Protein AF-0000000080304466 (afdb_homodimer)

Structure (mmCIF, N/CA/C/O backbone):
data_AF-0000000080304466-model_v1
#
loop_
_entity.id
_entity.type
_entity.pdbx_description
1 polymer 'Malonyl-CoA decarboxylase'
#
loop_
_atom_site.group_PDB
_atom_site.id
_atom_site.type_symbol
_atom_site.label_atom_id
_atom_site.label_alt_id
_atom_site.label_comp_id
_atom_site.label_asym_id
_atom_site.label_entity_id
_atom_site.label_seq_id
_atom_site.pdbx_PDB_ins_code
_atom_site.Cartn_x
_atom_site.Cartn_y
_atom_site.Cartn_z
_atom_site.occupancy
_atom_site.B_iso_or_equiv
_atom_site.auth_seq_id
_atom_site.auth_comp_id
_atom_site.auth_asym_id
_atom_site.auth_atom_id
_atom_site.pdbx_PDB_model_num
ATOM 1 N N . MET A 1 1 ? 54.75 -11.859 3.104 1 58.19 1 MET A N 1
ATOM 2 C CA . MET A 1 1 ? 53.562 -11.969 2.273 1 58.19 1 MET A CA 1
ATOM 3 C C . MET A 1 1 ? 52.375 -12.43 3.098 1 58.19 1 MET A C 1
ATOM 5 O O . MET A 1 1 ? 51.281 -11.859 3.002 1 58.19 1 MET A O 1
ATOM 9 N N . PRO A 1 2 ? 52.594 -13.375 4 1 77.19 2 PRO A N 1
ATOM 10 C CA . PRO A 1 2 ? 51.531 -13.906 4.863 1 77.19 2 PRO A CA 1
ATOM 11 C C . PRO A 1 2 ? 51.094 -12.914 5.938 1 77.19 2 PRO A C 1
ATOM 13 O O . PRO A 1 2 ? 49.906 -12.836 6.262 1 77.19 2 PRO A O 1
ATOM 16 N N . MET A 1 3 ? 51.938 -12.125 6.426 1 78.25 3 MET A N 1
ATOM 17 C CA . MET A 1 3 ? 51.656 -11.188 7.5 1 78.25 3 MET A CA 1
ATOM 18 C C . MET A 1 3 ? 50.781 -10.039 6.988 1 78.25 3 MET A C 1
ATOM 20 O O . MET A 1 3 ? 49.844 -9.625 7.664 1 78.25 3 MET A O 1
ATOM 24 N N . LEU A 1 4 ? 51 -9.641 5.836 1 78.94 4 LEU A N 1
ATOM 25 C CA . LEU A 1 4 ? 50.219 -8.555 5.242 1 78.94 4 LEU A CA 1
ATOM 26 C C . LEU A 1 4 ? 48.781 -8.984 4.969 1 78.94 4 LEU A C 1
ATOM 28 O O . LEU A 1 4 ? 47.844 -8.203 5.141 1 78.94 4 LEU A O 1
ATOM 32 N N . ASP A 1 5 ? 48.625 -10.258 4.527 1 77.81 5 ASP A N 1
ATOM 33 C CA . ASP A 1 5 ? 47.281 -10.789 4.273 1 77.81 5 ASP A CA 1
ATOM 34 C C . ASP A 1 5 ? 46.469 -10.875 5.562 1 77.81 5 ASP A C 1
ATOM 36 O O . ASP A 1 5 ? 45.281 -10.602 5.566 1 77.81 5 ASP A O 1
ATOM 40 N N . GLU A 1 6 ? 47.219 -11.188 6.629 1 78 6 GLU A N 1
ATOM 41 C CA . GLU A 1 6 ? 46.562 -11.273 7.93 1 78 6 GLU A CA 1
ATOM 42 C C . GLU A 1 6 ? 46.125 -9.898 8.422 1 78 6 GLU A C 1
ATOM 44 O O . GLU A 1 6 ? 45.031 -9.75 8.984 1 78 6 GLU A O 1
ATOM 49 N N . LEU A 1 7 ? 47 -8.938 8.188 1 75.19 7 LEU A N 1
ATOM 50 C CA . LEU A 1 7 ? 46.656 -7.574 8.602 1 75.19 7 LEU A CA 1
ATOM 51 C C . LEU A 1 7 ? 45.5 -7.027 7.789 1 75.19 7 LEU A C 1
ATOM 53 O O . LEU A 1 7 ? 44.625 -6.328 8.328 1 75.19 7 LEU A O 1
ATOM 57 N N . ARG A 1 8 ? 45.438 -7.508 6.527 1 72.69 8 ARG A N 1
ATOM 58 C CA . ARG A 1 8 ? 44.344 -7.074 5.664 1 72.69 8 ARG A CA 1
ATOM 59 C C . ARG A 1 8 ? 43.031 -7.715 6.09 1 72.69 8 ARG A C 1
ATOM 61 O O . ARG A 1 8 ? 41.969 -7.07 6.062 1 72.69 8 ARG A O 1
ATOM 68 N N . GLN A 1 9 ? 43.125 -8.922 6.453 1 75.88 9 GLN A N 1
ATOM 69 C CA . GLN A 1 9 ? 41.938 -9.625 6.918 1 75.88 9 GLN A CA 1
ATOM 70 C C . GLN A 1 9 ? 41.438 -9.031 8.227 1 75.88 9 GLN A C 1
ATOM 72 O O . GLN A 1 9 ? 40.219 -8.883 8.406 1 75.88 9 GLN A O 1
ATOM 77 N N . VAL A 1 10 ? 42.344 -8.672 9.117 1 74.94 10 VAL A N 1
ATOM 78 C CA . VAL A 1 10 ? 41.969 -8.078 10.398 1 74.94 10 VAL A CA 1
ATOM 79 C C . VAL A 1 10 ? 41.375 -6.695 10.172 1 74.94 10 VAL A C 1
ATOM 81 O O . VAL A 1 10 ? 40.375 -6.336 10.812 1 74.94 10 VAL A O 1
ATOM 84 N N . ALA A 1 11 ? 41.969 -5.965 9.297 1 73.88 11 ALA A N 1
ATOM 85 C CA . ALA A 1 11 ? 41.469 -4.625 8.984 1 73.88 11 ALA A CA 1
ATOM 86 C C . ALA A 1 11 ? 40.094 -4.691 8.352 1 73.88 11 ALA A C 1
ATOM 88 O O . ALA A 1 11 ? 39.219 -3.883 8.68 1 73.88 11 ALA A O 1
ATOM 89 N N . ARG A 1 12 ? 39.938 -5.598 7.441 1 73.88 12 ARG A N 1
ATOM 90 C CA . ARG A 1 12 ? 38.625 -5.789 6.801 1 73.88 12 ARG A CA 1
ATOM 91 C C . ARG A 1 12 ? 37.562 -6.172 7.824 1 73.88 12 ARG A C 1
ATOM 93 O O . ARG A 1 12 ? 36.438 -5.648 7.789 1 73.88 12 ARG A O 1
ATOM 100 N N . ARG A 1 13 ? 37.938 -6.996 8.68 1 75.81 13 ARG A N 1
ATOM 101 C CA . ARG A 1 13 ? 37 -7.402 9.727 1 75.81 13 ARG A CA 1
ATOM 102 C C . ARG A 1 13 ? 36.656 -6.223 10.625 1 75.81 13 ARG A C 1
ATOM 104 O O . ARG A 1 13 ? 35.5 -6.066 11.023 1 75.81 13 ARG A O 1
ATOM 111 N N . ALA A 1 14 ? 37.656 -5.496 10.945 1 76.5 14 ALA A N 1
ATOM 112 C CA . ALA A 1 14 ? 37.406 -4.32 11.781 1 76.5 14 ALA A CA 1
ATOM 113 C C . ALA A 1 14 ? 36.469 -3.324 11.078 1 76.5 14 ALA A C 1
ATOM 115 O O . ALA A 1 14 ? 35.594 -2.727 11.703 1 76.5 14 ALA A O 1
ATOM 116 N N . SER A 1 15 ? 36.75 -3.168 9.758 1 78.56 15 SER A N 1
ATOM 117 C CA . SER A 1 15 ? 35.906 -2.268 8.969 1 78.56 15 SER A CA 1
ATOM 118 C C . SER A 1 15 ? 34.469 -2.771 8.883 1 78.56 15 SER A C 1
ATOM 120 O O . SER A 1 15 ? 33.531 -1.985 8.984 1 78.56 15 SER A O 1
ATOM 122 N N . GLN A 1 16 ? 34.344 -3.99 8.727 1 80.44 16 GLN A N 1
ATOM 123 C CA . GLN A 1 16 ? 33.031 -4.609 8.672 1 80.44 16 GLN A CA 1
ATOM 124 C C . GLN A 1 16 ? 32.281 -4.453 10 1 80.44 16 GLN A C 1
ATOM 126 O O . GLN A 1 16 ? 31.094 -4.176 10.016 1 80.44 16 GLN A O 1
ATOM 131 N N . ASP A 1 17 ? 33.031 -4.641 11.023 1 84.31 17 ASP A N 1
ATOM 132 C CA . ASP A 1 17 ? 32.438 -4.5 12.352 1 84.31 17 ASP A CA 1
ATOM 133 C C . ASP A 1 17 ? 31.984 -3.066 12.594 1 84.31 17 ASP A C 1
ATOM 135 O O . ASP A 1 17 ? 30.938 -2.844 13.203 1 84.31 17 ASP A O 1
ATOM 139 N N . ARG A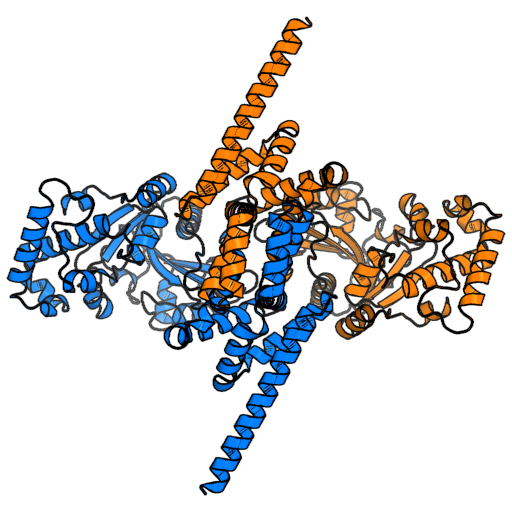 1 18 ? 32.812 -2.174 12.148 1 84.62 18 ARG A N 1
ATOM 140 C CA . ARG A 1 18 ? 32.438 -0.771 12.297 1 84.62 18 ARG A CA 1
ATOM 141 C C . ARG A 1 18 ? 31.203 -0.441 11.477 1 84.62 18 ARG A C 1
ATOM 143 O O . ARG A 1 18 ? 30.328 0.291 11.938 1 84.62 18 ARG A O 1
ATOM 150 N N . ALA A 1 19 ? 31.141 -0.943 10.273 1 85.5 19 ALA A N 1
ATOM 151 C CA . ALA A 1 19 ? 29.984 -0.724 9.406 1 85.5 19 ALA A CA 1
ATOM 152 C C . ALA A 1 19 ? 28.719 -1.304 10.023 1 85.5 19 ALA A C 1
ATOM 154 O O . ALA A 1 19 ? 27.656 -0.678 9.977 1 85.5 19 ALA A O 1
ATOM 155 N N . LEU A 1 20 ? 28.875 -2.383 10.57 1 90.62 20 LEU A N 1
ATOM 156 C CA . LEU A 1 20 ? 27.75 -3.041 11.211 1 90.62 20 LEU A CA 1
ATOM 157 C C . LEU A 1 20 ? 27.266 -2.248 12.422 1 90.62 20 LEU A C 1
ATOM 159 O O . LEU A 1 20 ? 26.062 -2.064 12.617 1 90.62 20 LEU A O 1
ATOM 163 N N . ARG A 1 21 ? 28.172 -1.808 13.258 1 90.94 21 ARG A N 1
ATOM 164 C CA . ARG A 1 21 ? 27.812 -1.027 14.445 1 90.94 21 ARG A CA 1
ATOM 165 C C . ARG A 1 21 ? 27.094 0.255 14.055 1 90.94 21 ARG A C 1
ATOM 167 O O . ARG A 1 21 ? 26.109 0.636 14.703 1 90.94 21 ARG A O 1
ATOM 174 N N . LYS A 1 22 ? 27.562 0.841 13.047 1 89.62 22 LYS A N 1
ATOM 175 C CA . LYS A 1 22 ? 26.938 2.068 12.578 1 89.62 22 LYS A CA 1
ATOM 176 C C . LYS A 1 22 ? 25.531 1.794 12.047 1 89.62 22 LYS A C 1
ATOM 178 O O . LYS A 1 22 ? 24.594 2.557 12.32 1 89.62 22 LYS A O 1
ATOM 183 N N . LEU A 1 23 ? 25.375 0.778 11.32 1 92.56 23 LEU A N 1
ATOM 184 C CA . LEU A 1 23 ? 24.078 0.38 10.781 1 92.56 23 LEU A CA 1
ATOM 185 C C . LEU A 1 23 ? 23.094 0.108 11.898 1 92.56 23 LEU A C 1
ATOM 187 O O . LEU A 1 23 ? 21.938 0.564 11.852 1 92.56 23 LEU A O 1
ATOM 191 N N . LEU A 1 24 ? 23.547 -0.574 12.906 1 94.38 24 LEU A N 1
ATOM 192 C CA . LEU A 1 24 ? 22.672 -0.908 14.031 1 94.38 24 LEU A CA 1
ATOM 193 C C . LEU A 1 24 ? 22.297 0.344 14.812 1 94.38 24 LEU A C 1
ATOM 195 O O . LEU A 1 24 ? 21.172 0.468 15.289 1 94.38 24 LEU A O 1
ATOM 199 N N . ALA A 1 25 ? 23.219 1.205 14.922 1 92.62 25 ALA A N 1
ATOM 200 C CA . ALA A 1 25 ? 22.953 2.477 15.586 1 92.62 25 ALA A CA 1
ATOM 201 C C . ALA A 1 25 ? 21.891 3.27 14.828 1 92.62 25 ALA A C 1
ATOM 203 O O . ALA A 1 25 ? 21 3.871 15.438 1 92.62 25 ALA A O 1
ATOM 204 N N . ASP A 1 26 ? 21.969 3.268 13.555 1 92 26 ASP A N 1
ATOM 205 C CA . ASP A 1 26 ? 20.969 3.941 12.719 1 92 26 ASP A CA 1
ATOM 206 C C . ASP A 1 26 ? 19.594 3.301 12.875 1 92 26 ASP A C 1
ATOM 208 O O . ASP A 1 26 ? 18.578 3.996 12.883 1 92 26 ASP A O 1
ATOM 212 N N . CYS A 1 27 ? 19.547 2.033 12.969 1 95.19 27 CYS A N 1
ATOM 213 C CA . CYS A 1 27 ? 18.281 1.328 13.172 1 95.19 27 CYS A CA 1
ATOM 214 C C . CYS A 1 27 ? 17.625 1.767 14.477 1 95.19 27 CYS A C 1
ATOM 216 O O . CYS A 1 27 ? 16.438 2.064 14.5 1 95.19 27 CYS A O 1
ATOM 218 N N . ARG A 1 28 ? 18.422 1.833 15.516 1 94.5 28 ARG A N 1
ATOM 219 C CA . ARG A 1 28 ? 17.906 2.238 16.812 1 94.5 28 ARG A CA 1
ATOM 220 C C . ARG A 1 28 ? 17.469 3.701 16.797 1 94.5 28 ARG A C 1
ATOM 222 O O . ARG A 1 28 ? 16.453 4.059 17.406 1 94.5 28 ARG A O 1
ATOM 229 N N . ARG A 1 29 ? 18.25 4.457 16.125 1 90.88 29 ARG A N 1
ATOM 230 C CA . ARG A 1 29 ? 17.906 5.867 15.977 1 90.88 29 ARG A CA 1
ATOM 231 C C . ARG A 1 29 ? 16.562 6.023 15.266 1 90.88 29 ARG A C 1
ATOM 233 O O . ARG A 1 29 ? 15.734 6.84 15.664 1 90.88 29 ARG A O 1
ATOM 240 N N . LEU A 1 30 ? 16.328 5.301 14.195 1 92.12 30 LEU A N 1
ATOM 241 C CA . LEU A 1 30 ? 15.086 5.344 13.438 1 92.12 30 LEU A CA 1
ATOM 242 C C . LEU A 1 30 ? 13.906 4.953 14.312 1 92.12 30 LEU A C 1
ATOM 244 O O . LEU A 1 30 ? 12.852 5.594 14.258 1 92.12 30 LEU A O 1
ATOM 248 N N . LEU A 1 31 ? 14.078 3.992 15.188 1 92.44 31 LEU A N 1
ATOM 249 C CA . LEU A 1 31 ? 13.008 3.49 16.031 1 92.44 31 LEU A CA 1
ATOM 250 C C . LEU A 1 31 ? 12.672 4.492 17.141 1 92.44 31 LEU A C 1
ATOM 252 O O . LEU A 1 31 ? 11.523 4.566 17.578 1 92.44 31 LEU A O 1
ATOM 256 N N . SER A 1 32 ? 13.625 5.277 17.469 1 85.38 32 SER A N 1
ATOM 257 C CA . SER A 1 32 ? 13.438 6.215 18.578 1 85.38 32 SER A CA 1
ATOM 258 C C . SER A 1 32 ? 12.922 7.559 18.078 1 85.38 32 SER A C 1
ATOM 260 O O . SER A 1 32 ? 12.438 8.375 18.859 1 85.38 32 SER A O 1
ATOM 262 N N . GLU A 1 33 ? 12.938 7.668 16.797 1 77.12 33 GLU A N 1
ATOM 263 C CA . GLU A 1 33 ? 12.57 8.953 16.203 1 77.12 33 GLU A CA 1
ATOM 264 C C . GLU A 1 33 ? 11.062 9.172 16.266 1 77.12 33 GLU A C 1
ATOM 266 O O . GLU A 1 33 ? 10.281 8.273 15.922 1 77.12 33 GLU A O 1
ATOM 271 N N . ARG A 1 34 ? 10.695 10.352 16.703 1 69.62 34 ARG A N 1
ATOM 272 C CA . ARG A 1 34 ? 9.273 10.648 16.844 1 69.62 34 ARG A CA 1
ATOM 273 C C . ARG A 1 34 ? 8.773 11.477 15.664 1 69.62 34 ARG A C 1
ATOM 275 O O . ARG A 1 34 ? 7.605 11.375 15.281 1 69.62 34 ARG A O 1
ATOM 282 N N . GLY A 1 35 ? 9.648 12.266 15.109 1 64.56 35 GLY A N 1
ATOM 283 C CA . GLY A 1 35 ? 9.258 13.109 13.992 1 64.56 35 GLY A CA 1
ATOM 284 C C . GLY A 1 35 ? 9.211 12.359 12.672 1 64.56 35 GLY A C 1
ATOM 285 O O . GLY A 1 35 ? 10.125 11.594 12.359 1 64.56 35 GLY A O 1
ATOM 286 N N . GLU A 1 36 ? 8.117 12.445 11.961 1 65.88 36 GLU A N 1
ATOM 287 C CA . GLU A 1 36 ? 7.914 11.695 10.727 1 65.88 36 GLU A CA 1
ATOM 288 C C . GLU A 1 36 ? 8.953 12.07 9.672 1 65.88 36 GLU A C 1
ATOM 290 O O . GLU A 1 36 ? 9.508 11.195 9 1 65.88 36 GLU A O 1
ATOM 295 N N . ALA A 1 37 ? 9.219 13.344 9.492 1 61.69 37 ALA A N 1
ATOM 296 C CA . ALA A 1 37 ? 10.164 13.781 8.469 1 61.69 37 ALA A CA 1
ATOM 297 C C . ALA A 1 37 ? 11.57 13.25 8.758 1 61.69 37 ALA A C 1
ATOM 299 O O . ALA A 1 37 ? 12.258 12.766 7.859 1 61.69 37 ALA A O 1
ATOM 300 N N . ASN A 1 38 ? 11.945 13.328 9.977 1 68.88 38 ASN A N 1
ATOM 301 C CA . ASN A 1 38 ? 13.25 12.812 10.359 1 68.88 38 ASN A CA 1
ATOM 302 C C . ASN A 1 38 ? 13.328 11.297 10.203 1 68.88 38 ASN A C 1
ATOM 304 O O . ASN A 1 38 ? 14.359 10.758 9.805 1 68.88 38 ASN A O 1
ATOM 308 N N . SER A 1 39 ? 12.273 10.797 10.531 1 79.12 39 SER A N 1
ATOM 309 C CA . SER A 1 39 ? 12.219 9.344 10.383 1 79.12 39 SER A CA 1
ATOM 310 C C . SER A 1 39 ? 12.477 8.922 8.945 1 79.12 39 SER A C 1
ATOM 312 O O . SER A 1 39 ? 13.242 7.992 8.688 1 79.12 39 SER A O 1
ATOM 314 N N . VAL A 1 40 ? 11.977 9.672 8 1 77.69 40 VAL A N 1
ATOM 315 C CA . VAL A 1 40 ? 12.117 9.328 6.594 1 77.69 40 VAL A CA 1
ATOM 316 C C . VAL A 1 40 ? 13.562 9.57 6.152 1 77.69 40 VAL A C 1
ATOM 318 O O . VAL A 1 40 ? 14.125 8.773 5.395 1 77.69 40 VAL A O 1
ATOM 321 N N . ALA A 1 41 ? 14.109 10.656 6.629 1 76.25 41 ALA A N 1
ATOM 322 C CA . ALA A 1 41 ? 15.5 10.953 6.293 1 76.25 41 ALA A CA 1
ATOM 323 C C . ALA A 1 41 ? 16.438 9.867 6.824 1 76.25 41 ALA A C 1
ATOM 325 O O . ALA A 1 41 ? 17.312 9.383 6.098 1 76.25 41 ALA A O 1
ATOM 326 N N . ILE A 1 42 ? 16.25 9.531 8.055 1 85.06 42 ILE A N 1
ATOM 327 C CA . ILE A 1 42 ? 17.062 8.484 8.664 1 85.06 42 ILE A CA 1
ATOM 328 C C . ILE A 1 42 ? 16.859 7.172 7.906 1 85.06 42 ILE A C 1
ATOM 330 O O . ILE A 1 42 ? 17.828 6.461 7.625 1 85.06 42 ILE A O 1
ATOM 334 N N . ALA A 1 43 ? 15.648 6.934 7.605 1 90.44 43 ALA A N 1
ATOM 335 C CA . ALA A 1 43 ? 15.336 5.719 6.855 1 90.44 43 ALA A CA 1
ATOM 336 C C . ALA A 1 43 ? 16.031 5.723 5.496 1 90.44 43 ALA A C 1
ATOM 338 O O . ALA A 1 43 ? 16.5 4.684 5.035 1 90.44 43 ALA A O 1
ATOM 339 N N . GLY A 1 44 ? 16.031 6.879 4.879 1 88.44 44 GLY A N 1
ATOM 340 C CA . GLY A 1 44 ? 16.719 6.996 3.605 1 88.44 44 GLY A CA 1
ATOM 341 C C . GLY A 1 44 ? 18.203 6.652 3.697 1 88.44 44 GLY A C 1
ATOM 342 O O . GLY A 1 44 ? 18.734 5.945 2.838 1 88.44 44 GLY A O 1
ATOM 343 N N . GLU A 1 45 ? 18.797 7.121 4.699 1 87.06 45 GLU A N 1
ATOM 344 C CA . GLU A 1 45 ? 20.203 6.805 4.934 1 87.06 45 GLU A CA 1
ATOM 345 C C . GLU A 1 45 ? 20.406 5.309 5.168 1 87.06 45 GLU A C 1
ATOM 347 O O . GLU A 1 45 ? 21.359 4.719 4.664 1 87.06 45 GLU A O 1
ATOM 352 N N . LEU A 1 46 ? 19.531 4.836 5.918 1 92.38 46 LEU A N 1
ATOM 353 C CA . LEU A 1 46 ? 19.594 3.408 6.211 1 92.38 46 LEU A CA 1
ATOM 354 C C . LEU A 1 46 ? 19.422 2.586 4.938 1 92.38 46 LEU A C 1
ATOM 356 O O . LEU A 1 46 ? 20.109 1.582 4.742 1 92.38 46 LEU A O 1
ATOM 360 N N . VAL A 1 47 ? 18.547 2.979 4.09 1 92.31 47 VAL A N 1
ATOM 361 C CA . VAL A 1 47 ? 18.297 2.305 2.82 1 92.31 47 VAL A CA 1
ATOM 362 C C . VAL A 1 47 ? 19.578 2.277 1.985 1 92.31 47 VAL A C 1
ATOM 364 O O . VAL A 1 47 ? 19.938 1.237 1.431 1 92.31 47 VAL A O 1
ATOM 367 N N . GLU A 1 48 ? 20.266 3.365 1.971 1 90.06 48 GLU A N 1
ATOM 368 C CA . GLU A 1 48 ? 21.516 3.451 1.219 1 90.06 48 GLU A CA 1
ATOM 369 C C . GLU A 1 48 ? 22.594 2.549 1.822 1 90.06 48 GLU A C 1
ATOM 371 O O . GLU A 1 48 ? 23.344 1.904 1.095 1 90.06 48 GLU A O 1
ATOM 376 N N . ARG A 1 49 ? 22.641 2.498 3.041 1 90.44 49 ARG A N 1
ATOM 377 C CA . ARG A 1 49 ? 23.625 1.659 3.715 1 90.44 49 ARG A CA 1
ATOM 378 C C . ARG A 1 49 ? 23.328 0.18 3.492 1 90.44 49 ARG A C 1
ATOM 380 O O . ARG A 1 49 ? 24.25 -0.622 3.316 1 90.44 49 ARG A O 1
ATOM 387 N N . LEU A 1 50 ? 22.078 -0.165 3.576 1 91.56 50 LEU A N 1
ATOM 388 C CA . LEU A 1 50 ? 21.688 -1.553 3.355 1 91.56 50 LEU A CA 1
ATOM 389 C C . LEU A 1 50 ? 22.016 -1.99 1.933 1 91.56 50 LEU A C 1
ATOM 391 O O . LEU A 1 50 ? 22.375 -3.145 1.703 1 91.56 50 LEU A O 1
ATOM 395 N N . ARG A 1 51 ? 21.906 -1.089 1.037 1 87.12 51 ARG A N 1
ATOM 396 C CA . ARG A 1 51 ? 22.188 -1.374 -0.367 1 87.12 51 ARG A CA 1
ATOM 397 C C . ARG A 1 51 ? 23.656 -1.728 -0.577 1 87.12 51 ARG A C 1
ATOM 399 O O . ARG A 1 51 ? 23.984 -2.598 -1.389 1 87.12 51 ARG A O 1
ATOM 406 N N . THR A 1 52 ? 24.516 -1.119 0.21 1 84.5 52 THR A N 1
ATOM 407 C CA . THR A 1 52 ? 25.953 -1.274 -0.006 1 84.5 52 THR A CA 1
ATOM 408 C C . THR A 1 52 ? 26.547 -2.232 1.019 1 84.5 52 THR A C 1
ATOM 410 O O . THR A 1 52 ? 27.766 -2.393 1.087 1 84.5 52 THR A O 1
ATOM 413 N N . LEU A 1 53 ? 25.688 -2.814 1.774 1 85.75 53 LEU A N 1
ATOM 414 C CA . LEU A 1 53 ? 26.172 -3.703 2.832 1 85.75 53 LEU A CA 1
ATOM 415 C C . LEU A 1 53 ? 26.781 -4.965 2.242 1 85.75 53 LEU A C 1
ATOM 417 O O . LEU A 1 53 ? 26.125 -5.703 1.507 1 85.75 53 LEU A O 1
ATOM 421 N N . PRO A 1 54 ? 28.062 -5.215 2.557 1 84.25 54 PRO A N 1
ATOM 422 C CA . PRO A 1 54 ? 28.688 -6.438 2.057 1 84.25 54 PRO A CA 1
ATOM 423 C C . PRO A 1 54 ? 28.031 -7.703 2.609 1 84.25 54 PRO A C 1
ATOM 425 O O . PRO A 1 54 ? 27.484 -7.691 3.717 1 84.25 54 PRO A O 1
ATOM 428 N N . ASP A 1 55 ? 28.109 -8.82 1.925 1 81.69 55 ASP A N 1
ATOM 429 C CA . ASP A 1 55 ? 27.469 -10.078 2.266 1 81.69 55 ASP A CA 1
ATOM 430 C C . ASP A 1 55 ? 27.938 -10.594 3.619 1 81.69 55 ASP A C 1
ATOM 432 O O . ASP A 1 55 ? 27.156 -11.125 4.402 1 81.69 55 ASP A O 1
ATOM 436 N N . GLU A 1 56 ? 29.219 -10.367 3.822 1 81 56 GLU A N 1
ATOM 437 C CA . GLU A 1 56 ? 29.781 -10.867 5.074 1 81 56 GLU A CA 1
ATOM 438 C C . GLU A 1 56 ? 29.188 -10.133 6.273 1 81 56 GLU A C 1
ATOM 440 O O . GLU A 1 56 ? 28.969 -10.734 7.332 1 81 56 GLU A O 1
ATOM 445 N N . THR A 1 57 ? 28.922 -8.93 6.059 1 88.12 57 THR A N 1
ATOM 446 C CA . THR A 1 57 ? 28.375 -8.102 7.125 1 88.12 57 THR A CA 1
ATOM 447 C C . THR A 1 57 ? 26.875 -8.352 7.293 1 88.12 57 THR A C 1
ATOM 449 O O . THR A 1 57 ? 26.328 -8.141 8.375 1 88.12 57 THR A O 1
ATOM 452 N N . ARG A 1 58 ? 26.266 -8.883 6.297 1 90.5 58 ARG A N 1
ATOM 453 C CA . ARG A 1 58 ? 24.828 -9.094 6.293 1 90.5 58 ARG A CA 1
ATOM 454 C C . ARG A 1 58 ? 24.438 -10.188 7.285 1 90.5 58 ARG A C 1
ATOM 456 O O . ARG A 1 58 ? 23.391 -10.094 7.934 1 90.5 58 ARG A O 1
ATOM 463 N N . ASP A 1 59 ? 25.281 -11.109 7.438 1 90.88 59 ASP A N 1
ATOM 464 C CA . ASP A 1 59 ? 25 -12.18 8.391 1 90.88 59 ASP A CA 1
ATOM 465 C C . ASP A 1 59 ? 24.938 -11.641 9.82 1 90.88 59 ASP A C 1
ATOM 467 O O . ASP A 1 59 ? 24.016 -11.977 10.57 1 90.88 59 ASP A O 1
ATOM 471 N N . GLY A 1 60 ? 25.953 -10.828 10.102 1 92.06 60 GLY A N 1
ATOM 472 C CA . GLY A 1 60 ? 25.938 -10.195 11.414 1 92.06 60 GLY A CA 1
ATOM 473 C C . GLY A 1 60 ? 24.703 -9.328 11.641 1 92.06 60 GLY A C 1
ATOM 474 O O . GLY A 1 60 ? 24.141 -9.336 12.727 1 92.06 60 GLY A O 1
ATOM 475 N N . PHE A 1 61 ? 24.344 -8.711 10.609 1 96.25 61 PHE A N 1
ATOM 476 C CA . PHE A 1 61 ? 23.172 -7.844 10.695 1 96.25 61 PHE A CA 1
ATOM 477 C C . PHE A 1 61 ? 21.922 -8.656 10.984 1 96.25 61 PHE A C 1
ATOM 479 O O . PHE A 1 61 ? 21.141 -8.305 11.867 1 96.25 61 PHE A O 1
ATOM 486 N N . PHE A 1 62 ? 21.703 -9.781 10.266 1 96.38 62 PHE A N 1
ATOM 487 C CA . PHE A 1 62 ? 20.547 -10.641 10.461 1 96.38 62 PHE A CA 1
ATOM 488 C C . PHE A 1 62 ? 20.516 -11.211 11.867 1 96.38 62 PHE A C 1
ATOM 490 O O . PHE A 1 62 ? 19.453 -11.312 12.484 1 96.38 62 PHE A O 1
ATOM 497 N N . ASP A 1 63 ? 21.656 -11.477 12.383 1 94.5 63 ASP A N 1
ATOM 498 C CA . ASP A 1 63 ? 21.734 -12.008 13.734 1 94.5 63 ASP A CA 1
ATOM 499 C C . ASP A 1 63 ? 21.25 -10.984 14.758 1 94.5 63 ASP A C 1
ATOM 501 O O . ASP A 1 63 ? 20.516 -11.32 15.688 1 94.5 63 ASP A O 1
ATOM 505 N N . HIS A 1 64 ? 21.656 -9.805 14.562 1 95.38 64 HIS A N 1
ATOM 506 C CA . HIS A 1 64 ? 21.234 -8.75 15.477 1 95.38 64 HIS A CA 1
ATOM 507 C C . HIS A 1 64 ? 19.734 -8.484 15.344 1 95.38 64 HIS A C 1
ATOM 509 O O . HIS A 1 64 ? 19.047 -8.242 16.344 1 95.38 64 HIS A O 1
ATOM 515 N N . LEU A 1 65 ? 19.219 -8.477 14.086 1 96.12 65 LEU A N 1
ATOM 516 C CA . LEU A 1 65 ? 17.797 -8.289 13.883 1 96.12 65 LEU A CA 1
ATOM 517 C C . LEU A 1 65 ? 17 -9.352 14.633 1 96.12 65 LEU A C 1
ATOM 519 O O . LEU A 1 65 ? 15.945 -9.047 15.211 1 96.12 65 LEU A O 1
ATOM 523 N N . ALA A 1 66 ? 17.5 -10.57 14.625 1 95.75 66 ALA A N 1
ATOM 524 C CA . ALA A 1 66 ? 16.812 -11.695 15.258 1 95.75 66 ALA A CA 1
ATOM 525 C C . ALA A 1 66 ? 16.891 -11.594 16.781 1 95.75 66 ALA A C 1
ATOM 527 O O . ALA A 1 66 ? 15.922 -11.906 17.469 1 95.75 66 ALA A O 1
ATOM 528 N N . ARG A 1 67 ? 17.969 -11.078 17.25 1 93.56 67 ARG A N 1
ATOM 529 C CA . ARG A 1 67 ? 18.219 -11.125 18.688 1 93.56 67 ARG A CA 1
ATOM 530 C C . ARG A 1 67 ? 17.859 -9.797 19.359 1 93.56 67 ARG A C 1
ATOM 532 O O . ARG A 1 67 ? 17.062 -9.773 20.297 1 93.56 67 ARG A O 1
ATOM 539 N N . ASP A 1 68 ? 18.359 -8.695 18.828 1 94.88 68 ASP A N 1
ATOM 540 C CA . ASP A 1 68 ? 18.328 -7.414 19.516 1 94.88 68 ASP A CA 1
ATOM 541 C C . ASP A 1 68 ? 16.984 -6.703 19.297 1 94.88 68 ASP A C 1
ATOM 543 O O . ASP A 1 68 ? 16.641 -5.781 20.031 1 94.88 68 ASP A O 1
ATOM 547 N N . PHE A 1 69 ? 16.297 -7.055 18.297 1 96.5 69 PHE A N 1
ATOM 548 C CA . PHE A 1 69 ? 15.07 -6.344 17.969 1 96.5 69 PHE A CA 1
ATOM 549 C C . PHE A 1 69 ? 13.852 -7.223 18.234 1 96.5 69 PHE A C 1
ATOM 551 O O . PHE A 1 69 ? 12.789 -7.016 17.641 1 96.5 69 PHE A O 1
ATOM 558 N N . SER A 1 70 ? 14.023 -8.219 19.062 1 96.19 70 SER A N 1
ATOM 559 C CA . SER A 1 70 ? 12.922 -9.062 19.5 1 96.19 70 SER A CA 1
ATOM 560 C C . SER A 1 70 ? 12.312 -8.531 20.797 1 96.19 70 SER A C 1
ATOM 562 O O . SER A 1 70 ? 12.961 -7.785 21.531 1 96.19 70 SER A O 1
ATOM 564 N N . PRO A 1 71 ? 11.039 -8.883 21.031 1 96.75 71 PRO A N 1
ATOM 565 C CA . PRO A 1 71 ? 10.414 -8.422 22.266 1 96.75 71 PRO A CA 1
ATOM 566 C C . PRO A 1 71 ? 11.125 -8.953 23.516 1 96.75 71 PRO A C 1
ATOM 568 O O . PRO A 1 71 ? 11.641 -10.078 23.5 1 96.75 71 PRO A O 1
ATOM 571 N N . GLU A 1 72 ? 11.188 -8.133 24.547 1 96.69 72 GLU A N 1
ATOM 572 C CA . GLU A 1 72 ? 11.766 -8.562 25.812 1 96.69 72 GLU A CA 1
ATOM 573 C C . GLU A 1 72 ? 10.859 -9.57 26.516 1 96.69 72 GLU A C 1
ATOM 575 O O . GLU A 1 72 ? 9.742 -9.234 26.922 1 96.69 72 GLU A O 1
ATOM 580 N N . PRO A 1 73 ? 11.32 -10.781 26.719 1 96.88 73 PRO A N 1
ATOM 581 C CA . PRO A 1 73 ? 10.461 -11.883 27.188 1 96.88 73 PRO A CA 1
ATOM 582 C C . PRO A 1 73 ? 9.742 -11.555 28.5 1 96.88 73 PRO A C 1
ATOM 584 O O . PRO A 1 73 ? 8.539 -11.773 28.609 1 96.88 73 PRO A O 1
ATOM 587 N N . MET A 1 74 ? 10.398 -10.977 29.422 1 97.5 74 MET A N 1
ATOM 588 C CA . MET A 1 74 ? 9.797 -10.734 30.719 1 97.5 74 MET A CA 1
ATOM 589 C C . MET A 1 74 ? 8.789 -9.594 30.656 1 97.5 74 MET A C 1
ATOM 591 O O . MET A 1 74 ? 7.777 -9.602 31.359 1 97.5 74 MET A O 1
ATOM 595 N N . ALA A 1 75 ? 9.07 -8.609 29.875 1 97.38 75 ALA A N 1
ATOM 596 C CA . ALA A 1 75 ? 8.125 -7.516 29.672 1 97.38 75 ALA A CA 1
ATOM 597 C C . ALA A 1 75 ? 6.828 -8.016 29.047 1 97.38 75 ALA A C 1
ATOM 599 O O . ALA A 1 75 ? 5.734 -7.625 29.469 1 97.38 75 ALA A O 1
ATOM 600 N N . VAL A 1 76 ? 6.984 -8.922 28.047 1 97.75 76 VAL A N 1
ATOM 601 C CA . VAL A 1 76 ? 5.812 -9.492 27.391 1 97.75 76 VAL A CA 1
ATOM 602 C C . VAL A 1 76 ? 5.02 -10.336 28.391 1 97.75 76 VAL A C 1
ATOM 604 O O . VAL A 1 76 ? 3.791 -10.273 28.438 1 97.75 76 VAL A O 1
ATOM 607 N N . LEU A 1 77 ? 5.738 -11.086 29.219 1 97.75 77 LEU A N 1
ATOM 608 C CA . LEU A 1 77 ? 5.082 -11.93 30.219 1 97.75 77 LEU A CA 1
ATOM 609 C C . LEU A 1 77 ? 4.289 -11.078 31.203 1 97.75 77 LEU A C 1
ATOM 611 O O . LEU A 1 77 ? 3.137 -11.391 31.516 1 97.75 77 LEU A O 1
ATOM 615 N N . THR A 1 78 ? 4.855 -10 31.641 1 97.88 78 THR A N 1
ATOM 616 C CA . THR A 1 78 ? 4.18 -9.094 32.562 1 97.88 78 THR A CA 1
ATOM 617 C C . THR A 1 78 ? 2.936 -8.5 31.906 1 97.88 78 THR A C 1
ATOM 619 O O . THR A 1 78 ? 1.883 -8.398 32.531 1 97.88 78 THR A O 1
ATOM 622 N N . GLY A 1 79 ? 3.113 -8.109 30.641 1 97.56 79 GLY A N 1
ATOM 623 C CA . GLY A 1 79 ? 1.969 -7.602 29.906 1 97.56 79 GLY A CA 1
ATOM 624 C C . GLY A 1 79 ? 0.861 -8.625 29.75 1 97.56 79 GLY A C 1
ATOM 625 O O . GLY A 1 79 ? -0.319 -8.297 29.891 1 97.56 79 GLY A O 1
ATOM 626 N N . ALA A 1 80 ? 1.25 -9.867 29.484 1 97.69 80 ALA A N 1
ATOM 627 C CA . ALA A 1 80 ? 0.284 -10.953 29.312 1 97.69 80 ALA A CA 1
ATOM 628 C C . ALA A 1 80 ? -0.429 -11.258 30.625 1 97.69 80 ALA A C 1
ATOM 630 O O . ALA A 1 80 ? -1.625 -11.555 30.641 1 97.69 80 ALA A O 1
ATOM 631 N N . GLN A 1 81 ? 0.277 -11.172 31.734 1 98 81 GLN A N 1
ATOM 632 C CA . GLN A 1 81 ? -0.305 -11.375 33.062 1 98 81 GLN A CA 1
ATOM 633 C C . GLN A 1 81 ? -1.336 -10.305 33.375 1 98 81 GLN A C 1
ATOM 635 O O . GLN A 1 81 ? -2.42 -10.602 33.875 1 98 81 GLN A O 1
ATOM 640 N N . ALA A 1 82 ? -0.97 -9.109 33.062 1 98 82 ALA A N 1
ATOM 641 C CA . ALA A 1 82 ? -1.893 -8 33.312 1 98 82 ALA A CA 1
ATOM 642 C C . ALA A 1 82 ? -3.168 -8.172 32.469 1 98 82 ALA A C 1
ATOM 644 O O . ALA A 1 82 ? -4.273 -7.953 33 1 98 82 ALA A O 1
ATOM 645 N N . TYR A 1 83 ? -3.014 -8.594 31.234 1 97.56 83 TYR A N 1
ATOM 646 C CA . TYR A 1 83 ? -4.16 -8.789 30.359 1 97.56 83 TYR A CA 1
ATOM 647 C C . TYR A 1 83 ? -5.02 -9.953 30.828 1 97.56 83 TYR A C 1
ATOM 649 O O . TYR A 1 83 ? -6.25 -9.891 30.781 1 97.56 83 TYR A O 1
ATOM 657 N N . ALA A 1 84 ? -4.402 -10.961 31.281 1 97.44 84 ALA A N 1
ATOM 658 C CA . ALA A 1 84 ? -5.133 -12.125 31.781 1 97.44 84 ALA A CA 1
ATOM 659 C C . ALA A 1 84 ? -5.906 -11.781 33.062 1 97.44 84 ALA A C 1
ATOM 661 O O . ALA A 1 84 ? -7.023 -12.266 33.25 1 97.44 84 ALA A O 1
ATOM 662 N N . ALA A 1 85 ? -5.348 -10.961 33.875 1 97.56 85 ALA A N 1
ATOM 663 C CA . ALA A 1 85 ? -5.984 -10.555 35.094 1 97.56 85 ALA A CA 1
ATOM 664 C C . ALA A 1 85 ? -7.168 -9.625 34.844 1 97.56 85 ALA A C 1
ATOM 666 O O . ALA A 1 85 ? -8.195 -9.703 35.531 1 97.56 85 ALA A O 1
ATOM 667 N N . ASP A 1 86 ? -6.98 -8.734 33.844 1 97.25 86 ASP A N 1
ATOM 668 C CA . ASP A 1 86 ? -8.016 -7.777 33.469 1 97.25 86 ASP A CA 1
ATOM 669 C C . ASP A 1 86 ? -8.008 -7.52 31.969 1 97.25 86 ASP A C 1
ATOM 671 O O . ASP A 1 86 ? -7.395 -6.559 31.5 1 97.25 86 ASP A O 1
ATOM 675 N N . PRO A 1 87 ? -8.797 -8.305 31.266 1 95.06 87 PRO A N 1
ATOM 676 C CA . PRO A 1 87 ? -8.789 -8.227 29.797 1 95.06 87 PRO A CA 1
ATOM 677 C C . PRO A 1 87 ? -9.547 -7.016 29.266 1 95.06 87 PRO A C 1
ATOM 679 O O . PRO A 1 87 ? -10.562 -7.172 28.594 1 95.06 87 PRO A O 1
ATOM 682 N N . ASN A 1 88 ? -9.039 -5.848 29.469 1 94.12 88 ASN A N 1
ATOM 683 C CA . ASN A 1 88 ? -9.633 -4.617 28.969 1 94.12 88 ASN A CA 1
ATOM 684 C C . ASN A 1 88 ? -8.812 -4.02 27.828 1 94.12 88 ASN A C 1
ATOM 686 O O . ASN A 1 88 ? -7.754 -4.547 27.469 1 94.12 88 ASN A O 1
ATOM 690 N N . ALA A 1 89 ? -9.336 -2.973 27.203 1 93.44 89 ALA A N 1
ATOM 691 C CA . ALA A 1 89 ? -8.734 -2.369 26.016 1 93.44 89 ALA A CA 1
ATOM 692 C C . ALA A 1 89 ? -7.332 -1.837 26.328 1 93.44 89 ALA A C 1
ATOM 694 O O . ALA A 1 89 ? -6.406 -2.014 25.531 1 93.44 89 ALA A O 1
ATOM 695 N N . GLU A 1 90 ? -7.121 -1.261 27.406 1 94.88 90 GLU A N 1
ATOM 696 C CA . GLU A 1 90 ? -5.84 -0.66 27.766 1 94.88 90 GLU A CA 1
ATOM 697 C C . GLU A 1 90 ? -4.754 -1.722 27.922 1 94.88 90 GLU A C 1
ATOM 699 O O . GLU A 1 90 ? -3.66 -1.58 27.375 1 94.88 90 GLU A O 1
ATOM 704 N N . ASN A 1 91 ? -5.07 -2.789 28.656 1 96.25 91 ASN A N 1
ATOM 705 C CA . ASN A 1 91 ? -4.109 -3.869 28.859 1 96.25 91 ASN A CA 1
ATOM 706 C C . ASN A 1 91 ? -3.791 -4.586 27.547 1 96.25 91 ASN A C 1
ATOM 708 O O . ASN A 1 91 ? -2.652 -5 27.312 1 96.25 91 ASN A O 1
ATOM 712 N N . LEU A 1 92 ? -4.812 -4.738 26.75 1 95.62 92 LEU A N 1
ATOM 713 C CA . LEU A 1 92 ? -4.586 -5.367 25.453 1 95.62 92 LEU A CA 1
ATOM 714 C C . LEU A 1 92 ? -3.645 -4.527 24.594 1 95.62 92 LEU A C 1
ATOM 716 O O . LEU A 1 92 ? -2.707 -5.059 24 1 95.62 92 LEU A O 1
ATOM 720 N N . MET A 1 93 ? -3.916 -3.258 24.484 1 95 93 MET A N 1
ATOM 721 C CA . MET A 1 93 ? -3.078 -2.363 23.688 1 95 93 MET A CA 1
ATOM 722 C C . MET A 1 93 ? -1.639 -2.373 24.203 1 95 93 MET A C 1
ATOM 724 O O . MET A 1 93 ? -0.698 -2.379 23.406 1 95 93 MET A O 1
ATOM 728 N N . ARG A 1 94 ? -1.5 -2.393 25.484 1 95.62 94 ARG A N 1
ATOM 729 C CA . ARG A 1 94 ? -0.171 -2.469 26.094 1 95.62 94 ARG A CA 1
ATOM 730 C C . ARG A 1 94 ? 0.519 -3.779 25.719 1 95.62 94 ARG A C 1
ATOM 732 O O . ARG A 1 94 ? 1.695 -3.785 25.359 1 95.62 94 ARG A O 1
ATOM 739 N N . LEU A 1 95 ? -0.185 -4.863 25.844 1 96.19 95 LEU A N 1
ATOM 740 C CA . LEU A 1 95 ? 0.35 -6.172 25.484 1 96.19 95 LEU A CA 1
ATOM 741 C C . LEU A 1 95 ? 0.788 -6.199 24.031 1 96.19 95 LEU A C 1
ATOM 743 O O . LEU A 1 95 ? 1.866 -6.707 23.703 1 96.19 95 LEU A O 1
ATOM 747 N N . MET A 1 96 ? -0.032 -5.664 23.141 1 94.56 96 MET A N 1
ATOM 748 C CA . MET A 1 96 ? 0.273 -5.641 21.703 1 94.56 96 MET A CA 1
ATOM 749 C C . MET A 1 96 ? 1.555 -4.859 21.438 1 94.56 96 MET A C 1
ATOM 751 O O . MET A 1 96 ? 2.396 -5.293 20.656 1 94.56 96 MET A O 1
ATOM 755 N N . ALA A 1 97 ? 1.729 -3.748 22.141 1 94.19 97 ALA A N 1
ATOM 756 C CA . ALA A 1 97 ? 2.928 -2.928 21.984 1 94.19 97 ALA A CA 1
ATOM 757 C C . ALA A 1 97 ? 4.172 -3.676 22.453 1 94.19 97 ALA A C 1
ATOM 759 O O . ALA A 1 97 ? 5.238 -3.559 21.844 1 94.19 97 ALA A O 1
ATOM 760 N N . LEU A 1 98 ? 3.998 -4.449 23.484 1 95.19 98 LEU A N 1
ATOM 761 C CA . LEU A 1 98 ? 5.113 -5.188 24.062 1 95.19 98 LEU A CA 1
ATOM 762 C C . LEU A 1 98 ? 5.453 -6.414 23.219 1 95.19 98 LEU A C 1
ATOM 764 O O . LEU A 1 98 ? 6.621 -6.801 23.141 1 95.19 98 LEU A O 1
ATOM 768 N N . ALA A 1 99 ? 4.43 -6.996 22.641 1 94.69 99 ALA A N 1
ATOM 769 C CA . ALA A 1 99 ? 4.598 -8.289 21.969 1 94.69 99 ALA A CA 1
ATOM 770 C C . ALA A 1 99 ? 5.102 -8.102 20.547 1 94.69 99 ALA A C 1
ATOM 772 O O . ALA A 1 99 ? 5.672 -9.023 19.953 1 94.69 99 ALA A O 1
ATOM 773 N N . GLU A 1 100 ? 4.828 -6.988 19.891 1 94.06 100 GLU A N 1
ATOM 774 C CA . GLU A 1 100 ? 5.301 -6.762 18.531 1 94.06 100 GLU A CA 1
ATOM 775 C C . GLU A 1 100 ? 6.809 -6.52 18.5 1 94.06 100 GLU A C 1
ATOM 777 O O . GLU A 1 100 ? 7.305 -5.605 19.156 1 94.06 100 GLU A O 1
ATOM 782 N N . PRO A 1 101 ? 7.523 -7.332 17.766 1 95.5 101 PRO A N 1
ATOM 783 C CA . PRO A 1 101 ? 8.961 -7.086 17.656 1 95.5 101 PRO A CA 1
ATOM 784 C C . PRO A 1 101 ? 9.281 -5.695 17.109 1 95.5 101 PRO A C 1
ATOM 786 O O . PRO A 1 101 ? 8.641 -5.23 16.172 1 95.5 101 PRO A O 1
ATOM 789 N N . ALA A 1 102 ? 10.258 -5.051 17.641 1 95.88 102 ALA A N 1
ATOM 790 C CA . ALA A 1 102 ? 10.695 -3.732 17.188 1 95.88 102 ALA A CA 1
ATOM 791 C C . ALA A 1 102 ? 11.102 -3.764 15.719 1 95.88 102 ALA A C 1
ATOM 793 O O . ALA A 1 102 ? 11.008 -2.752 15.023 1 95.88 102 ALA A O 1
ATOM 794 N N . ARG A 1 103 ? 11.539 -4.926 15.305 1 95.94 103 ARG A N 1
ATOM 795 C CA . ARG A 1 103 ? 11.977 -5.082 13.922 1 95.94 103 ARG A CA 1
ATOM 796 C C . ARG A 1 103 ? 10.836 -4.789 12.945 1 95.94 103 ARG A C 1
ATOM 798 O O . ARG A 1 103 ? 11.062 -4.266 11.859 1 95.94 103 ARG A O 1
ATOM 805 N N . GLN A 1 104 ? 9.586 -5.117 13.289 1 96.25 104 GLN A N 1
ATOM 806 C CA . GLN A 1 104 ? 8.453 -4.816 12.414 1 96.25 104 GLN A CA 1
ATOM 807 C C . GLN A 1 104 ? 8.289 -3.312 12.227 1 96.25 104 GLN A C 1
ATOM 809 O O . GLN A 1 104 ? 8.094 -2.84 11.102 1 96.25 104 GLN A O 1
ATOM 814 N N . GLU A 1 105 ? 8.359 -2.598 13.32 1 94.88 105 GLU A N 1
ATOM 815 C CA . GLU A 1 105 ? 8.289 -1.143 13.227 1 94.88 105 GLU A CA 1
ATOM 816 C C . GLU A 1 105 ? 9.453 -0.583 12.422 1 94.88 105 GLU A C 1
ATOM 818 O O . GLU A 1 105 ? 9.281 0.358 11.641 1 94.88 105 GLU A O 1
ATOM 823 N N . LEU A 1 106 ? 10.617 -1.15 12.648 1 96.25 106 LEU A N 1
ATOM 824 C CA . LEU A 1 106 ? 11.789 -0.758 11.867 1 96.25 106 LEU A CA 1
ATOM 825 C C . LEU A 1 106 ? 11.516 -0.9 10.375 1 96.25 106 LEU A C 1
ATOM 827 O O . LEU A 1 106 ? 11.742 0.037 9.602 1 96.25 106 LEU A O 1
ATOM 831 N N . PHE A 1 107 ? 11 -2.066 9.953 1 97 107 PHE A N 1
ATOM 832 C CA . PHE A 1 107 ? 10.711 -2.326 8.547 1 97 107 PHE A CA 1
ATOM 833 C C . PHE A 1 107 ? 9.648 -1.369 8.023 1 97 107 PHE A C 1
ATOM 835 O O . PHE A 1 107 ? 9.734 -0.891 6.895 1 97 107 PHE A O 1
ATOM 842 N N . ARG A 1 108 ? 8.602 -1.073 8.859 1 94.56 108 ARG A N 1
ATOM 843 C CA . ARG A 1 108 ? 7.559 -0.143 8.453 1 94.56 108 ARG A CA 1
ATOM 844 C C . ARG A 1 108 ? 8.133 1.243 8.18 1 94.56 108 ARG A C 1
ATOM 846 O O . ARG A 1 108 ? 7.777 1.882 7.188 1 94.56 108 ARG A O 1
ATOM 853 N N . ARG A 1 109 ? 8.977 1.672 9.008 1 92.38 109 ARG A N 1
ATOM 854 C CA . ARG A 1 109 ? 9.562 3 8.859 1 92.38 109 ARG A CA 1
ATOM 855 C C . ARG A 1 109 ? 10.508 3.047 7.66 1 92.38 109 ARG A C 1
ATOM 857 O O . ARG A 1 109 ? 10.555 4.043 6.938 1 92.38 109 ARG A O 1
ATOM 864 N N . ILE A 1 110 ? 11.281 1.992 7.469 1 94.06 110 ILE A N 1
ATOM 865 C CA . ILE A 1 110 ? 12.125 1.906 6.285 1 94.06 110 ILE A CA 1
ATOM 866 C C . ILE A 1 110 ? 11.258 1.982 5.027 1 94.06 110 ILE A C 1
ATOM 868 O O . ILE A 1 110 ? 11.602 2.682 4.07 1 94.06 110 ILE A O 1
ATOM 872 N N . ASN A 1 111 ? 10.133 1.288 5.027 1 93.44 111 ASN A N 1
ATOM 873 C CA . ASN A 1 111 ? 9.242 1.206 3.875 1 93.44 111 ASN A CA 1
ATOM 874 C C . ASN A 1 111 ? 8.688 2.576 3.496 1 93.44 111 ASN A C 1
ATOM 876 O O . ASN A 1 111 ? 8.242 2.779 2.365 1 93.44 111 ASN A O 1
ATOM 880 N N . ARG A 1 112 ? 8.695 3.523 4.398 1 88.19 112 ARG A N 1
ATOM 881 C CA . ARG A 1 112 ? 8.141 4.852 4.156 1 88.19 112 ARG A CA 1
ATOM 882 C C . ARG A 1 112 ? 9.109 5.711 3.354 1 88.19 112 ARG A C 1
ATOM 884 O O . ARG A 1 112 ? 8.719 6.738 2.797 1 88.19 112 ARG A O 1
ATOM 891 N N . ALA A 1 113 ? 10.336 5.305 3.336 1 85.88 113 ALA A N 1
ATOM 892 C CA . ALA A 1 113 ? 11.352 6.078 2.627 1 85.88 113 ALA A CA 1
ATOM 893 C C . ALA A 1 113 ? 11.375 5.723 1.143 1 85.88 113 ALA A C 1
ATOM 895 O O . ALA A 1 113 ? 11.016 4.605 0.76 1 85.88 113 ALA A O 1
ATOM 896 N N . PRO A 1 114 ? 11.82 6.719 0.312 1 83.56 114 PRO A N 1
ATOM 897 C CA . PRO A 1 114 ? 12.062 6.367 -1.089 1 83.56 114 PRO A CA 1
ATOM 898 C C . PRO A 1 114 ? 13.031 5.199 -1.242 1 83.56 114 PRO A C 1
ATOM 900 O O . PRO A 1 114 ? 14.094 5.184 -0.61 1 83.56 114 PRO A O 1
ATOM 903 N N . GLY A 1 115 ? 12.586 4.238 -1.99 1 89.5 115 GLY A N 1
ATOM 904 C CA . GLY A 1 115 ? 13.422 3.068 -2.219 1 89.5 115 GLY A CA 1
ATOM 905 C C . GLY A 1 115 ? 13.336 2.047 -1.1 1 89.5 115 GLY A C 1
ATOM 906 O O . GLY A 1 115 ? 13.992 1.003 -1.154 1 89.5 115 GLY A O 1
ATOM 907 N N . GLY A 1 116 ? 12.594 2.377 -0.105 1 93.81 116 GLY A N 1
ATOM 908 C CA . GLY A 1 116 ? 12.508 1.511 1.06 1 93.81 116 GLY A CA 1
ATOM 909 C C . GLY A 1 116 ? 11.953 0.135 0.741 1 93.81 116 GLY A C 1
ATOM 910 O O . GLY A 1 116 ? 12.484 -0.876 1.208 1 93.81 116 GLY A O 1
ATOM 911 N N . THR A 1 117 ? 10.898 0.069 -0.053 1 94.94 117 THR A N 1
ATOM 912 C CA . THR A 1 117 ? 10.289 -1.204 -0.431 1 94.94 117 THR A CA 1
ATOM 913 C C . THR A 1 117 ? 11.305 -2.098 -1.136 1 94.94 117 THR A C 1
ATOM 915 O O . THR A 1 117 ? 11.445 -3.275 -0.797 1 94.94 117 THR A O 1
ATOM 918 N N . ALA A 1 118 ? 12.055 -1.54 -2.061 1 94.31 118 ALA A N 1
ATOM 919 C CA . ALA A 1 118 ? 13.07 -2.295 -2.789 1 94.31 118 ALA A CA 1
ATOM 920 C C . ALA A 1 118 ? 14.148 -2.82 -1.843 1 94.31 118 ALA A C 1
ATOM 922 O O . ALA A 1 118 ? 14.609 -3.951 -1.991 1 94.31 118 ALA A O 1
ATOM 923 N N . ALA A 1 119 ? 14.492 -1.969 -0.924 1 95.12 119 ALA A N 1
ATOM 924 C CA . ALA A 1 119 ? 15.516 -2.355 0.045 1 95.12 119 ALA A CA 1
ATOM 925 C C . ALA A 1 119 ? 15.055 -3.549 0.879 1 95.12 119 ALA A C 1
ATOM 927 O O . ALA A 1 119 ? 15.828 -4.48 1.121 1 95.12 119 ALA A O 1
ATOM 928 N N . LEU A 1 120 ? 13.852 -3.541 1.311 1 96.75 120 LEU A N 1
ATOM 929 C CA . LEU A 1 120 ? 13.312 -4.621 2.129 1 96.75 120 LEU A CA 1
ATOM 930 C C . LEU A 1 120 ? 13.203 -5.914 1.322 1 96.75 120 LEU A C 1
ATOM 932 O O . LEU A 1 120 ? 13.453 -7 1.849 1 96.75 120 LEU A O 1
ATOM 936 N N . LEU A 1 121 ? 12.797 -5.805 0.076 1 96 121 LEU A N 1
ATOM 937 C CA . LEU A 1 121 ? 12.734 -6.977 -0.792 1 96 121 LEU A CA 1
ATOM 938 C C . LEU A 1 121 ? 14.117 -7.594 -0.975 1 96 121 LEU A C 1
ATOM 940 O O . LEU A 1 121 ? 14.266 -8.812 -0.929 1 96 121 LEU A O 1
ATOM 944 N N . ARG A 1 122 ? 15.109 -6.758 -1.164 1 94.56 122 ARG A N 1
ATOM 945 C CA . ARG A 1 122 ? 16.484 -7.242 -1.276 1 94.56 122 ARG A CA 1
ATOM 946 C C . ARG A 1 122 ? 16.922 -7.941 0.006 1 94.56 122 ARG A C 1
ATOM 948 O O . ARG A 1 122 ? 17.594 -8.977 -0.043 1 94.56 122 ARG A O 1
ATOM 955 N N . LEU A 1 123 ? 16.578 -7.312 1.048 1 95.25 123 LEU A N 1
ATOM 956 C CA . LEU A 1 123 ? 16.891 -7.902 2.344 1 95.25 123 LEU A CA 1
ATOM 957 C C . LEU A 1 123 ? 16.266 -9.281 2.488 1 95.25 123 LEU A C 1
ATOM 959 O O . LEU A 1 123 ? 16.906 -10.227 2.926 1 95.25 123 LEU A O 1
ATOM 963 N N . ARG A 1 124 ? 14.992 -9.422 2.131 1 96.69 124 ARG A N 1
ATOM 964 C CA . ARG A 1 124 ? 14.305 -10.703 2.271 1 96.69 124 ARG A CA 1
ATOM 965 C C . ARG A 1 124 ? 14.906 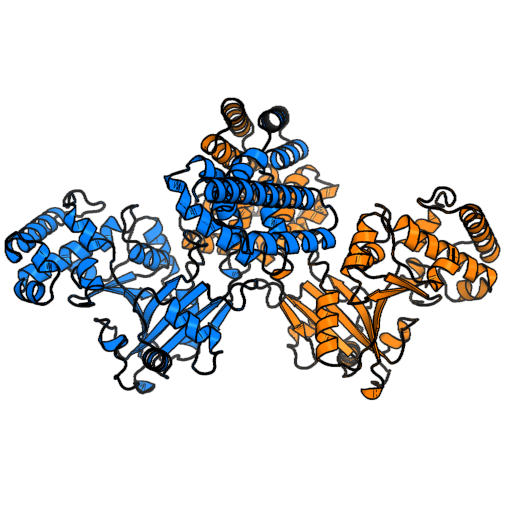-11.75 1.343 1 96.69 124 ARG A C 1
ATOM 967 O O . ARG A 1 124 ? 15.055 -12.914 1.725 1 96.69 124 ARG A O 1
ATOM 974 N N . ARG A 1 125 ? 15.289 -11.383 0.124 1 94.31 125 ARG A N 1
ATOM 975 C CA . ARG A 1 125 ? 15.953 -12.305 -0.79 1 94.31 125 ARG A CA 1
ATOM 976 C C . ARG A 1 125 ? 17.188 -12.922 -0.145 1 94.31 125 ARG A C 1
ATOM 978 O O . ARG A 1 125 ? 17.391 -14.133 -0.21 1 94.31 125 ARG A O 1
ATOM 985 N N . ALA A 1 126 ? 17.953 -12.07 0.411 1 93.88 126 ALA A N 1
ATOM 986 C CA . ALA A 1 126 ? 19.188 -12.523 1.062 1 93.88 126 ALA A CA 1
ATOM 987 C C . ALA A 1 126 ? 18.875 -13.422 2.254 1 93.88 126 ALA A C 1
ATOM 989 O O . ALA A 1 126 ? 19.578 -14.398 2.506 1 93.88 126 ALA A O 1
ATOM 990 N N . LEU A 1 127 ? 17.859 -13.078 2.934 1 95.94 127 LEU A N 1
ATOM 991 C CA . LEU A 1 127 ? 17.453 -13.812 4.125 1 95.94 127 LEU A CA 1
ATOM 992 C C . LEU A 1 127 ? 16.969 -15.219 3.762 1 95.94 127 LEU A C 1
ATOM 994 O O . LEU A 1 127 ? 17.344 -16.188 4.422 1 95.94 127 LEU A O 1
ATOM 998 N N . LEU A 1 128 ? 16.172 -15.352 2.736 1 95.25 128 LEU A N 1
ATOM 999 C CA . LEU A 1 128 ? 15.578 -16.609 2.322 1 95.25 128 LEU A CA 1
ATOM 1000 C C . LEU A 1 128 ? 16.656 -17.641 2.012 1 95.25 128 LEU A C 1
ATOM 1002 O O . LEU A 1 128 ? 16.5 -18.828 2.316 1 95.25 128 LEU A O 1
ATOM 1006 N N . GLY A 1 129 ? 17.781 -17.188 1.502 1 92.69 129 GLY A N 1
ATOM 1007 C CA . GLY A 1 129 ? 18.875 -18.078 1.168 1 92.69 129 GLY A CA 1
ATOM 1008 C C . GLY A 1 129 ? 19.594 -18.625 2.389 1 92.69 129 GLY A C 1
ATOM 1009 O O . GLY A 1 129 ? 20.344 -19.609 2.293 1 92.69 129 GLY A O 1
ATOM 1010 N N . ARG A 1 130 ? 19.344 -18.125 3.533 1 93.62 130 ARG A N 1
ATOM 1011 C CA . ARG A 1 130 ? 20.109 -18.438 4.734 1 93.62 130 ARG A CA 1
ATOM 1012 C C . ARG A 1 130 ? 19.281 -19.281 5.707 1 93.62 130 ARG A C 1
ATOM 1014 O O . ARG A 1 130 ? 19.812 -19.812 6.676 1 93.62 130 ARG A O 1
ATOM 1021 N N . LEU A 1 131 ? 18 -19.438 5.5 1 94.44 131 LEU A N 1
ATOM 1022 C CA . LEU A 1 131 ? 17.078 -19.969 6.484 1 94.44 131 LEU A CA 1
ATOM 1023 C C . LEU A 1 131 ? 17.391 -21.438 6.797 1 94.44 131 LEU A C 1
ATOM 1025 O O . LEU A 1 131 ? 17.25 -21.875 7.941 1 94.44 131 LEU A O 1
ATOM 1029 N N . LYS A 1 132 ? 17.844 -22.172 5.797 1 93.06 132 LYS A N 1
ATOM 1030 C CA . LYS A 1 132 ? 18.141 -23.578 6.016 1 93.06 132 LYS A CA 1
ATOM 1031 C C . LYS A 1 132 ? 19.297 -23.75 7 1 93.06 132 LYS A C 1
ATOM 1033 O O . LYS A 1 132 ? 19.234 -24.578 7.91 1 93.06 132 LYS A O 1
ATOM 1038 N N . ALA A 1 133 ? 20.297 -22.938 6.891 1 93.56 133 ALA A N 1
ATOM 1039 C CA . ALA A 1 133 ? 21.516 -23.031 7.711 1 93.56 133 ALA A CA 1
ATOM 1040 C C . ALA A 1 133 ? 21.328 -22.281 9.031 1 93.56 133 ALA A C 1
ATOM 1042 O O . ALA A 1 133 ? 22.016 -22.594 10.016 1 93.56 133 ALA A O 1
ATOM 1043 N N . GLN A 1 134 ? 20.406 -21.359 9.055 1 94.06 134 GLN A N 1
ATOM 1044 C CA . GLN A 1 134 ? 20.219 -20.5 10.227 1 94.06 134 GLN A CA 1
ATOM 1045 C C . GLN A 1 134 ? 18.75 -20.391 10.617 1 94.06 134 GLN A C 1
ATOM 1047 O O . GLN A 1 134 ? 18.125 -19.344 10.438 1 94.06 134 GLN A O 1
ATOM 1052 N N . PRO A 1 135 ? 18.266 -21.359 11.336 1 92.06 135 PRO A N 1
ATOM 1053 C CA . PRO A 1 135 ? 16.844 -21.438 11.641 1 92.06 135 PRO A CA 1
ATOM 1054 C C . PRO A 1 135 ? 16.375 -20.312 12.57 1 92.06 135 PRO A C 1
ATOM 1056 O O . PRO A 1 135 ? 15.18 -19.984 12.594 1 92.06 135 PRO A O 1
ATOM 1059 N N . GLN A 1 136 ? 17.297 -19.719 13.305 1 91.88 136 GLN A N 1
ATOM 1060 C CA . GLN A 1 136 ? 16.938 -18.625 14.211 1 91.88 136 GLN A CA 1
ATOM 1061 C C . GLN A 1 136 ? 16.438 -17.406 13.445 1 91.88 136 GLN A C 1
ATOM 1063 O O . GLN A 1 136 ? 15.797 -16.531 14.016 1 91.88 136 GLN A O 1
ATOM 1068 N N . LEU A 1 137 ? 16.703 -17.375 12.125 1 95.94 137 LEU A N 1
ATOM 1069 C CA . LEU A 1 137 ? 16.312 -16.234 11.305 1 95.94 137 LEU A CA 1
ATOM 1070 C C . LEU A 1 137 ? 14.867 -16.344 10.844 1 95.94 137 LEU A C 1
ATOM 1072 O O . LEU A 1 137 ? 14.328 -15.43 10.227 1 95.94 137 LEU A O 1
ATOM 1076 N N . ARG A 1 138 ? 14.203 -17.406 11.242 1 95.81 138 ARG A N 1
ATOM 1077 C CA . ARG A 1 138 ? 12.828 -17.641 10.82 1 95.81 138 ARG A CA 1
ATOM 1078 C C . ARG A 1 138 ? 11.891 -16.578 11.391 1 95.81 138 ARG A C 1
ATOM 1080 O O . ARG A 1 138 ? 10.906 -16.203 10.758 1 95.81 138 ARG A O 1
ATOM 1087 N N . ALA A 1 139 ? 12.258 -16.094 12.555 1 95.69 139 ALA A N 1
ATOM 1088 C CA . ALA A 1 139 ? 11.438 -15.039 13.156 1 95.69 139 ALA A CA 1
ATOM 1089 C C . ALA A 1 139 ? 11.516 -13.75 12.344 1 95.69 139 ALA A C 1
ATOM 1091 O O . ALA A 1 139 ? 10.516 -13.055 12.172 1 95.69 139 ALA A O 1
ATOM 1092 N N . VAL A 1 140 ? 12.703 -13.438 11.82 1 97.25 140 VAL A N 1
ATOM 1093 C CA . VAL A 1 140 ? 12.898 -12.25 10.992 1 97.25 140 VAL A CA 1
ATOM 1094 C C . VAL A 1 140 ? 12.141 -12.414 9.672 1 97.25 140 VAL A C 1
ATOM 1096 O O . VAL A 1 140 ? 11.453 -11.492 9.227 1 97.25 140 VAL A O 1
ATOM 1099 N N . GLU A 1 141 ? 12.219 -13.57 9.133 1 97.25 141 GLU A N 1
ATOM 1100 C CA . GLU A 1 141 ? 11.516 -13.875 7.895 1 97.25 141 GLU A CA 1
ATOM 1101 C C . GLU A 1 141 ? 10.008 -13.766 8.07 1 97.25 141 GLU A C 1
ATOM 1103 O O . GLU A 1 141 ? 9.312 -13.227 7.211 1 97.25 141 GLU A O 1
ATOM 1108 N N . ALA A 1 142 ? 9.539 -14.242 9.172 1 95.81 142 ALA A N 1
ATOM 1109 C CA . ALA A 1 142 ? 8.109 -14.188 9.453 1 95.81 142 ALA A CA 1
ATOM 1110 C C . ALA A 1 142 ? 7.613 -12.75 9.516 1 95.81 142 ALA A C 1
ATOM 1112 O O . ALA A 1 142 ? 6.531 -12.43 9.023 1 95.81 142 ALA A O 1
ATOM 1113 N N . ASP A 1 143 ? 8.406 -11.906 10.078 1 96.88 143 ASP A N 1
ATOM 1114 C CA . ASP A 1 143 ? 8.055 -10.492 10.18 1 96.88 143 ASP A CA 1
ATOM 1115 C C . ASP A 1 143 ? 7.996 -9.852 8.797 1 96.88 143 ASP A C 1
ATOM 1117 O O . ASP A 1 143 ? 7.043 -9.141 8.477 1 96.88 143 ASP A O 1
ATOM 1121 N N . LEU A 1 144 ? 9.039 -10.086 8.023 1 97.12 144 LEU A N 1
ATOM 1122 C CA . LEU A 1 144 ? 9.086 -9.516 6.68 1 97.12 144 LEU A CA 1
ATOM 1123 C C . LEU A 1 144 ? 7.938 -10.039 5.828 1 97.12 144 LEU A C 1
ATOM 1125 O O . LEU A 1 144 ? 7.262 -9.258 5.148 1 97.12 144 LEU A O 1
ATOM 1129 N N . PHE A 1 145 ? 7.734 -11.336 5.906 1 95.94 145 PHE A N 1
ATOM 1130 C CA . PHE A 1 145 ? 6.656 -11.953 5.145 1 95.94 145 PHE A CA 1
ATOM 1131 C C . PHE A 1 145 ? 5.309 -11.344 5.516 1 95.94 145 PHE A C 1
ATOM 1133 O O . PHE A 1 145 ? 4.508 -11.016 4.641 1 95.94 145 PHE A O 1
ATOM 1140 N N . HIS A 1 146 ? 5.098 -11.148 6.762 1 94.5 146 HIS A N 1
ATOM 1141 C CA . HIS A 1 146 ? 3.859 -10.594 7.289 1 94.5 146 HIS A CA 1
ATOM 1142 C C . HIS A 1 146 ? 3.615 -9.188 6.754 1 94.5 146 HIS A C 1
ATOM 1144 O O . HIS A 1 146 ? 2.525 -8.883 6.266 1 94.5 146 HIS A O 1
ATOM 1150 N N . LEU A 1 147 ? 4.582 -8.344 6.805 1 95.81 147 LEU A N 1
ATOM 1151 C CA . LEU A 1 147 ? 4.469 -6.953 6.379 1 95.81 147 LEU A CA 1
ATOM 1152 C C . LEU A 1 147 ? 4.324 -6.859 4.863 1 95.81 147 LEU A C 1
ATOM 1154 O O . LEU A 1 147 ? 3.449 -6.152 4.359 1 95.81 147 LEU A O 1
ATOM 1158 N N . LEU A 1 148 ? 5.141 -7.656 4.164 1 95.5 148 LEU A N 1
ATOM 1159 C CA . LEU A 1 148 ? 5.102 -7.613 2.705 1 95.5 148 LEU A CA 1
ATOM 1160 C C . LEU A 1 148 ? 3.771 -8.141 2.18 1 95.5 148 LEU A C 1
ATOM 1162 O O . LEU A 1 148 ? 3.24 -7.633 1.193 1 95.5 148 LEU A O 1
ATOM 1166 N N . SER A 1 149 ? 3.234 -9.125 2.822 1 92.31 149 SER A N 1
ATOM 1167 C CA . SER A 1 149 ? 1.931 -9.648 2.432 1 92.31 149 SER A CA 1
ATOM 1168 C C . SER A 1 149 ? 0.845 -8.586 2.57 1 92.31 149 SER A C 1
ATOM 1170 O O . SER A 1 149 ? -0.109 -8.562 1.79 1 92.31 149 SER A O 1
ATOM 1172 N N . SER A 1 150 ? 1.056 -7.766 3.523 1 91.69 150 SER A N 1
ATOM 1173 C CA . SER A 1 150 ? 0.099 -6.691 3.771 1 91.69 150 SER A CA 1
ATOM 1174 C C . SER A 1 150 ? 0.294 -5.543 2.789 1 91.69 150 SER A C 1
ATOM 1176 O O . SER A 1 150 ? -0.675 -4.902 2.373 1 91.69 150 SER A O 1
ATOM 1178 N N . TRP A 1 151 ? 1.49 -5.242 2.424 1 92.69 151 TRP A N 1
ATOM 1179 C CA . TRP A 1 151 ? 1.824 -4.09 1.589 1 92.69 151 TRP A CA 1
ATOM 1180 C C . TRP A 1 151 ? 1.633 -4.418 0.111 1 92.69 151 TRP A C 1
ATOM 1182 O O . TRP A 1 151 ? 1.5 -3.516 -0.718 1 92.69 151 TRP A O 1
ATOM 1192 N N . PHE A 1 152 ? 1.731 -5.684 -0.212 1 90.44 152 PHE A N 1
ATOM 1193 C CA . PHE A 1 152 ? 1.551 -6.09 -1.601 1 90.44 152 PHE A CA 1
ATOM 1194 C C . PHE A 1 152 ? 0.191 -6.75 -1.799 1 90.44 152 PHE A C 1
ATOM 1196 O O . PHE A 1 152 ? 0.106 -7.871 -2.303 1 90.44 152 PHE A O 1
ATOM 1203 N N . ASN A 1 153 ? -0.741 -5.902 -1.432 1 83.62 153 ASN A N 1
ATOM 1204 C CA . ASN A 1 153 ? -2.139 -6.238 -1.684 1 83.62 153 ASN A CA 1
ATOM 1205 C C . ASN A 1 153 ? -2.477 -6.16 -3.17 1 83.62 153 ASN A C 1
ATOM 1207 O O . ASN A 1 153 ? -2.066 -5.219 -3.854 1 83.62 153 ASN A O 1
ATOM 1211 N N . PRO A 1 154 ? -3.143 -7.145 -3.672 1 80.62 154 PRO A N 1
ATOM 1212 C CA . PRO A 1 154 ? -3.475 -7.125 -5.098 1 80.62 154 PRO A CA 1
ATOM 1213 C C . PRO A 1 154 ? -4.172 -5.836 -5.523 1 80.62 154 PRO A C 1
ATOM 1215 O O . PRO A 1 154 ? -3.971 -5.359 -6.645 1 80.62 154 PRO A O 1
ATOM 1218 N N . GLY A 1 155 ? -4.922 -5.297 -4.641 1 80.31 155 GLY A N 1
ATOM 1219 C CA . GLY A 1 155 ? -5.633 -4.07 -4.965 1 80.31 155 GLY A CA 1
ATOM 1220 C C . GLY A 1 155 ? -4.715 -2.877 -5.148 1 80.31 155 GLY A C 1
ATOM 1221 O O . GLY A 1 155 ? -5.125 -1.85 -5.691 1 80.31 155 GLY A O 1
ATOM 1222 N N . PHE A 1 156 ? -3.475 -3.041 -4.723 1 86.19 156 PHE A N 1
ATOM 1223 C CA . PHE A 1 156 ? -2.523 -1.942 -4.836 1 86.19 156 PHE A CA 1
ATOM 1224 C C . PHE A 1 156 ? -1.819 -1.972 -6.188 1 86.19 156 PHE A C 1
ATOM 1226 O O . PHE A 1 156 ? -1.195 -0.987 -6.59 1 86.19 156 PHE A O 1
ATOM 1233 N N . LEU A 1 157 ? -1.908 -3.111 -6.832 1 88.75 157 LEU A N 1
ATOM 1234 C CA . LEU A 1 157 ? -1.107 -3.311 -8.039 1 88.75 157 LEU A CA 1
ATOM 1235 C C . LEU A 1 157 ? -1.748 -2.623 -9.234 1 88.75 157 LEU A C 1
ATOM 1237 O O . LEU A 1 157 ? -2.975 -2.553 -9.336 1 88.75 157 LEU A O 1
ATOM 1241 N N . GLN A 1 158 ? -0.88 -2.102 -10.047 1 88.5 158 GLN A N 1
ATOM 1242 C CA . GLN A 1 158 ? -1.303 -1.446 -11.281 1 88.5 158 GLN A CA 1
ATOM 1243 C C . GLN A 1 158 ? -0.95 -2.291 -12.5 1 88.5 158 GLN A C 1
ATOM 1245 O O . GLN A 1 158 ? 0.196 -2.719 -12.656 1 88.5 158 GLN A O 1
ATOM 1250 N N . MET A 1 159 ? -1.92 -2.535 -13.32 1 91 159 MET A N 1
ATOM 1251 C CA . MET A 1 159 ? -1.709 -3.291 -14.555 1 91 159 MET A CA 1
ATOM 1252 C C . MET A 1 159 ? -1.416 -2.357 -15.719 1 91 159 MET A C 1
ATOM 1254 O O . MET A 1 159 ? -2.08 -1.333 -15.883 1 91 159 MET A O 1
ATOM 1258 N N . ARG A 1 160 ? -0.406 -2.625 -16.5 1 92.56 160 ARG A N 1
ATOM 1259 C CA . ARG A 1 160 ? -0.053 -1.861 -17.688 1 92.56 160 ARG A CA 1
ATOM 1260 C C . ARG A 1 160 ? 0.137 -2.779 -18.891 1 92.56 160 ARG A C 1
ATOM 1262 O O . ARG A 1 160 ? 0.697 -3.869 -18.766 1 92.56 160 ARG A O 1
ATOM 1269 N N . LYS A 1 161 ? -0.349 -2.289 -19.984 1 94.25 161 LYS A N 1
ATOM 1270 C CA . LYS A 1 161 ? -0.053 -2.973 -21.234 1 94.25 161 LYS A CA 1
ATOM 1271 C C . LYS A 1 161 ? 1.354 -2.637 -21.719 1 94.25 161 LYS A C 1
ATOM 1273 O O . LYS A 1 161 ? 1.747 -1.468 -21.75 1 94.25 161 LYS A O 1
ATOM 1278 N N . VAL A 1 162 ? 2.088 -3.654 -22.031 1 93.38 162 VAL A N 1
ATOM 1279 C CA . VAL A 1 162 ? 3.449 -3.475 -22.516 1 93.38 162 VAL A CA 1
ATOM 1280 C C . VAL A 1 162 ? 3.48 -3.66 -24.031 1 93.38 162 VAL A C 1
ATOM 1282 O O . VAL A 1 162 ? 2.951 -4.645 -24.562 1 93.38 162 VAL A O 1
ATOM 1285 N N . ASP A 1 163 ? 3.996 -2.713 -24.688 1 92.38 163 ASP A N 1
ATOM 1286 C CA . ASP A 1 163 ? 4.145 -2.797 -26.125 1 92.38 163 ASP A CA 1
ATOM 1287 C C . ASP A 1 163 ? 5.512 -2.277 -26.578 1 92.38 163 ASP A C 1
ATOM 1289 O O . ASP A 1 163 ? 6.395 -2.055 -25.75 1 92.38 163 ASP A O 1
ATOM 1293 N N . TRP A 1 164 ? 5.621 -2.256 -27.906 1 88 164 TRP A N 1
ATOM 1294 C CA . TRP A 1 164 ? 6.934 -1.9 -28.438 1 88 164 TRP A CA 1
ATOM 1295 C C . TRP A 1 164 ? 7.266 -0.442 -28.141 1 88 164 TRP A C 1
ATOM 1297 O O . TRP A 1 164 ? 8.43 -0.038 -28.203 1 88 164 TRP A O 1
ATOM 1307 N N . ASN A 1 165 ? 6.297 0.383 -27.812 1 86.81 165 ASN A N 1
ATOM 1308 C CA . ASN A 1 165 ? 6.516 1.784 -27.469 1 86.81 165 ASN A CA 1
ATOM 1309 C C . ASN A 1 165 ? 6.832 1.956 -25.984 1 86.81 165 ASN A C 1
ATOM 1311 O O . ASN A 1 165 ? 7.152 3.059 -25.531 1 86.81 165 ASN A O 1
ATOM 1315 N N . SER A 1 166 ? 6.738 0.917 -25.281 1 88.88 166 SER A N 1
ATOM 1316 C CA . SER A 1 166 ? 7.09 0.976 -23.859 1 88.88 166 SER A CA 1
ATOM 1317 C C . SER A 1 166 ? 8.578 1.259 -23.672 1 88.88 166 SER A C 1
ATOM 1319 O O . SER A 1 166 ? 9.391 0.947 -24.547 1 88.88 166 SER A O 1
ATOM 1321 N N . PRO A 1 167 ? 8.969 1.826 -22.594 1 87.44 167 PRO A N 1
ATOM 1322 C CA . PRO A 1 167 ? 10.383 2.139 -22.344 1 87.44 167 PRO A CA 1
ATOM 1323 C C . PRO A 1 167 ? 11.289 0.917 -22.484 1 87.44 167 PRO A C 1
ATOM 1325 O O . PRO A 1 167 ? 10.922 -0.178 -22.047 1 87.44 167 PRO A O 1
ATOM 1328 N N . ALA A 1 168 ? 12.477 1.107 -23.031 1 83.44 168 ALA A N 1
ATOM 1329 C CA . ALA A 1 168 ? 13.43 0.03 -23.281 1 83.44 168 ALA A CA 1
ATOM 1330 C C . ALA A 1 168 ? 13.805 -0.68 -21.984 1 83.44 168 ALA A C 1
ATOM 1332 O O . ALA A 1 168 ? 13.977 -1.901 -21.969 1 83.44 168 ALA A O 1
ATOM 1333 N N . ARG A 1 169 ? 13.867 0.084 -21.031 1 85.94 169 ARG A N 1
ATOM 1334 C CA . ARG A 1 169 ? 14.234 -0.477 -19.734 1 85.94 169 ARG A CA 1
ATOM 1335 C C . ARG A 1 169 ? 13.227 -1.532 -19.281 1 85.94 169 ARG A C 1
ATOM 1337 O O . ARG A 1 169 ? 13.602 -2.535 -18.672 1 85.94 169 ARG A O 1
ATOM 1344 N N . LEU A 1 170 ? 12.047 -1.28 -19.516 1 88.81 170 LEU A N 1
ATOM 1345 C CA . LEU A 1 170 ? 10.992 -2.236 -19.188 1 88.81 170 LEU A CA 1
ATOM 1346 C C . LEU A 1 170 ? 11.086 -3.477 -20.062 1 88.81 170 LEU A C 1
ATOM 1348 O O . LEU A 1 170 ? 10.977 -4.602 -19.578 1 88.81 170 LEU A O 1
ATOM 1352 N N . LEU A 1 171 ? 11.328 -3.312 -21.328 1 88.31 171 LEU A N 1
ATOM 1353 C CA . LEU A 1 171 ? 11.414 -4.418 -22.266 1 88.31 171 LEU A CA 1
ATOM 1354 C C . LEU A 1 171 ? 12.594 -5.328 -21.922 1 88.31 171 LEU A C 1
ATOM 1356 O O . LEU A 1 171 ? 12.484 -6.555 -22.016 1 88.31 171 LEU A O 1
ATOM 1360 N N . GLU A 1 172 ? 13.602 -4.754 -21.516 1 86.88 172 GLU A N 1
ATOM 1361 C CA . GLU A 1 172 ? 14.758 -5.527 -21.078 1 86.88 172 GLU A CA 1
ATOM 1362 C C . GLU A 1 172 ? 14.414 -6.402 -19.875 1 86.88 172 GLU A C 1
ATOM 1364 O O . GLU A 1 172 ? 14.875 -7.543 -19.781 1 86.88 172 GLU A O 1
ATOM 1369 N N . LYS A 1 173 ? 13.695 -5.914 -19.031 1 87.31 173 LYS A N 1
ATOM 1370 C CA . LYS A 1 173 ? 13.297 -6.656 -17.828 1 87.31 173 LYS A CA 1
ATOM 1371 C C . LYS A 1 173 ? 12.398 -7.84 -18.188 1 87.31 173 LYS A C 1
ATOM 1373 O O . LYS A 1 173 ? 12.453 -8.891 -17.547 1 87.31 173 LYS A O 1
ATOM 1378 N N . VAL A 1 174 ? 11.57 -7.648 -19.156 1 84.81 174 VAL A N 1
ATOM 1379 C CA . VAL A 1 174 ? 10.734 -8.742 -19.641 1 84.81 174 VAL A CA 1
ATOM 1380 C C . VAL A 1 174 ? 11.609 -9.906 -20.094 1 84.81 174 VAL A C 1
ATOM 1382 O O . VAL A 1 174 ? 11.375 -11.055 -19.734 1 84.81 174 VAL A O 1
ATOM 1385 N N . ILE A 1 175 ? 12.617 -9.547 -20.844 1 83.5 175 ILE A N 1
ATOM 1386 C CA . ILE A 1 175 ? 13.531 -10.555 -21.375 1 83.5 175 ILE A CA 1
ATOM 1387 C C . ILE A 1 175 ? 14.227 -11.266 -20.203 1 83.5 175 ILE A C 1
ATOM 1389 O O . ILE A 1 175 ? 14.305 -12.492 -20.188 1 83.5 175 ILE A O 1
ATOM 1393 N N . ARG A 1 176 ? 14.625 -10.531 -19.25 1 82.69 176 ARG A N 1
ATOM 1394 C CA . ARG A 1 176 ? 15.414 -11.055 -18.141 1 82.69 176 ARG A CA 1
ATOM 1395 C C . ARG A 1 176 ? 14.562 -11.914 -17.219 1 82.69 176 ARG A C 1
ATOM 1397 O O . ARG A 1 176 ? 15.031 -12.93 -16.688 1 82.69 176 ARG A O 1
ATOM 1404 N N . HIS A 1 177 ? 13.336 -11.547 -17.031 1 80.62 177 HIS A N 1
ATOM 1405 C CA . HIS A 1 177 ? 12.531 -12.18 -16 1 80.62 177 HIS A CA 1
ATOM 1406 C C . HIS A 1 177 ? 11.656 -13.281 -16.578 1 80.62 177 HIS A C 1
ATOM 1408 O O . HIS A 1 177 ? 10.977 -14 -15.828 1 80.62 177 HIS A O 1
ATOM 1414 N N . GLU A 1 178 ? 11.695 -13.406 -17.844 1 77.75 178 GLU A N 1
ATOM 1415 C CA . GLU A 1 178 ? 10.859 -14.469 -18.391 1 77.75 178 GLU A CA 1
ATOM 1416 C C . GLU A 1 178 ? 11.367 -15.844 -17.984 1 77.75 178 GLU A C 1
ATOM 1418 O O . GLU A 1 178 ? 12.406 -16.297 -18.453 1 77.75 178 GLU A O 1
ATOM 1423 N N . ALA A 1 179 ? 10.648 -16.516 -17.109 1 72.5 179 ALA A N 1
ATOM 1424 C CA . ALA A 1 179 ? 11.102 -17.75 -16.484 1 72.5 179 ALA A CA 1
ATOM 1425 C C . ALA A 1 179 ? 10.461 -18.969 -17.156 1 72.5 179 ALA A C 1
ATOM 1427 O O . ALA A 1 179 ? 10.961 -20.094 -17.047 1 72.5 179 ALA A O 1
ATOM 1428 N N . VAL A 1 180 ? 9.398 -18.766 -17.875 1 77.56 180 VAL A N 1
ATOM 1429 C CA . VAL A 1 180 ? 8.656 -19.922 -18.375 1 77.56 180 VAL A CA 1
ATOM 1430 C C . VAL A 1 180 ? 9.188 -20.312 -19.75 1 77.56 180 VAL A C 1
ATOM 1432 O O . VAL A 1 180 ? 9.641 -21.438 -19.938 1 77.56 180 VAL A O 1
ATOM 1435 N N . HIS A 1 181 ? 9.109 -19.344 -20.625 1 79 181 HIS A N 1
ATOM 1436 C CA . HIS A 1 181 ? 9.641 -19.516 -21.969 1 79 181 HIS A CA 1
ATOM 1437 C C . HIS A 1 181 ? 10.711 -18.484 -22.281 1 79 181 HIS A C 1
ATOM 1439 O O . HIS A 1 181 ? 10.391 -17.375 -22.719 1 79 181 HIS A O 1
ATOM 1445 N N . GLU A 1 182 ? 11.891 -18.859 -22.188 1 80.38 182 GLU A N 1
ATOM 1446 C CA . GLU A 1 182 ? 13.016 -17.938 -22.312 1 80.38 182 GLU A CA 1
ATOM 1447 C C . GLU A 1 182 ? 12.922 -17.141 -23.609 1 80.38 182 GLU A C 1
ATOM 1449 O O . GLU A 1 182 ? 12.578 -17.688 -24.656 1 80.38 182 GLU A O 1
ATOM 1454 N N . VAL A 1 183 ? 13.141 -15.891 -23.516 1 80.75 183 VAL A N 1
ATOM 1455 C CA . VAL A 1 183 ? 13.133 -14.984 -24.656 1 80.75 183 VAL A CA 1
ATOM 1456 C C . VAL A 1 183 ? 14.539 -14.875 -25.234 1 80.75 183 VAL A C 1
ATOM 1458 O O . VAL A 1 183 ? 15.492 -14.547 -24.516 1 80.75 183 VAL A O 1
ATOM 1461 N N . ASP A 1 184 ? 14.547 -15.195 -26.469 1 82.25 184 ASP A N 1
ATOM 1462 C CA . ASP A 1 184 ? 15.844 -15.188 -27.141 1 82.25 184 ASP A CA 1
ATOM 1463 C C . ASP A 1 184 ? 16.109 -13.836 -27.812 1 82.25 184 ASP A C 1
ATOM 1465 O O . ASP A 1 184 ? 15.969 -13.703 -29.031 1 82.25 184 ASP A O 1
ATOM 1469 N N . GLY A 1 185 ? 16.438 -12.875 -27.109 1 80.44 185 GLY A N 1
ATOM 1470 C CA . GLY A 1 185 ? 16.859 -11.586 -27.625 1 80.44 185 GLY A CA 1
ATOM 1471 C C . GLY A 1 185 ? 15.703 -10.68 -28 1 80.44 185 GLY A C 1
ATOM 1472 O O . GLY A 1 185 ? 14.547 -10.992 -27.719 1 80.44 185 GLY A O 1
ATOM 1473 N N . TRP A 1 186 ? 15.977 -9.594 -28.703 1 82.75 186 TRP A N 1
ATOM 1474 C CA . TRP A 1 186 ? 15.039 -8.516 -29 1 82.75 186 TRP A CA 1
ATOM 1475 C C . TRP A 1 186 ? 14.047 -8.93 -30.078 1 82.75 186 TRP A C 1
ATOM 1477 O O . TRP A 1 186 ? 12.875 -8.555 -30.016 1 82.75 186 TRP A O 1
ATOM 1487 N N . ASP A 1 187 ? 14.609 -9.664 -31 1 82.69 187 ASP A N 1
ATOM 1488 C CA . ASP A 1 187 ? 13.734 -10.094 -32.094 1 82.69 187 ASP A CA 1
ATOM 1489 C C . ASP A 1 187 ? 12.617 -10.992 -31.578 1 82.69 187 ASP A C 1
ATOM 1491 O O . ASP A 1 187 ? 11.469 -10.883 -32.031 1 82.69 187 ASP A O 1
ATOM 1495 N N . ASP A 1 188 ? 13.016 -11.828 -30.75 1 88.25 188 ASP A N 1
ATOM 1496 C CA . ASP A 1 188 ? 12.023 -12.703 -30.125 1 88.25 188 ASP A CA 1
ATOM 1497 C C . ASP A 1 188 ? 10.984 -11.898 -29.344 1 88.25 188 ASP A C 1
ATOM 1499 O O . ASP A 1 188 ? 9.781 -12.148 -29.469 1 88.25 188 ASP A O 1
ATOM 1503 N N . LEU A 1 189 ? 11.469 -10.953 -28.578 1 88.75 189 LEU A N 1
ATOM 1504 C CA . LEU A 1 189 ? 10.562 -10.109 -27.812 1 88.75 189 LEU A CA 1
ATOM 1505 C C . LEU A 1 189 ? 9.625 -9.336 -28.734 1 88.75 189 LEU A C 1
ATOM 1507 O O . LEU A 1 189 ? 8.438 -9.195 -28.438 1 88.75 189 LEU A O 1
ATOM 1511 N N . ARG A 1 190 ? 10.156 -8.828 -29.828 1 86.81 190 ARG A N 1
ATOM 1512 C CA . ARG A 1 190 ? 9.336 -8.07 -30.766 1 86.81 190 ARG A CA 1
ATOM 1513 C C . ARG A 1 190 ? 8.18 -8.922 -31.281 1 86.81 190 ARG A C 1
ATOM 1515 O O . ARG A 1 190 ? 7.047 -8.438 -31.391 1 86.81 190 ARG A O 1
ATOM 1522 N N . ARG A 1 191 ? 8.477 -10.086 -31.625 1 88.75 191 ARG A N 1
ATOM 1523 C CA . ARG A 1 191 ? 7.434 -10.992 -32.094 1 88.75 191 ARG A CA 1
ATOM 1524 C C . ARG A 1 191 ? 6.336 -11.156 -31.047 1 88.75 191 ARG A C 1
ATOM 1526 O O . ARG A 1 191 ? 5.152 -11.219 -31.391 1 88.75 191 ARG A O 1
ATOM 1533 N N . ARG A 1 192 ? 6.73 -11.203 -29.812 1 88.75 192 ARG A N 1
ATOM 1534 C CA . ARG A 1 192 ? 5.805 -11.422 -28.719 1 88.75 192 ARG A CA 1
ATOM 1535 C C . ARG A 1 192 ? 5.004 -10.164 -28.406 1 88.75 192 ARG A C 1
ATOM 1537 O O . ARG A 1 192 ? 4.137 -10.172 -27.531 1 88.75 192 ARG A O 1
ATOM 1544 N N . LEU A 1 193 ? 5.289 -9.078 -29.125 1 88.88 193 LEU A N 1
ATOM 1545 C CA . LEU A 1 193 ? 4.598 -7.812 -28.906 1 88.88 193 LEU A CA 1
ATOM 1546 C C . LEU A 1 193 ? 3.805 -7.406 -30.156 1 88.88 193 LEU A C 1
ATOM 1548 O O . LEU A 1 193 ? 3.295 -6.285 -30.234 1 88.88 193 LEU A O 1
ATOM 1552 N N . GLU A 1 194 ? 3.754 -8.266 -31.094 1 88.38 194 GLU A N 1
ATOM 1553 C CA . GLU A 1 194 ? 3.029 -8.008 -32.344 1 88.38 194 GLU A CA 1
ATOM 1554 C C . GLU A 1 194 ? 1.52 -8.047 -32.094 1 88.38 194 GLU A C 1
ATOM 1556 O O . GLU A 1 194 ? 1.059 -8.359 -31 1 88.38 194 GLU A O 1
ATOM 1561 N N . PRO A 1 195 ? 0.711 -7.691 -33.062 1 90.12 195 PRO A N 1
ATOM 1562 C CA . PRO A 1 195 ? -0.718 -7.441 -32.875 1 90.12 195 PRO A CA 1
ATOM 1563 C C . PRO A 1 195 ? -1.47 -8.672 -32.375 1 90.12 195 PRO A C 1
ATOM 1565 O O . PRO A 1 195 ? -2.559 -8.555 -31.812 1 90.12 195 PRO A O 1
ATOM 1568 N N . ASP A 1 196 ? -0.981 -9.859 -32.719 1 94.94 196 ASP A N 1
ATOM 1569 C CA . ASP A 1 196 ? -1.665 -11.062 -32.25 1 94.94 196 ASP A CA 1
ATOM 1570 C C . ASP A 1 196 ? -1.152 -11.5 -30.891 1 94.94 196 ASP A C 1
ATOM 1572 O O . ASP A 1 196 ? -1.339 -12.648 -30.484 1 94.94 196 ASP A O 1
ATOM 1576 N N . ARG A 1 197 ? -0.449 -10.609 -30.281 1 95.75 197 ARG A N 1
ATOM 1577 C CA . ARG A 1 197 ? 0.071 -10.828 -28.922 1 95.75 197 ARG A CA 1
ATOM 1578 C C . ARG A 1 197 ? -0.31 -9.68 -28 1 95.75 197 ARG A C 1
ATOM 1580 O O . ARG A 1 197 ? -0.637 -8.578 -28.469 1 95.75 197 ARG A O 1
ATOM 1587 N N . ARG A 1 198 ? -0.387 -10.008 -26.703 1 95.81 198 ARG A N 1
ATOM 1588 C CA . ARG A 1 198 ? -0.532 -9.016 -25.641 1 95.81 198 ARG A CA 1
ATOM 1589 C C . ARG A 1 198 ? 0.394 -9.32 -24.469 1 95.81 198 ARG A C 1
ATOM 1591 O O . ARG A 1 198 ? 0.626 -10.484 -24.156 1 95.81 198 ARG A O 1
ATOM 1598 N N . LEU A 1 199 ? 0.964 -8.344 -24 1 95.44 199 LEU A N 1
ATOM 1599 C CA . LEU A 1 199 ? 1.814 -8.453 -22.812 1 95.44 199 LEU A CA 1
ATOM 1600 C C . LEU A 1 199 ? 1.396 -7.453 -21.75 1 95.44 199 LEU A C 1
ATOM 1602 O O . LEU A 1 199 ? 1.285 -6.258 -22.016 1 95.44 199 LEU A O 1
ATOM 1606 N N . PHE A 1 200 ? 1.101 -7.977 -20.578 1 95.12 200 PHE A N 1
ATOM 1607 C CA . PHE A 1 200 ? 0.71 -7.133 -19.453 1 95.12 200 PHE A CA 1
ATOM 1608 C C . PHE A 1 200 ? 1.716 -7.246 -18.312 1 95.12 200 PHE A C 1
ATOM 1610 O O . PHE A 1 200 ? 2.281 -8.32 -18.094 1 95.12 200 PHE A O 1
ATOM 1617 N N . ALA A 1 201 ? 1.939 -6.184 -17.672 1 93.69 201 ALA A N 1
ATOM 1618 C CA . ALA A 1 201 ? 2.809 -6.145 -16.484 1 93.69 201 ALA A CA 1
ATOM 1619 C C . ALA A 1 201 ? 2.092 -5.523 -15.297 1 93.69 201 ALA A C 1
ATOM 1621 O O . ALA A 1 201 ? 1.25 -4.637 -15.461 1 93.69 201 ALA A O 1
ATOM 1622 N N . PHE A 1 202 ? 2.371 -6.023 -14.164 1 92.88 202 PHE A N 1
ATOM 1623 C CA . PHE A 1 202 ? 1.811 -5.48 -12.93 1 92.88 202 PHE A CA 1
ATOM 1624 C C . PHE A 1 202 ? 2.889 -4.789 -12.102 1 92.88 202 PHE A C 1
ATOM 1626 O O . PHE A 1 202 ? 3.99 -5.32 -11.938 1 92.88 202 PHE A O 1
ATOM 1633 N N . PHE A 1 203 ? 2.551 -3.633 -11.594 1 92.31 203 PHE A N 1
ATOM 1634 C CA . PHE A 1 203 ? 3.492 -2.822 -10.828 1 92.31 203 PHE A CA 1
ATOM 1635 C C . PHE A 1 203 ? 2.916 -2.463 -9.469 1 92.31 203 PHE A C 1
ATOM 1637 O O . PHE A 1 203 ? 1.696 -2.422 -9.297 1 92.31 203 PHE A O 1
ATOM 1644 N N . HIS A 1 204 ? 3.799 -2.334 -8.531 1 92.38 204 HIS A N 1
ATOM 1645 C CA . HIS A 1 204 ? 3.467 -1.748 -7.238 1 92.38 204 HIS A CA 1
ATOM 1646 C C . HIS A 1 204 ? 3.768 -0.253 -7.219 1 92.38 204 HIS A C 1
ATOM 1648 O O . HIS A 1 204 ? 4.762 0.193 -7.793 1 92.38 204 HIS A O 1
ATOM 1654 N N . PRO A 1 205 ? 3.008 0.597 -6.551 1 88.5 205 PRO A N 1
ATOM 1655 C CA . PRO A 1 205 ? 3.203 2.049 -6.562 1 88.5 205 PRO A CA 1
ATOM 1656 C C . PRO A 1 205 ? 4.602 2.459 -6.109 1 88.5 205 PRO A C 1
ATOM 1658 O O . PRO A 1 205 ? 5.145 3.453 -6.594 1 88.5 205 PRO A O 1
ATOM 1661 N N . GLN A 1 206 ? 5.164 1.719 -5.234 1 91.19 206 GLN A N 1
ATOM 1662 C CA . GLN A 1 206 ? 6.484 2.064 -4.715 1 91.19 206 GLN A CA 1
ATOM 1663 C C . GLN A 1 206 ? 7.586 1.416 -5.547 1 91.19 206 GLN A C 1
ATOM 1665 O O . GLN A 1 206 ? 8.773 1.56 -5.238 1 91.19 206 GLN A O 1
ATOM 1670 N N . LEU A 1 207 ? 7.195 0.658 -6.488 1 92.31 207 LEU A N 1
ATOM 1671 C CA . LEU A 1 207 ? 8.102 0.052 -7.457 1 92.31 207 LEU A CA 1
ATOM 1672 C C . LEU A 1 207 ? 7.625 0.306 -8.883 1 92.31 207 LEU A C 1
ATOM 1674 O O . LEU A 1 207 ? 7.359 -0.637 -9.625 1 92.31 207 LEU A O 1
ATOM 1678 N N . PRO A 1 208 ? 7.582 1.573 -9.219 1 86.19 208 PRO A N 1
ATOM 1679 C CA . PRO A 1 208 ? 6.93 1.934 -10.484 1 86.19 208 PRO A CA 1
ATOM 1680 C C . PRO A 1 208 ? 7.715 1.459 -11.711 1 86.19 208 PRO A C 1
ATOM 1682 O O . PRO A 1 208 ? 7.141 1.299 -12.789 1 86.19 208 PRO A O 1
ATOM 1685 N N . ASP A 1 209 ? 8.93 1.176 -11.531 1 86.31 209 ASP A N 1
ATOM 1686 C CA . ASP A 1 209 ? 9.75 0.791 -12.672 1 86.31 209 ASP A CA 1
ATOM 1687 C C . ASP A 1 209 ? 10.141 -0.683 -12.602 1 86.31 209 ASP A C 1
ATOM 1689 O O . ASP A 1 209 ? 10.977 -1.149 -13.383 1 86.31 209 ASP A O 1
ATOM 1693 N N . GLU A 1 210 ? 9.57 -1.358 -11.695 1 90.75 210 GLU A N 1
ATOM 1694 C CA . GLU A 1 210 ? 9.898 -2.768 -11.508 1 90.75 210 GLU A CA 1
ATOM 1695 C C . GLU A 1 210 ? 8.656 -3.646 -11.641 1 90.75 210 GLU A C 1
ATOM 1697 O O . GLU A 1 210 ? 7.863 -3.762 -10.703 1 90.75 210 GLU A O 1
ATOM 1702 N N . PRO A 1 211 ? 8.547 -4.293 -12.805 1 92.25 211 PRO A N 1
ATOM 1703 C CA . PRO A 1 211 ? 7.395 -5.184 -12.938 1 92.25 211 PRO A CA 1
ATOM 1704 C C . PRO A 1 211 ? 7.441 -6.363 -11.961 1 92.25 211 PRO A C 1
ATOM 1706 O O . PRO A 1 211 ? 8.508 -6.938 -11.742 1 92.25 211 PRO A O 1
ATOM 1709 N N . LEU A 1 212 ? 6.363 -6.668 -11.359 1 92.94 212 LEU A N 1
ATOM 1710 C CA . LEU A 1 212 ? 6.27 -7.766 -10.398 1 92.94 212 LEU A CA 1
ATOM 1711 C C . LEU A 1 212 ? 5.828 -9.055 -11.086 1 92.94 212 LEU A C 1
ATOM 1713 O O . LEU A 1 212 ? 6.25 -10.141 -10.703 1 92.94 212 LEU A O 1
ATOM 1717 N N . ILE A 1 213 ? 4.941 -8.953 -12.062 1 91.06 213 ILE A N 1
ATOM 1718 C CA . ILE A 1 213 ? 4.387 -10.07 -12.805 1 91.06 213 ILE A CA 1
ATOM 1719 C C . ILE A 1 213 ? 4.254 -9.703 -14.281 1 91.06 213 ILE A C 1
ATOM 1721 O O . ILE A 1 213 ? 3.91 -8.57 -14.617 1 91.06 213 ILE A O 1
ATOM 1725 N N . PHE A 1 214 ? 4.594 -10.641 -15.148 1 91.62 214 PHE A N 1
ATOM 1726 C CA . PHE A 1 214 ? 4.305 -10.539 -16.578 1 91.62 214 PHE A CA 1
ATOM 1727 C C . PHE A 1 214 ? 3.324 -11.617 -17.016 1 91.62 214 PHE A C 1
ATOM 1729 O O . PHE A 1 214 ? 3.422 -12.766 -16.578 1 91.62 214 PHE A O 1
ATOM 1736 N N . VAL A 1 215 ? 2.443 -11.188 -17.766 1 93.06 215 VAL A N 1
ATOM 1737 C CA . VAL A 1 215 ? 1.497 -12.117 -18.359 1 93.06 215 VAL A CA 1
ATOM 1738 C C . VAL A 1 215 ? 1.57 -12.016 -19.891 1 93.06 215 VAL A C 1
ATOM 1740 O O . VAL A 1 215 ? 1.318 -10.953 -20.453 1 93.06 215 VAL A O 1
ATOM 1743 N N . GLU A 1 216 ? 1.965 -13.047 -20.516 1 95.06 216 GLU A N 1
ATOM 1744 C CA . GLU A 1 216 ? 2.016 -13.102 -21.969 1 95.06 216 GLU A CA 1
ATOM 1745 C C . GLU A 1 216 ? 0.8 -13.828 -22.547 1 95.06 216 GLU A C 1
ATOM 1747 O O . GLU A 1 216 ? 0.45 -14.914 -22.078 1 95.06 216 GLU A O 1
ATOM 1752 N N . VAL A 1 217 ? 0.213 -13.188 -23.531 1 96.75 217 VAL A N 1
ATOM 1753 C CA . VAL A 1 217 ? -1.018 -13.711 -24.125 1 96.75 217 VAL A CA 1
ATOM 1754 C C . VAL A 1 217 ? -0.857 -13.852 -25.625 1 96.75 217 VAL A C 1
ATOM 1756 O O . VAL A 1 217 ? -0.326 -12.945 -26.281 1 96.75 217 VAL A O 1
ATOM 1759 N N . ALA A 1 218 ? -1.21 -14.977 -26.188 1 97.5 218 ALA A N 1
ATOM 1760 C CA . ALA A 1 218 ? -1.311 -15.172 -27.625 1 97.5 218 ALA A CA 1
ATOM 1761 C C . ALA A 1 218 ? -2.768 -15.188 -28.078 1 97.5 218 ALA A C 1
ATOM 1763 O O . ALA A 1 218 ? -3.605 -15.859 -27.469 1 97.5 218 ALA A O 1
ATOM 1764 N N . LEU A 1 219 ? -3.074 -14.398 -29.047 1 97.81 219 LEU A N 1
ATOM 1765 C CA . LEU A 1 219 ? -4.398 -14.406 -29.672 1 97.81 219 LEU A CA 1
ATOM 1766 C C . LEU A 1 219 ? -4.438 -15.359 -30.859 1 97.81 219 LEU A C 1
ATOM 1768 O O . LEU A 1 219 ? -3.855 -15.062 -31.906 1 97.81 219 LEU A O 1
ATOM 1772 N N . VAL A 1 220 ? -5.152 -16.453 -30.719 1 97.62 220 VAL A N 1
ATOM 1773 C CA . VAL A 1 220 ? -5.078 -17.547 -31.688 1 97.62 220 VAL A CA 1
ATOM 1774 C C . VAL A 1 220 ? -6.484 -18.016 -32.062 1 97.62 220 VAL A C 1
ATOM 1776 O O . VAL A 1 220 ? -7.457 -17.672 -31.375 1 97.62 220 VAL A O 1
ATOM 1779 N N . PRO A 1 221 ? -6.57 -18.719 -33.125 1 96.94 221 PRO A N 1
ATOM 1780 C CA . PRO A 1 221 ? -7.902 -19.125 -33.562 1 96.94 221 PRO A CA 1
ATOM 1781 C C . PRO A 1 221 ? -8.477 -20.266 -32.719 1 96.94 221 PRO A C 1
ATOM 1783 O O . PRO A 1 221 ? -9.695 -20.406 -32.625 1 96.94 221 PRO A O 1
ATOM 1786 N N . GLU A 1 222 ? -7.609 -21.094 -32.188 1 97.12 222 GLU A N 1
ATOM 1787 C CA . GLU A 1 222 ? -8.062 -22.219 -31.375 1 97.12 222 GLU A CA 1
ATOM 1788 C C . GLU A 1 222 ? -7.148 -22.453 -30.172 1 97.12 222 GLU A C 1
ATOM 1790 O O . GLU A 1 222 ? -6.035 -21.906 -30.125 1 97.12 222 GLU A O 1
ATOM 1795 N N . MET A 1 223 ? -7.66 -23.219 -29.219 1 97.81 223 MET A N 1
ATOM 1796 C CA . MET A 1 223 ? -6.883 -23.531 -28.016 1 97.81 223 MET A CA 1
ATOM 1797 C C . MET A 1 223 ? -5.582 -24.234 -28.391 1 97.81 223 MET A C 1
ATOM 1799 O O . MET A 1 223 ? -5.602 -25.266 -29.062 1 97.81 223 MET A O 1
ATOM 1803 N N . PRO A 1 224 ? -4.484 -23.703 -27.969 1 97.94 224 PRO A N 1
ATOM 1804 C CA . PRO A 1 224 ? -3.207 -24.281 -28.391 1 97.94 224 PRO A CA 1
ATOM 1805 C C . PRO A 1 224 ? -2.896 -25.594 -27.672 1 97.94 224 PRO A C 1
ATOM 1807 O O . PRO A 1 224 ? -3.275 -25.781 -26.5 1 97.94 224 PRO A O 1
ATOM 1810 N N . ALA A 1 225 ? -2.113 -26.453 -28.344 1 97.81 225 ALA A N 1
ATOM 1811 C CA . ALA A 1 225 ? -1.776 -27.766 -27.812 1 97.81 225 ALA A CA 1
ATOM 1812 C C . ALA A 1 225 ? -0.276 -27.891 -27.562 1 97.81 225 ALA A C 1
ATOM 1814 O O . ALA A 1 225 ? 0.174 -28.828 -26.891 1 97.81 225 ALA A O 1
ATOM 1815 N N . ALA A 1 226 ? 0.417 -26.984 -28.156 1 97.44 226 ALA A N 1
ATOM 1816 C CA . ALA A 1 226 ? 1.871 -27.031 -28.016 1 97.44 226 ALA A CA 1
ATOM 1817 C C . ALA A 1 226 ? 2.461 -25.641 -27.906 1 97.44 226 ALA A C 1
ATOM 1819 O O . ALA A 1 226 ? 1.939 -24.688 -28.5 1 97.44 226 ALA A O 1
ATOM 1820 N N . ILE A 1 227 ? 3.549 -25.531 -27.203 1 96.94 227 ILE A N 1
ATOM 1821 C CA . ILE A 1 227 ? 4.129 -24.234 -26.891 1 96.94 227 ILE A CA 1
ATOM 1822 C C . ILE A 1 227 ? 4.988 -23.766 -28.062 1 96.94 227 ILE A C 1
ATOM 1824 O O . ILE A 1 227 ? 5.105 -22.562 -28.312 1 96.94 227 ILE A O 1
ATOM 1828 N N . ALA A 1 228 ? 5.555 -24.656 -28.891 1 94.31 228 ALA A N 1
ATOM 1829 C CA . ALA A 1 228 ? 6.531 -24.328 -29.922 1 94.31 228 ALA A CA 1
ATOM 1830 C C . ALA A 1 228 ? 5.957 -23.312 -30.922 1 94.31 228 ALA A C 1
ATOM 1832 O O . ALA A 1 228 ? 6.594 -22.312 -31.234 1 94.31 228 ALA A O 1
ATOM 1833 N N . PRO A 1 229 ? 4.703 -23.531 -31.422 1 94.12 229 PRO A N 1
ATOM 1834 C CA . PRO A 1 229 ? 4.141 -22.547 -32.344 1 94.12 229 PRO A CA 1
ATOM 1835 C C . PRO A 1 229 ? 3.936 -21.172 -31.719 1 94.12 229 PRO A C 1
ATOM 1837 O O . PRO A 1 229 ? 3.977 -20.156 -32.438 1 94.12 229 PRO A O 1
ATOM 1840 N N . LEU A 1 230 ? 3.717 -21.094 -30.438 1 94.12 230 LEU A N 1
ATOM 1841 C CA . LEU A 1 230 ? 3.43 -19.844 -29.766 1 94.12 230 LEU A CA 1
ATOM 1842 C C . LEU A 1 230 ? 4.703 -19.016 -29.578 1 94.12 230 LEU A C 1
ATOM 1844 O O . LEU A 1 230 ? 4.648 -17.781 -29.516 1 94.12 230 LEU A O 1
ATOM 1848 N N . ILE A 1 231 ? 5.863 -19.688 -29.484 1 92.19 231 ILE A N 1
ATOM 1849 C CA . ILE A 1 231 ? 7.082 -18.938 -29.188 1 92.19 231 ILE A CA 1
ATOM 1850 C C . ILE A 1 231 ? 7.992 -18.922 -30.406 1 92.19 231 ILE A C 1
ATOM 1852 O O . ILE A 1 231 ? 9.18 -18.609 -30.297 1 92.19 231 ILE A O 1
ATOM 1856 N N . ASP A 1 232 ? 7.445 -19.328 -31.531 1 91.56 232 ASP A N 1
ATOM 1857 C CA . ASP A 1 232 ? 8.195 -19.297 -32.781 1 91.56 232 ASP A CA 1
ATOM 1858 C C . ASP A 1 232 ? 8.438 -17.859 -33.25 1 91.56 232 ASP A C 1
ATOM 1860 O O . ASP A 1 232 ? 7.508 -17.172 -33.688 1 91.56 232 ASP A O 1
ATOM 1864 N N . LYS A 1 233 ? 9.641 -17.438 -33.281 1 88.12 233 LYS A N 1
ATOM 1865 C CA . LYS A 1 233 ? 9.984 -16.062 -33.594 1 88.12 233 LYS A CA 1
ATOM 1866 C C . LYS A 1 233 ? 9.828 -15.781 -35.094 1 88.12 233 LYS A C 1
ATOM 1868 O O . LYS A 1 233 ? 9.773 -14.617 -35.5 1 88.12 233 LYS A O 1
ATOM 1873 N N . THR A 1 234 ? 9.727 -16.797 -35.844 1 89.44 234 THR A N 1
ATOM 1874 C CA . THR A 1 234 ? 9.641 -16.625 -37.281 1 89.44 234 THR A CA 1
ATOM 1875 C C . THR A 1 234 ? 8.188 -16.641 -37.75 1 89.44 234 THR A C 1
ATOM 1877 O O . THR A 1 234 ? 7.895 -16.375 -38.938 1 89.44 234 THR A O 1
ATOM 1880 N N . ALA A 1 235 ? 7.32 -16.938 -36.875 1 89.94 235 ALA A N 1
ATOM 1881 C CA . ALA A 1 235 ? 5.91 -17.031 -37.25 1 89.94 235 ALA A CA 1
ATOM 1882 C C . ALA A 1 235 ? 5.344 -15.672 -37.656 1 89.94 235 ALA A C 1
ATOM 1884 O O . ALA A 1 235 ? 5.73 -14.648 -37.094 1 89.94 235 ALA A O 1
ATOM 1885 N N . GLN A 1 236 ? 4.441 -15.633 -38.594 1 91.62 236 GLN A N 1
ATOM 1886 C CA . GLN A 1 236 ? 3.773 -14.406 -39.031 1 91.62 236 GLN A CA 1
ATOM 1887 C C . GLN A 1 236 ? 2.555 -14.109 -38.156 1 91.62 236 GLN A C 1
ATOM 1889 O O . GLN A 1 236 ? 1.822 -15.031 -37.781 1 91.62 236 GLN A O 1
ATOM 1894 N N . PRO A 1 237 ? 2.367 -12.812 -37.906 1 93.19 237 PRO A N 1
ATOM 1895 C CA . PRO A 1 237 ? 1.199 -12.438 -37.125 1 93.19 237 PRO A CA 1
ATOM 1896 C C . PRO A 1 237 ? -0.12 -12.828 -37.781 1 93.19 237 PRO A C 1
ATOM 1898 O O . PRO A 1 237 ? -0.259 -12.711 -39 1 93.19 237 PRO A O 1
ATOM 1901 N N . LEU A 1 238 ? -0.988 -13.258 -37 1 93.69 238 LEU A N 1
ATOM 1902 C CA . LEU A 1 238 ? -2.316 -13.617 -37.5 1 93.69 238 LEU A CA 1
ATOM 1903 C C . LEU A 1 238 ? -3.176 -12.375 -37.688 1 93.69 238 LEU A C 1
ATOM 1905 O O . LEU A 1 238 ? -3 -11.375 -37 1 93.69 238 LEU A O 1
ATOM 1909 N N . PRO A 1 239 ? -4.055 -12.391 -38.625 1 93.94 239 PRO A N 1
ATOM 1910 C CA . PRO A 1 239 ? -4.992 -11.273 -38.75 1 93.94 239 PRO A CA 1
ATOM 1911 C C . PRO A 1 239 ? -6.031 -11.227 -37.656 1 93.94 239 PRO A C 1
ATOM 1913 O O . PRO A 1 239 ? -6.406 -12.266 -37.094 1 93.94 239 PRO A O 1
ATOM 1916 N N . PRO A 1 240 ? -6.543 -10.062 -37.344 1 92.88 240 PRO A N 1
ATOM 1917 C CA . PRO A 1 240 ? -7.441 -9.836 -36.219 1 92.88 240 PRO A CA 1
ATOM 1918 C C . PRO A 1 240 ? -8.711 -10.688 -36.312 1 92.88 240 PRO A C 1
ATOM 1920 O O . PRO A 1 240 ? -9.289 -11.031 -35.25 1 92.88 240 PRO A O 1
ATOM 1923 N N . ASP A 1 241 ? -9.117 -11.016 -37.406 1 92.88 241 ASP A N 1
ATOM 1924 C CA . ASP A 1 241 ? -10.352 -11.766 -37.562 1 92.88 241 ASP A CA 1
ATOM 1925 C C . ASP A 1 241 ? -10.195 -13.195 -37.031 1 92.88 241 ASP A C 1
ATOM 1927 O O . ASP A 1 241 ? -11.188 -13.891 -36.812 1 92.88 241 ASP A O 1
ATOM 1931 N N . GLN A 1 242 ? -8.992 -13.602 -36.844 1 94.31 242 GLN A N 1
ATOM 1932 C CA . GLN A 1 242 ? -8.734 -14.961 -36.375 1 94.31 242 GLN A CA 1
ATOM 1933 C C . GLN A 1 242 ? -8.586 -15 -34.875 1 94.31 242 GLN A C 1
ATOM 1935 O O . GLN A 1 242 ? -8.43 -16.078 -34.281 1 94.31 242 GLN A O 1
ATOM 1940 N N . PHE A 1 243 ? -8.664 -13.867 -34.25 1 95.88 243 PHE A N 1
ATOM 1941 C CA . PHE A 1 243 ? -8.547 -13.82 -32.812 1 95.88 243 PHE A CA 1
ATOM 1942 C C . PHE A 1 243 ? -9.805 -14.367 -32.125 1 95.88 243 PHE A C 1
ATOM 1944 O O . PHE A 1 243 ? -10.781 -13.641 -31.969 1 95.88 243 PHE A O 1
ATOM 1951 N N . LYS A 1 244 ? -9.781 -15.617 -31.734 1 96.94 244 LYS A N 1
ATOM 1952 C CA . LYS A 1 244 ? -10.953 -16.219 -31.109 1 96.94 244 LYS A CA 1
ATOM 1953 C C . LYS A 1 244 ? -10.641 -16.688 -29.688 1 96.94 244 LYS A C 1
ATOM 1955 O O . LYS A 1 244 ? -11.539 -16.812 -28.859 1 96.94 244 LYS A O 1
ATOM 1960 N N . VAL A 1 245 ? -9.383 -17 -29.469 1 97.88 245 VAL A N 1
ATOM 1961 C CA . VAL A 1 245 ? -8.938 -17.531 -28.188 1 97.88 245 VAL A CA 1
ATOM 1962 C C . VAL A 1 245 ? -7.793 -16.672 -27.656 1 97.88 245 VAL A C 1
ATOM 1964 O O . VAL A 1 245 ? -6.867 -16.328 -28.391 1 97.88 245 VAL A O 1
ATOM 1967 N N . ALA A 1 246 ? -7.922 -16.219 -26.375 1 98.19 246 ALA A N 1
ATOM 1968 C CA . ALA A 1 246 ? -6.793 -15.641 -25.656 1 98.19 246 ALA A CA 1
ATOM 1969 C C . ALA A 1 246 ? -6.062 -16.703 -24.828 1 98.19 246 ALA A C 1
ATOM 1971 O O . ALA A 1 246 ? -6.594 -17.203 -23.844 1 98.19 246 ALA A O 1
ATOM 1972 N N . ALA A 1 247 ? -4.879 -17.031 -25.234 1 98.06 247 ALA A N 1
ATOM 1973 C CA . ALA A 1 247 ? -4.102 -18.062 -24.578 1 98.06 247 ALA A CA 1
ATOM 1974 C C . ALA A 1 247 ? -3 -17.453 -23.703 1 98.06 247 ALA A C 1
ATOM 1976 O O . ALA A 1 247 ? -2.023 -16.906 -24.234 1 98.06 247 ALA A O 1
ATOM 1977 N N . PHE A 1 248 ? -3.174 -17.562 -22.422 1 96.69 248 PHE A N 1
ATOM 1978 C CA . PHE A 1 248 ? -2.133 -17.156 -21.484 1 96.69 248 PHE A CA 1
ATOM 1979 C C . PHE A 1 248 ? -1.029 -18.203 -21.406 1 96.69 248 PHE A C 1
ATOM 1981 O O . PHE A 1 248 ? -1.179 -19.234 -20.75 1 96.69 248 PHE A O 1
ATOM 1988 N N . TYR A 1 249 ? 0.087 -17.953 -22.016 1 95.5 249 TYR A N 1
ATOM 1989 C CA . TYR A 1 249 ? 1.047 -19.031 -22.156 1 95.5 249 TYR A CA 1
ATOM 1990 C C . TYR A 1 249 ? 2.268 -18.812 -21.266 1 95.5 249 TYR A C 1
ATOM 1992 O O . TYR A 1 249 ? 3.104 -19.703 -21.109 1 95.5 249 TYR A O 1
ATOM 2000 N N . SER A 1 250 ? 2.357 -17.656 -20.688 1 92.94 250 SER A N 1
ATOM 2001 C CA . SER A 1 250 ? 3.459 -17.391 -19.766 1 92.94 250 SER A CA 1
ATOM 2002 C C . SER A 1 250 ? 3.047 -16.391 -18.703 1 92.94 250 SER A C 1
ATOM 2004 O O . SER A 1 250 ? 2.523 -15.32 -19 1 92.94 250 SER A O 1
ATOM 2006 N N . ILE A 1 251 ? 3.168 -16.781 -17.5 1 89 251 ILE A N 1
ATOM 2007 C CA . ILE A 1 251 ? 3.006 -15.914 -16.328 1 89 251 ILE A CA 1
ATOM 2008 C C . ILE A 1 251 ? 4.242 -16.016 -15.445 1 89 251 ILE A C 1
ATOM 2010 O O . ILE A 1 251 ? 4.535 -17.078 -14.891 1 89 251 ILE A O 1
ATOM 2014 N N . SER A 1 252 ? 4.965 -14.906 -15.328 1 88.5 252 SER A N 1
ATOM 2015 C CA . SER A 1 252 ? 6.234 -14.945 -14.609 1 88.5 252 SER A CA 1
ATOM 2016 C C . SER A 1 252 ? 6.219 -14 -13.414 1 88.5 252 SER A C 1
ATOM 2018 O O . SER A 1 252 ? 5.699 -12.891 -13.5 1 88.5 252 SER A O 1
ATOM 2020 N N . ASN A 1 253 ? 6.652 -14.523 -12.328 1 85.44 253 ASN A N 1
ATOM 2021 C CA . ASN A 1 253 ? 6.934 -13.68 -11.164 1 85.44 253 ASN A CA 1
ATOM 2022 C C . ASN A 1 253 ? 8.344 -13.094 -11.227 1 85.44 253 ASN A C 1
ATOM 2024 O O . ASN A 1 253 ? 9.32 -13.836 -11.328 1 85.44 253 ASN A O 1
ATOM 2028 N N . CYS A 1 254 ? 8.445 -11.828 -11.07 1 88.88 254 CYS A N 1
ATOM 2029 C CA . CYS A 1 254 ? 9.711 -11.172 -11.375 1 88.88 254 CYS A CA 1
ATOM 2030 C C . CYS A 1 254 ? 10.461 -10.805 -10.102 1 88.88 254 CYS A C 1
ATOM 2032 O O . CYS A 1 254 ? 11.594 -10.328 -10.156 1 88.88 254 CYS A O 1
ATOM 2034 N N . GLU A 1 255 ? 9.852 -11.008 -8.938 1 90.81 255 GLU A N 1
ATOM 2035 C CA . GLU A 1 255 ? 10.477 -10.555 -7.703 1 90.81 255 GLU A CA 1
ATOM 2036 C C . GLU A 1 255 ? 10.602 -11.695 -6.691 1 90.81 255 GLU A C 1
ATOM 2038 O O . GLU A 1 255 ? 9.68 -11.938 -5.91 1 90.81 255 GLU A O 1
ATOM 2043 N N . PRO A 1 256 ? 11.82 -12.312 -6.594 1 90.31 256 PRO A N 1
ATOM 2044 C CA . PRO A 1 256 ? 12.023 -13.43 -5.672 1 90.31 256 PRO A CA 1
ATOM 2045 C C . PRO A 1 256 ? 11.773 -13.047 -4.215 1 90.31 256 PRO A C 1
ATOM 2047 O O . PRO A 1 256 ? 11.43 -13.906 -3.396 1 90.31 256 PRO A O 1
ATOM 2050 N N . GLY A 1 257 ? 11.938 -11.797 -3.902 1 93.06 257 GLY A N 1
ATOM 2051 C CA . GLY A 1 257 ? 11.672 -11.328 -2.553 1 93.06 257 GLY A CA 1
ATOM 2052 C C . GLY A 1 257 ? 10.219 -11.461 -2.152 1 93.06 257 GLY A C 1
ATOM 2053 O O . GLY A 1 257 ? 9.883 -11.352 -0.971 1 93.06 257 GLY A O 1
ATOM 2054 N N . LEU A 1 258 ? 9.391 -11.703 -3.102 1 92.69 258 LEU A N 1
ATOM 2055 C CA . LEU A 1 258 ? 7.961 -11.836 -2.83 1 92.69 258 LEU A CA 1
ATOM 2056 C C . LEU A 1 258 ? 7.523 -13.297 -2.92 1 92.69 258 LEU A C 1
ATOM 2058 O O . LEU A 1 258 ? 6.332 -13.586 -3.043 1 92.69 258 LEU A O 1
ATOM 2062 N N . ARG A 1 259 ? 8.453 -14.172 -2.857 1 88.56 259 ARG A N 1
ATOM 2063 C CA . ARG A 1 259 ? 8.117 -15.586 -2.863 1 88.56 259 ARG A CA 1
ATOM 2064 C C . ARG A 1 259 ? 7.113 -15.914 -1.758 1 88.56 259 ARG A C 1
ATOM 2066 O O . ARG A 1 259 ? 7.312 -15.531 -0.602 1 88.56 259 ARG A O 1
ATOM 2073 N N . GLY A 1 260 ? 6.055 -16.562 -2.127 1 84 260 GLY A N 1
ATOM 2074 C CA . GLY A 1 260 ? 5.055 -16.969 -1.152 1 84 260 GLY A CA 1
ATOM 2075 C C . GLY A 1 260 ? 3.98 -15.922 -0.927 1 84 260 GLY A C 1
ATOM 2076 O O . GLY A 1 260 ? 2.916 -16.219 -0.384 1 84 260 GLY A O 1
ATOM 2077 N N . VAL A 1 261 ? 4.254 -14.664 -1.23 1 87.38 261 VAL A N 1
ATOM 2078 C CA . VAL A 1 261 ? 3.273 -13.594 -1.096 1 87.38 261 VAL A CA 1
ATOM 2079 C C . VAL A 1 261 ? 2.256 -13.68 -2.23 1 87.38 261 VAL A C 1
ATOM 2081 O O . VAL A 1 261 ? 2.631 -13.758 -3.404 1 87.38 261 VAL A O 1
ATOM 2084 N N . SER A 1 262 ? 1.05 -13.773 -1.879 1 78.69 262 SER A N 1
ATOM 2085 C CA . SER A 1 262 ? 0.004 -13.844 -2.895 1 78.69 262 SER A CA 1
ATOM 2086 C C . SER A 1 262 ? -0.245 -12.477 -3.521 1 78.69 262 SER A C 1
ATOM 2088 O O . SER A 1 262 ? -0.601 -11.523 -2.824 1 78.69 262 SER A O 1
ATOM 2090 N N . LEU A 1 263 ? -0.014 -12.32 -4.766 1 76.06 263 LEU A N 1
ATOM 2091 C CA . LEU A 1 263 ? -0.229 -11.055 -5.461 1 76.06 263 LEU A CA 1
ATOM 2092 C C . LEU A 1 263 ? -1.579 -11.047 -6.172 1 76.06 263 LEU A C 1
ATOM 2094 O O . LEU A 1 263 ? -1.863 -10.148 -6.965 1 76.06 263 LEU A O 1
ATOM 2098 N N . GLY A 1 264 ? -2.461 -11.906 -5.805 1 67.19 264 GLY A N 1
ATOM 2099 C CA . GLY A 1 264 ? -3.836 -11.844 -6.273 1 67.19 264 GLY A CA 1
ATOM 2100 C C . GLY A 1 264 ? -4.219 -13.016 -7.16 1 67.19 264 GLY A C 1
ATOM 2101 O O . GLY A 1 264 ? -3.479 -13.367 -8.078 1 67.19 264 GLY A O 1
ATOM 2102 N N . ASN A 1 265 ? -5.27 -13.633 -6.789 1 62.59 265 ASN A N 1
ATOM 2103 C CA . ASN A 1 265 ? -5.863 -14.734 -7.547 1 62.59 265 ASN A CA 1
ATOM 2104 C C . ASN A 1 265 ? -6.695 -14.219 -8.719 1 62.59 265 ASN A C 1
ATOM 2106 O O . ASN A 1 265 ? -7.242 -15.008 -9.484 1 62.59 265 ASN A O 1
ATOM 2110 N N . PHE A 1 266 ? -6.543 -12.891 -8.883 1 70.81 266 PHE A N 1
ATOM 2111 C CA . PHE A 1 266 ? -7.457 -12.477 -9.938 1 70.81 266 PHE A CA 1
ATOM 2112 C C . PHE A 1 266 ? -6.719 -11.688 -11.016 1 70.81 266 PHE A C 1
ATOM 2114 O O . PHE A 1 266 ? -7.328 -10.906 -11.75 1 70.81 266 PHE A O 1
ATOM 2121 N N . LEU A 1 267 ? -5.48 -11.969 -11.023 1 79 267 LEU A N 1
ATOM 2122 C CA . LEU A 1 267 ? -4.688 -11.305 -12.047 1 79 267 LEU A CA 1
ATOM 2123 C C . LEU A 1 267 ? -5.152 -11.711 -13.438 1 79 267 LEU A C 1
ATOM 2125 O O . LEU A 1 267 ? -5.34 -10.852 -14.312 1 79 267 LEU A O 1
ATOM 2129 N N . ILE A 1 268 ? -5.387 -13 -13.57 1 84.88 268 ILE A N 1
ATOM 2130 C CA . ILE A 1 268 ? -5.785 -13.5 -14.883 1 84.88 268 ILE A CA 1
ATOM 2131 C C . ILE A 1 268 ? -7.172 -12.969 -15.242 1 84.88 268 ILE A C 1
ATOM 2133 O O . ILE A 1 268 ? -7.426 -12.594 -16.391 1 84.88 268 ILE A O 1
ATOM 2137 N N . LYS A 1 269 ? -7.977 -12.984 -14.266 1 83.69 269 LYS A N 1
ATOM 2138 C CA . LYS A 1 269 ? -9.312 -12.445 -14.5 1 83.69 269 LYS A CA 1
ATOM 2139 C C . LYS A 1 269 ? -9.25 -11 -14.977 1 83.69 269 LYS A C 1
ATOM 2141 O O . LYS A 1 269 ? -9.953 -10.617 -15.914 1 83.69 269 LYS A O 1
ATOM 2146 N N . ARG A 1 270 ? -8.414 -10.227 -14.383 1 85.12 270 ARG A N 1
ATOM 2147 C CA . ARG A 1 270 ? -8.258 -8.82 -14.758 1 85.12 270 ARG A CA 1
ATOM 2148 C C . ARG A 1 270 ? -7.77 -8.688 -16.203 1 85.12 270 ARG A C 1
ATOM 2150 O O . ARG A 1 270 ? -8.266 -7.852 -16.953 1 85.12 270 ARG A O 1
ATOM 2157 N N . VAL A 1 271 ? -6.848 -9.531 -16.531 1 91.88 271 VAL A N 1
ATOM 2158 C CA . VAL A 1 271 ? -6.312 -9.508 -17.875 1 91.88 271 VAL A CA 1
ATOM 2159 C C . VAL A 1 271 ? -7.387 -9.953 -18.875 1 91.88 271 VAL A C 1
ATOM 2161 O O . VAL A 1 271 ? -7.578 -9.328 -19.922 1 91.88 271 VAL A O 1
ATOM 2164 N N . ALA A 1 272 ? -8.086 -10.984 -18.5 1 92.5 272 ALA A N 1
ATOM 2165 C CA . ALA A 1 272 ? -9.141 -11.508 -19.375 1 92.5 272 ALA A CA 1
ATOM 2166 C C . ALA A 1 272 ? -10.234 -10.469 -19.594 1 92.5 272 ALA A C 1
ATOM 2168 O O . ALA A 1 272 ? -10.703 -10.289 -20.719 1 92.5 272 ALA A O 1
ATOM 2169 N N . GLU A 1 273 ? -10.602 -9.82 -18.609 1 88.94 273 GLU A N 1
ATOM 2170 C CA . GLU A 1 273 ? -11.641 -8.797 -18.719 1 88.94 273 GLU A CA 1
ATOM 2171 C C . GLU A 1 273 ? -11.172 -7.637 -19.594 1 88.94 273 GLU A C 1
ATOM 2173 O O . GLU A 1 273 ? -11.945 -7.121 -20.406 1 88.94 273 GLU A O 1
ATOM 2178 N N . GLN A 1 274 ? -9.961 -7.227 -19.406 1 91.5 274 GLN A N 1
ATOM 2179 C CA . GLN A 1 274 ? -9.398 -6.168 -20.25 1 91.5 274 GLN A CA 1
ATOM 2180 C C . GLN A 1 274 ? -9.383 -6.578 -21.719 1 91.5 274 GLN A C 1
ATOM 2182 O O . GLN A 1 274 ? -9.727 -5.781 -22.594 1 91.5 274 GLN A O 1
ATOM 2187 N N . LEU A 1 275 ? -8.977 -7.777 -21.969 1 95.38 275 LEU A N 1
ATOM 2188 C CA . LEU A 1 275 ? -8.922 -8.289 -23.328 1 95.38 275 LEU A CA 1
ATOM 2189 C C . LEU A 1 275 ? -10.312 -8.367 -23.938 1 95.38 275 LEU A C 1
ATOM 2191 O O . LEU A 1 275 ? -10.5 -8.031 -25.109 1 95.38 275 LEU A O 1
ATOM 2195 N N . LYS A 1 276 ? -11.227 -8.781 -23.141 1 93.81 276 LYS A N 1
ATOM 2196 C CA . LYS A 1 276 ? -12.609 -8.883 -23.609 1 93.81 276 LYS A CA 1
ATOM 2197 C C . LYS A 1 276 ? -13.156 -7.512 -24 1 93.81 276 LYS A C 1
ATOM 2199 O O . LYS A 1 276 ? -13.906 -7.387 -24.969 1 93.81 276 LYS A O 1
ATOM 2204 N N . ARG A 1 277 ? -12.82 -6.531 -23.266 1 92.69 277 ARG A N 1
ATOM 2205 C CA . ARG A 1 277 ? -13.242 -5.164 -23.562 1 92.69 277 ARG A CA 1
ATOM 2206 C C . ARG A 1 277 ? -12.602 -4.66 -24.859 1 92.69 277 ARG A C 1
ATOM 2208 O O . ARG A 1 277 ? -13.258 -4.008 -25.672 1 92.69 277 ARG A O 1
ATOM 2215 N N . GLU A 1 278 ? -11.398 -4.984 -25.094 1 92.75 278 GLU A N 1
ATOM 2216 C CA . GLU A 1 278 ? -10.641 -4.531 -26.266 1 92.75 278 GLU A CA 1
ATOM 2217 C C . GLU A 1 278 ? -11.031 -5.32 -27.516 1 92.75 278 GLU A C 1
ATOM 2219 O O . GLU A 1 278 ? -11.062 -4.773 -28.609 1 92.75 278 GLU A O 1
ATOM 2224 N N . LEU A 1 279 ? -11.227 -6.605 -27.281 1 95.5 279 LEU A N 1
ATOM 2225 C CA . LEU A 1 279 ? -11.523 -7.535 -28.375 1 95.5 279 LEU A CA 1
ATOM 2226 C C . LEU A 1 279 ? -12.766 -8.359 -28.047 1 95.5 279 LEU A C 1
ATOM 2228 O O . LEU A 1 279 ? -12.656 -9.539 -27.719 1 95.5 279 LEU A O 1
ATOM 2232 N N . PRO A 1 280 ? -13.922 -7.82 -28.25 1 93.69 280 PRO A N 1
ATOM 2233 C CA . PRO A 1 280 ? -15.172 -8.477 -27.875 1 93.69 280 PRO A CA 1
ATOM 2234 C C . PRO A 1 280 ? -15.383 -9.805 -28.609 1 93.69 280 PRO A C 1
ATOM 2236 O O . PRO A 1 280 ? -16.203 -10.625 -28.188 1 93.69 280 PRO A O 1
ATOM 2239 N N . GLN A 1 281 ? -14.672 -10.016 -29.688 1 94.25 281 GLN A N 1
ATOM 2240 C CA . GLN A 1 281 ? -14.828 -11.234 -30.469 1 94.25 281 GLN A CA 1
ATOM 2241 C C . GLN A 1 281 ? -14.188 -12.422 -29.766 1 94.25 281 GLN A C 1
ATOM 2243 O O . GLN A 1 281 ? -14.414 -13.57 -30.156 1 94.25 281 GLN A O 1
ATOM 2248 N N . LEU A 1 282 ? -13.383 -12.148 -28.766 1 95.75 282 LEU A N 1
ATOM 2249 C CA . LEU A 1 282 ? -12.789 -13.242 -28 1 95.75 282 LEU A CA 1
ATOM 2250 C C . LEU A 1 282 ? -13.859 -14.062 -27.297 1 95.75 282 LEU A C 1
ATOM 2252 O O . LEU A 1 282 ? -14.75 -13.5 -26.641 1 95.75 282 LEU A O 1
ATOM 2256 N N . ARG A 1 283 ? -13.711 -15.383 -27.375 1 92.94 283 ARG A N 1
ATOM 2257 C CA . ARG A 1 283 ? -14.727 -16.266 -26.828 1 92.94 283 ARG A CA 1
ATOM 2258 C C . ARG A 1 283 ? -14.141 -17.156 -25.734 1 92.94 283 ARG A C 1
ATOM 2260 O O . ARG A 1 283 ? -14.859 -17.594 -24.828 1 92.94 283 ARG A O 1
ATOM 2267 N N . THR A 1 284 ? -12.93 -17.391 -25.906 1 96.62 284 THR A N 1
ATOM 2268 C CA . THR A 1 284 ? -12.305 -18.375 -25.016 1 96.62 284 THR A CA 1
ATOM 2269 C C . THR A 1 284 ? -11.055 -17.797 -24.359 1 96.62 284 THR A C 1
ATOM 2271 O O . THR A 1 284 ? -10.227 -17.172 -25.031 1 96.62 284 THR A O 1
ATOM 2274 N N . PHE A 1 285 ? -10.984 -17.938 -23.094 1 97.31 285 PHE A N 1
ATOM 2275 C CA . PHE A 1 285 ? -9.805 -17.562 -22.312 1 97.31 285 PHE A CA 1
ATOM 2276 C C . PHE A 1 285 ? -9.203 -18.797 -21.625 1 97.31 285 PHE A C 1
ATOM 2278 O O . PHE A 1 285 ? -9.844 -19.406 -20.781 1 97.31 285 PHE A O 1
ATOM 2285 N N . CYS A 1 286 ? -7.953 -19.125 -22.031 1 97.56 286 CYS A N 1
ATOM 2286 C CA . CYS A 1 286 ? -7.344 -20.344 -21.484 1 97.56 286 CYS A CA 1
ATOM 2287 C C . CYS A 1 286 ? -5.836 -20.172 -21.328 1 97.56 286 CYS A C 1
ATOM 2289 O O . CYS A 1 286 ? -5.277 -19.156 -21.75 1 97.56 286 CYS A O 1
ATOM 2291 N N . THR A 1 287 ? -5.199 -21.141 -20.656 1 97.25 287 THR A N 1
ATOM 2292 C CA . THR A 1 287 ? -3.744 -21.141 -20.562 1 97.25 287 THR A CA 1
ATOM 2293 C C . THR A 1 287 ? -3.16 -22.328 -21.312 1 97.25 287 THR A C 1
ATOM 2295 O O . THR A 1 287 ? -3.896 -23.219 -21.766 1 97.25 287 THR A O 1
ATOM 2298 N N . LEU A 1 288 ? -2.035 -22.297 -21.672 1 97.94 288 LEU A N 1
ATOM 2299 C CA . LEU A 1 288 ? -1.158 -23.438 -21.938 1 97.94 288 LEU A CA 1
ATOM 2300 C C . LEU A 1 288 ? -0.008 -23.484 -20.938 1 97.94 288 LEU A C 1
ATOM 2302 O O . LEU A 1 288 ? 0.917 -22.672 -21.016 1 97.94 288 LEU A O 1
ATOM 2306 N N . SER A 1 289 ? -0.069 -24.5 -20.047 1 97.25 289 SER A N 1
ATOM 2307 C CA . SER A 1 289 ? 0.789 -24.422 -18.875 1 97.25 289 SER A CA 1
ATOM 2308 C C . SER A 1 289 ? 1.637 -25.688 -18.719 1 97.25 289 SER A C 1
ATOM 2310 O O . SER A 1 289 ? 1.199 -26.781 -19.094 1 97.25 289 SER A O 1
ATOM 2312 N N . PRO A 1 290 ? 2.828 -25.469 -18.219 1 96.62 290 PRO A N 1
ATOM 2313 C CA . PRO A 1 290 ? 3.625 -26.656 -17.859 1 96.62 290 PRO A CA 1
ATOM 2314 C C . PRO A 1 290 ? 3.09 -27.375 -16.625 1 96.62 290 PRO A C 1
ATOM 2316 O O . PRO A 1 290 ? 2.166 -26.891 -15.977 1 96.62 290 PRO A O 1
ATOM 2319 N N . ILE A 1 291 ? 3.574 -28.562 -16.422 1 97.5 291 ILE A N 1
ATOM 2320 C CA . ILE A 1 291 ? 3.258 -29.375 -15.242 1 97.5 291 ILE A CA 1
ATOM 2321 C C . ILE A 1 291 ? 4.547 -29.766 -14.523 1 97.5 291 ILE A C 1
ATOM 2323 O O . ILE A 1 291 ? 4.922 -30.938 -14.508 1 97.5 291 ILE A O 1
ATOM 2327 N N . PRO A 1 292 ? 5.117 -28.875 -13.797 1 95.38 292 PRO A N 1
ATOM 2328 C CA . PRO A 1 292 ? 6.496 -29.031 -13.336 1 95.38 292 PRO A CA 1
ATOM 2329 C C . PRO A 1 292 ? 6.656 -30.188 -12.352 1 95.38 292 PRO A C 1
ATOM 2331 O O . PRO A 1 292 ? 7.734 -30.781 -12.25 1 95.38 292 PRO A O 1
ATOM 2334 N N . GLY A 1 293 ? 5.715 -30.656 -11.688 1 94.75 293 GLY A N 1
ATOM 2335 C CA . GLY A 1 293 ? 5.883 -31.625 -10.625 1 94.75 293 GLY A CA 1
ATOM 2336 C C . GLY A 1 293 ? 5.551 -33.031 -11.062 1 94.75 293 GLY A C 1
ATOM 2337 O O . GLY A 1 293 ? 5.75 -34 -10.305 1 94.75 293 GLY A O 1
ATOM 2338 N N . PHE A 1 294 ? 5.172 -33.281 -12.273 1 96.94 294 PHE A N 1
ATOM 2339 C CA . PHE A 1 294 ? 4.586 -34.562 -12.664 1 96.94 294 PHE A CA 1
ATOM 2340 C C . PHE A 1 294 ? 5.656 -35.656 -12.758 1 96.94 294 PHE A C 1
ATOM 2342 O O . PHE A 1 294 ? 5.512 -36.719 -12.18 1 96.94 294 PHE A O 1
ATOM 2349 N N . ALA A 1 295 ? 6.711 -35.281 -13.508 1 96.19 295 ALA A N 1
ATOM 2350 C CA . ALA A 1 295 ? 7.754 -36.281 -13.719 1 96.19 295 ALA A CA 1
ATOM 2351 C C . ALA A 1 295 ? 8.344 -36.75 -12.391 1 96.19 295 ALA A C 1
ATOM 2353 O O . ALA A 1 295 ? 8.523 -37.969 -12.172 1 96.19 295 ALA A O 1
ATOM 2354 N N . GLU A 1 296 ? 8.594 -35.844 -11.531 1 95.25 296 GLU A N 1
ATOM 2355 C CA . GLU A 1 296 ? 9.133 -36.188 -10.219 1 95.25 296 GLU A CA 1
ATOM 2356 C C . GLU A 1 296 ? 8.141 -37 -9.406 1 95.25 296 GLU A C 1
ATOM 2358 O O . GLU A 1 296 ? 8.523 -37.969 -8.727 1 95.25 296 GLU A O 1
ATOM 2363 N N . TRP A 1 297 ? 6.926 -36.656 -9.445 1 95.44 297 TRP A N 1
ATOM 2364 C CA . TRP A 1 297 ? 5.871 -37.375 -8.727 1 95.44 297 TRP A CA 1
ATOM 2365 C C . TRP A 1 297 ? 5.777 -38.812 -9.211 1 95.44 297 TRP A C 1
ATOM 2367 O O . TRP A 1 297 ? 5.691 -39.75 -8.398 1 95.44 297 TRP A O 1
ATOM 2377 N N . LEU A 1 298 ? 5.785 -39.031 -10.523 1 93.94 298 LEU A N 1
ATOM 2378 C CA . LEU A 1 298 ? 5.688 -40.375 -11.109 1 93.94 298 LEU A CA 1
ATOM 2379 C C . LEU A 1 298 ? 6.902 -41.219 -10.75 1 93.94 298 LEU A C 1
ATOM 2381 O O . LEU A 1 298 ? 6.777 -42.406 -10.492 1 93.94 298 LEU A O 1
ATOM 2385 N N . ALA A 1 299 ? 8.023 -40.562 -10.742 1 92.69 299 ALA A N 1
ATOM 2386 C CA . ALA A 1 299 ? 9.281 -41.25 -10.445 1 92.69 299 ALA A CA 1
ATOM 2387 C C . ALA A 1 299 ? 9.297 -41.781 -9.016 1 92.69 299 ALA A C 1
ATOM 2389 O O . ALA A 1 299 ? 9.953 -42.781 -8.719 1 92.69 299 ALA A O 1
ATOM 2390 N N . LYS A 1 300 ? 8.594 -41.125 -8.141 1 92.62 300 LYS A N 1
ATOM 2391 C CA . LYS A 1 300 ? 8.547 -41.531 -6.734 1 92.62 300 LYS A CA 1
ATOM 2392 C C . LYS A 1 300 ? 7.629 -42.75 -6.539 1 92.62 300 LYS A C 1
ATOM 2394 O O . LYS A 1 300 ? 7.527 -43.281 -5.434 1 92.62 300 LYS A O 1
ATOM 2399 N N . ARG A 1 301 ? 6.992 -43.25 -7.551 1 89.88 301 ARG A N 1
ATOM 2400 C CA . ARG A 1 301 ? 6.113 -44.406 -7.535 1 89.88 301 ARG A CA 1
ATOM 2401 C C . ARG A 1 301 ? 5.055 -44.281 -6.449 1 89.88 301 ARG A C 1
ATOM 2403 O O . ARG A 1 301 ? 4.996 -45.125 -5.531 1 89.88 301 ARG A O 1
ATOM 2410 N N . PRO A 1 302 ? 4.23 -43.25 -6.633 1 91.88 302 PRO A N 1
ATOM 2411 C CA . PRO A 1 302 ? 3.172 -43.062 -5.641 1 91.88 302 PRO A CA 1
ATOM 2412 C C . PRO A 1 302 ? 2.209 -44.219 -5.551 1 91.88 302 PRO A C 1
ATOM 2414 O O . PRO A 1 302 ? 2.096 -45 -6.5 1 91.88 302 PRO A O 1
ATOM 2417 N N . ALA A 1 303 ? 1.552 -44.375 -4.359 1 93.06 303 ALA A N 1
ATOM 2418 C CA . ALA A 1 303 ? 0.486 -45.375 -4.215 1 93.06 303 ALA A CA 1
ATOM 2419 C C . ALA A 1 303 ? -0.766 -44.938 -4.977 1 93.06 303 ALA A C 1
ATOM 2421 O O . ALA A 1 303 ? -1.68 -44.344 -4.398 1 93.06 303 ALA A O 1
ATOM 2422 N N . LEU A 1 304 ? -0.801 -45.344 -6.203 1 94.06 304 LEU A N 1
ATOM 2423 C CA . LEU A 1 304 ? -1.828 -44.875 -7.129 1 94.06 304 LEU A CA 1
ATOM 2424 C C . LEU A 1 304 ? -3.213 -45.312 -6.672 1 94.06 304 LEU A C 1
ATOM 2426 O O . LEU A 1 304 ? -4.203 -44.625 -6.926 1 94.06 304 LEU A O 1
ATOM 2430 N N . ASP A 1 305 ? -3.273 -46.438 -6.008 1 92.38 305 ASP A N 1
ATOM 2431 C CA . ASP A 1 305 ? -4.555 -46.969 -5.562 1 92.38 305 ASP A CA 1
ATOM 2432 C C . ASP A 1 305 ? -5.027 -46.281 -4.285 1 92.38 305 ASP A C 1
ATOM 2434 O O . ASP A 1 305 ? -6.16 -46.469 -3.846 1 92.38 305 ASP A O 1
ATOM 2438 N N . GLN A 1 306 ? -4.246 -45.375 -3.771 1 92.06 306 GLN A N 1
ATOM 2439 C CA . GLN A 1 306 ? -4.59 -44.688 -2.523 1 92.06 306 GLN A CA 1
ATOM 2440 C C . GLN A 1 306 ? -4.758 -43.188 -2.734 1 92.06 306 GLN A C 1
ATOM 2442 O O . GLN A 1 306 ? -4.801 -42.438 -1.771 1 92.06 306 GLN A O 1
ATOM 2447 N N . LEU A 1 307 ? -4.785 -42.781 -3.949 1 92.62 307 LEU A N 1
ATOM 2448 C CA . LEU A 1 307 ? -5 -41.375 -4.211 1 92.62 307 LEU A CA 1
ATOM 2449 C C . LEU A 1 307 ? -6.355 -40.906 -3.682 1 92.62 307 LEU A C 1
ATOM 2451 O O . LEU A 1 307 ? -7.324 -41.656 -3.713 1 92.62 307 LEU A O 1
ATOM 2455 N N . PRO A 1 308 ? -6.43 -39.719 -3.197 1 89 308 PRO A N 1
ATOM 2456 C CA . PRO A 1 308 ? -7.695 -39.25 -2.645 1 89 308 PRO A CA 1
ATOM 2457 C C . PRO A 1 308 ? -8.797 -39.125 -3.697 1 89 308 PRO A C 1
ATOM 2459 O O . PRO A 1 308 ? -8.523 -38.75 -4.844 1 89 308 PRO A O 1
ATOM 2462 N N . GLY A 1 309 ? -10.016 -39.531 -3.305 1 86 309 GLY A N 1
ATOM 2463 C CA . GLY A 1 309 ? -11.188 -39.281 -4.117 1 86 309 GLY A CA 1
ATOM 2464 C C . GLY A 1 309 ? -11.344 -40.219 -5.281 1 86 309 GLY A C 1
ATOM 2465 O O . GLY A 1 309 ? -12.094 -39.969 -6.219 1 86 309 GLY A O 1
ATOM 2466 N N . LEU A 1 310 ? -10.594 -41.312 -5.211 1 89.19 310 LEU A N 1
ATOM 2467 C CA . LEU A 1 310 ? -10.688 -42.281 -6.309 1 89.19 310 LEU A CA 1
ATOM 2468 C C . LEU A 1 310 ? -12.039 -42.969 -6.312 1 89.19 310 LEU A C 1
ATOM 2470 O O . LEU A 1 310 ? -12.562 -43.344 -5.258 1 89.19 310 LEU A O 1
ATOM 2474 N N . LYS A 1 311 ? -12.633 -42.969 -7.488 1 82.12 311 LYS A N 1
ATOM 2475 C CA . LYS A 1 311 ? -13.891 -43.719 -7.652 1 82.12 311 LYS A CA 1
ATOM 2476 C C . LYS A 1 311 ? -13.633 -45.188 -7.902 1 82.12 311 LYS A C 1
ATOM 2478 O O . LYS A 1 311 ? -12.492 -45.625 -8.086 1 82.12 311 LYS A O 1
ATOM 2483 N N . ARG A 1 312 ? -14.711 -45.781 -7.883 1 79.06 312 ARG A N 1
ATOM 2484 C CA . ARG A 1 312 ? -14.656 -47.219 -8.102 1 79.06 312 ARG A CA 1
ATOM 2485 C C . ARG A 1 312 ? -14.008 -47.562 -9.438 1 79.06 312 ARG A C 1
ATOM 2487 O O . ARG A 1 312 ? -14.375 -47 -10.469 1 79.06 312 ARG A O 1
ATOM 2494 N N . GLY A 1 313 ? -13.039 -48.312 -9.383 1 88.19 313 GLY A N 1
ATOM 2495 C CA . GLY A 1 313 ? -12.438 -48.75 -10.625 1 88.19 313 GLY A CA 1
ATOM 2496 C C . GLY A 1 313 ? -11.258 -47.938 -11.062 1 88.19 313 GLY A C 1
ATOM 2497 O O . GLY A 1 313 ? -10.406 -48.375 -11.828 1 88.19 313 GLY A O 1
ATOM 2498 N N . GLU A 1 314 ? -11.203 -46.75 -10.711 1 91.69 314 GLU A N 1
ATOM 2499 C CA . GLU A 1 314 ? -10.125 -45.875 -11.125 1 91.69 314 GLU A CA 1
ATOM 2500 C C . GLU A 1 314 ? -8.773 -46.344 -10.617 1 91.69 314 GLU A C 1
ATOM 2502 O O . GLU A 1 314 ? -7.754 -46.188 -11.281 1 91.69 314 GLU A O 1
ATOM 2507 N N . ALA A 1 315 ? -8.883 -47 -9.5 1 93.69 315 ALA A N 1
ATOM 2508 C CA . ALA A 1 315 ? -7.641 -47.5 -8.93 1 93.69 315 ALA A CA 1
ATOM 2509 C C . ALA A 1 315 ? -7.027 -48.594 -9.828 1 93.69 315 ALA A C 1
ATOM 2511 O O . ALA A 1 315 ? -5.828 -48.562 -10.102 1 93.69 315 ALA A O 1
ATOM 2512 N N . ALA A 1 316 ? -7.93 -49.438 -10.219 1 94.06 316 ALA A N 1
ATOM 2513 C CA . ALA A 1 316 ? -7.465 -50.5 -11.102 1 94.06 316 ALA A CA 1
ATOM 2514 C C . ALA A 1 316 ? -6.957 -49.938 -12.43 1 94.06 316 ALA A C 1
ATOM 2516 O O . ALA A 1 316 ? -5.961 -50.438 -12.977 1 94.06 316 ALA A O 1
ATOM 2517 N N . ASP A 1 317 ? -7.645 -49 -12.914 1 94.75 317 ASP A N 1
ATOM 2518 C CA . ASP A 1 317 ? -7.254 -48.344 -14.172 1 94.75 317 ASP A CA 1
ATOM 2519 C C . ASP A 1 317 ? -5.891 -47.688 -14.047 1 94.75 317 ASP A C 1
ATOM 2521 O O . ASP A 1 317 ? -5.078 -47.75 -14.977 1 94.75 317 ASP A O 1
ATOM 2525 N N . LEU A 1 318 ? -5.648 -47.094 -12.945 1 96.38 318 LEU A N 1
ATOM 2526 C CA . LEU A 1 318 ? -4.383 -46.406 -12.719 1 96.38 318 LEU A CA 1
ATOM 2527 C C . LEU A 1 318 ? -3.23 -47.406 -12.617 1 96.38 318 LEU A C 1
ATOM 2529 O O . LEU A 1 318 ? -2.152 -47.156 -13.164 1 96.38 318 LEU A O 1
ATOM 2533 N N . LEU A 1 319 ? -3.551 -48.5 -11.914 1 95.75 319 LEU A N 1
ATOM 2534 C CA . LEU A 1 319 ? -2.527 -49.531 -11.805 1 95.75 319 LEU A CA 1
ATOM 2535 C C . LEU A 1 319 ? -2.227 -50.156 -13.164 1 95.75 319 LEU A C 1
ATOM 2537 O O . LEU A 1 319 ? -1.067 -50.438 -13.484 1 95.75 319 LEU A O 1
ATOM 2541 N N . ALA A 1 320 ? -3.256 -50.281 -13.891 1 95.88 320 ALA A N 1
ATOM 2542 C CA . ALA A 1 320 ? -3.09 -50.812 -15.242 1 95.88 320 ALA A CA 1
ATOM 2543 C C . ALA A 1 320 ? -2.301 -49.844 -16.109 1 95.88 320 ALA A C 1
ATOM 2545 O O . ALA A 1 320 ? -1.475 -50.25 -16.938 1 95.88 320 ALA A O 1
ATOM 2546 N N . ALA A 1 321 ? -2.568 -48.594 -15.984 1 96.44 321 ALA A N 1
ATOM 2547 C CA . ALA A 1 321 ? -1.854 -47.594 -16.75 1 96.44 321 ALA A CA 1
ATOM 2548 C C . ALA A 1 321 ? -0.374 -47.562 -16.375 1 96.44 321 ALA A C 1
ATOM 2550 O O . ALA A 1 321 ? 0.487 -47.406 -17.25 1 96.44 321 ALA A O 1
ATOM 2551 N N . GLU A 1 322 ? -0.117 -47.656 -15.125 1 95.31 322 GLU A N 1
ATOM 2552 C CA . GLU A 1 322 ? 1.271 -47.688 -14.672 1 95.31 322 GLU A CA 1
ATOM 2553 C C . GLU A 1 322 ? 2.021 -48.875 -15.273 1 95.31 322 GLU A C 1
ATOM 2555 O O . GLU A 1 322 ? 3.154 -48.75 -15.734 1 95.31 322 GLU A O 1
ATOM 2560 N N . ALA A 1 323 ? 1.337 -50 -15.219 1 94.88 323 ALA A N 1
ATOM 2561 C CA . ALA A 1 323 ? 1.937 -51.219 -15.781 1 94.88 323 ALA A CA 1
ATOM 2562 C C . ALA A 1 323 ? 2.156 -51.062 -17.281 1 94.88 323 ALA A C 1
ATOM 2564 O O . ALA A 1 323 ? 3.199 -51.469 -17.812 1 94.88 323 ALA A O 1
ATOM 2565 N N . ALA A 1 324 ? 1.187 -50.5 -17.906 1 95.31 324 ALA A N 1
ATOM 2566 C CA . ALA A 1 324 ? 1.268 -50.312 -19.359 1 95.31 324 ALA A CA 1
ATOM 2567 C C . ALA A 1 324 ? 2.404 -49.344 -19.719 1 95.31 324 ALA A C 1
ATOM 2569 O O . ALA A 1 324 ? 3.105 -49.562 -20.703 1 95.31 324 ALA A O 1
ATOM 2570 N N . LEU A 1 325 ? 2.584 -48.375 -18.969 1 95.12 325 LEU A N 1
ATOM 2571 C CA . LEU A 1 325 ? 3.654 -47.406 -19.219 1 95.12 325 LEU A CA 1
ATOM 2572 C C . LEU A 1 325 ? 5.02 -48.031 -19.016 1 95.12 325 LEU A C 1
ATOM 2574 O O . LEU A 1 325 ? 5.945 -47.812 -19.797 1 95.12 325 LEU A O 1
ATOM 2578 N N . GLN A 1 326 ? 5.133 -48.844 -17.984 1 93.06 326 GLN A N 1
ATOM 2579 C CA . GLN A 1 326 ? 6.383 -49.531 -17.703 1 93.06 326 GLN A CA 1
ATOM 2580 C C . GLN A 1 326 ? 6.75 -50.5 -18.828 1 93.06 326 GLN A C 1
ATOM 2582 O O . GLN A 1 326 ? 7.914 -50.562 -19.219 1 93.06 326 GLN A O 1
ATOM 2587 N N . GLN A 1 327 ? 5.758 -51.125 -19.25 1 93.12 327 GLN A N 1
ATOM 2588 C CA . GLN A 1 327 ? 5.973 -52.031 -20.359 1 93.12 327 GLN A CA 1
ATOM 2589 C C . GLN A 1 327 ? 6.387 -51.281 -21.625 1 93.12 327 GLN A C 1
ATOM 2591 O O . GLN A 1 327 ? 7.305 -51.719 -22.328 1 93.12 327 GLN A O 1
ATOM 2596 N N . ALA A 1 328 ? 5.719 -50.219 -21.844 1 92.88 328 ALA A N 1
ATOM 2597 C CA . ALA A 1 328 ? 5.973 -49.438 -23.047 1 92.88 328 ALA A CA 1
ATOM 2598 C C . ALA A 1 328 ? 7.379 -48.844 -23.031 1 92.88 328 ALA A C 1
ATOM 2600 O O . ALA A 1 328 ? 8.016 -48.719 -24.094 1 92.88 328 ALA A O 1
ATOM 2601 N N . CYS A 1 329 ? 7.871 -48.5 -21.891 1 91.06 329 CYS A N 1
ATOM 2602 C CA . CYS A 1 329 ? 9.195 -47.906 -21.781 1 91.06 329 CYS A CA 1
ATOM 2603 C C . CYS A 1 329 ? 10.266 -48.969 -21.578 1 91.06 329 CYS A C 1
ATOM 2605 O O . CYS A 1 329 ? 11.453 -48.656 -21.531 1 91.06 329 CYS A O 1
ATOM 2607 N N . GLY A 1 330 ? 9.875 -50.219 -21.453 1 86.56 330 GLY A N 1
ATOM 2608 C CA . GLY A 1 330 ? 10.812 -51.312 -21.203 1 86.56 330 GLY A CA 1
ATOM 2609 C C . GLY A 1 330 ? 11.477 -51.219 -19.844 1 86.56 330 GLY A C 1
ATOM 2610 O O . GLY A 1 330 ? 12.656 -51.562 -19.703 1 86.56 330 GLY A O 1
ATOM 2611 N N . GLY A 1 331 ? 10.781 -50.594 -18.938 1 81.31 331 GLY A N 1
ATOM 2612 C CA . GLY A 1 331 ? 11.32 -50.469 -17.594 1 81.31 331 GLY A CA 1
ATOM 2613 C C . GLY A 1 331 ? 12.305 -49.312 -17.453 1 81.31 331 GLY A C 1
ATOM 2614 O O . GLY A 1 331 ? 12.82 -49.062 -16.375 1 81.31 331 GLY A O 1
ATOM 2615 N N . ASP A 1 332 ? 12.539 -48.625 -18.578 1 85.44 332 ASP A N 1
ATOM 2616 C CA . ASP A 1 332 ? 13.492 -47.531 -18.562 1 85.44 332 ASP A CA 1
ATOM 2617 C C . ASP A 1 332 ? 12.773 -46.188 -18.609 1 85.44 332 ASP A C 1
ATOM 2619 O O . ASP A 1 332 ? 12.406 -45.688 -19.688 1 85.44 332 ASP A O 1
ATOM 2623 N N . ALA A 1 333 ? 12.742 -45.531 -17.5 1 82.5 333 ALA A N 1
ATOM 2624 C CA . ALA A 1 333 ? 12.023 -44.281 -17.359 1 82.5 333 ALA A CA 1
ATOM 2625 C C . ALA A 1 333 ? 12.719 -43.156 -18.125 1 82.5 333 ALA A C 1
ATOM 2627 O O . ALA A 1 333 ? 12.102 -42.125 -18.453 1 82.5 333 ALA A O 1
ATOM 2628 N N . ALA A 1 334 ? 13.992 -43.312 -18.406 1 83.12 334 ALA A N 1
ATOM 2629 C CA . ALA A 1 334 ? 14.766 -42.312 -19.141 1 83.12 334 ALA A CA 1
ATOM 2630 C C . ALA A 1 334 ? 14.195 -42.094 -20.531 1 83.12 334 ALA A C 1
ATOM 2632 O O . ALA A 1 334 ? 14.367 -41.031 -21.141 1 83.12 334 ALA A O 1
ATOM 2633 N N . LYS A 1 335 ? 13.523 -43.125 -21.109 1 87 335 LYS A N 1
ATOM 2634 C CA . LYS A 1 335 ? 12.914 -43.062 -22.438 1 87 335 LYS A CA 1
ATOM 2635 C C . LYS A 1 335 ? 11.836 -41.969 -22.484 1 87 335 LYS A C 1
ATOM 2637 O O . LYS A 1 335 ? 11.562 -41.406 -23.531 1 87 335 LYS A O 1
ATOM 2642 N N . LEU A 1 336 ? 11.336 -41.719 -21.375 1 91.5 336 LEU A N 1
ATOM 2643 C CA . LEU A 1 336 ? 10.273 -40.719 -21.312 1 91.5 336 LEU A CA 1
ATOM 2644 C C . LEU A 1 336 ? 10.844 -39.312 -21.422 1 91.5 336 LEU A C 1
ATOM 2646 O O . LEU A 1 336 ? 10.102 -38.344 -21.609 1 91.5 336 LEU A O 1
ATOM 2650 N N . ASN A 1 337 ? 12.125 -39.125 -21.375 1 91.75 337 ASN A N 1
ATOM 2651 C CA . ASN A 1 337 ? 12.75 -37.812 -21.359 1 91.75 337 ASN A CA 1
ATOM 2652 C C . ASN A 1 337 ? 13.359 -37.438 -22.703 1 91.75 337 ASN A C 1
ATOM 2654 O O . ASN A 1 337 ? 14.273 -36.625 -22.781 1 91.75 337 ASN A O 1
ATOM 2658 N N . SER A 1 338 ? 12.914 -38.094 -23.734 1 91.81 338 SER A N 1
ATOM 2659 C CA . SER A 1 338 ? 13.328 -37.781 -25.094 1 91.81 338 SER A CA 1
ATOM 2660 C C . SER A 1 338 ? 12.148 -37.875 -26.062 1 91.81 338 SER A C 1
ATOM 2662 O O . SER A 1 338 ? 11.227 -38.656 -25.844 1 91.81 338 SER A O 1
ATOM 2664 N N . ALA A 1 339 ? 12.25 -37.062 -27.109 1 89.5 339 ALA A N 1
ATOM 2665 C CA . ALA A 1 339 ? 11.195 -37.062 -28.125 1 89.5 339 ALA A CA 1
ATOM 2666 C C . ALA A 1 339 ? 11.078 -38.438 -28.781 1 89.5 339 ALA A C 1
ATOM 2668 O O . ALA A 1 339 ? 9.969 -38.938 -29 1 89.5 339 ALA A O 1
ATOM 2669 N N . ALA A 1 340 ? 12.141 -39 -29.016 1 89.56 340 ALA A N 1
ATOM 2670 C CA . ALA A 1 340 ? 12.18 -40.312 -29.641 1 89.56 340 ALA A CA 1
ATOM 2671 C C . ALA A 1 340 ? 11.57 -41.375 -28.734 1 89.56 340 ALA A C 1
ATOM 2673 O O . ALA A 1 340 ? 10.867 -42.25 -29.203 1 89.56 340 ALA A O 1
ATOM 2674 N N . GLY A 1 341 ? 11.898 -41.25 -27.562 1 90.06 341 GLY A N 1
ATOM 2675 C CA . GLY A 1 341 ? 11.336 -42.188 -26.594 1 90.06 341 GLY A CA 1
ATOM 2676 C C . GLY A 1 341 ? 9.828 -42.094 -26.484 1 90.06 341 GLY A C 1
ATOM 2677 O O . GLY A 1 341 ? 9.141 -43.094 -26.375 1 90.06 341 GLY A O 1
ATOM 2678 N N . LEU A 1 342 ? 9.375 -40.938 -26.516 1 91.81 342 LEU A N 1
ATOM 2679 C CA . LEU A 1 342 ? 7.938 -40.719 -26.438 1 91.81 342 LEU A CA 1
ATOM 2680 C C . LEU A 1 342 ? 7.238 -41.25 -27.672 1 91.81 342 LEU A C 1
ATOM 2682 O O . LEU A 1 342 ? 6.145 -41.812 -27.578 1 91.81 342 LEU A O 1
ATOM 2686 N N . ASP A 1 343 ? 7.902 -41.125 -28.797 1 89.94 343 ASP A N 1
ATOM 2687 C CA . ASP A 1 343 ? 7.352 -41.656 -30.031 1 89.94 343 ASP A CA 1
ATOM 2688 C C . ASP A 1 343 ? 7.266 -43.188 -29.984 1 89.94 343 ASP A C 1
ATOM 2690 O O . ASP A 1 343 ? 6.363 -43.781 -30.578 1 89.94 343 ASP A O 1
ATOM 2694 N N . ALA A 1 344 ? 8.125 -43.719 -29.203 1 90.88 344 ALA A N 1
ATOM 2695 C CA . ALA A 1 344 ? 8.242 -45.188 -29.156 1 90.88 344 ALA A CA 1
ATOM 2696 C C . ALA A 1 344 ? 7.238 -45.781 -28.156 1 90.88 344 ALA A C 1
ATOM 2698 O O . ALA A 1 344 ? 7.016 -47 -28.141 1 90.88 344 ALA A O 1
ATOM 2699 N N . LEU A 1 345 ? 6.629 -45 -27.406 1 91.75 345 LEU A N 1
ATOM 2700 C CA . LEU A 1 345 ? 5.699 -45.469 -26.391 1 91.75 345 LEU A CA 1
ATOM 2701 C C . LEU A 1 345 ? 4.504 -46.156 -27.031 1 91.75 345 LEU A C 1
ATOM 2703 O O . LEU A 1 345 ? 3.9 -47.062 -26.422 1 91.75 345 LEU A O 1
ATOM 2707 N N . GLY A 1 346 ? 4.145 -45.812 -28.219 1 90 346 GLY A N 1
ATOM 2708 C CA . GLY A 1 346 ? 2.932 -46.312 -28.844 1 90 346 GLY A CA 1
ATOM 2709 C C . GLY A 1 346 ? 1.665 -45.688 -28.281 1 90 346 GLY A C 1
ATOM 2710 O O . GLY A 1 346 ? 1.724 -44.875 -27.359 1 90 346 GLY A O 1
ATOM 2711 N N . LYS A 1 347 ? 0.59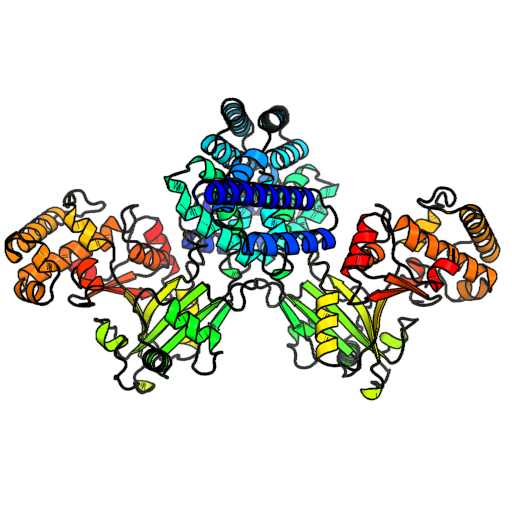9 -46.156 -28.844 1 93.19 347 LYS A N 1
ATOM 2712 C CA . LYS A 1 347 ? -0.7 -45.594 -28.453 1 93.19 347 LYS A CA 1
ATOM 2713 C C . LYS A 1 347 ? -1.035 -45.969 -27 1 93.19 347 LYS A C 1
ATOM 2715 O O . LYS A 1 347 ? -1.563 -45.125 -26.266 1 93.19 347 LYS A O 1
ATOM 2720 N N . GLU A 1 348 ? -0.72 -47.125 -26.641 1 92.81 348 GLU A N 1
ATOM 2721 C CA . GLU A 1 348 ? -1.04 -47.594 -25.297 1 92.81 348 GLU A CA 1
ATOM 2722 C C . GLU A 1 348 ? -0.195 -46.875 -24.25 1 92.81 348 GLU A C 1
ATOM 2724 O O . GLU A 1 348 ? -0.695 -46.531 -23.172 1 92.81 348 GLU A O 1
ATOM 2729 N N . GLY A 1 349 ? 1.055 -46.75 -24.547 1 94.31 349 GLY A N 1
ATOM 2730 C CA . GLY A 1 349 ? 1.94 -46.062 -23.641 1 94.31 349 GLY A CA 1
ATOM 2731 C C . GLY A 1 349 ? 1.564 -44.594 -23.453 1 94.31 349 GLY A C 1
ATOM 2732 O O . GLY A 1 349 ? 1.608 -44.062 -22.344 1 94.31 349 GLY A O 1
ATOM 2733 N N . GLU A 1 350 ? 1.236 -43.969 -24.531 1 95.12 350 GLU A N 1
ATOM 2734 C CA . GLU A 1 350 ? 0.808 -42.562 -24.469 1 95.12 350 GLU A CA 1
ATOM 2735 C C . GLU A 1 350 ? -0.488 -42.406 -23.672 1 95.12 350 GLU A C 1
ATOM 2737 O O . GLU A 1 350 ? -0.625 -41.5 -22.859 1 95.12 350 GLU A O 1
ATOM 2742 N N . ALA A 1 351 ? -1.405 -43.312 -23.922 1 96.12 351 ALA A N 1
ATOM 2743 C CA . ALA A 1 351 ? -2.668 -43.281 -23.188 1 96.12 351 ALA A CA 1
ATOM 2744 C C . ALA A 1 351 ? -2.434 -43.469 -21.703 1 96.12 351 ALA A C 1
ATOM 2746 O O . ALA A 1 351 ? -3.107 -42.844 -20.875 1 96.12 351 ALA A O 1
ATOM 2747 N N . ALA A 1 352 ? -1.534 -44.375 -21.391 1 96.44 352 ALA A N 1
ATOM 2748 C CA . ALA A 1 352 ? -1.189 -44.594 -19.984 1 96.44 352 ALA A CA 1
ATOM 2749 C C . ALA A 1 352 ? -0.611 -43.344 -19.344 1 96.44 352 ALA A C 1
ATOM 2751 O O . ALA A 1 352 ? -0.965 -43 -18.219 1 96.44 352 ALA A O 1
ATOM 2752 N N . LEU A 1 353 ? 0.26 -42.719 -20.078 1 96.25 353 LEU A N 1
ATOM 2753 C CA . LEU A 1 353 ? 0.876 -41.469 -19.594 1 96.25 353 LEU A CA 1
ATOM 2754 C C . LEU A 1 353 ? -0.179 -40.406 -19.344 1 96.25 353 LEU A C 1
ATOM 2756 O O . LEU A 1 353 ? -0.136 -39.719 -18.312 1 96.25 353 LEU A O 1
ATOM 2760 N N . LEU A 1 354 ? -1.112 -40.25 -20.188 1 97.69 354 LEU A N 1
ATOM 2761 C CA . LEU A 1 354 ? -2.189 -39.281 -20.062 1 97.69 354 LEU A CA 1
ATOM 2762 C C . LEU A 1 354 ? -3.078 -39.594 -18.875 1 97.69 354 LEU A C 1
ATOM 2764 O O . LEU A 1 354 ? -3.488 -38.688 -18.141 1 97.69 354 LEU A O 1
ATOM 2768 N N . THR A 1 355 ? -3.334 -40.844 -18.703 1 97.56 355 THR A N 1
ATOM 2769 C CA . THR A 1 355 ? -4.168 -41.281 -17.578 1 97.56 355 THR A CA 1
ATOM 2770 C C . THR A 1 355 ? -3.506 -40.938 -16.25 1 97.56 355 THR A C 1
ATOM 2772 O O . THR A 1 355 ? -4.148 -40.406 -15.352 1 97.56 355 THR A O 1
ATOM 2775 N N . LEU A 1 356 ? -2.266 -41.219 -16.156 1 97.19 356 LEU A N 1
ATOM 2776 C CA . LEU A 1 356 ? -1.534 -40.969 -14.922 1 97.19 356 LEU A CA 1
ATOM 2777 C C . LEU A 1 356 ? -1.436 -39.469 -14.633 1 97.19 356 LEU A C 1
ATOM 2779 O O . LEU A 1 356 ? -1.582 -39.031 -13.492 1 97.19 356 LEU A O 1
ATOM 2783 N N . CYS A 1 357 ? -1.2 -38.656 -15.695 1 97.81 357 CYS A N 1
ATOM 2784 C CA . CYS A 1 357 ? -1.114 -37.219 -15.5 1 97.81 357 CYS A CA 1
ATOM 2785 C C . CYS A 1 357 ? -2.469 -36.625 -15.117 1 97.81 357 CYS A C 1
ATOM 2787 O O . CYS A 1 357 ? -2.547 -35.719 -14.289 1 97.81 357 CYS A O 1
ATOM 2789 N N . SER A 1 358 ? -3.512 -37.156 -15.734 1 97.31 358 SER A N 1
ATOM 2790 C CA . SER A 1 358 ? -4.855 -36.719 -15.367 1 97.31 358 SER A CA 1
ATOM 2791 C C . SER A 1 358 ? -5.145 -36.969 -13.898 1 97.31 358 SER A C 1
ATOM 2793 O O . SER A 1 358 ? -5.691 -36.125 -13.203 1 97.31 358 SER A O 1
ATOM 2795 N N . ALA A 1 359 ? -4.766 -38.125 -13.422 1 96.25 359 ALA A N 1
ATOM 2796 C CA . ALA A 1 359 ? -4.945 -38.469 -12.016 1 96.25 359 ALA A CA 1
ATOM 2797 C C . ALA A 1 359 ? -4.16 -37.5 -11.117 1 96.25 359 ALA A C 1
ATOM 2799 O O . ALA A 1 359 ? -4.664 -37.062 -10.078 1 96.25 359 ALA A O 1
ATOM 2800 N N . TYR A 1 360 ? -2.947 -37.219 -11.523 1 96.62 360 TYR A N 1
ATOM 2801 C CA . TYR A 1 360 ? -2.096 -36.281 -10.773 1 96.62 360 TYR A CA 1
ATOM 2802 C C . TYR A 1 360 ? -2.752 -34.938 -10.641 1 96.62 360 TYR A C 1
ATOM 2804 O O . TYR A 1 360 ? -2.824 -34.375 -9.539 1 96.62 360 TYR A O 1
ATOM 2812 N N . LEU A 1 361 ? -3.291 -34.375 -11.703 1 97.38 361 LEU A N 1
ATOM 2813 C CA . LEU A 1 361 ? -3.852 -33.031 -11.727 1 97.38 361 LEU A CA 1
ATOM 2814 C C . LEU A 1 361 ? -5.215 -33 -11.039 1 97.38 361 LEU A C 1
ATOM 2816 O O . LEU A 1 361 ? -5.543 -32.031 -10.352 1 97.38 361 LEU A O 1
ATOM 2820 N N . MET A 1 362 ? -5.953 -34.031 -11.125 1 95 362 MET A N 1
ATOM 2821 C CA . MET A 1 362 ? -7.32 -34 -10.617 1 95 362 MET A CA 1
ATOM 2822 C C . MET A 1 362 ? -7.355 -34.375 -9.141 1 95 362 MET A C 1
ATOM 2824 O O . MET A 1 362 ? -8.164 -33.875 -8.375 1 95 362 MET A O 1
ATOM 2828 N N . ARG A 1 363 ? -6.426 -35.25 -8.727 1 93.81 363 ARG A N 1
ATOM 2829 C CA . ARG A 1 363 ? -6.551 -35.812 -7.383 1 93.81 363 ARG A CA 1
ATOM 2830 C C . ARG A 1 363 ? -5.484 -35.25 -6.449 1 93.81 363 ARG A C 1
ATOM 2832 O O . ARG A 1 363 ? -5.711 -35.125 -5.242 1 93.81 363 ARG A O 1
ATOM 2839 N N . VAL A 1 364 ? -4.371 -34.906 -6.953 1 93.81 364 VAL A N 1
ATOM 2840 C CA . VAL A 1 364 ? -3.244 -34.562 -6.094 1 93.81 364 VAL A CA 1
ATOM 2841 C C . VAL A 1 364 ? -3.145 -33.031 -5.961 1 93.81 364 VAL A C 1
ATOM 2843 O O . VAL A 1 364 ? -2.613 -32.531 -4.969 1 93.81 364 VAL A O 1
ATOM 2846 N N . SER A 1 365 ? -3.631 -32.281 -6.922 1 91.56 365 SER A N 1
ATOM 2847 C CA . SER A 1 365 ? -3.469 -30.828 -6.988 1 91.56 365 SER A CA 1
ATOM 2848 C C . SER A 1 365 ? -3.969 -30.156 -5.715 1 91.56 365 SER A C 1
ATOM 2850 O O . SER A 1 365 ? -3.346 -29.219 -5.219 1 91.56 365 SER A O 1
ATOM 2852 N N . PRO A 1 366 ? -5.098 -30.578 -5.129 1 87.5 366 PRO A N 1
ATOM 2853 C CA . PRO A 1 366 ? -5.598 -29.906 -3.928 1 87.5 366 PRO A CA 1
ATOM 2854 C C . PRO A 1 366 ? -4.793 -30.25 -2.678 1 87.5 366 PRO A C 1
ATOM 2856 O O . PRO A 1 366 ? -5.012 -29.656 -1.613 1 87.5 366 PRO A O 1
ATOM 2859 N N . THR A 1 367 ? -3.863 -31.172 -2.764 1 87.62 367 THR A N 1
ATOM 2860 C CA . THR A 1 367 ? -3.066 -31.609 -1.625 1 87.62 367 THR A CA 1
ATOM 2861 C C . THR A 1 367 ? -1.756 -30.844 -1.551 1 87.62 367 THR A C 1
ATOM 2863 O O . THR A 1 367 ? -1.398 -30.125 -2.488 1 87.62 367 THR A O 1
ATOM 2866 N N . PRO A 1 368 ? -1.041 -30.938 -0.488 1 82.44 368 PRO A N 1
ATOM 2867 C CA . PRO A 1 368 ? 0.239 -30.234 -0.346 1 82.44 368 PRO A CA 1
ATOM 2868 C C . PRO A 1 368 ? 1.269 -30.672 -1.385 1 82.44 368 PRO A C 1
ATOM 2870 O O . PRO A 1 368 ? 2.207 -29.922 -1.681 1 82.44 368 PRO A O 1
ATOM 2873 N N . ASP A 1 369 ? 1.053 -31.781 -1.916 1 85.81 369 ASP A N 1
ATOM 2874 C CA . ASP A 1 369 ? 1.99 -32.312 -2.9 1 85.81 369 ASP A CA 1
ATOM 2875 C C . ASP A 1 369 ? 1.553 -31.969 -4.32 1 85.81 369 ASP A C 1
ATOM 2877 O O . ASP A 1 369 ? 2.119 -32.469 -5.293 1 85.81 369 ASP A O 1
ATOM 2881 N N . GLY A 1 370 ? 0.598 -31.172 -4.375 1 91.5 370 GLY A N 1
ATOM 2882 C CA . GLY A 1 370 ? 0.054 -30.828 -5.68 1 91.5 370 GLY A CA 1
ATOM 2883 C C . GLY A 1 370 ? 1.012 -30 -6.527 1 91.5 370 GLY A C 1
ATOM 2884 O O . GLY A 1 370 ? 1.989 -29.453 -6.02 1 91.5 370 GLY A O 1
ATOM 2885 N N . ASP A 1 371 ? 0.803 -30.047 -7.84 1 94.19 371 ASP A N 1
ATOM 2886 C CA . ASP A 1 371 ? 1.58 -29.25 -8.781 1 94.19 371 ASP A CA 1
ATOM 2887 C C . ASP A 1 371 ? 1.382 -27.75 -8.523 1 94.19 371 ASP A C 1
ATOM 2889 O O . ASP A 1 371 ? 0.248 -27.281 -8.445 1 94.19 371 ASP A O 1
ATOM 2893 N N . PRO A 1 372 ? 2.477 -27.031 -8.398 1 89.44 372 PRO A N 1
ATOM 2894 C CA . PRO A 1 372 ? 2.346 -25.609 -8.055 1 89.44 372 PRO A CA 1
ATOM 2895 C C . PRO A 1 372 ? 1.608 -24.812 -9.117 1 89.44 372 PRO A C 1
ATOM 2897 O O . PRO A 1 372 ? 0.839 -23.891 -8.797 1 89.44 372 PRO A O 1
ATOM 2900 N N . VAL A 1 373 ? 1.871 -25.094 -10.383 1 92.19 373 VAL A N 1
ATOM 2901 C CA . VAL A 1 373 ? 1.217 -24.375 -11.461 1 92.19 373 VAL A CA 1
ATOM 2902 C C . VAL A 1 373 ? -0.271 -24.719 -11.492 1 92.19 373 VAL A C 1
ATOM 2904 O O . VAL A 1 373 ? -1.115 -23.844 -11.672 1 92.19 373 VAL A O 1
ATOM 2907 N N . ALA A 1 374 ? -0.554 -26 -11.297 1 94.69 374 ALA A N 1
ATOM 2908 C CA . ALA A 1 374 ? -1.954 -26.406 -11.227 1 94.69 374 ALA A CA 1
ATOM 2909 C C . ALA A 1 374 ? -2.672 -25.719 -10.078 1 94.69 374 ALA A C 1
ATOM 2911 O O . ALA A 1 374 ? -3.777 -25.203 -10.242 1 94.69 374 ALA A O 1
ATOM 2912 N N . ARG A 1 375 ? -2.057 -25.719 -8.969 1 88.44 375 ARG A N 1
ATOM 2913 C CA . ARG A 1 375 ? -2.652 -25.078 -7.797 1 88.44 375 ARG A CA 1
ATOM 2914 C C . ARG A 1 375 ? -2.922 -23.609 -8.055 1 88.44 375 ARG A C 1
ATOM 2916 O O . ARG A 1 375 ? -3.969 -23.078 -7.668 1 88.44 375 ARG A O 1
ATOM 2923 N N . PHE A 1 376 ? -2.033 -22.984 -8.711 1 85.94 376 PHE A N 1
ATOM 2924 C CA . PHE A 1 376 ? -2.186 -21.578 -9.031 1 85.94 376 PHE A CA 1
ATOM 2925 C C . PHE A 1 376 ? -3.424 -21.344 -9.891 1 85.94 376 PHE A C 1
ATOM 2927 O O . PHE A 1 376 ? -4.266 -20.5 -9.555 1 85.94 376 PHE A O 1
ATOM 2934 N N . HIS A 1 377 ? -3.52 -22.031 -10.969 1 91 377 HIS A N 1
ATOM 2935 C CA . HIS A 1 377 ? -4.613 -21.812 -11.906 1 91 377 HIS A CA 1
ATOM 2936 C C . HIS A 1 377 ? -5.949 -22.25 -11.305 1 91 377 HIS A C 1
ATOM 2938 O O . HIS A 1 377 ? -6.961 -21.547 -11.461 1 91 377 HIS A O 1
ATOM 2944 N N . LEU A 1 378 ? -5.906 -23.375 -10.672 1 90.88 378 LEU A N 1
ATOM 2945 C CA . LEU A 1 378 ? -7.152 -23.875 -10.094 1 90.88 378 LEU A CA 1
ATOM 2946 C C . LEU A 1 378 ? -7.617 -22.984 -8.953 1 90.88 378 LEU A C 1
ATOM 2948 O O . LEU A 1 378 ? -8.812 -22.734 -8.805 1 90.88 378 LEU A O 1
ATOM 2952 N N . ASP A 1 379 ? -6.691 -22.484 -8.25 1 82.19 379 ASP A N 1
ATOM 2953 C CA . ASP A 1 379 ? -7.004 -21.547 -7.176 1 82.19 379 ASP A CA 1
ATOM 2954 C C . ASP A 1 379 ? -7.551 -20.234 -7.742 1 82.19 379 ASP A C 1
ATOM 2956 O O . ASP A 1 379 ? -8.32 -19.547 -7.074 1 82.19 379 ASP A O 1
ATOM 2960 N N . ASN A 1 380 ? -7.125 -19.984 -8.984 1 81.5 380 ASN A N 1
ATOM 2961 C CA . ASN A 1 380 ? -7.609 -18.766 -9.648 1 81.5 380 ASN A CA 1
ATOM 2962 C C . ASN A 1 380 ? -8.938 -19.016 -10.352 1 81.5 380 ASN A C 1
ATOM 2964 O O . ASN A 1 380 ? -9.43 -18.156 -11.086 1 81.5 380 ASN A O 1
ATOM 2968 N N . GLY A 1 381 ? -9.484 -20.188 -10.133 1 85.69 381 GLY A N 1
ATOM 2969 C CA . GLY A 1 381 ? -10.836 -20.469 -10.602 1 85.69 381 GLY A CA 1
ATOM 2970 C C . GLY A 1 381 ? -10.867 -21.062 -12 1 85.69 381 GLY A C 1
ATOM 2971 O O . GLY A 1 381 ? -11.906 -21.031 -12.664 1 85.69 381 GLY A O 1
ATOM 2972 N N . ALA A 1 382 ? -9.781 -21.578 -12.406 1 92.94 382 ALA A N 1
ATOM 2973 C CA . ALA A 1 382 ? -9.75 -22.188 -13.734 1 92.94 382 ALA A CA 1
ATOM 2974 C C . ALA A 1 382 ? -10.273 -23.625 -13.688 1 92.94 382 ALA A C 1
ATOM 2976 O O . ALA A 1 382 ? -10.383 -24.219 -12.617 1 92.94 382 ALA A O 1
ATOM 2977 N N . ARG A 1 383 ? -10.68 -24.109 -14.781 1 96.25 383 ARG A N 1
ATOM 2978 C CA . ARG A 1 383 ? -11.07 -25.516 -14.977 1 96.25 383 ARG A CA 1
ATOM 2979 C C . ARG A 1 383 ? -10.016 -26.281 -15.766 1 96.25 383 ARG A C 1
ATOM 2981 O O . ARG A 1 383 ? -9.445 -25.75 -16.719 1 96.25 383 ARG A O 1
ATOM 2988 N N . LEU A 1 384 ? -9.758 -27.5 -15.273 1 97.25 384 LEU A N 1
ATOM 2989 C CA . LEU A 1 384 ? -8.914 -28.375 -16.062 1 97.25 384 LEU A CA 1
ATOM 2990 C C . LEU A 1 384 ? -9.594 -28.75 -17.375 1 97.25 384 LEU A C 1
ATOM 2992 O O . LEU A 1 384 ? -10.617 -29.438 -17.391 1 97.25 384 LEU A O 1
ATOM 2996 N N . GLU A 1 385 ? -8.938 -28.375 -18.484 1 97.88 385 GLU A N 1
ATOM 2997 C CA . GLU A 1 385 ? -9.68 -28.469 -19.734 1 97.88 385 GLU A CA 1
ATOM 2998 C C . GLU A 1 385 ? -9.148 -29.594 -20.609 1 97.88 385 GLU A C 1
ATOM 3000 O O . GLU A 1 385 ? -9.914 -30.453 -21.078 1 97.88 385 GLU A O 1
ATOM 3005 N N . ARG A 1 386 ? -7.832 -29.547 -20.812 1 98.06 386 ARG A N 1
ATOM 3006 C CA . ARG A 1 386 ? -7.301 -30.484 -21.781 1 98.06 386 ARG A CA 1
ATOM 3007 C C . ARG A 1 386 ? -5.824 -30.781 -21.531 1 98.06 386 ARG A C 1
ATOM 3009 O O . ARG A 1 386 ? -5.047 -29.859 -21.25 1 98.06 386 ARG A O 1
ATOM 3016 N N . LEU A 1 387 ? -5.488 -32.094 -21.594 1 98.06 387 LEU A N 1
ATOM 3017 C CA . LEU A 1 387 ? -4.094 -32.5 -21.547 1 98.06 387 LEU A CA 1
ATOM 3018 C C . LEU A 1 387 ? -3.52 -32.656 -22.953 1 98.06 387 LEU A C 1
ATOM 3020 O O . LEU A 1 387 ? -4.191 -33.156 -23.859 1 98.06 387 LEU A O 1
ATOM 3024 N N . ASN A 1 388 ? -2.328 -32.156 -23.141 1 98 388 ASN A N 1
ATOM 3025 C CA . ASN A 1 388 ? -1.717 -32.125 -24.469 1 98 388 ASN A CA 1
ATOM 3026 C C . ASN A 1 388 ? -0.411 -32.938 -24.484 1 98 388 ASN A C 1
ATOM 3028 O O . ASN A 1 388 ? 0.61 -32.469 -23.984 1 98 388 ASN A O 1
ATOM 3032 N N . PRO A 1 389 ? -0.427 -34.094 -25.094 1 96.38 389 PRO A N 1
ATOM 3033 C CA . PRO A 1 389 ? 0.842 -34.812 -25.281 1 96.38 389 PRO A CA 1
ATOM 3034 C C . PRO A 1 389 ? 1.81 -34.062 -26.203 1 96.38 389 PRO A C 1
ATOM 3036 O O . PRO A 1 389 ? 1.379 -33.406 -27.125 1 96.38 389 PRO A O 1
ATOM 3039 N N . ARG A 1 390 ? 3.016 -34.156 -25.938 1 95.25 390 ARG A N 1
ATOM 3040 C CA . ARG A 1 390 ? 4.066 -33.5 -26.719 1 95.25 390 ARG A CA 1
ATOM 3041 C C . ARG A 1 390 ? 3.844 -32 -26.812 1 95.25 390 ARG A C 1
ATOM 3043 O O . ARG A 1 390 ? 4.062 -31.391 -27.859 1 95.25 390 ARG A O 1
ATOM 3050 N N . GLY A 1 391 ? 3.283 -31.453 -25.781 1 96.56 391 GLY A N 1
ATOM 3051 C CA . GLY A 1 391 ? 3.018 -30.016 -25.75 1 96.56 391 GLY A CA 1
ATOM 3052 C C . GLY A 1 391 ? 4.277 -29.188 -25.641 1 96.56 391 GLY A C 1
ATOM 3053 O O . GLY A 1 391 ? 4.309 -28.031 -26.094 1 96.56 391 GLY A O 1
ATOM 3054 N N . ASN A 1 392 ? 5.289 -29.672 -24.969 1 96.69 392 ASN A N 1
ATOM 3055 C CA . ASN A 1 392 ? 6.582 -29.031 -24.812 1 96.69 392 ASN A CA 1
ATOM 3056 C C . ASN A 1 392 ? 7.73 -30.031 -24.906 1 96.69 392 ASN A C 1
ATOM 3058 O O . ASN A 1 392 ? 8.016 -30.734 -23.938 1 96.69 392 ASN A O 1
ATOM 3062 N N . LEU A 1 393 ? 8.461 -30.016 -25.922 1 94.44 393 LEU A N 1
ATOM 3063 C CA . LEU A 1 393 ? 9.484 -31.031 -26.156 1 94.44 393 LEU A CA 1
ATOM 3064 C C . LEU A 1 393 ? 10.875 -30.453 -25.906 1 94.44 393 LEU A C 1
ATOM 3066 O O . LEU A 1 393 ? 11.883 -31.062 -26.281 1 94.44 393 LEU A O 1
ATOM 3070 N N . SER A 1 394 ? 10.875 -29.297 -25.328 1 92.5 394 SER A N 1
ATOM 3071 C CA . SER A 1 394 ? 12.164 -28.781 -24.875 1 92.5 394 SER A CA 1
ATOM 3072 C C . SER A 1 394 ? 12.75 -29.656 -23.781 1 92.5 394 SER A C 1
ATOM 3074 O O . SER A 1 394 ? 12.062 -30.516 -23.219 1 92.5 394 SER A O 1
ATOM 3076 N N . ARG A 1 395 ? 14.047 -29.469 -23.5 1 92.56 395 ARG A N 1
ATOM 3077 C CA . ARG A 1 395 ? 14.695 -30.219 -22.438 1 92.56 395 ARG A CA 1
ATOM 3078 C C . ARG A 1 395 ? 13.977 -30.031 -21.109 1 92.56 395 ARG A C 1
ATOM 3080 O O . ARG A 1 395 ? 13.75 -30.984 -20.359 1 92.56 395 ARG A O 1
ATOM 3087 N N . LYS A 1 396 ? 13.617 -28.828 -20.797 1 92.56 396 LYS A N 1
ATOM 3088 C CA . LYS A 1 396 ? 12.906 -28.516 -19.562 1 92.56 396 LYS A CA 1
ATOM 3089 C C . LYS A 1 396 ? 11.523 -29.156 -19.531 1 92.56 396 LYS A C 1
ATOM 3091 O O . LYS A 1 396 ? 11.125 -29.719 -18.516 1 92.56 396 LYS A O 1
ATOM 3096 N N . GLY A 1 397 ? 10.805 -29.109 -20.641 1 94.75 397 GLY A N 1
ATOM 3097 C CA . GLY A 1 397 ? 9.484 -29.703 -20.719 1 94.75 397 GLY A CA 1
ATOM 3098 C C . GLY A 1 397 ? 9.492 -31.203 -20.547 1 94.75 397 GLY A C 1
ATOM 3099 O O . GLY A 1 397 ? 8.625 -31.75 -19.859 1 94.75 397 GLY A O 1
ATOM 3100 N N . LEU A 1 398 ? 10.477 -31.812 -21.125 1 94.94 398 LEU A N 1
ATOM 3101 C CA . LEU A 1 398 ? 10.609 -33.25 -21.016 1 94.94 398 LEU A CA 1
ATOM 3102 C C . LEU A 1 398 ? 10.945 -33.656 -19.578 1 94.94 398 LEU A C 1
ATOM 3104 O O . LEU A 1 398 ? 10.352 -34.594 -19.031 1 94.94 398 LEU A O 1
ATOM 3108 N N . LYS A 1 399 ? 11.773 -32.938 -18.984 1 94.19 399 LYS A N 1
ATOM 3109 C CA . LYS A 1 399 ? 12.227 -33.219 -17.625 1 94.19 399 LYS A CA 1
ATOM 3110 C C . LYS A 1 399 ? 11.109 -33.031 -16.609 1 94.19 399 LYS A C 1
ATOM 3112 O O . LYS A 1 399 ? 10.984 -33.781 -15.656 1 94.19 399 LYS A O 1
ATOM 3117 N N . GLN A 1 400 ? 10.266 -32.094 -16.812 1 94.69 400 GLN A N 1
ATOM 3118 C CA . GLN A 1 400 ? 9.266 -31.688 -15.828 1 94.69 400 GLN A CA 1
ATOM 3119 C C . GLN A 1 400 ? 8.008 -32.531 -15.953 1 94.69 400 GLN A C 1
ATOM 3121 O O . GLN A 1 400 ? 7.328 -32.812 -14.953 1 94.69 400 GLN A O 1
ATOM 3126 N N . SER A 1 401 ? 7.691 -32.938 -17.203 1 97.31 401 SER A N 1
ATOM 3127 C CA . SER A 1 401 ? 6.371 -33.531 -17.375 1 97.31 401 SER A CA 1
ATOM 3128 C C . SER A 1 401 ? 6.348 -34.531 -18.531 1 97.31 401 SER A C 1
ATOM 3130 O O . SER A 1 401 ? 5.289 -34.812 -19.094 1 97.31 401 SER A O 1
ATOM 3132 N N . HIS A 1 402 ? 7.555 -34.938 -19 1 96.88 402 HIS A N 1
ATOM 3133 C CA . HIS A 1 402 ? 7.645 -35.844 -20.141 1 96.88 402 HIS A CA 1
ATOM 3134 C C . HIS A 1 402 ? 6.93 -35.281 -21.359 1 96.88 402 HIS A C 1
ATOM 3136 O O . HIS A 1 402 ? 6.215 -36 -22.062 1 96.88 402 HIS A O 1
ATOM 3142 N N . GLY A 1 403 ? 7.012 -33.938 -21.5 1 96.31 403 GLY A N 1
ATOM 3143 C CA . GLY A 1 403 ? 6.527 -33.25 -22.688 1 96.31 403 GLY A CA 1
ATOM 3144 C C . GLY A 1 403 ? 5.066 -32.844 -22.578 1 96.31 403 GLY A C 1
ATOM 3145 O O . GLY A 1 403 ? 4.539 -32.188 -23.469 1 96.31 403 GLY A O 1
ATOM 3146 N N . LEU A 1 404 ? 4.375 -33.25 -21.547 1 97.81 404 LEU A N 1
ATOM 3147 C CA . LEU A 1 404 ? 2.955 -32.938 -21.406 1 97.81 404 LEU A CA 1
ATOM 3148 C C . LEU A 1 404 ? 2.74 -31.484 -21 1 97.81 404 LEU A C 1
ATOM 3150 O O . LEU A 1 404 ? 3.533 -30.922 -20.25 1 97.81 404 LEU A O 1
ATOM 3154 N N . MET A 1 405 ? 1.733 -30.844 -21.5 1 98.25 405 MET A N 1
ATOM 3155 C CA . MET A 1 405 ? 1.215 -29.562 -21.047 1 98.25 405 MET A CA 1
ATOM 3156 C C . MET A 1 405 ? -0.292 -29.625 -20.812 1 98.25 405 MET A C 1
ATOM 3158 O O . MET A 1 405 ? -0.931 -30.625 -21.156 1 98.25 405 MET A O 1
ATOM 3162 N N . VAL A 1 406 ? -0.776 -28.672 -20.188 1 98.5 406 VAL A N 1
ATOM 3163 C CA . VAL A 1 406 ? -2.195 -28.719 -19.844 1 98.5 406 VAL A CA 1
ATOM 3164 C C . VAL A 1 406 ? -2.824 -27.344 -20.109 1 98.5 406 VAL A C 1
ATOM 3166 O O . VAL A 1 406 ? -2.178 -26.312 -19.906 1 98.5 406 VAL A O 1
ATOM 3169 N N . ASN A 1 407 ? -4.059 -27.328 -20.641 1 98.44 407 ASN A N 1
ATOM 3170 C CA . ASN A 1 407 ? -4.871 -26.125 -20.766 1 98.44 407 ASN A CA 1
ATOM 3171 C C . ASN A 1 407 ? -5.816 -25.969 -19.578 1 98.44 407 ASN A C 1
ATOM 3173 O O . ASN A 1 407 ? -6.508 -26.906 -19.188 1 98.44 407 ASN A O 1
ATOM 3177 N N . TYR A 1 408 ? -5.738 -24.844 -19 1 97.44 408 TYR A N 1
ATOM 3178 C CA . TYR A 1 408 ? -6.75 -24.422 -18.031 1 97.44 408 TYR A CA 1
ATOM 3179 C C . TYR A 1 408 ? -7.719 -23.422 -18.656 1 97.44 408 TYR A C 1
ATOM 3181 O O . TYR A 1 408 ? -7.293 -22.469 -19.328 1 97.44 408 TYR A O 1
ATOM 3189 N N . LEU A 1 409 ? -8.977 -23.656 -18.5 1 97.44 409 LEU A N 1
ATOM 3190 C CA . LEU A 1 409 ? -9.984 -22.75 -19.062 1 97.44 409 LEU A CA 1
ATOM 3191 C C . LEU A 1 409 ? -10.508 -21.797 -17.984 1 97.44 409 LEU A C 1
ATOM 3193 O O . LEU A 1 409 ? -10.844 -22.234 -16.875 1 97.44 409 LEU A O 1
ATOM 3197 N N . TYR A 1 410 ? -10.5 -20.547 -18.281 1 93.88 410 TYR A N 1
ATOM 3198 C CA . TYR A 1 410 ? -11.094 -19.531 -17.422 1 93.88 410 TYR A CA 1
ATOM 3199 C C . TYR A 1 410 ? -12.461 -19.109 -17.938 1 93.88 410 TYR A C 1
ATOM 3201 O O . TYR A 1 410 ? -12.562 -18.25 -18.812 1 93.88 410 TYR A O 1
ATOM 3209 N N . ASP A 1 411 ? -13.43 -19.766 -17.391 1 92.94 411 ASP A N 1
ATOM 3210 C CA . ASP A 1 411 ? -14.812 -19.344 -17.641 1 92.94 411 ASP A CA 1
ATOM 3211 C C . ASP A 1 411 ? -15.203 -18.188 -16.734 1 92.94 411 ASP A C 1
ATOM 3213 O O . ASP A 1 411 ? -15.516 -18.391 -15.562 1 92.94 411 ASP A O 1
ATOM 3217 N N . LEU A 1 412 ? -15.336 -17 -17.281 1 86.38 412 LEU A N 1
ATOM 3218 C CA . LEU A 1 412 ? -15.477 -15.766 -16.531 1 86.38 412 LEU A CA 1
ATOM 3219 C C . LEU A 1 412 ? -16.75 -15.789 -15.672 1 86.38 412 LEU A C 1
ATOM 3221 O O . LEU A 1 412 ? -16.812 -15.133 -14.633 1 86.38 412 LEU A O 1
ATOM 3225 N N . HIS A 1 413 ? -17.688 -16.609 -16 1 87.19 413 HIS A N 1
ATOM 3226 C CA . HIS A 1 413 ? -18.938 -16.688 -15.273 1 87.19 413 HIS A CA 1
ATOM 3227 C C . HIS A 1 413 ? -18.875 -17.719 -14.156 1 87.19 413 HIS A C 1
ATOM 3229 O O . HIS A 1 413 ? -19.719 -17.734 -13.266 1 87.19 413 HIS A O 1
ATOM 3235 N N . ARG A 1 414 ? -17.859 -18.5 -14.203 1 88.69 414 ARG A N 1
ATOM 3236 C CA . ARG A 1 414 ? -17.812 -19.609 -13.258 1 88.69 414 ARG A CA 1
ATOM 3237 C C . ARG A 1 414 ? -16.547 -19.562 -12.406 1 88.69 414 ARG A C 1
ATOM 3239 O O . ARG A 1 414 ? -16.234 -20.516 -11.695 1 88.69 414 ARG A O 1
ATOM 3246 N N . ILE A 1 415 ? -15.797 -18.547 -12.523 1 83.5 415 ILE A N 1
ATOM 3247 C CA . ILE A 1 415 ? -14.5 -18.438 -11.852 1 83.5 415 ILE A CA 1
ATOM 3248 C C . ILE A 1 415 ? -14.688 -18.594 -10.344 1 83.5 415 ILE A C 1
ATOM 3250 O O . ILE A 1 415 ? -14 -19.391 -9.703 1 83.5 415 ILE A O 1
ATOM 3254 N N . GLU A 1 416 ? -15.648 -17.938 -9.797 1 76.5 416 GLU A N 1
ATOM 3255 C CA . GLU A 1 416 ? -15.883 -17.969 -8.352 1 76.5 416 GLU A CA 1
ATOM 3256 C C . GLU A 1 416 ? -16.344 -19.344 -7.887 1 76.5 416 GLU A C 1
ATOM 3258 O O . GLU A 1 416 ? -15.852 -19.859 -6.883 1 76.5 416 GLU A O 1
ATOM 3263 N N . ALA A 1 417 ? -17.234 -19.906 -8.656 1 83.81 417 ALA A N 1
ATOM 3264 C CA . ALA A 1 417 ? -17.75 -21.234 -8.312 1 83.81 417 ALA A CA 1
ATOM 3265 C C . ALA A 1 417 ? -16.641 -22.281 -8.375 1 83.81 417 ALA A C 1
ATOM 3267 O O . ALA A 1 417 ? -16.562 -23.156 -7.508 1 83.81 417 ALA A O 1
ATOM 3268 N N . SER A 1 418 ? -15.828 -22.234 -9.391 1 86.94 418 SER A N 1
ATOM 3269 C CA . SER A 1 418 ? -14.734 -23.172 -9.555 1 86.94 418 SER A CA 1
ATOM 3270 C C . SER A 1 418 ? -13.703 -23.031 -8.438 1 86.94 418 SER A C 1
ATOM 3272 O O . SER A 1 418 ? -13.148 -24.016 -7.957 1 86.94 418 SER A O 1
ATOM 3274 N N . HIS A 1 419 ? -13.438 -21.875 -8.125 1 79.88 419 HIS A N 1
ATOM 3275 C CA . HIS A 1 419 ? -12.523 -21.609 -7.023 1 79.88 419 HIS A CA 1
ATOM 3276 C C . HIS A 1 419 ? -13.023 -22.219 -5.727 1 79.88 419 HIS A C 1
ATOM 3278 O O . HIS A 1 419 ? -12.258 -22.844 -4.988 1 79.88 419 HIS A O 1
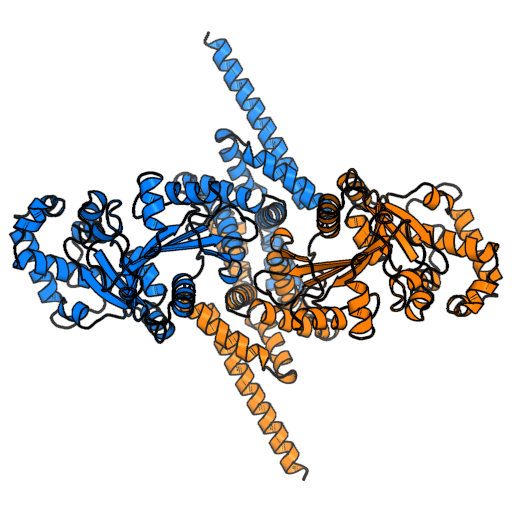ATOM 3284 N N . GLU A 1 420 ? -14.312 -22.078 -5.441 1 78.19 420 GLU A N 1
ATOM 3285 C CA . GLU A 1 420 ? -14.914 -22.625 -4.227 1 78.19 420 GLU A CA 1
ATOM 3286 C C . GLU A 1 420 ? -14.789 -24.141 -4.188 1 78.19 420 GLU A C 1
ATOM 3288 O O . GLU A 1 420 ? -14.477 -24.719 -3.145 1 78.19 420 GLU A O 1
ATOM 3293 N N . LYS A 1 421 ? -15.039 -24.703 -5.273 1 85 421 LYS A N 1
ATOM 3294 C CA . LYS A 1 421 ? -14.906 -26.156 -5.371 1 85 421 LYS A CA 1
ATOM 3295 C C . LYS A 1 421 ? -13.477 -26.594 -5.07 1 85 421 LYS A C 1
ATOM 3297 O O . LYS A 1 421 ? -13.266 -27.578 -4.359 1 85 421 LYS A O 1
ATOM 3302 N N . PHE A 1 422 ? -12.555 -25.922 -5.539 1 86.69 422 PHE A N 1
ATOM 3303 C CA . PHE A 1 422 ? -11.164 -26.297 -5.355 1 86.69 422 PHE A CA 1
ATOM 3304 C C . PHE A 1 422 ? -10.758 -26.203 -3.889 1 86.69 422 PHE A C 1
ATOM 3306 O O . PHE A 1 422 ? -10.031 -27.047 -3.379 1 86.69 422 PHE A O 1
ATOM 3313 N N . VAL A 1 423 ? -11.227 -25.219 -3.266 1 75.88 423 VAL A N 1
ATOM 3314 C CA . VAL A 1 423 ? -10.938 -25.031 -1.85 1 75.88 423 VAL A CA 1
ATOM 3315 C C . VAL A 1 423 ? -11.492 -26.203 -1.041 1 75.88 423 VAL A C 1
ATOM 3317 O O . VAL A 1 423 ? -10.922 -26.578 -0.018 1 75.88 423 VAL A O 1
ATOM 3320 N N . GLN A 1 424 ? -12.516 -26.766 -1.532 1 80.69 424 GLN A N 1
ATOM 3321 C CA . GLN A 1 424 ? -13.125 -27.906 -0.875 1 80.69 424 GLN A CA 1
ATOM 3322 C C . GLN A 1 424 ? -12.469 -29.219 -1.322 1 80.69 424 GLN A C 1
ATOM 3324 O O . GLN A 1 424 ? -12.891 -30.297 -0.919 1 80.69 424 GLN A O 1
ATOM 3329 N N . GLY A 1 425 ? -11.492 -29.031 -2.178 1 85.94 425 GLY A N 1
ATOM 3330 C CA . GLY A 1 425 ? -10.719 -30.203 -2.58 1 85.94 425 GLY A CA 1
ATOM 3331 C C . GLY A 1 425 ? -11.195 -30.797 -3.889 1 85.94 425 GLY A C 1
ATOM 3332 O O . GLY A 1 425 ? -10.766 -31.891 -4.262 1 85.94 425 GLY A O 1
ATOM 3333 N N . GLU A 1 426 ? -12.086 -30.094 -4.551 1 90.38 426 GLU A N 1
ATOM 3334 C CA . GLU A 1 426 ? -12.609 -30.594 -5.816 1 90.38 426 GLU A CA 1
ATOM 3335 C C . GLU A 1 426 ? -12.055 -29.797 -6.996 1 90.38 426 GLU A C 1
ATOM 3337 O O . GLU A 1 426 ? -12.062 -28.562 -6.977 1 90.38 426 GLU A O 1
ATOM 3342 N N . VAL A 1 427 ? -11.656 -30.531 -7.988 1 94.12 427 VAL A N 1
ATOM 3343 C CA . VAL A 1 427 ? -11.078 -29.875 -9.164 1 94.12 427 VAL A CA 1
ATOM 3344 C C . VAL A 1 427 ? -12.109 -29.844 -10.289 1 94.12 427 VAL A C 1
ATOM 3346 O O . VAL A 1 427 ? -12.617 -30.875 -10.711 1 94.12 427 VAL A O 1
ATOM 3349 N N . ALA A 1 428 ? -12.492 -28.672 -10.672 1 94.88 428 ALA A N 1
ATOM 3350 C CA . ALA A 1 428 ? -13.32 -28.547 -11.875 1 94.88 428 ALA A CA 1
ATOM 3351 C C . ALA A 1 428 ? -12.57 -29.047 -13.109 1 94.88 428 ALA A C 1
ATOM 3353 O O . ALA A 1 428 ? -11.391 -28.75 -13.289 1 94.88 428 ALA A O 1
ATOM 3354 N N . HIS A 1 429 ? -13.25 -29.828 -13.898 1 96.31 429 HIS A N 1
ATOM 3355 C CA . HIS A 1 429 ? -12.594 -30.422 -15.062 1 96.31 429 HIS A CA 1
ATOM 3356 C C . HIS A 1 429 ? -13.57 -30.625 -16.203 1 96.31 429 HIS A C 1
ATOM 3358 O O . HIS A 1 429 ? -14.789 -30.641 -16 1 96.31 429 HIS A O 1
ATOM 3364 N N . SER A 1 430 ? -13.039 -30.703 -17.375 1 96.81 430 SER A N 1
ATOM 3365 C CA . SER A 1 430 ? -13.844 -31 -18.547 1 96.81 430 SER A CA 1
ATOM 3366 C C . SER A 1 430 ? -14.195 -32.5 -18.609 1 96.81 430 SER A C 1
ATOM 3368 O O . SER A 1 430 ? -13.633 -33.312 -17.875 1 96.81 430 SER A O 1
ATOM 3370 N N . ARG A 1 431 ? -15.102 -32.812 -19.531 1 95.06 431 ARG A N 1
ATOM 3371 C CA . ARG A 1 431 ? -15.453 -34.219 -19.766 1 95.06 431 ARG A CA 1
ATOM 3372 C C . ARG A 1 431 ? -14.273 -34.969 -20.344 1 95.06 431 ARG A C 1
ATOM 3374 O O . ARG A 1 431 ? -14.07 -36.156 -20.016 1 95.06 431 ARG A O 1
ATOM 3381 N N . ALA A 1 432 ? -13.602 -34.312 -21.125 1 94.12 432 ALA A N 1
ATOM 3382 C CA . ALA A 1 432 ? -12.438 -34.938 -21.766 1 94.12 432 ALA A CA 1
ATOM 3383 C C . ALA A 1 432 ? -11.398 -35.344 -20.719 1 94.12 432 ALA A C 1
ATOM 3385 O O . ALA A 1 432 ? -10.781 -36.406 -20.828 1 94.12 432 ALA A O 1
ATOM 3386 N N . MET A 1 433 ? -11.195 -34.531 -19.75 1 95.44 433 MET A N 1
ATOM 3387 C CA . MET A 1 433 ? -10.242 -34.844 -18.688 1 95.44 433 MET A CA 1
ATOM 3388 C C . MET A 1 433 ? -10.719 -36 -17.844 1 95.44 433 MET A C 1
ATOM 3390 O O . MET A 1 433 ? -9.922 -36.875 -17.484 1 95.44 433 MET A O 1
ATOM 3394 N N . ALA A 1 434 ? -11.969 -36.062 -17.609 1 92.56 434 ALA A N 1
ATOM 3395 C CA . ALA A 1 434 ? -12.555 -37.156 -16.812 1 92.56 434 ALA A CA 1
ATOM 3396 C C . ALA A 1 434 ? -12.422 -38.469 -17.547 1 92.56 434 ALA A C 1
ATOM 3398 O O . ALA A 1 434 ? -12.219 -39.531 -16.906 1 92.56 434 ALA A O 1
ATOM 3399 N N . ALA A 1 435 ? -12.539 -38.375 -18.797 1 94.25 435 ALA A N 1
ATOM 3400 C CA . ALA A 1 435 ? -12.508 -39.594 -19.609 1 94.25 435 ALA A CA 1
ATOM 3401 C C . ALA A 1 435 ? -11.125 -40.25 -19.594 1 94.25 435 ALA A C 1
ATOM 3403 O O . ALA A 1 435 ? -10.977 -41.438 -19.891 1 94.25 435 ALA A O 1
ATOM 3404 N N . LEU A 1 436 ? -10.156 -39.531 -19.266 1 93.69 436 LEU A N 1
ATOM 3405 C CA . LEU A 1 436 ? -8.789 -40.062 -19.203 1 93.69 436 LEU A CA 1
ATOM 3406 C C . LEU A 1 436 ? -8.594 -40.938 -17.969 1 93.69 436 LEU A C 1
ATOM 3408 O O . LEU A 1 436 ? -7.672 -41.75 -17.922 1 93.69 436 LEU A O 1
ATOM 3412 N N . LEU A 1 437 ? -9.367 -40.688 -17 1 88.19 437 LEU A N 1
ATOM 3413 C CA . LEU A 1 437 ? -9.234 -41.438 -15.75 1 88.19 437 LEU A CA 1
ATOM 3414 C C . LEU A 1 437 ? -10.164 -42.656 -15.75 1 88.19 437 LEU A C 1
ATOM 3416 O O . LEU A 1 437 ? -9.906 -43.625 -15.047 1 88.19 437 LEU A O 1
ATOM 3420 N N . MET B 1 1 ? -53.156 1.437 18.266 1 58.28 1 MET B N 1
ATOM 3421 C CA . MET B 1 1 ? -52.062 2.207 17.656 1 58.28 1 MET B CA 1
ATOM 3422 C C . MET B 1 1 ? -50.75 1.95 18.375 1 58.28 1 MET B C 1
ATOM 3424 O O . MET B 1 1 ? -49.719 1.716 17.734 1 58.28 1 MET B O 1
ATOM 3428 N N . PRO B 1 2 ? -50.781 1.846 19.688 1 77.19 2 PRO B N 1
ATOM 3429 C CA . PRO B 1 2 ? -49.594 1.599 20.5 1 77.19 2 PRO B CA 1
ATOM 3430 C C . PRO B 1 2 ? -49.062 0.167 20.375 1 77.19 2 PRO B C 1
ATOM 3432 O O . PRO B 1 2 ? -47.875 -0.056 20.359 1 77.19 2 PRO B O 1
ATOM 3435 N N . MET B 1 3 ? -49.906 -0.761 20.203 1 78.5 3 MET B N 1
ATOM 3436 C CA . MET B 1 3 ? -49.531 -2.168 20.125 1 78.5 3 MET B CA 1
ATOM 3437 C C . MET B 1 3 ? -48.812 -2.465 18.812 1 78.5 3 MET B C 1
ATOM 3439 O O . MET B 1 3 ? -47.812 -3.189 18.797 1 78.5 3 MET B O 1
ATOM 3443 N N . LEU B 1 4 ? -49.188 -1.883 17.797 1 78.31 4 LEU B N 1
ATOM 3444 C CA . LEU B 1 4 ? -48.594 -2.09 16.484 1 78.31 4 LEU B CA 1
ATOM 3445 C C . LEU B 1 4 ? -47.188 -1.504 16.453 1 78.31 4 LEU B C 1
ATOM 3447 O O . LEU B 1 4 ? -46.281 -2.084 15.836 1 78.31 4 LEU B O 1
ATOM 3451 N N . ASP B 1 5 ? -47 -0.324 17.109 1 77.19 5 ASP B N 1
ATOM 3452 C CA . ASP B 1 5 ? -45.688 0.304 17.172 1 77.19 5 ASP B CA 1
ATOM 3453 C C . ASP B 1 5 ? -44.719 -0.567 17.938 1 77.19 5 ASP B C 1
ATOM 3455 O O . ASP B 1 5 ? -43.531 -0.662 17.578 1 77.19 5 ASP B O 1
ATOM 3459 N N . GLU B 1 6 ? -45.25 -1.237 18.953 1 77.38 6 GLU B N 1
ATOM 3460 C CA . GLU B 1 6 ? -44.438 -2.125 19.75 1 77.38 6 GLU B CA 1
ATOM 3461 C C . GLU B 1 6 ? -44.031 -3.365 18.969 1 77.38 6 GLU B C 1
ATOM 3463 O O . GLU B 1 6 ? -42.875 -3.818 19.062 1 77.38 6 GLU B O 1
ATOM 3468 N N . LEU B 1 7 ? -45 -3.867 18.219 1 75.31 7 LEU B N 1
ATOM 3469 C CA . LEU B 1 7 ? -44.688 -5.043 17.406 1 75.31 7 LEU B CA 1
ATOM 3470 C C . LEU B 1 7 ? -43.688 -4.711 16.312 1 75.31 7 LEU B C 1
ATOM 3472 O O . LEU B 1 7 ? -42.812 -5.52 16 1 75.31 7 LEU B O 1
ATOM 3476 N N . ARG B 1 8 ? -43.75 -3.441 15.852 1 72.5 8 ARG B N 1
ATOM 3477 C CA . ARG B 1 8 ? -42.812 -3 14.828 1 72.5 8 ARG B CA 1
ATOM 3478 C C . ARG B 1 8 ? -41.406 -2.816 15.398 1 72.5 8 ARG B C 1
ATOM 3480 O O . ARG B 1 8 ? -40.438 -3.152 14.75 1 72.5 8 ARG B O 1
ATOM 3487 N N . GLN B 1 9 ? -41.406 -2.305 16.562 1 75.5 9 GLN B N 1
ATOM 3488 C CA . GLN B 1 9 ? -40.125 -2.121 17.234 1 75.5 9 GLN B CA 1
ATOM 3489 C C . GLN B 1 9 ? -39.469 -3.465 17.547 1 75.5 9 GLN B C 1
ATOM 3491 O O . GLN B 1 9 ? -38.25 -3.623 17.391 1 75.5 9 GLN B O 1
ATOM 3496 N N . VAL B 1 10 ? -40.281 -4.426 17.969 1 74.94 10 VAL B N 1
ATOM 3497 C CA . VAL B 1 10 ? -39.781 -5.762 18.297 1 74.94 10 VAL B CA 1
ATOM 3498 C C . VAL B 1 10 ? -39.312 -6.453 17.016 1 74.94 10 VAL B C 1
ATOM 3500 O O . VAL B 1 10 ? -38.25 -7.098 17.016 1 74.94 10 VAL B O 1
ATOM 3503 N N . ALA B 1 11 ? -40.062 -6.305 15.984 1 74.12 11 ALA B N 1
ATOM 3504 C CA . ALA B 1 11 ? -39.688 -6.91 14.703 1 74.12 11 ALA B CA 1
ATOM 3505 C C . ALA B 1 11 ? -38.406 -6.305 14.156 1 74.12 11 ALA B C 1
ATOM 3507 O O . ALA B 1 11 ? -37.531 -7.02 13.641 1 74.12 11 ALA B O 1
ATOM 3508 N N . ARG B 1 12 ? -38.312 -5.012 14.234 1 73.88 12 ARG B N 1
ATOM 3509 C CA . ARG B 1 12 ? -37.125 -4.324 13.789 1 73.88 12 ARG B CA 1
ATOM 3510 C C . ARG B 1 12 ? -35.906 -4.781 14.586 1 73.88 12 ARG B C 1
ATOM 3512 O O . ARG B 1 12 ? -34.844 -5.027 14.016 1 73.88 12 ARG B O 1
ATOM 3519 N N . ARG B 1 13 ? -36.094 -4.922 15.805 1 75.81 13 ARG B N 1
ATOM 3520 C CA . ARG B 1 13 ? -35 -5.395 16.656 1 75.81 13 ARG B CA 1
ATOM 3521 C C . ARG B 1 13 ? -34.594 -6.82 16.281 1 75.81 13 ARG B C 1
ATOM 3523 O O . ARG B 1 13 ? -33.406 -7.148 16.266 1 75.81 13 ARG B O 1
ATOM 3530 N N . ALA B 1 14 ? -35.594 -7.59 16.094 1 76.88 14 ALA B N 1
ATOM 3531 C CA . ALA B 1 14 ? -35.312 -8.969 15.703 1 76.88 14 ALA B CA 1
ATOM 3532 C C . ALA B 1 14 ? -34.562 -9.031 14.367 1 76.88 14 ALA B C 1
ATOM 3534 O O . ALA B 1 14 ? -33.656 -9.844 14.195 1 76.88 14 ALA B O 1
ATOM 3535 N N . SER B 1 15 ? -35 -8.164 13.445 1 78.81 15 SER B N 1
ATOM 3536 C CA . SER B 1 15 ? -34.344 -8.102 12.148 1 78.81 15 SER B CA 1
ATOM 3537 C C . SER B 1 15 ? -32.906 -7.621 12.273 1 78.81 15 SER B C 1
ATOM 3539 O O . SER B 1 15 ? -32.031 -8.148 11.617 1 78.81 15 SER B O 1
ATOM 3541 N N . GLN B 1 16 ? -32.75 -6.703 13.078 1 80.62 16 GLN B N 1
ATOM 3542 C CA . GLN B 1 16 ? -31.406 -6.172 13.328 1 80.62 16 GLN B CA 1
ATOM 3543 C C . GLN B 1 16 ? -30.516 -7.23 13.953 1 80.62 16 GLN B C 1
ATOM 3545 O O . GLN B 1 16 ? -29.344 -7.348 13.594 1 80.62 16 GLN B O 1
ATOM 3550 N N . ASP B 1 17 ? -31.094 -7.918 14.844 1 84.38 17 ASP B N 1
ATOM 3551 C CA . ASP B 1 17 ? -30.344 -8.977 15.508 1 84.38 17 ASP B CA 1
ATOM 3552 C C . ASP B 1 17 ? -29.938 -10.07 14.516 1 84.38 17 ASP B C 1
ATOM 3554 O O . ASP B 1 17 ? -28.828 -10.602 14.594 1 84.38 17 ASP B O 1
ATOM 3558 N N . ARG B 1 18 ? -30.875 -10.359 13.672 1 84.88 18 ARG B N 1
ATOM 3559 C CA . ARG B 1 18 ? -30.578 -11.359 12.656 1 84.88 18 ARG B CA 1
ATOM 3560 C C . ARG B 1 18 ? -29.484 -10.875 11.711 1 84.88 18 ARG B C 1
ATOM 3562 O O . ARG B 1 18 ? -28.594 -11.648 11.336 1 84.88 18 ARG B O 1
ATOM 3569 N N . ALA B 1 19 ? -29.562 -9.641 11.312 1 85.44 19 ALA B N 1
ATOM 3570 C CA . ALA B 1 19 ? -28.562 -9.055 10.43 1 85.44 19 ALA B CA 1
ATOM 3571 C C . ALA B 1 19 ? -27.188 -9.062 11.094 1 85.44 19 ALA B C 1
ATOM 3573 O O . ALA B 1 19 ? -26.172 -9.375 10.445 1 85.44 19 ALA B O 1
ATOM 3574 N N . LEU B 1 20 ? -27.188 -8.789 12.281 1 90.62 20 LEU B N 1
ATOM 3575 C CA . LEU B 1 20 ? -25.938 -8.773 13.031 1 90.62 20 LEU B CA 1
ATOM 3576 C C . LEU B 1 20 ? -25.359 -10.172 13.141 1 90.62 20 LEU B C 1
ATOM 3578 O O . LEU B 1 20 ? -24.141 -10.359 12.961 1 90.62 20 LEU B O 1
ATOM 3582 N N . ARG B 1 21 ? -26.156 -11.133 13.469 1 91 21 ARG B N 1
ATOM 3583 C CA . ARG B 1 21 ? -25.703 -12.516 13.586 1 91 21 ARG B CA 1
ATOM 3584 C C . ARG B 1 21 ? -25.109 -13.016 12.266 1 91 21 ARG B C 1
ATOM 3586 O O . ARG B 1 21 ? -24.078 -13.688 12.258 1 91 21 ARG B O 1
ATOM 3593 N N . LYS B 1 22 ? -25.766 -12.664 11.25 1 89.62 22 LYS B N 1
ATOM 3594 C CA . LYS B 1 22 ? -25.281 -13.062 9.93 1 89.62 22 LYS B CA 1
ATOM 3595 C C . LYS B 1 22 ? -23.953 -12.398 9.609 1 89.62 22 LYS B C 1
ATOM 3597 O O . LYS B 1 22 ? -23.031 -13.039 9.078 1 89.62 22 LYS B O 1
ATOM 3602 N N . LEU B 1 23 ? -23.828 -11.172 9.891 1 92.62 23 LEU B N 1
ATOM 3603 C CA . LEU B 1 23 ? -22.594 -10.422 9.672 1 92.62 23 LEU B CA 1
ATOM 3604 C C . LEU B 1 23 ? -21.438 -11.031 10.461 1 92.62 23 LEU B C 1
ATOM 3606 O O . LEU B 1 23 ? -20.344 -11.219 9.922 1 92.62 23 LEU B O 1
ATOM 3610 N N . LEU B 1 24 ? -21.719 -11.375 11.672 1 94.38 24 LEU B N 1
ATOM 3611 C CA . LEU B 1 24 ? -20.688 -11.961 12.531 1 94.38 24 LEU B CA 1
ATOM 3612 C C . LEU B 1 24 ? -20.281 -13.344 12.031 1 94.38 24 LEU B C 1
ATOM 3614 O O . LEU B 1 24 ? -19.109 -13.703 12.078 1 94.38 24 LEU B O 1
ATOM 3618 N N . ALA B 1 25 ? -21.234 -14.039 11.578 1 92.69 25 ALA B N 1
ATOM 3619 C CA . ALA B 1 25 ? -20.953 -15.344 11 1 92.69 25 ALA B CA 1
ATOM 3620 C C . ALA B 1 25 ? -20.062 -15.219 9.773 1 92.69 25 ALA B C 1
ATOM 3622 O O . ALA B 1 25 ? -19.141 -16.016 9.586 1 92.69 25 ALA B O 1
ATOM 3623 N N . ASP B 1 26 ? -20.312 -14.258 8.969 1 92 26 ASP B N 1
ATOM 3624 C CA . ASP B 1 26 ? -19.484 -14 7.793 1 92 26 ASP B CA 1
ATOM 3625 C C . ASP B 1 26 ? -18.062 -13.617 8.188 1 92 26 ASP B C 1
ATOM 3627 O O . ASP B 1 26 ? -17.109 -14.016 7.523 1 92 26 ASP B O 1
ATOM 3631 N N . CYS B 1 27 ? -17.922 -12.859 9.188 1 95.25 27 CYS B N 1
ATOM 3632 C CA . CYS B 1 27 ? -16.609 -12.477 9.688 1 95.25 27 CYS B CA 1
ATOM 3633 C C . CYS B 1 27 ? -15.812 -13.703 10.094 1 95.25 27 CYS B C 1
ATOM 3635 O O . CYS B 1 27 ? -14.641 -13.844 9.727 1 95.25 27 CYS B O 1
ATOM 3637 N N . ARG B 1 28 ? -16.453 -14.586 10.812 1 94.5 28 ARG B N 1
ATOM 3638 C CA . ARG B 1 28 ? -15.789 -15.805 11.273 1 94.5 28 ARG B CA 1
ATOM 3639 C C . ARG B 1 28 ? -15.453 -16.719 10.094 1 94.5 28 ARG B C 1
ATOM 3641 O O . ARG B 1 28 ? -14.391 -17.344 10.078 1 94.5 28 ARG B O 1
ATOM 3648 N N . ARG B 1 29 ? -16.375 -16.75 9.211 1 90.88 29 ARG B N 1
ATOM 3649 C CA . ARG B 1 29 ? -16.125 -17.531 7.996 1 90.88 29 ARG B CA 1
ATOM 3650 C C . ARG B 1 29 ? -14.914 -17 7.238 1 90.88 29 ARG B C 1
ATOM 3652 O O . ARG B 1 29 ? -14.086 -17.781 6.77 1 90.88 29 ARG B O 1
ATOM 3659 N N . LEU B 1 30 ? -14.789 -15.719 7.062 1 92.12 30 LEU B N 1
ATOM 3660 C CA . LEU B 1 30 ? -13.672 -15.094 6.375 1 92.12 30 LEU B CA 1
ATOM 3661 C C . LEU B 1 30 ? -12.352 -15.43 7.066 1 92.12 30 LEU B C 1
ATOM 3663 O O . LEU B 1 30 ? -11.359 -15.742 6.402 1 92.12 30 LEU B O 1
ATOM 3667 N N . LEU B 1 31 ? -12.344 -15.461 8.383 1 92.56 31 LEU B N 1
ATOM 3668 C CA . LEU B 1 31 ? -11.133 -15.711 9.156 1 92.56 31 LEU B CA 1
ATOM 3669 C C . LEU B 1 31 ? -10.719 -17.172 9.055 1 92.56 31 LEU B C 1
ATOM 3671 O O . LEU B 1 31 ? -9.523 -17.484 9.125 1 92.56 31 LEU B O 1
ATOM 3675 N N . SER B 1 32 ? -11.664 -18 8.812 1 85.44 32 SER B N 1
ATOM 3676 C CA . SER B 1 32 ? -11.383 -19.438 8.781 1 85.44 32 SER B CA 1
ATOM 3677 C C . SER B 1 32 ? -11.031 -19.891 7.375 1 85.44 32 SER B C 1
ATOM 3679 O O . SER B 1 32 ? -10.492 -20.984 7.191 1 85.44 32 SER B O 1
ATOM 3681 N N . GLU B 1 33 ? -11.234 -19.016 6.469 1 77.44 33 GLU B N 1
ATOM 3682 C CA . GLU B 1 33 ? -11.031 -19.375 5.07 1 77.44 33 GLU B CA 1
ATOM 3683 C C . GLU B 1 33 ? -9.539 -19.469 4.738 1 77.44 33 GLU B C 1
ATOM 3685 O O . GLU B 1 33 ? -8.766 -18.578 5.102 1 77.44 33 GLU B O 1
ATOM 3690 N N . ARG B 1 34 ? -9.195 -20.531 4.086 1 69.88 34 ARG B N 1
ATOM 3691 C CA . ARG B 1 34 ? -7.789 -20.75 3.754 1 69.88 34 ARG B CA 1
ATOM 3692 C C . ARG B 1 34 ? -7.504 -20.359 2.305 1 69.88 34 ARG B C 1
ATOM 3694 O O . ARG B 1 34 ? -6.398 -19.938 1.977 1 69.88 34 ARG B O 1
ATOM 3701 N N . GLY B 1 35 ? -8.484 -20.516 1.472 1 64.75 35 GLY B N 1
ATOM 3702 C CA . GLY B 1 35 ? -8.305 -20.203 0.066 1 64.75 35 GLY B CA 1
ATOM 3703 C C . GLY B 1 35 ? -8.398 -18.719 -0.224 1 64.75 35 GLY B C 1
ATOM 3704 O O . GLY B 1 35 ? -9.297 -18.031 0.272 1 64.75 35 GLY B O 1
ATOM 3705 N N . GLU B 1 36 ? -7.414 -18.156 -0.884 1 65.88 36 GLU B N 1
ATOM 3706 C CA . GLU B 1 36 ? -7.332 -16.719 -1.135 1 65.88 36 GLU B CA 1
ATOM 3707 C C . GLU B 1 36 ? -8.531 -16.234 -1.949 1 65.88 36 GLU B C 1
ATOM 3709 O O . GLU B 1 36 ? -9.117 -15.195 -1.639 1 65.88 36 GLU B O 1
ATOM 3714 N N . ALA B 1 37 ? -8.898 -16.938 -2.994 1 61.84 37 ALA B N 1
ATOM 3715 C CA . ALA B 1 37 ? -10 -16.5 -3.846 1 61.84 37 ALA B CA 1
ATOM 3716 C C . ALA B 1 37 ? -11.312 -16.469 -3.066 1 61.84 37 ALA B C 1
ATOM 3718 O O . ALA B 1 37 ? -12.078 -15.508 -3.176 1 61.84 37 ALA B O 1
ATOM 3719 N N . ASN B 1 38 ? -11.523 -17.453 -2.307 1 68.94 38 ASN B N 1
ATOM 3720 C CA . ASN B 1 38 ? -12.734 -17.5 -1.488 1 68.94 38 ASN B CA 1
ATOM 3721 C C . ASN B 1 38 ? -12.727 -16.406 -0.431 1 68.94 38 ASN B C 1
ATOM 3723 O O . ASN B 1 38 ? -13.773 -15.812 -0.141 1 68.94 38 ASN B O 1
ATOM 3727 N N . SER B 1 39 ? -11.609 -16.266 0.014 1 79.44 39 SER B N 1
ATOM 3728 C CA . SER B 1 39 ? -11.484 -15.203 1.012 1 79.44 39 SER B CA 1
ATOM 3729 C C . SER B 1 39 ? -11.898 -13.852 0.444 1 79.44 39 SER B C 1
ATOM 3731 O O . SER B 1 39 ? -12.641 -13.102 1.091 1 79.44 39 SER B O 1
ATOM 3733 N N . VAL B 1 40 ? -11.586 -13.602 -0.791 1 77.94 40 VAL B N 1
ATOM 3734 C CA . VAL B 1 40 ? -11.898 -12.32 -1.414 1 77.94 40 VAL B CA 1
ATOM 3735 C C . VAL B 1 40 ? -13.398 -12.227 -1.683 1 77.94 40 VAL B C 1
ATOM 3737 O O . VAL B 1 40 ? -14.008 -11.172 -1.491 1 77.94 40 VAL B O 1
ATOM 3740 N N . ALA B 1 41 ? -13.945 -13.32 -2.123 1 76.38 41 ALA B N 1
ATOM 3741 C CA . ALA B 1 41 ? -15.383 -13.344 -2.375 1 76.38 41 ALA B CA 1
ATOM 3742 C C . ALA B 1 41 ? -16.172 -13.094 -1.089 1 76.38 41 ALA B C 1
ATOM 3744 O O . ALA B 1 41 ? -17.094 -12.289 -1.066 1 76.38 41 ALA B O 1
ATOM 3745 N N . ILE B 1 42 ? -15.797 -13.805 -0.073 1 85.06 42 ILE B N 1
ATOM 3746 C CA . ILE B 1 42 ? -16.453 -13.633 1.221 1 85.06 42 ILE B CA 1
ATOM 3747 C C . ILE B 1 42 ? -16.281 -12.195 1.702 1 85.06 42 ILE B C 1
ATOM 3749 O O . ILE B 1 42 ? -17.219 -11.578 2.193 1 85.06 42 ILE B O 1
ATOM 3753 N N . ALA B 1 43 ? -15.094 -11.742 1.533 1 90.56 43 ALA B N 1
ATOM 3754 C CA . ALA B 1 43 ? -14.812 -10.367 1.93 1 90.56 43 ALA B CA 1
ATOM 3755 C C . ALA B 1 43 ? -15.68 -9.383 1.151 1 90.56 43 ALA B C 1
ATOM 3757 O O . ALA B 1 43 ? -16.156 -8.391 1.707 1 90.56 43 ALA B O 1
ATOM 3758 N N . GLY B 1 44 ? -15.844 -9.664 -0.119 1 88.5 44 GLY B N 1
ATOM 3759 C CA . GLY B 1 44 ? -16.703 -8.82 -0.927 1 88.5 44 GLY B CA 1
ATOM 3760 C C . GLY B 1 44 ? -18.141 -8.766 -0.412 1 88.5 44 GLY B C 1
ATOM 3761 O O . GLY B 1 44 ? -18.734 -7.688 -0.357 1 88.5 44 GLY B O 1
ATOM 3762 N N . GLU B 1 45 ? -18.609 -9.859 -0.041 1 87.19 45 GLU B N 1
ATOM 3763 C CA . GLU B 1 45 ? -19.953 -9.922 0.535 1 87.19 45 GLU B CA 1
ATOM 3764 C C . GLU B 1 45 ? -20.016 -9.141 1.844 1 87.19 45 GLU B C 1
ATOM 3766 O O . GLU B 1 45 ? -21 -8.43 2.098 1 87.19 45 GLU B O 1
ATOM 3771 N N . LEU B 1 46 ? -19.031 -9.344 2.561 1 92.5 46 LEU B N 1
ATOM 3772 C CA . LEU B 1 46 ? -18.969 -8.641 3.836 1 92.5 46 LEU B CA 1
ATOM 3773 C C . LEU B 1 46 ? -18.906 -7.129 3.621 1 92.5 46 LEU B C 1
ATOM 3775 O O . LEU B 1 46 ? -19.562 -6.375 4.352 1 92.5 46 LEU B O 1
ATOM 3779 N N . VAL B 1 47 ? -18.203 -6.691 2.664 1 92.44 47 VAL B N 1
ATOM 3780 C CA . VAL B 1 47 ? -18.078 -5.273 2.33 1 92.44 47 VAL B CA 1
ATOM 3781 C C . VAL B 1 47 ? -19.453 -4.707 1.989 1 92.44 47 VAL B C 1
ATOM 3783 O O . VAL B 1 47 ? -19.828 -3.633 2.469 1 92.44 47 VAL B O 1
ATOM 3786 N N . GLU B 1 48 ? -20.203 -5.449 1.254 1 90.06 48 GLU B N 1
ATOM 3787 C CA . GLU B 1 48 ? -21.547 -5.016 0.875 1 90.06 48 GLU B CA 1
ATOM 3788 C C . GLU B 1 48 ? -22.469 -4.949 2.09 1 90.06 48 GLU B C 1
ATOM 3790 O O . GLU B 1 48 ? -23.281 -4.027 2.215 1 90.06 48 GLU B O 1
ATOM 3795 N N . ARG B 1 49 ? -22.359 -5.844 2.914 1 90.44 49 ARG B N 1
ATOM 3796 C CA . ARG B 1 49 ? -23.188 -5.867 4.113 1 90.44 49 ARG B CA 1
ATOM 3797 C C . ARG B 1 49 ? -22.828 -4.715 5.047 1 90.44 49 ARG B C 1
ATOM 3799 O O . ARG B 1 49 ? -23.719 -4.121 5.668 1 90.44 49 ARG B O 1
ATOM 3806 N N . LEU B 1 50 ? -21.562 -4.48 5.188 1 91.69 50 LEU B N 1
ATOM 3807 C CA . LEU B 1 50 ? -21.109 -3.387 6.043 1 91.69 50 LEU B CA 1
ATOM 3808 C C . LEU B 1 50 ? -21.609 -2.045 5.508 1 91.69 50 LEU B C 1
ATOM 3810 O O . LEU B 1 50 ? -21.906 -1.139 6.285 1 91.69 50 LEU B O 1
ATOM 3814 N N . ARG B 1 51 ? -21.672 -1.951 4.234 1 87.31 51 ARG B N 1
ATOM 3815 C CA . ARG B 1 51 ? -22.125 -0.719 3.592 1 87.31 51 ARG B CA 1
ATOM 3816 C C . ARG B 1 51 ? -23.578 -0.419 3.928 1 87.31 51 ARG B C 1
ATOM 3818 O O . ARG B 1 51 ? -23.953 0.741 4.109 1 87.31 51 ARG B O 1
ATOM 3825 N N . THR B 1 52 ? -24.359 -1.459 4.098 1 84.69 52 THR B N 1
ATOM 3826 C CA . THR B 1 52 ? -25.797 -1.279 4.277 1 84.69 52 THR B CA 1
ATOM 3827 C C . THR B 1 52 ? -26.188 -1.476 5.738 1 84.69 52 THR B C 1
ATOM 3829 O O . THR B 1 52 ? -27.375 -1.502 6.07 1 84.69 52 THR B O 1
ATOM 3832 N N . LEU B 1 53 ? -25.219 -1.618 6.539 1 85.75 53 LEU B N 1
ATOM 3833 C CA . LEU B 1 53 ? -25.484 -1.877 7.949 1 85.75 53 LEU B CA 1
ATOM 3834 C C . LEU B 1 53 ? -26.094 -0.656 8.617 1 85.75 53 LEU B C 1
ATOM 3836 O O . LEU B 1 53 ? -25.5 0.424 8.625 1 85.75 53 LEU B O 1
ATOM 3840 N N . PRO B 1 54 ? -27.281 -0.8 9.18 1 84.31 54 PRO B N 1
ATOM 3841 C CA . PRO B 1 54 ? -27.906 0.331 9.875 1 84.31 54 PRO B CA 1
ATOM 3842 C C . PRO B 1 54 ? -27.109 0.772 11.102 1 84.31 54 PRO B C 1
ATOM 3844 O O . PRO B 1 54 ? -26.422 -0.042 11.719 1 84.31 54 PRO B O 1
ATOM 3847 N N . ASP B 1 55 ? -27.219 1.997 11.523 1 81.75 55 ASP B N 1
ATOM 3848 C CA . ASP B 1 55 ? -26.438 2.6 12.609 1 81.75 55 ASP B CA 1
ATOM 3849 C C . ASP B 1 55 ? -26.688 1.871 13.93 1 81.75 55 ASP B C 1
ATOM 3851 O O . ASP B 1 55 ? -25.766 1.669 14.711 1 81.75 55 ASP B O 1
ATOM 3855 N N . GLU B 1 56 ? -27.938 1.488 14.07 1 81.06 56 GLU B N 1
ATOM 3856 C CA . GLU B 1 56 ? -28.281 0.822 15.328 1 81.06 56 GLU B CA 1
ATOM 3857 C C . GLU B 1 56 ? -27.578 -0.529 15.438 1 81.06 56 GLU B C 1
ATOM 3859 O O . GLU B 1 56 ? -27.172 -0.93 16.531 1 81.06 56 GLU B O 1
ATOM 3864 N N . THR B 1 57 ? -27.438 -1.119 14.352 1 88.25 57 THR B N 1
ATOM 3865 C CA . THR B 1 57 ? -26.797 -2.43 14.312 1 88.25 57 THR B CA 1
ATOM 3866 C C . THR B 1 57 ? -25.281 -2.289 14.414 1 88.25 57 THR B C 1
ATOM 3868 O O . THR B 1 57 ? -24.594 -3.211 14.859 1 88.25 57 THR B O 1
ATOM 3871 N N . ARG B 1 58 ? -24.781 -1.149 14.102 1 90.5 58 ARG B N 1
ATOM 3872 C CA . ARG B 1 58 ? -23.344 -0.911 14.07 1 90.5 58 ARG B CA 1
ATOM 3873 C C . ARG B 1 58 ? -22.766 -0.93 15.477 1 90.5 58 ARG B C 1
ATOM 3875 O O . ARG B 1 58 ? -21.641 -1.415 15.68 1 90.5 58 ARG B O 1
ATOM 3882 N N . ASP B 1 59 ? -23.531 -0.504 16.375 1 90.94 59 ASP B N 1
ATOM 3883 C CA . ASP B 1 59 ? -23.062 -0.511 17.766 1 90.94 59 ASP B CA 1
ATOM 3884 C C . ASP B 1 59 ? -22.828 -1.938 18.266 1 90.94 59 ASP B C 1
ATOM 3886 O O . ASP B 1 59 ? -21.797 -2.229 18.875 1 90.94 59 ASP B O 1
ATOM 3890 N N . GLY B 1 60 ? -23.859 -2.746 17.969 1 92.19 60 GLY B N 1
ATOM 3891 C CA . GLY B 1 60 ? -23.688 -4.148 18.312 1 92.19 60 GLY B CA 1
ATOM 3892 C C . GLY B 1 60 ? -22.5 -4.801 17.641 1 92.19 60 GLY B C 1
ATOM 3893 O O . GLY B 1 60 ? -21.781 -5.586 18.266 1 92.19 60 GLY B O 1
ATOM 3894 N N . PHE B 1 61 ? -22.312 -4.41 16.469 1 96.25 61 PHE B N 1
ATOM 3895 C CA . PHE B 1 61 ? -21.188 -4.969 15.711 1 96.25 61 PHE B CA 1
ATOM 3896 C C . PHE B 1 61 ? -19.859 -4.574 16.344 1 96.25 61 PHE B C 1
ATOM 3898 O O . PHE B 1 61 ? -18.984 -5.418 16.531 1 96.25 61 PHE B O 1
ATOM 3905 N N . PHE B 1 62 ? -19.688 -3.279 16.703 1 96.38 62 PHE B N 1
ATOM 3906 C CA . PHE B 1 62 ? -18.453 -2.789 17.312 1 96.38 62 PHE B CA 1
ATOM 3907 C C . PHE B 1 62 ? -18.203 -3.486 18.641 1 96.38 62 PHE B C 1
ATOM 3909 O O . PHE B 1 62 ? -17.062 -3.814 18.969 1 96.38 62 PHE B O 1
ATOM 3916 N N . ASP B 1 63 ? -19.25 -3.775 19.328 1 94.5 63 ASP B N 1
ATOM 3917 C CA . ASP B 1 63 ? -19.109 -4.461 20.609 1 94.5 63 ASP B CA 1
ATOM 3918 C C . ASP B 1 63 ? -18.547 -5.871 20.422 1 94.5 63 ASP B C 1
ATOM 3920 O O . ASP B 1 63 ? -17.672 -6.301 21.172 1 94.5 63 ASP B O 1
ATOM 3924 N N . HIS B 1 64 ? -19.062 -6.508 19.469 1 95.38 64 HIS B N 1
ATOM 3925 C CA . HIS B 1 64 ? -18.578 -7.855 19.188 1 95.38 64 HIS B CA 1
ATOM 3926 C C . HIS B 1 64 ? -17.125 -7.836 18.703 1 95.38 64 HIS B C 1
ATOM 3928 O O . HIS B 1 64 ? -16.328 -8.703 19.062 1 95.38 64 HIS B O 1
ATOM 3934 N N . LEU B 1 65 ? -16.797 -6.863 17.812 1 96.12 65 LEU B N 1
ATOM 3935 C CA . LEU B 1 65 ? -15.422 -6.73 17.359 1 96.12 65 LEU B CA 1
ATOM 3936 C C . LEU B 1 65 ? -14.461 -6.566 18.531 1 96.12 65 LEU B C 1
ATOM 3938 O O . LEU B 1 65 ? -13.367 -7.129 18.531 1 96.12 65 LEU B O 1
ATOM 3942 N N . ALA B 1 66 ? -14.891 -5.797 19.516 1 95.81 66 ALA B N 1
ATOM 3943 C CA . ALA B 1 66 ? -14.055 -5.5 20.672 1 95.81 66 ALA B CA 1
ATOM 3944 C C . ALA B 1 66 ? -13.93 -6.719 21.594 1 95.81 66 ALA B C 1
ATOM 3946 O O . ALA B 1 66 ? -12.859 -6.988 22.125 1 95.81 66 ALA B O 1
ATOM 3947 N N . ARG B 1 67 ? -14.961 -7.477 21.641 1 93.62 67 ARG B N 1
ATOM 3948 C CA . ARG B 1 67 ? -15.016 -8.555 22.625 1 93.62 67 ARG B CA 1
ATOM 3949 C C . ARG B 1 67 ? -14.641 -9.891 22 1 93.62 67 ARG B C 1
ATOM 3951 O O . ARG B 1 67 ? -13.727 -10.562 22.469 1 93.62 67 ARG B O 1
ATOM 3958 N N . ASP B 1 68 ? -15.281 -10.234 20.891 1 94.88 68 ASP B N 1
ATOM 3959 C CA . ASP B 1 68 ? -15.227 -11.594 20.375 1 94.88 68 ASP B CA 1
ATOM 3960 C C . ASP B 1 68 ? -13.984 -11.805 19.516 1 94.88 68 ASP B C 1
ATOM 3962 O O . ASP B 1 68 ? -13.594 -12.938 19.25 1 94.88 68 ASP B O 1
ATOM 3966 N N . PHE B 1 69 ? -13.414 -10.781 19.047 1 96.5 69 PHE B N 1
ATOM 3967 C CA . PHE B 1 69 ? -12.289 -10.914 18.125 1 96.5 69 PHE B CA 1
ATOM 3968 C C . PHE B 1 69 ? -10.992 -10.469 18.797 1 96.5 69 PHE B C 1
ATOM 3970 O O . PHE B 1 69 ? -10.031 -10.102 18.109 1 96.5 69 PHE B O 1
ATOM 3977 N N . SER B 1 70 ? -10.984 -10.453 20.094 1 96.25 70 SER B N 1
ATOM 3978 C CA . SER B 1 70 ? -9.781 -10.172 20.875 1 96.25 70 SER B CA 1
ATOM 3979 C C . SER B 1 70 ? -9.039 -11.461 21.219 1 96.25 70 SER B C 1
ATOM 3981 O O . SER B 1 70 ? -9.625 -12.539 21.203 1 96.25 70 SER B O 1
ATOM 3983 N N . PRO B 1 71 ? -7.715 -11.328 21.453 1 96.69 71 PRO B N 1
ATOM 3984 C CA . PRO B 1 71 ? -6.965 -12.523 21.812 1 96.69 71 PRO B CA 1
ATOM 3985 C C . PRO B 1 71 ? -7.469 -13.164 23.109 1 96.69 71 PRO B C 1
ATOM 3987 O O . PRO B 1 71 ? -7.914 -12.461 24.016 1 96.69 71 PRO B O 1
ATOM 3990 N N . GLU B 1 72 ? -7.434 -14.477 23.156 1 96.75 72 GLU B N 1
ATOM 3991 C CA . GLU B 1 72 ? -7.805 -15.195 24.375 1 96.75 72 GLU B CA 1
ATOM 3992 C C . GLU B 1 72 ? -6.754 -15.016 25.469 1 96.75 72 GLU B C 1
ATOM 3994 O O . GLU B 1 72 ? -5.617 -15.469 25.312 1 96.75 72 GLU B O 1
ATOM 3999 N N . PRO B 1 73 ? -7.109 -14.414 26.578 1 96.94 73 PRO B N 1
ATOM 4000 C CA . PRO B 1 73 ? -6.137 -14 27.578 1 96.94 73 PRO B CA 1
ATOM 4001 C C . PRO B 1 73 ? -5.266 -15.148 28.078 1 96.94 73 PRO B C 1
ATOM 4003 O O . PRO B 1 73 ? -4.043 -15.016 28.156 1 96.94 73 PRO B O 1
ATOM 4006 N N . MET B 1 74 ? -5.824 -16.266 28.328 1 97.5 74 MET B N 1
ATOM 4007 C CA . MET B 1 74 ? -5.059 -17.375 28.891 1 97.5 74 MET B CA 1
ATOM 4008 C C . MET B 1 74 ? -4.145 -18 27.844 1 97.5 74 MET B C 1
ATOM 4010 O O . MET B 1 74 ? -3.049 -18.453 28.172 1 97.5 74 MET B O 1
ATOM 4014 N N . ALA B 1 75 ? -4.586 -18.062 26.641 1 97.38 75 ALA B N 1
ATOM 4015 C CA . ALA B 1 75 ? -3.74 -18.578 25.562 1 97.38 75 ALA B CA 1
ATOM 4016 C C . ALA B 1 75 ? -2.512 -17.688 25.359 1 97.38 75 ALA B C 1
ATOM 4018 O O . ALA B 1 75 ? -1.399 -18.188 25.188 1 97.38 75 ALA B O 1
ATOM 4019 N N . VAL B 1 76 ? -2.75 -16.359 25.422 1 97.69 76 VAL B N 1
ATOM 4020 C CA . VAL B 1 76 ? -1.646 -15.414 25.281 1 97.69 76 VAL B CA 1
ATOM 4021 C C . VAL B 1 76 ? -0.677 -15.57 26.453 1 97.69 76 VAL B C 1
ATOM 4023 O O . VAL B 1 76 ? 0.542 -15.555 26.266 1 97.69 76 VAL B O 1
ATOM 4026 N N . LEU B 1 77 ? -1.227 -15.75 27.641 1 97.75 77 LEU B N 1
ATOM 4027 C CA . LEU B 1 77 ? -0.389 -15.914 28.828 1 97.75 77 LEU B CA 1
ATOM 4028 C C . LEU B 1 77 ? 0.479 -17.156 28.703 1 97.75 77 LEU B C 1
ATOM 4030 O O . LEU B 1 77 ? 1.679 -17.125 28.984 1 97.75 77 LEU B O 1
ATOM 4034 N N . THR B 1 78 ? -0.093 -18.234 28.25 1 97.94 78 THR B N 1
ATOM 4035 C CA . THR B 1 78 ? 0.646 -19.484 28.062 1 97.94 78 THR B CA 1
ATOM 4036 C C . THR B 1 78 ? 1.75 -19.297 27.016 1 97.94 78 THR B C 1
ATOM 4038 O O . THR B 1 78 ? 2.871 -19.766 27.219 1 97.94 78 THR B O 1
ATOM 4041 N N . GLY B 1 79 ? 1.37 -18.609 25.953 1 97.62 79 GLY B N 1
ATOM 4042 C CA . GLY B 1 79 ? 2.371 -18.312 24.938 1 97.62 79 GLY B CA 1
ATOM 4043 C C . GLY B 1 79 ? 3.508 -17.453 25.453 1 97.62 79 GLY B C 1
ATOM 4044 O O . GLY B 1 79 ? 4.676 -17.703 25.141 1 97.62 79 GLY B O 1
ATOM 4045 N N . ALA B 1 80 ? 3.164 -16.453 26.281 1 97.69 80 ALA B N 1
ATOM 4046 C CA . ALA B 1 80 ? 4.164 -15.57 26.859 1 97.69 80 ALA B CA 1
ATOM 4047 C C . ALA B 1 80 ? 5.066 -16.312 27.844 1 97.69 80 ALA B C 1
ATOM 4049 O O . ALA B 1 80 ? 6.27 -16.062 27.906 1 97.69 80 ALA B O 1
ATOM 4050 N N . GLN B 1 81 ? 4.52 -17.266 28.578 1 98.06 81 GLN B N 1
ATOM 4051 C CA . GLN B 1 81 ? 5.285 -18.094 29.5 1 98.06 81 GLN B CA 1
ATOM 4052 C C . GLN B 1 81 ? 6.281 -18.969 28.75 1 98.06 81 GLN B C 1
ATOM 4054 O O . GLN B 1 81 ? 7.441 -19.094 29.156 1 98.06 81 GLN B O 1
ATOM 4059 N N . ALA B 1 82 ? 5.805 -19.531 27.688 1 98.06 82 ALA B N 1
ATOM 4060 C CA . ALA B 1 82 ? 6.68 -20.375 26.875 1 98.06 82 ALA B CA 1
ATOM 4061 C C . ALA B 1 82 ? 7.84 -19.562 26.312 1 98.06 82 ALA B C 1
ATOM 4063 O O . ALA B 1 82 ? 8.984 -20.016 26.312 1 98.06 82 ALA B O 1
ATOM 4064 N N . TYR B 1 83 ? 7.543 -18.359 25.859 1 97.56 83 TYR B N 1
ATOM 4065 C CA . TYR B 1 83 ? 8.57 -17.484 25.297 1 97.56 83 TYR B CA 1
ATOM 4066 C C . TYR B 1 83 ? 9.555 -17.031 26.359 1 97.56 83 TYR B C 1
ATOM 4068 O O . TYR B 1 83 ? 10.758 -16.969 26.109 1 97.56 83 TYR B O 1
ATOM 4076 N N . ALA B 1 84 ? 9.078 -16.766 27.484 1 97.44 84 ALA B N 1
ATOM 4077 C CA . ALA B 1 84 ? 9.938 -16.344 28.594 1 97.44 84 ALA B CA 1
ATOM 4078 C C . ALA B 1 84 ? 10.859 -17.469 29.031 1 97.44 84 ALA B C 1
ATOM 4080 O O . ALA B 1 84 ? 12.016 -17.234 29.375 1 97.44 84 ALA B O 1
ATOM 4081 N N . ALA B 1 85 ? 10.359 -18.656 29 1 97.56 85 ALA B N 1
ATOM 4082 C CA . ALA B 1 85 ? 11.133 -19.812 29.406 1 97.56 85 ALA B CA 1
ATOM 4083 C C . ALA B 1 85 ? 12.211 -20.141 28.375 1 97.56 85 ALA B C 1
ATOM 4085 O O . ALA B 1 85 ? 13.32 -20.531 28.734 1 97.56 85 ALA B O 1
ATOM 4086 N N . ASP B 1 86 ? 11.828 -20 27.094 1 97.31 86 ASP B N 1
ATOM 4087 C CA . ASP B 1 86 ? 12.742 -20.266 25.984 1 97.31 86 ASP B CA 1
ATOM 4088 C C . ASP B 1 86 ? 12.508 -19.297 24.828 1 97.31 86 ASP B C 1
ATOM 4090 O O . ASP B 1 86 ? 11.781 -19.594 23.891 1 97.31 86 ASP B O 1
ATOM 4094 N N . PRO B 1 87 ? 13.25 -18.203 24.875 1 95.12 87 PRO B N 1
ATOM 4095 C CA . PRO B 1 87 ? 13.031 -17.141 23.875 1 95.12 87 PRO B CA 1
ATOM 4096 C C . PRO B 1 87 ? 13.641 -17.484 22.516 1 95.12 87 PRO B C 1
ATOM 4098 O O . PRO B 1 87 ? 14.562 -16.797 22.062 1 95.12 87 PRO B O 1
ATOM 4101 N N . ASN B 1 88 ? 13.078 -18.422 21.828 1 94.19 88 ASN B N 1
ATOM 4102 C CA . ASN B 1 88 ? 13.531 -18.797 20.5 1 94.19 88 ASN B CA 1
ATOM 4103 C C . ASN B 1 88 ? 12.523 -18.375 19.422 1 94.19 88 ASN B C 1
ATOM 4105 O O . ASN B 1 88 ? 11.461 -17.844 19.75 1 94.19 88 ASN B O 1
ATOM 4109 N N . ALA B 1 89 ? 12.898 -18.562 18.156 1 93.5 89 ALA B N 1
ATOM 4110 C CA . ALA B 1 89 ? 12.102 -18.094 17.031 1 93.5 89 ALA B CA 1
ATOM 4111 C C . ALA B 1 89 ? 10.727 -18.766 17.016 1 93.5 89 ALA B C 1
ATOM 4113 O O . ALA B 1 89 ? 9.719 -18.109 16.766 1 93.5 89 ALA B O 1
ATOM 4114 N N . GLU B 1 90 ? 10.625 -19.969 17.297 1 94.94 90 GLU B N 1
ATOM 4115 C CA . GLU B 1 90 ? 9.375 -20.719 17.25 1 94.94 90 GLU B CA 1
ATOM 4116 C C . GLU B 1 90 ? 8.391 -20.203 18.297 1 94.94 90 GLU B C 1
ATOM 4118 O O . GLU B 1 90 ? 7.223 -19.953 17.984 1 94.94 90 GLU B O 1
ATOM 4123 N N . ASN B 1 91 ? 8.859 -20.047 19.531 1 96.31 91 ASN B N 1
ATOM 4124 C CA . ASN B 1 91 ? 8 -19.547 20.609 1 96.31 91 ASN B CA 1
ATOM 4125 C C . ASN B 1 91 ? 7.551 -18.109 20.359 1 96.31 91 ASN B C 1
ATOM 4127 O O . ASN B 1 91 ? 6.422 -17.75 20.672 1 96.31 91 ASN B O 1
ATOM 4131 N N . LEU B 1 92 ? 8.469 -17.359 19.828 1 95.69 92 LEU B N 1
ATOM 4132 C CA . LEU B 1 92 ? 8.109 -15.977 19.5 1 95.69 92 LEU B CA 1
ATOM 4133 C C . LEU B 1 92 ? 7.012 -15.938 18.453 1 95.69 92 LEU B C 1
ATOM 4135 O O . LEU B 1 92 ? 6.039 -15.195 18.594 1 95.69 92 LEU B O 1
ATOM 4139 N N . MET B 1 93 ? 7.18 -16.672 17.375 1 95.19 93 MET B N 1
ATOM 4140 C CA . MET B 1 93 ? 6.188 -16.703 16.312 1 95.19 93 MET B CA 1
ATOM 4141 C C . MET B 1 93 ? 4.836 -17.156 16.828 1 95.19 93 MET B C 1
ATOM 4143 O O . MET B 1 93 ? 3.797 -16.609 16.453 1 95.19 93 MET B O 1
ATOM 4147 N N . ARG B 1 94 ? 4.879 -18.125 17.688 1 95.69 94 ARG B N 1
ATOM 4148 C CA . ARG B 1 94 ? 3.65 -18.625 18.312 1 95.69 94 ARG B CA 1
ATOM 4149 C C . ARG B 1 94 ? 3 -17.531 19.172 1 95.69 94 ARG B C 1
ATOM 4151 O O . ARG B 1 94 ? 1.788 -17.328 19.094 1 95.69 94 ARG B O 1
ATOM 4158 N N . LEU B 1 95 ? 3.785 -16.875 19.969 1 96.25 95 LEU B N 1
ATOM 4159 C CA . LEU B 1 95 ? 3.291 -15.797 20.797 1 96.25 95 LEU B CA 1
ATOM 4160 C C . LEU B 1 95 ? 2.66 -14.695 19.953 1 96.25 95 LEU B C 1
ATOM 4162 O O . LEU B 1 95 ? 1.582 -14.195 20.281 1 96.25 95 LEU B O 1
ATOM 4166 N N . MET B 1 96 ? 3.318 -14.32 18.859 1 94.62 96 MET B N 1
ATOM 4167 C CA . MET B 1 96 ? 2.822 -13.266 17.969 1 94.62 96 MET B CA 1
ATOM 4168 C C . MET B 1 96 ? 1.471 -13.648 17.375 1 94.62 96 MET B C 1
ATOM 4170 O O . MET B 1 96 ? 0.56 -12.828 17.312 1 94.62 96 MET B O 1
ATOM 4174 N N . ALA B 1 97 ? 1.322 -14.922 17.016 1 94.25 97 ALA B N 1
ATOM 4175 C CA . ALA B 1 97 ? 0.065 -15.406 16.453 1 94.25 97 ALA B CA 1
ATOM 4176 C C . ALA B 1 97 ? -1.055 -15.352 17.5 1 94.25 97 ALA B C 1
ATOM 4178 O O . ALA B 1 97 ? -2.201 -15.039 17.156 1 94.25 97 ALA B O 1
ATOM 4179 N N . LEU B 1 98 ? -0.697 -15.609 18.719 1 95.19 98 LEU B N 1
ATOM 4180 C CA . LEU B 1 98 ? -1.673 -15.648 19.797 1 95.19 98 LEU B CA 1
ATOM 4181 C C . LEU B 1 98 ? -2.049 -14.234 20.234 1 95.19 98 LEU B C 1
ATOM 4183 O O . LEU B 1 98 ? -3.191 -13.984 20.625 1 95.19 98 LEU B O 1
ATOM 4187 N N . ALA B 1 99 ? -1.085 -13.344 20.156 1 94.69 99 ALA B N 1
ATOM 4188 C CA . ALA B 1 99 ? -1.261 -12.016 20.734 1 94.69 99 ALA B CA 1
ATOM 4189 C C . ALA B 1 99 ? -1.962 -11.078 19.75 1 94.69 99 ALA B C 1
ATOM 4191 O O . ALA B 1 99 ? -2.545 -10.07 20.156 1 94.69 99 ALA B O 1
ATOM 4192 N N . GLU B 1 100 ? -1.863 -11.305 18.453 1 94.06 100 GLU B N 1
ATOM 4193 C CA . GLU B 1 100 ? -2.529 -10.445 17.469 1 94.06 100 GLU B CA 1
ATOM 4194 C C . GLU B 1 100 ? -4.035 -10.68 17.469 1 94.06 100 GLU B C 1
ATOM 4196 O O . GLU B 1 100 ? -4.496 -11.805 17.266 1 94.06 100 GLU B O 1
ATOM 4201 N N . PRO B 1 101 ? -4.793 -9.633 17.719 1 95.44 101 PRO B N 1
ATOM 4202 C CA . PRO B 1 101 ? -6.25 -9.797 17.656 1 95.44 101 PRO B CA 1
ATOM 4203 C C . PRO B 1 101 ? -6.727 -10.312 16.297 1 95.44 101 PRO B C 1
ATOM 4205 O O . PRO B 1 101 ? -6.246 -9.859 15.258 1 95.44 101 PRO B O 1
ATOM 4208 N N . ALA B 1 102 ? -7.648 -11.203 16.281 1 95.88 102 ALA B N 1
ATOM 4209 C CA . ALA B 1 102 ? -8.227 -11.75 15.055 1 95.88 102 ALA B CA 1
ATOM 4210 C C . ALA B 1 102 ? -8.836 -10.641 14.203 1 95.88 102 ALA B C 1
ATOM 4212 O O . ALA B 1 102 ? -8.898 -10.766 12.977 1 95.88 102 ALA B O 1
ATOM 4213 N N . ARG B 1 103 ? -9.242 -9.602 14.875 1 95.94 103 ARG B N 1
ATOM 4214 C CA . ARG B 1 103 ? -9.852 -8.477 14.18 1 95.94 103 ARG B CA 1
ATOM 4215 C C . ARG B 1 103 ? -8.883 -7.863 13.18 1 95.94 103 ARG B C 1
ATOM 4217 O O . ARG B 1 103 ? -9.297 -7.391 12.117 1 95.94 103 ARG B O 1
ATOM 4224 N N . GLN B 1 104 ? -7.578 -7.824 13.469 1 96.25 104 GLN B N 1
ATOM 4225 C CA . GLN B 1 104 ? -6.598 -7.285 12.531 1 96.25 104 GLN B CA 1
ATOM 4226 C C . GLN B 1 104 ? -6.555 -8.109 11.242 1 96.25 104 GLN B C 1
ATOM 4228 O O . GLN B 1 104 ? -6.543 -7.555 10.141 1 96.25 104 GLN B O 1
ATOM 4233 N N . GLU B 1 105 ? -6.531 -9.414 11.414 1 94.94 105 GLU B N 1
ATOM 4234 C CA . GLU B 1 105 ? -6.562 -10.281 10.242 1 94.94 105 GLU B CA 1
ATOM 4235 C C . GLU B 1 105 ? -7.863 -10.109 9.461 1 94.94 105 GLU B C 1
ATOM 4237 O O . GLU B 1 105 ? -7.863 -10.117 8.227 1 94.94 105 GLU B O 1
ATOM 4242 N N . LEU B 1 106 ? -8.945 -9.977 10.195 1 96.38 106 LEU B N 1
ATOM 4243 C CA . LEU B 1 106 ? -10.234 -9.719 9.555 1 96.38 106 LEU B CA 1
ATOM 4244 C C . LEU B 1 106 ? -10.164 -8.477 8.672 1 96.38 106 LEU B C 1
ATOM 4246 O O . LEU B 1 106 ? -10.547 -8.516 7.504 1 96.38 106 LEU B O 1
ATOM 4250 N N . PHE B 1 107 ? -9.625 -7.375 9.211 1 97 107 PHE B N 1
ATOM 4251 C CA . PHE B 1 107 ? -9.523 -6.125 8.469 1 97 107 PHE B CA 1
ATOM 4252 C C . PHE B 1 107 ? -8.602 -6.285 7.266 1 97 107 PHE B C 1
ATOM 4254 O O . PHE B 1 107 ? -8.875 -5.742 6.191 1 97 107 PHE B O 1
ATOM 4261 N N . ARG B 1 108 ? -7.477 -7.039 7.434 1 94.62 108 ARG B N 1
ATOM 4262 C CA . ARG B 1 108 ? -6.555 -7.27 6.328 1 94.62 108 ARG B CA 1
ATOM 4263 C C . ARG B 1 108 ? -7.246 -8 5.18 1 94.62 108 ARG B C 1
ATOM 4265 O O . ARG B 1 108 ? -7.078 -7.645 4.016 1 94.62 108 ARG B O 1
ATOM 4272 N N . ARG B 1 109 ? -7.996 -8.953 5.504 1 92.5 109 ARG B N 1
ATOM 4273 C CA . ARG B 1 109 ? -8.68 -9.742 4.48 1 92.5 109 ARG B CA 1
ATOM 4274 C C . ARG B 1 109 ? -9.781 -8.93 3.809 1 92.5 109 ARG B C 1
ATOM 4276 O O . ARG B 1 109 ? -9.984 -9.031 2.596 1 92.5 109 ARG B O 1
ATOM 4283 N N . ILE B 1 110 ? -10.508 -8.156 4.59 1 94.12 110 ILE B N 1
ATOM 4284 C CA . ILE B 1 110 ? -11.5 -7.258 4.012 1 94.12 110 ILE B CA 1
ATOM 4285 C C . ILE B 1 110 ? -10.82 -6.305 3.029 1 94.12 110 ILE B C 1
ATOM 4287 O O . ILE B 1 110 ? -11.328 -6.059 1.936 1 94.12 110 ILE B O 1
ATOM 4291 N N . ASN B 1 111 ? -9.656 -5.781 3.402 1 93.62 111 ASN B N 1
ATOM 4292 C CA . ASN B 1 111 ? -8.93 -4.797 2.607 1 93.62 111 ASN B CA 1
ATOM 4293 C C . ASN B 1 111 ? -8.516 -5.367 1.254 1 93.62 111 ASN B C 1
ATOM 4295 O O . ASN B 1 111 ? -8.234 -4.617 0.318 1 93.62 111 ASN B O 1
ATOM 4299 N N . ARG B 1 112 ? -8.453 -6.668 1.123 1 88.31 112 ARG B N 1
ATOM 4300 C CA . ARG B 1 112 ? -8.023 -7.312 -0.112 1 88.31 112 ARG B CA 1
ATOM 4301 C C . ARG B 1 112 ? -9.141 -7.324 -1.147 1 88.31 112 ARG B C 1
ATOM 4303 O O . ARG B 1 112 ? -8.891 -7.543 -2.336 1 88.31 112 ARG B O 1
ATOM 4310 N N . ALA B 1 113 ? -10.336 -7.121 -0.689 1 86.06 113 ALA B N 1
ATOM 4311 C CA . ALA B 1 113 ? -11.484 -7.152 -1.592 1 86.06 113 ALA B CA 1
ATOM 4312 C C . ALA B 1 113 ? -11.68 -5.797 -2.27 1 86.06 113 ALA B C 1
ATOM 4314 O O . ALA B 1 113 ? -11.32 -4.758 -1.713 1 86.06 113 ALA B O 1
ATOM 4315 N N . PRO B 1 114 ? -12.297 -5.844 -3.5 1 83.62 114 PRO B N 1
ATOM 4316 C CA . PRO B 1 114 ? -12.703 -4.57 -4.094 1 83.62 114 PRO B CA 1
ATOM 4317 C C . PRO B 1 114 ? -13.609 -3.756 -3.174 1 83.62 114 PRO B C 1
ATOM 4319 O O . PRO B 1 114 ? -14.57 -4.289 -2.617 1 83.62 114 PRO B O 1
ATOM 4322 N N . GLY B 1 115 ? -13.211 -2.533 -2.977 1 89.69 115 GLY B N 1
ATOM 4323 C CA . GLY B 1 115 ? -13.992 -1.653 -2.123 1 89.69 115 GLY B CA 1
ATOM 4324 C C . GLY B 1 115 ? -13.688 -1.831 -0.647 1 89.69 115 GLY B C 1
ATOM 4325 O O . GLY B 1 115 ? -14.281 -1.154 0.198 1 89.69 115 GLY B O 1
ATOM 4326 N N . GLY B 1 116 ? -12.852 -2.748 -0.362 1 93.88 116 GLY B N 1
ATOM 4327 C CA . GLY B 1 116 ? -12.547 -3.059 1.026 1 93.88 116 GLY B CA 1
ATOM 4328 C C . GLY B 1 116 ? -11.961 -1.886 1.788 1 93.88 116 GLY B C 1
ATOM 4329 O O . GLY B 1 116 ? -12.359 -1.616 2.924 1 93.88 116 GLY B O 1
ATOM 4330 N N . THR B 1 117 ? -11.008 -1.174 1.183 1 95 117 THR B N 1
ATOM 4331 C CA . THR B 1 117 ? -10.391 -0.019 1.822 1 95 117 THR B CA 1
ATOM 4332 C C . THR B 1 117 ? -11.438 1.029 2.184 1 95 117 THR B C 1
ATOM 4334 O O . THR B 1 117 ? -11.461 1.531 3.309 1 95 117 THR B O 1
ATOM 4337 N N . ALA B 1 118 ? -12.336 1.32 1.273 1 94.38 118 ALA B N 1
ATOM 4338 C CA . ALA B 1 118 ? -13.391 2.297 1.516 1 94.38 118 ALA B CA 1
ATOM 4339 C C . ALA B 1 118 ? -14.297 1.854 2.664 1 94.38 118 ALA B C 1
ATOM 4341 O O . ALA B 1 118 ? -14.711 2.674 3.486 1 94.38 118 ALA B O 1
ATOM 4342 N N . ALA B 1 119 ? -14.57 0.583 2.66 1 95.19 119 ALA B N 1
ATOM 4343 C CA . ALA B 1 119 ? -15.422 0.035 3.711 1 95.19 119 ALA B CA 1
ATOM 4344 C C . ALA B 1 119 ? -14.781 0.21 5.086 1 95.19 119 ALA B C 1
ATOM 4346 O O . ALA B 1 119 ? -15.453 0.586 6.047 1 95.19 119 ALA B O 1
ATOM 4347 N N . LEU B 1 120 ? -13.539 -0.046 5.191 1 96.81 120 LEU B N 1
ATOM 4348 C CA . LEU B 1 120 ? -12.82 0.073 6.461 1 96.81 120 LEU B CA 1
ATOM 4349 C C . LEU B 1 120 ? -12.75 1.528 6.906 1 96.81 120 LEU B C 1
ATOM 4351 O O . LEU B 1 120 ? -12.852 1.823 8.102 1 96.81 120 LEU B O 1
ATOM 4355 N N . LEU B 1 121 ? -12.523 2.43 5.969 1 96 121 LEU B N 1
ATOM 4356 C CA . LEU B 1 121 ? -12.508 3.854 6.293 1 96 121 LEU B CA 1
ATOM 4357 C C . LEU B 1 121 ? -13.859 4.305 6.828 1 96 121 LEU B C 1
ATOM 4359 O O . LEU B 1 121 ? -13.93 5.059 7.801 1 96 121 LEU B O 1
ATOM 4363 N N . ARG B 1 122 ? -14.914 3.84 6.223 1 94.62 122 ARG B N 1
ATOM 4364 C CA . ARG B 1 122 ? -16.25 4.152 6.703 1 94.62 122 ARG B CA 1
ATOM 4365 C C . ARG B 1 122 ? -16.469 3.609 8.109 1 94.62 122 ARG B C 1
ATOM 4367 O O . ARG B 1 122 ? -17.078 4.277 8.953 1 94.62 122 ARG B O 1
ATOM 4374 N N . LEU B 1 123 ? -16.031 2.43 8.25 1 95.25 123 LEU B N 1
ATOM 4375 C CA . LEU B 1 123 ? -16.141 1.812 9.57 1 95.25 123 LEU B CA 1
ATOM 4376 C C . LEU B 1 123 ? -15.398 2.641 10.617 1 95.25 123 LEU B C 1
ATOM 4378 O O . LEU B 1 123 ? -15.93 2.885 11.703 1 95.25 123 LEU B O 1
ATOM 4382 N N . ARG B 1 124 ? -14.188 3.08 10.32 1 96.69 124 ARG B N 1
ATOM 4383 C CA . ARG B 1 124 ? -13.406 3.852 11.289 1 96.69 124 ARG B CA 1
ATOM 4384 C C . ARG B 1 124 ? -14.07 5.199 11.57 1 96.69 124 ARG B C 1
ATOM 4386 O O . ARG B 1 124 ? -14.086 5.656 12.711 1 96.69 124 ARG B O 1
ATOM 4393 N N . ARG B 1 125 ? -14.633 5.855 10.562 1 94.31 125 ARG B N 1
ATOM 4394 C CA . ARG B 1 125 ? -15.359 7.109 10.766 1 94.31 125 ARG B CA 1
ATOM 4395 C C . ARG B 1 125 ? -16.453 6.941 11.812 1 94.31 125 ARG B C 1
ATOM 4397 O O . ARG B 1 125 ? -16.578 7.77 12.719 1 94.31 125 ARG B O 1
ATOM 4404 N N . ALA B 1 126 ? -17.188 5.914 11.625 1 93.94 126 ALA B N 1
ATOM 4405 C CA . ALA B 1 126 ? -18.281 5.637 12.555 1 93.94 126 ALA B CA 1
ATOM 4406 C C . ALA B 1 126 ? -17.75 5.34 13.953 1 93.94 126 ALA B C 1
ATOM 4408 O O . ALA B 1 126 ? -18.359 5.734 14.953 1 93.94 126 ALA B O 1
ATOM 4409 N N . LEU B 1 127 ? -16.688 4.672 13.992 1 96 127 LEU B N 1
ATOM 4410 C CA . LEU B 1 127 ? -16.078 4.273 15.258 1 96 127 LEU B CA 1
ATOM 4411 C C . LEU B 1 127 ? -15.562 5.488 16.016 1 96 127 LEU B C 1
ATOM 4413 O O . LEU B 1 127 ? -15.773 5.602 17.234 1 96 127 LEU B O 1
ATOM 4417 N N . LEU B 1 128 ? -14.898 6.402 15.352 1 95.31 128 LEU B N 1
ATOM 4418 C CA . LEU B 1 128 ? -14.289 7.578 15.969 1 95.31 128 LEU B CA 1
ATOM 4419 C C . LEU B 1 128 ? -15.336 8.414 16.703 1 95.31 128 LEU B C 1
ATOM 4421 O O . LEU B 1 128 ? -15.062 8.961 17.766 1 95.31 128 LEU B O 1
ATOM 4425 N N . GLY B 1 129 ? -16.547 8.43 16.188 1 92.69 129 GLY B N 1
ATOM 4426 C CA . GLY B 1 129 ? -17.609 9.195 16.797 1 92.69 129 GLY B CA 1
ATOM 4427 C C . GLY B 1 129 ? -18.125 8.578 18.078 1 92.69 129 GLY B C 1
ATOM 4428 O O . GLY B 1 129 ? -18.812 9.234 18.875 1 92.69 129 GLY B O 1
ATOM 4429 N N . ARG B 1 130 ? -17.75 7.402 18.406 1 93.62 130 ARG B N 1
ATOM 4430 C CA . ARG B 1 130 ? -18.312 6.648 19.516 1 93.62 130 ARG B CA 1
ATOM 4431 C C . ARG B 1 130 ? -17.312 6.508 20.656 1 93.62 130 ARG B C 1
ATOM 4433 O O . ARG B 1 130 ? -17.672 6.086 21.75 1 93.62 130 ARG B O 1
ATOM 4440 N N . LEU B 1 131 ? -16.078 6.855 20.469 1 94.44 131 LEU B N 1
ATOM 4441 C CA . LEU B 1 131 ? -14.977 6.52 21.375 1 94.44 131 LEU B CA 1
ATOM 4442 C C . LEU B 1 131 ? -15.164 7.203 22.734 1 94.44 131 LEU B C 1
ATOM 4444 O O . LEU B 1 131 ? -14.844 6.629 23.766 1 94.44 131 LEU B O 1
ATOM 4448 N N . LYS B 1 132 ? -15.688 8.422 22.703 1 93.12 132 LYS B N 1
ATOM 4449 C CA . LYS B 1 132 ? -15.875 9.148 23.953 1 93.12 132 LYS B CA 1
ATOM 4450 C C . LYS B 1 132 ? -16.875 8.438 24.875 1 93.12 132 LYS B C 1
ATOM 4452 O O . LYS B 1 132 ? -16.625 8.289 26.062 1 93.12 132 LYS B O 1
ATOM 4457 N N . ALA B 1 133 ? -17.938 7.918 24.328 1 93.62 133 ALA B N 1
ATOM 4458 C CA . ALA B 1 133 ? -19.016 7.281 25.078 1 93.62 133 ALA B CA 1
ATOM 4459 C C . ALA B 1 133 ? -18.703 5.809 25.344 1 93.62 133 ALA B C 1
ATOM 4461 O O . ALA B 1 133 ? -19.219 5.219 26.281 1 93.62 133 ALA B O 1
ATOM 4462 N N . GLN B 1 134 ? -17.844 5.246 24.531 1 94.06 134 GLN B N 1
ATOM 4463 C CA . GLN B 1 134 ? -17.562 3.814 24.594 1 94.06 134 GLN B CA 1
ATOM 4464 C C . GLN B 1 134 ? -16.062 3.545 24.562 1 94.06 134 GLN B C 1
ATOM 4466 O O . GLN B 1 134 ? -15.531 3.039 23.578 1 94.06 134 GLN B O 1
ATOM 4471 N N . PRO B 1 135 ? -15.422 3.654 25.688 1 92.12 135 PRO B N 1
ATOM 4472 C CA . PRO B 1 135 ? -13.961 3.564 25.75 1 92.12 135 PRO B CA 1
ATOM 4473 C C . PRO B 1 135 ? -13.438 2.166 25.422 1 92.12 135 PRO B C 1
ATOM 4475 O O . PRO B 1 135 ? -12.281 2.01 25.016 1 92.12 135 PRO B O 1
ATOM 4478 N N . GLN B 1 136 ? -14.297 1.161 25.562 1 91.88 136 GLN B N 1
ATOM 4479 C CA . GLN B 1 136 ? -13.883 -0.205 25.266 1 91.88 136 GLN B CA 1
ATOM 4480 C C . GLN B 1 136 ? -13.57 -0.378 23.781 1 91.88 136 GLN B C 1
ATOM 4482 O O . GLN B 1 136 ? -12.906 -1.337 23.391 1 91.88 136 GLN B O 1
ATOM 4487 N N . LEU B 1 137 ? -14.008 0.573 22.953 1 96 137 LEU B N 1
ATOM 4488 C CA . LEU B 1 137 ? -13.812 0.481 21.516 1 96 137 LEU B CA 1
ATOM 4489 C C . LEU B 1 137 ? -12.438 1.001 21.125 1 96 137 LEU B C 1
ATOM 4491 O O . LEU B 1 137 ? -12.047 0.912 19.953 1 96 137 LEU B O 1
ATOM 4495 N N . ARG B 1 138 ? -11.672 1.428 22.078 1 95.81 138 ARG B N 1
ATOM 4496 C CA . ARG B 1 138 ? -10.352 1.982 21.797 1 95.81 138 ARG B CA 1
ATOM 4497 C C . ARG B 1 138 ? -9.414 0.919 21.234 1 95.81 138 ARG B C 1
ATOM 4499 O O . ARG B 1 138 ? -8.555 1.221 20.406 1 95.81 138 ARG B O 1
ATOM 4506 N N . ALA B 1 139 ? -9.648 -0.298 21.656 1 95.69 139 ALA B N 1
ATOM 4507 C CA . ALA B 1 139 ? -8.828 -1.383 21.125 1 95.69 139 ALA B CA 1
ATOM 4508 C C . ALA B 1 139 ? -9.094 -1.611 19.641 1 95.69 139 ALA B C 1
ATOM 4510 O O . ALA B 1 139 ? -8.172 -1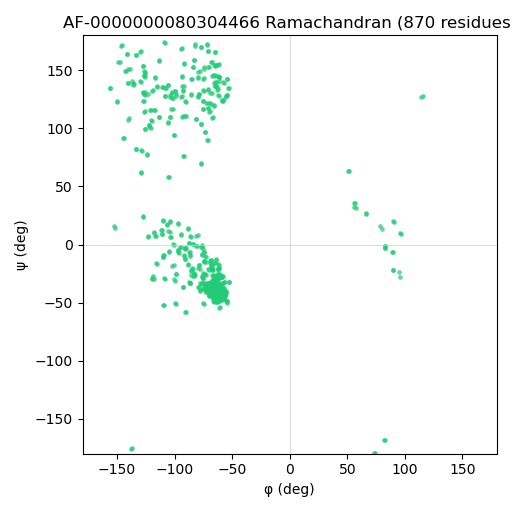.875 18.875 1 95.69 139 ALA B O 1
ATOM 4511 N N . VAL B 1 140 ? -10.359 -1.502 19.234 1 97.25 140 VAL B N 1
ATOM 4512 C CA . VAL B 1 140 ? -10.742 -1.652 17.844 1 97.25 140 VAL B CA 1
ATOM 4513 C C . VAL B 1 140 ? -10.156 -0.506 17.016 1 97.25 140 VAL B C 1
ATOM 4515 O O . VAL B 1 140 ? -9.594 -0.728 15.938 1 97.25 140 VAL B O 1
ATOM 4518 N N . GLU B 1 141 ? -10.234 0.65 17.562 1 97.25 141 GLU B N 1
ATOM 4519 C CA . GLU B 1 141 ? -9.695 1.834 16.906 1 97.25 141 GLU B CA 1
ATOM 4520 C C . GLU B 1 141 ? -8.18 1.722 16.719 1 97.25 141 GLU B C 1
ATOM 4522 O O . GLU B 1 141 ? -7.645 2.072 15.672 1 97.25 141 GLU B O 1
ATOM 4527 N N . ALA B 1 142 ? -7.535 1.233 17.719 1 95.75 142 ALA B N 1
ATOM 4528 C CA . ALA B 1 142 ? -6.082 1.074 17.672 1 95.75 142 ALA B CA 1
ATOM 4529 C C . ALA B 1 142 ? -5.676 0.119 16.547 1 95.75 142 ALA B C 1
ATOM 4531 O O . ALA B 1 142 ? -4.691 0.36 15.844 1 95.75 142 ALA B O 1
ATOM 4532 N N . ASP B 1 143 ? -6.445 -0.903 16.375 1 96.88 143 ASP B N 1
ATOM 4533 C CA . ASP B 1 143 ? -6.172 -1.873 15.328 1 96.88 143 ASP B CA 1
ATOM 4534 C C . ASP B 1 143 ? -6.34 -1.242 13.945 1 96.88 143 ASP B C 1
ATOM 4536 O O . ASP B 1 143 ? -5.48 -1.401 13.078 1 96.88 143 ASP B O 1
ATOM 4540 N N . LEU B 1 144 ? -7.461 -0.569 13.773 1 97.19 144 LEU B N 1
ATOM 4541 C CA . LEU B 1 144 ? -7.727 0.073 12.492 1 97.19 144 LEU B CA 1
ATOM 4542 C C . LEU B 1 144 ? -6.672 1.13 12.18 1 97.19 144 LEU B C 1
ATOM 4544 O O . LEU B 1 144 ? -6.141 1.179 11.07 1 97.19 144 LEU B O 1
ATOM 4548 N N . PHE B 1 145 ? -6.375 1.932 13.188 1 95.94 145 PHE B N 1
ATOM 4549 C CA . PHE B 1 145 ? -5.371 2.979 13.023 1 95.94 145 PHE B CA 1
ATOM 4550 C C . PHE B 1 145 ? -4.027 2.383 12.617 1 95.94 145 PHE B C 1
ATOM 4552 O O . PHE B 1 145 ? -3.373 2.883 11.703 1 95.94 145 PHE B O 1
ATOM 4559 N N . HIS B 1 146 ? -3.672 1.325 13.242 1 94.5 146 HIS B N 1
ATOM 4560 C CA . HIS B 1 146 ? -2.408 0.641 12.992 1 94.5 146 HIS B CA 1
ATOM 4561 C C . HIS B 1 146 ? -2.328 0.147 11.555 1 94.5 146 HIS B C 1
ATOM 4563 O O . HIS B 1 146 ? -1.334 0.387 10.859 1 94.5 146 HIS B O 1
ATOM 4569 N N . LEU B 1 147 ? -3.316 -0.497 11.07 1 95.81 147 LEU B N 1
ATOM 4570 C CA . LEU B 1 147 ? -3.344 -1.072 9.727 1 95.81 147 LEU B CA 1
ATOM 4571 C C . LEU B 1 147 ? -3.416 0.022 8.672 1 95.81 147 LEU B C 1
ATOM 4573 O O . LEU B 1 147 ? -2.664 -0.002 7.695 1 95.81 147 LEU B O 1
ATOM 4577 N N . LEU B 1 148 ? -4.273 1.021 8.938 1 95.56 148 LEU B N 1
ATOM 4578 C CA . LEU B 1 148 ? -4.438 2.102 7.973 1 95.56 148 LEU B CA 1
ATOM 4579 C C . LEU B 1 148 ? -3.156 2.924 7.855 1 95.56 148 LEU B C 1
ATOM 4581 O O . LEU B 1 148 ? -2.797 3.373 6.766 1 95.56 148 LEU B O 1
ATOM 4585 N N . SER B 1 149 ? -2.479 3.105 8.938 1 92.31 149 SER B N 1
ATOM 4586 C CA . SER B 1 149 ? -1.207 3.822 8.914 1 92.31 149 SER B CA 1
ATOM 4587 C C . SER B 1 149 ? -0.183 3.096 8.047 1 92.31 149 SER B C 1
ATOM 4589 O O . SER B 1 149 ? 0.654 3.729 7.398 1 92.31 149 SER B O 1
ATOM 4591 N N . SER B 1 150 ? -0.319 1.823 8.047 1 91.69 150 SER B N 1
ATOM 4592 C CA . SER B 1 150 ? 0.593 0.999 7.266 1 91.69 150 SER B CA 1
ATOM 4593 C C . SER B 1 150 ? 0.194 0.983 5.793 1 91.69 150 SER B C 1
ATOM 4595 O O . SER B 1 150 ? 1.054 0.938 4.91 1 91.69 150 SER B O 1
ATOM 4597 N N . TRP B 1 151 ? -1.057 0.993 5.492 1 92.75 151 TRP B N 1
ATOM 4598 C CA . TRP B 1 151 ? -1.574 0.858 4.137 1 92.75 151 TRP B CA 1
ATOM 4599 C C . TRP B 1 151 ? -1.565 2.201 3.414 1 92.75 151 TRP B C 1
ATOM 4601 O O . TRP B 1 151 ? -1.612 2.252 2.184 1 92.75 151 TRP B O 1
ATOM 4611 N N . PHE B 1 152 ? -1.612 3.266 4.18 1 90.56 152 PHE B N 1
ATOM 4612 C CA . PHE B 1 152 ? -1.595 4.594 3.576 1 90.56 152 PHE B CA 1
ATOM 4613 C C . PHE B 1 152 ? -0.235 5.254 3.762 1 90.56 152 PHE B C 1
ATOM 4615 O O . PHE B 1 152 ? -0.147 6.371 4.273 1 90.56 152 PHE B O 1
ATOM 4622 N N . ASN B 1 153 ? 0.683 4.484 3.232 1 83.75 153 ASN B N 1
ATOM 4623 C CA . ASN B 1 153 ? 2.051 4.98 3.137 1 83.75 153 ASN B CA 1
ATOM 4624 C C . ASN B 1 153 ? 2.174 6.078 2.08 1 83.75 153 ASN B C 1
ATOM 4626 O O . ASN B 1 153 ? 1.622 5.953 0.985 1 83.75 153 ASN B O 1
ATOM 4630 N N . PRO B 1 154 ? 2.826 7.148 2.416 1 80.56 154 PRO B N 1
ATOM 4631 C CA . PRO B 1 154 ? 2.955 8.234 1.445 1 80.56 154 PRO B CA 1
ATOM 4632 C C . PRO B 1 154 ? 3.506 7.766 0.101 1 80.56 154 PRO B C 1
ATOM 4634 O O . PRO B 1 154 ? 3.119 8.289 -0.946 1 80.56 154 PRO B O 1
ATOM 4637 N N . GLY B 1 155 ? 4.336 6.797 0.153 1 80.25 155 GLY B N 1
ATOM 4638 C CA . GLY B 1 155 ? 4.918 6.293 -1.081 1 80.25 155 GLY B CA 1
ATOM 4639 C C . GLY B 1 155 ? 3.908 5.59 -1.973 1 80.25 155 GLY B C 1
ATOM 4640 O O . GLY B 1 155 ? 4.172 5.363 -3.154 1 80.25 155 GLY B O 1
ATOM 4641 N N . PHE B 1 156 ? 2.754 5.297 -1.41 1 86.12 156 PHE B N 1
ATOM 4642 C CA . PHE B 1 156 ? 1.729 4.605 -2.182 1 86.12 156 PHE B CA 1
ATOM 4643 C C . PHE B 1 156 ? 0.85 5.602 -2.93 1 86.12 156 PHE B C 1
ATOM 4645 O O . PHE B 1 156 ? 0.117 5.223 -3.848 1 86.12 156 PHE B O 1
ATOM 4652 N N . LEU B 1 157 ? 0.917 6.836 -2.492 1 88.75 157 LEU B N 1
ATOM 4653 C CA . LEU B 1 157 ? -0.028 7.824 -3 1 88.75 157 LEU B CA 1
ATOM 4654 C C . LEU B 1 157 ? 0.4 8.328 -4.375 1 88.75 157 LEU B C 1
ATOM 4656 O O . LEU B 1 157 ? 1.597 8.43 -4.66 1 88.75 157 LEU B O 1
ATOM 4660 N N . GLN B 1 158 ? -0.593 8.562 -5.168 1 88.5 158 GLN B N 1
ATOM 4661 C CA . GLN B 1 158 ? -0.384 9.102 -6.508 1 88.5 158 GLN B CA 1
ATOM 4662 C C . GLN B 1 158 ? -0.851 10.555 -6.598 1 88.5 158 GLN B C 1
ATOM 4664 O O . GLN B 1 158 ? -1.979 10.875 -6.215 1 88.5 158 GLN B O 1
ATOM 4669 N N . MET B 1 159 ? 0.008 11.398 -7.07 1 91.12 159 MET B N 1
ATOM 4670 C CA . MET B 1 159 ? -0.327 12.805 -7.254 1 91.12 159 MET B CA 1
ATOM 4671 C C . MET B 1 159 ? -0.837 13.062 -8.664 1 91.12 159 MET B C 1
ATOM 4673 O O . MET B 1 159 ? -0.267 12.562 -9.641 1 91.12 159 MET B O 1
ATOM 4677 N N . ARG B 1 160 ? -1.909 13.758 -8.805 1 92.88 160 ARG B N 1
ATOM 4678 C CA . ARG B 1 160 ? -2.469 14.141 -10.102 1 92.88 160 ARG B CA 1
ATOM 4679 C C . ARG B 1 160 ? -2.766 15.633 -10.148 1 92.88 160 ARG B C 1
ATOM 4681 O O . ARG B 1 160 ? -3.23 16.203 -9.164 1 92.88 160 ARG B O 1
ATOM 4688 N N . LYS B 1 161 ? -2.475 16.172 -11.289 1 94.25 161 LYS B N 1
ATOM 4689 C CA . LYS B 1 161 ? -2.9 17.547 -11.539 1 94.25 161 LYS B CA 1
ATOM 4690 C C . LYS B 1 161 ? -4.379 17.609 -11.906 1 94.25 161 LYS B C 1
ATOM 4692 O O . LYS B 1 161 ? -4.844 16.828 -12.75 1 94.25 161 LYS B O 1
ATOM 4697 N N . VAL B 1 162 ? -5.082 18.453 -11.242 1 93.5 162 VAL B N 1
ATOM 4698 C CA . VAL B 1 162 ? -6.508 18.625 -11.5 1 93.5 162 VAL B CA 1
ATOM 4699 C C . VAL B 1 162 ? -6.734 19.875 -12.328 1 93.5 162 VAL B C 1
ATOM 4701 O O . VAL B 1 162 ? -6.223 20.953 -11.992 1 93.5 162 VAL B O 1
ATOM 4704 N N . ASP B 1 163 ? -7.402 19.719 -13.391 1 92.5 163 ASP B N 1
ATOM 4705 C CA . ASP B 1 163 ? -7.742 20.859 -14.234 1 92.5 163 ASP B CA 1
ATOM 4706 C C . ASP B 1 163 ? -9.188 20.766 -14.727 1 92.5 163 ASP B C 1
ATOM 4708 O O . ASP B 1 163 ? -9.961 19.938 -14.242 1 92.5 163 ASP B O 1
ATOM 4712 N N . TRP B 1 164 ? -9.484 21.766 -15.578 1 88.06 164 TRP B N 1
ATOM 4713 C CA . TRP B 1 164 ? -10.875 21.844 -16 1 88.06 164 TRP B CA 1
ATOM 4714 C C . TRP B 1 164 ? -11.25 20.656 -16.875 1 88.06 164 TRP B C 1
ATOM 4716 O O . TRP B 1 164 ? -12.438 20.375 -17.062 1 88.06 164 TRP B O 1
ATOM 4726 N N . ASN B 1 165 ? -10.305 19.938 -17.406 1 86.94 165 ASN B N 1
ATOM 4727 C CA . ASN B 1 165 ? -10.562 18.75 -18.219 1 86.94 165 ASN B CA 1
ATOM 4728 C C . ASN B 1 165 ? -10.68 17.5 -17.359 1 86.94 165 ASN B C 1
ATOM 4730 O O . ASN B 1 165 ? -11.008 16.422 -17.859 1 86.94 165 ASN B O 1
ATOM 4734 N N . SER B 1 166 ? -10.422 17.625 -16.141 1 89.06 166 SER B N 1
ATOM 4735 C CA . SER B 1 166 ? -10.578 16.5 -15.234 1 89.06 166 SER B CA 1
ATOM 4736 C C . SER B 1 166 ? -12.039 16.078 -15.125 1 89.06 166 SER B C 1
ATOM 4738 O O . SER B 1 166 ? -12.945 16.891 -15.344 1 89.06 166 SER B O 1
ATOM 4740 N N . PRO B 1 167 ? -12.312 14.867 -14.812 1 87.56 167 PRO B N 1
ATOM 4741 C CA . PRO B 1 167 ? -13.695 14.383 -14.703 1 87.56 167 PRO B CA 1
ATOM 4742 C C . PRO B 1 167 ? -14.531 15.227 -13.742 1 87.56 167 PRO B C 1
ATOM 4744 O O . PRO B 1 167 ? -14.047 15.633 -12.688 1 87.56 167 PRO B O 1
ATOM 4747 N N . ALA B 1 168 ? -15.797 15.438 -14.078 1 83.62 168 ALA B N 1
ATOM 4748 C CA . ALA B 1 168 ? -16.719 16.266 -13.289 1 83.62 168 ALA B CA 1
ATOM 4749 C C . ALA B 1 168 ? -16.859 15.719 -11.875 1 83.62 168 ALA B C 1
ATOM 4751 O O . ALA B 1 168 ? -16.953 16.484 -10.914 1 83.62 168 ALA B O 1
ATOM 4752 N N . ARG B 1 169 ? -16.828 14.492 -11.828 1 86.19 169 ARG B N 1
ATOM 4753 C CA . ARG B 1 169 ? -16.984 13.859 -10.523 1 86.19 169 ARG B CA 1
ATOM 4754 C C . ARG B 1 169 ? -15.859 14.266 -9.578 1 86.19 169 ARG B C 1
ATOM 4756 O O . ARG B 1 169 ? -16.078 14.43 -8.375 1 86.19 169 ARG B O 1
ATOM 4763 N N . LEU B 1 170 ? -14.734 14.352 -10.086 1 89.06 170 LEU B N 1
ATOM 4764 C CA . LEU B 1 170 ? -13.586 14.789 -9.289 1 89.06 170 LEU B CA 1
ATOM 4765 C C . LEU B 1 170 ? -13.727 16.25 -8.898 1 89.06 170 LEU B C 1
ATOM 4767 O O . LEU B 1 170 ? -13.477 16.625 -7.746 1 89.06 170 LEU B O 1
ATOM 4771 N N . LEU B 1 171 ? -14.141 17.094 -9.789 1 88.31 171 LEU B N 1
ATOM 4772 C CA . LEU B 1 171 ? -14.289 18.516 -9.547 1 88.31 171 LEU B CA 1
ATOM 4773 C C . LEU B 1 171 ? -15.344 18.781 -8.477 1 88.31 171 LEU B C 1
ATOM 4775 O O . LEU B 1 171 ? -15.172 19.656 -7.625 1 88.31 171 LEU B O 1
ATOM 4779 N N . GLU B 1 172 ? -16.328 18.016 -8.508 1 87 172 GLU B N 1
ATOM 4780 C CA . GLU B 1 172 ? -17.359 18.125 -7.48 1 87 172 GLU B CA 1
ATOM 4781 C C . GLU B 1 172 ? -16.797 17.812 -6.098 1 87 172 GLU B C 1
ATOM 4783 O O . GLU B 1 172 ? -17.172 18.438 -5.109 1 87 172 GLU B O 1
ATOM 4788 N N . LYS B 1 173 ? -16 16.891 -6.031 1 87.56 173 LYS B N 1
ATOM 4789 C CA . LYS B 1 173 ? -15.398 16.5 -4.762 1 87.56 173 LYS B CA 1
ATOM 4790 C C . LYS B 1 173 ? -14.484 17.594 -4.219 1 87.56 173 LYS B C 1
ATOM 4792 O O . LYS B 1 173 ? -14.391 17.781 -3.006 1 87.56 173 LYS B O 1
ATOM 4797 N N . VAL B 1 174 ? -13.805 18.266 -5.09 1 85 174 VAL B N 1
ATOM 4798 C CA . VAL B 1 174 ? -12.984 19.391 -4.68 1 85 174 VAL B CA 1
ATOM 4799 C C . VAL B 1 174 ? -13.844 20.438 -3.975 1 85 174 VAL B C 1
ATOM 4801 O O . VAL B 1 174 ? -13.484 20.922 -2.9 1 85 174 VAL B O 1
ATOM 4804 N N . ILE B 1 175 ? -14.961 20.719 -4.586 1 83.62 175 ILE B N 1
ATOM 4805 C CA . ILE B 1 175 ? -15.867 21.703 -4.023 1 83.62 175 ILE B CA 1
ATOM 4806 C C . ILE B 1 175 ? -16.359 21.234 -2.654 1 83.62 175 ILE B C 1
ATOM 4808 O O . ILE B 1 175 ? -16.359 22.016 -1.691 1 83.62 175 ILE B O 1
ATOM 4812 N N . ARG B 1 176 ? -16.672 20 -2.547 1 82.75 176 ARG B N 1
ATOM 4813 C CA . ARG B 1 176 ? -17.266 19.438 -1.338 1 82.75 176 ARG B CA 1
ATOM 4814 C C . ARG B 1 176 ? -16.234 19.359 -0.212 1 82.75 176 ARG B C 1
ATOM 4816 O O . ARG B 1 176 ? -16.562 19.578 0.954 1 82.75 176 ARG B O 1
ATOM 4823 N N . HIS B 1 177 ? -15.031 19.062 -0.547 1 80.94 177 HIS B N 1
ATOM 4824 C CA . HIS B 1 177 ? -14.055 18.734 0.483 1 80.94 177 HIS B CA 1
ATOM 4825 C C . HIS B 1 177 ? -13.195 19.953 0.833 1 80.94 177 HIS B C 1
ATOM 4827 O O . HIS B 1 177 ? -12.383 19.891 1.756 1 80.94 177 HIS B O 1
ATOM 4833 N N . GLU B 1 178 ? -13.398 20.984 0.128 1 77.75 178 GLU B N 1
ATOM 4834 C CA . GLU B 1 178 ? -12.578 22.156 0.467 1 77.75 178 GLU B CA 1
ATOM 4835 C C . GLU B 1 178 ? -12.938 22.688 1.847 1 77.75 178 GLU B C 1
ATOM 4837 O O . GLU B 1 178 ? -14.008 23.281 2.029 1 77.75 178 GLU B O 1
ATOM 4842 N N . ALA B 1 179 ? -12.062 22.531 2.809 1 72.5 179 ALA B N 1
ATOM 4843 C CA . ALA B 1 179 ? -12.344 22.844 4.207 1 72.5 179 ALA B CA 1
ATOM 4844 C C . ALA B 1 179 ? -11.727 24.172 4.609 1 72.5 179 ALA B C 1
ATOM 4846 O O . ALA B 1 179 ? -12.125 24.781 5.605 1 72.5 179 ALA B O 1
ATOM 4847 N N . VAL B 1 180 ? -10.789 24.641 3.855 1 77.69 180 VAL B N 1
ATOM 4848 C CA . VAL B 1 180 ? -10.055 25.812 4.301 1 77.69 180 VAL B CA 1
ATOM 4849 C C . VAL B 1 180 ? -10.742 27.078 3.799 1 77.69 180 VAL B C 1
ATOM 4851 O O . VAL B 1 180 ? -11.156 27.922 4.594 1 77.69 180 VAL B O 1
ATOM 4854 N N . HIS B 1 181 ? -10.859 27.125 2.504 1 79.12 181 HIS B N 1
ATOM 4855 C CA . HIS B 1 181 ? -11.555 28.234 1.857 1 79.12 181 HIS B CA 1
ATOM 4856 C C . HIS B 1 181 ? -12.719 27.719 1.011 1 79.12 181 HIS B C 1
ATOM 4858 O O . HIS B 1 181 ? -12.531 27.344 -0.149 1 79.12 181 HIS B O 1
ATOM 4864 N N . GLU B 1 182 ? -13.852 27.828 1.533 1 80.31 182 GLU B N 1
ATOM 4865 C CA . GLU B 1 182 ? -15.031 27.25 0.903 1 80.31 182 GLU B CA 1
ATOM 4866 C C . GLU B 1 182 ? -15.172 27.703 -0.544 1 80.31 182 GLU B C 1
ATOM 4868 O O . GLU B 1 182 ? -14.938 28.875 -0.851 1 80.31 182 GLU B O 1
ATOM 4873 N N . VAL B 1 183 ? -15.445 26.812 -1.405 1 80.62 183 VAL B N 1
ATOM 4874 C CA . VAL B 1 183 ? -15.664 27.078 -2.822 1 80.62 183 VAL B CA 1
ATOM 4875 C C . VAL B 1 183 ? -17.141 27.359 -3.08 1 80.62 183 VAL B C 1
ATOM 4877 O O . VAL B 1 183 ? -18 26.531 -2.746 1 80.62 183 VAL B O 1
ATOM 4880 N N . ASP B 1 184 ? -17.297 28.5 -3.619 1 82.06 184 ASP B N 1
ATOM 4881 C CA . ASP B 1 184 ? -18.672 28.922 -3.881 1 82.06 184 ASP B CA 1
ATOM 4882 C C . ASP B 1 184 ? -19.109 28.516 -5.289 1 82.06 184 ASP B C 1
ATOM 4884 O O . ASP B 1 184 ? -19.156 29.359 -6.191 1 82.06 184 ASP B O 1
ATOM 4888 N N . GLY B 1 185 ? -19.406 27.328 -5.523 1 80.38 185 GLY B N 1
ATOM 4889 C CA . GLY B 1 185 ? -19.984 26.859 -6.773 1 80.38 185 GLY B CA 1
ATOM 4890 C C . GLY B 1 185 ? -18.938 26.625 -7.855 1 80.38 185 GLY B C 1
ATOM 4891 O O . GLY B 1 185 ? -17.734 26.703 -7.602 1 80.38 185 GLY B O 1
ATOM 4892 N N . TRP B 1 186 ? -19.391 26.438 -9.094 1 82.62 186 TRP B N 1
ATOM 4893 C CA . TRP B 1 186 ? -18.578 26.031 -10.234 1 82.62 186 TRP B CA 1
ATOM 4894 C C . TRP B 1 186 ? -17.719 27.188 -10.75 1 82.62 186 TRP B C 1
ATOM 4896 O O . TRP B 1 186 ? -16.578 26.984 -11.164 1 82.62 186 TRP B O 1
ATOM 4906 N N . ASP B 1 187 ? -18.344 28.328 -10.703 1 82.62 187 ASP B N 1
ATOM 4907 C CA . ASP B 1 187 ? -17.609 29.5 -11.195 1 82.62 187 ASP B CA 1
ATOM 4908 C C . ASP B 1 187 ? -16.375 29.766 -10.336 1 82.62 187 ASP B C 1
ATOM 4910 O O . ASP B 1 187 ? -15.312 30.109 -10.852 1 82.62 187 ASP B O 1
ATOM 4914 N N . ASP B 1 188 ? -16.609 29.641 -9.125 1 88.19 188 ASP B N 1
ATOM 4915 C CA . ASP B 1 188 ? -15.492 29.812 -8.203 1 88.19 188 ASP B CA 1
ATOM 4916 C C . ASP B 1 188 ? -14.406 28.766 -8.453 1 88.19 188 ASP B C 1
ATOM 4918 O O . ASP B 1 188 ? -13.219 29.094 -8.492 1 88.19 188 ASP B O 1
ATOM 4922 N N . LEU B 1 189 ? -14.836 27.547 -8.617 1 88.69 189 LEU B N 1
ATOM 4923 C CA . LEU B 1 189 ? -13.883 26.484 -8.891 1 88.69 189 LEU B CA 1
ATOM 4924 C C . LEU B 1 189 ? -13.133 26.734 -10.188 1 88.69 189 LEU B C 1
ATOM 4926 O O . LEU B 1 189 ? -11.922 26.5 -10.273 1 88.69 189 LEU B O 1
ATOM 4930 N N . ARG B 1 190 ? -13.836 27.203 -11.188 1 86.88 190 ARG B N 1
ATOM 4931 C CA . ARG B 1 190 ? -13.203 27.469 -12.469 1 86.88 190 ARG B CA 1
ATOM 4932 C C . ARG B 1 190 ? -12.078 28.484 -12.312 1 86.88 190 ARG B C 1
ATOM 4934 O O . ARG B 1 190 ? -11.008 28.328 -12.906 1 86.88 190 ARG B O 1
ATOM 4941 N N . ARG B 1 191 ? -12.344 29.484 -11.617 1 88.81 191 ARG B N 1
ATOM 4942 C CA . ARG B 1 191 ? -11.328 30.5 -11.375 1 88.81 191 ARG B CA 1
ATOM 4943 C C . ARG B 1 191 ? -10.086 29.891 -10.734 1 88.81 191 ARG B C 1
ATOM 4945 O O . ARG B 1 191 ? -8.961 30.25 -11.062 1 88.81 191 ARG B O 1
ATOM 4952 N N . ARG B 1 192 ? -10.297 28.953 -9.859 1 88.81 192 ARG B N 1
ATOM 4953 C CA . ARG B 1 192 ? -9.211 28.312 -9.117 1 88.81 192 ARG B CA 1
ATOM 4954 C C . ARG B 1 192 ? -8.453 27.328 -9.984 1 88.81 192 ARG B C 1
ATOM 4956 O O . ARG B 1 192 ? -7.48 26.719 -9.539 1 88.81 192 ARG B O 1
ATOM 4963 N N . LEU B 1 193 ? -8.914 27.141 -11.227 1 89 193 LEU B N 1
ATOM 4964 C CA . LEU B 1 193 ? -8.281 26.203 -12.141 1 89 193 LEU B CA 1
ATOM 4965 C C . LEU B 1 193 ? -7.695 26.938 -13.352 1 89 193 LEU B C 1
ATOM 4967 O O . LEU B 1 193 ? -7.277 26.297 -14.32 1 89 193 LEU B O 1
ATOM 4971 N N . GLU B 1 194 ? -7.719 28.203 -13.305 1 88.5 194 GLU B N 1
ATOM 4972 C CA . GLU B 1 194 ? -7.191 29.031 -14.391 1 88.5 194 GLU B CA 1
ATOM 4973 C C . GLU B 1 194 ? -5.664 28.984 -14.422 1 88.5 194 GLU B C 1
ATOM 4975 O O . GLU B 1 194 ? -5.039 28.391 -13.547 1 88.5 194 GLU B O 1
ATOM 4980 N N . PRO B 1 195 ? -5.02 29.531 -15.414 1 90.12 195 PRO B N 1
ATOM 4981 C CA . PRO B 1 195 ? -3.598 29.312 -15.68 1 90.12 195 PRO B CA 1
ATOM 4982 C C . PRO B 1 195 ? -2.707 29.797 -14.531 1 90.12 195 PRO B C 1
ATOM 4984 O O . PRO B 1 195 ? -1.56 29.359 -14.414 1 90.12 195 PRO B O 1
ATOM 4987 N N . ASP B 1 196 ? -3.16 30.781 -13.781 1 95 196 ASP B N 1
ATOM 4988 C CA . ASP B 1 196 ? -2.344 31.266 -12.672 1 95 196 ASP B CA 1
ATOM 4989 C C . ASP B 1 196 ? -2.631 30.484 -11.398 1 95 196 ASP B C 1
ATOM 4991 O O . ASP B 1 196 ? -2.314 30.938 -10.297 1 95 196 ASP B O 1
ATOM 4995 N N . ARG B 1 197 ? -3.301 29.391 -11.586 1 95.75 197 ARG B N 1
ATOM 4996 C CA . ARG B 1 197 ? -3.613 28.469 -10.492 1 95.75 197 ARG B CA 1
ATOM 4997 C C . ARG B 1 197 ? -3.18 27.047 -10.82 1 95.75 197 ARG B C 1
ATOM 4999 O O . ARG B 1 197 ? -2.996 26.703 -11.992 1 95.75 197 ARG B O 1
ATOM 5006 N N . ARG B 1 198 ? -2.898 26.281 -9.758 1 95.94 198 ARG B N 1
ATOM 5007 C CA . ARG B 1 198 ? -2.672 24.844 -9.852 1 95.94 198 ARG B CA 1
ATOM 5008 C C . ARG B 1 198 ? -3.406 24.094 -8.75 1 95.94 198 ARG B C 1
ATOM 5010 O O . ARG B 1 198 ? -3.516 24.594 -7.625 1 95.94 198 ARG B O 1
ATOM 5017 N N . LEU B 1 199 ? -3.965 23.062 -9.094 1 95.44 199 LEU B N 1
ATOM 5018 C CA . LEU B 1 199 ? -4.637 22.188 -8.141 1 95.44 199 LEU B CA 1
ATOM 5019 C C . LEU B 1 199 ? -4.137 20.75 -8.281 1 95.44 199 LEU B C 1
ATOM 5021 O O . LEU B 1 199 ? -4.141 20.203 -9.375 1 95.44 199 LEU B O 1
ATOM 5025 N N . PHE B 1 200 ? -3.652 20.234 -7.18 1 95.19 200 PHE B N 1
ATOM 5026 C CA . PHE B 1 200 ? -3.166 18.859 -7.156 1 95.19 200 PHE B CA 1
ATOM 5027 C C . PHE B 1 200 ? -3.996 18 -6.203 1 95.19 200 PHE B C 1
ATOM 5029 O O . PHE B 1 200 ? -4.461 18.5 -5.172 1 95.19 200 PHE B O 1
ATOM 5036 N N . ALA B 1 201 ? -4.184 16.797 -6.562 1 93.88 201 ALA B N 1
ATOM 5037 C CA . ALA B 1 201 ? -4.883 15.828 -5.723 1 93.88 201 ALA B CA 1
ATOM 5038 C C . ALA B 1 201 ? -4.047 14.57 -5.531 1 93.88 201 ALA B C 1
ATOM 5040 O O . ALA B 1 201 ? -3.293 14.172 -6.422 1 93.88 201 ALA B O 1
ATOM 5041 N N . PHE B 1 202 ? -4.148 14.008 -4.383 1 92.94 202 PHE B N 1
ATOM 5042 C CA . PHE B 1 202 ? -3.457 12.758 -4.082 1 92.94 202 PHE B CA 1
ATOM 5043 C C . PHE B 1 202 ? -4.449 11.617 -3.934 1 92.94 202 PHE B C 1
ATOM 5045 O O . PHE B 1 202 ? -5.488 11.766 -3.283 1 92.94 202 PHE B O 1
ATOM 5052 N N . PHE B 1 203 ? -4.102 10.5 -4.535 1 92.38 203 PHE B N 1
ATOM 5053 C CA . PHE B 1 203 ? -4.98 9.336 -4.535 1 92.38 203 PHE B CA 1
ATOM 5054 C C . PHE B 1 203 ? -4.246 8.102 -4.012 1 92.38 203 PHE B C 1
ATOM 5056 O O . PHE B 1 203 ? -3.02 8.023 -4.098 1 92.38 203 PHE B O 1
ATOM 5063 N N . HIS B 1 204 ? -5.008 7.25 -3.391 1 92.38 204 HIS B N 1
ATOM 5064 C CA . HIS B 1 204 ? -4.539 5.91 -3.051 1 92.38 204 HIS B CA 1
ATOM 5065 C C . HIS B 1 204 ? -4.926 4.902 -4.129 1 92.38 204 HIS B C 1
ATOM 5067 O O . HIS B 1 204 ? -6.016 4.988 -4.703 1 92.38 204 HIS B O 1
ATOM 5073 N N . PRO B 1 205 ? -4.129 3.9 -4.449 1 88.56 205 PRO B N 1
ATOM 5074 C CA . PRO B 1 205 ? -4.414 2.951 -5.527 1 88.56 205 PRO B CA 1
ATOM 5075 C C . PRO B 1 205 ? -5.762 2.248 -5.355 1 88.56 205 PRO B C 1
ATOM 5077 O O . PRO B 1 205 ? -6.426 1.933 -6.344 1 88.56 205 PRO B O 1
ATOM 5080 N N . GLN B 1 206 ? -6.152 2.027 -4.16 1 91.25 206 GLN B N 1
ATOM 5081 C CA . GLN B 1 206 ? -7.406 1.328 -3.91 1 91.25 206 GLN B CA 1
ATOM 5082 C C . GLN B 1 206 ? -8.57 2.309 -3.803 1 91.25 206 GLN B C 1
ATOM 5084 O O . GLN B 1 206 ? -9.711 1.904 -3.557 1 91.25 206 GLN B O 1
ATOM 5089 N N . LEU B 1 207 ? -8.273 3.537 -3.883 1 92.38 207 LEU B N 1
ATOM 5090 C CA . LEU B 1 207 ? -9.266 4.605 -3.92 1 92.38 207 LEU B CA 1
ATOM 5091 C C . LEU B 1 207 ? -9.008 5.551 -5.086 1 92.38 207 LEU B C 1
ATOM 5093 O O . LEU B 1 207 ? -8.789 6.75 -4.887 1 92.38 207 LEU B O 1
ATOM 5097 N N . PRO B 1 208 ? -9.07 4.996 -6.273 1 86.31 208 PRO B N 1
ATOM 5098 C CA . PRO B 1 208 ? -8.625 5.762 -7.441 1 86.31 208 PRO B CA 1
ATOM 5099 C C . PRO B 1 208 ? -9.539 6.945 -7.758 1 86.31 208 PRO B C 1
ATOM 5101 O O . PRO B 1 208 ? -9.109 7.902 -8.398 1 86.31 208 PRO B O 1
ATOM 5104 N N . ASP B 1 209 ? -10.703 6.902 -7.262 1 86.5 209 ASP B N 1
ATOM 5105 C CA . ASP B 1 209 ? -11.648 7.969 -7.59 1 86.5 209 ASP B CA 1
ATOM 5106 C C . ASP B 1 209 ? -11.938 8.844 -6.375 1 86.5 209 ASP B C 1
ATOM 5108 O O . ASP B 1 209 ? -12.836 9.688 -6.406 1 86.5 209 ASP B O 1
ATOM 5112 N N . GLU B 1 210 ? -11.203 8.641 -5.363 1 90.81 210 GLU B N 1
ATOM 5113 C CA . GLU B 1 210 ? -11.406 9.391 -4.133 1 90.81 210 GLU B CA 1
ATOM 5114 C C . GLU B 1 210 ? -10.148 10.141 -3.723 1 90.81 210 GLU B C 1
ATOM 5116 O O . GLU B 1 210 ? -9.234 9.562 -3.139 1 90.81 210 GLU B O 1
ATOM 5121 N N . PRO B 1 211 ? -10.164 11.453 -3.994 1 92.25 211 PRO B N 1
ATOM 5122 C CA . PRO B 1 211 ? -8.984 12.211 -3.561 1 92.25 211 PRO B CA 1
ATOM 5123 C C . PRO B 1 211 ? -8.828 12.234 -2.043 1 92.25 211 PRO B C 1
ATOM 5125 O O . PRO B 1 211 ? -9.82 12.367 -1.317 1 92.25 211 PRO B O 1
ATOM 5128 N N . LEU B 1 212 ? -7.664 12.047 -1.565 1 92.94 212 LEU B N 1
ATOM 5129 C CA . LEU B 1 212 ? -7.375 12.047 -0.136 1 92.94 212 LEU B CA 1
ATOM 5130 C C . LEU B 1 212 ? -6.949 13.43 0.338 1 92.94 212 LEU B C 1
ATOM 5132 O O . LEU B 1 212 ? -7.25 13.82 1.468 1 92.94 212 LEU B O 1
ATOM 5136 N N . ILE B 1 213 ? -6.215 14.156 -0.479 1 91.19 213 ILE B N 1
ATOM 5137 C CA . ILE B 1 213 ? -5.695 15.484 -0.179 1 91.19 213 ILE B CA 1
ATOM 5138 C C . ILE B 1 213 ? -5.793 16.375 -1.421 1 91.19 213 ILE B C 1
ATOM 5140 O O . ILE B 1 213 ? -5.57 15.906 -2.541 1 91.19 213 ILE B O 1
ATOM 5144 N N . PHE B 1 214 ? -6.188 17.625 -1.218 1 91.69 214 PHE B N 1
ATOM 5145 C CA . PHE B 1 214 ? -6.105 18.641 -2.25 1 91.69 214 PHE B CA 1
ATOM 5146 C C . PHE B 1 214 ? -5.129 19.75 -1.846 1 91.69 214 PHE B C 1
ATOM 5148 O O . PHE B 1 214 ? -5.094 20.156 -0.684 1 91.69 214 PHE B O 1
ATOM 5155 N N . VAL B 1 215 ? -4.387 20.078 -2.768 1 93.12 215 VAL B N 1
ATOM 5156 C CA . VAL B 1 215 ? -3.473 21.203 -2.578 1 93.12 215 VAL B CA 1
ATOM 5157 C C . VAL B 1 215 ? -3.762 22.297 -3.615 1 93.12 215 VAL B C 1
ATOM 5159 O O . VAL B 1 215 ? -3.66 22.047 -4.82 1 93.12 215 VAL B O 1
ATOM 5162 N N . GLU B 1 216 ? -4.168 23.422 -3.188 1 95.19 216 GLU B N 1
ATOM 5163 C CA . GLU B 1 216 ? -4.418 24.562 -4.066 1 95.19 216 GLU B CA 1
ATOM 5164 C C . GLU B 1 216 ? -3.246 25.531 -4.043 1 95.19 216 GLU B C 1
ATOM 5166 O O . GLU B 1 216 ? -2.77 25.922 -2.973 1 95.19 216 GLU B O 1
ATOM 5171 N N . VAL B 1 217 ? -2.846 25.906 -5.242 1 96.81 217 VAL B N 1
ATOM 5172 C CA . VAL B 1 217 ? -1.679 26.766 -5.383 1 96.81 217 VAL B CA 1
ATOM 5173 C C . VAL B 1 217 ? -2.039 27.984 -6.23 1 96.81 217 VAL B C 1
ATOM 5175 O O . VAL B 1 217 ? -2.705 27.859 -7.258 1 96.81 217 VAL B O 1
ATOM 5178 N N . ALA B 1 218 ? -1.709 29.172 -5.777 1 97.56 218 ALA B N 1
ATOM 5179 C CA . ALA B 1 218 ? -1.799 30.406 -6.562 1 97.56 218 ALA B CA 1
ATOM 5180 C C . ALA B 1 218 ? -0.42 30.859 -7.035 1 97.56 218 ALA B C 1
ATOM 5182 O O . ALA B 1 218 ? 0.534 30.875 -6.254 1 97.56 218 ALA B O 1
ATOM 5183 N N . LEU B 1 219 ? -0.296 31.078 -8.305 1 97.81 219 LEU B N 1
ATOM 5184 C CA . LEU B 1 219 ? 0.925 31.641 -8.875 1 97.81 219 LEU B CA 1
ATOM 5185 C C . LEU B 1 219 ? 0.857 33.156 -8.922 1 97.81 219 LEU B C 1
ATOM 5187 O O . LEU B 1 219 ? 0.12 33.719 -9.727 1 97.81 219 LEU B O 1
ATOM 5191 N N . VAL B 1 220 ? 1.66 33.812 -8.094 1 97.62 220 VAL B N 1
ATOM 5192 C CA . VAL B 1 220 ? 1.521 35.25 -7.871 1 97.62 220 VAL B CA 1
ATOM 5193 C C . VAL B 1 220 ? 2.893 35.906 -7.945 1 97.62 220 VAL B C 1
ATOM 5195 O O . VAL B 1 220 ? 3.922 35.25 -7.918 1 97.62 220 VAL B O 1
ATOM 5198 N N . PRO B 1 221 ? 2.861 37.219 -8.109 1 96.94 221 PRO B N 1
ATOM 5199 C CA . PRO B 1 221 ? 4.145 37.906 -8.266 1 96.94 221 PRO B CA 1
ATOM 5200 C C . PRO B 1 221 ? 4.902 38.031 -6.941 1 96.94 221 PRO B C 1
ATOM 5202 O O . PRO B 1 221 ? 6.133 38.125 -6.941 1 96.94 221 PRO B O 1
ATOM 5205 N N . GLU B 1 222 ? 4.18 38.094 -5.855 1 97.19 222 GLU B N 1
ATOM 5206 C CA . GLU B 1 222 ? 4.809 38.25 -4.547 1 97.19 222 GLU B CA 1
ATOM 5207 C C . GLU B 1 222 ? 4.09 37.406 -3.484 1 97.19 222 GLU B C 1
ATOM 5209 O O . GLU B 1 222 ? 2.965 36.969 -3.703 1 97.19 222 GLU B O 1
ATOM 5214 N N . MET B 1 223 ? 4.77 37.219 -2.369 1 97.81 223 MET B N 1
ATOM 5215 C CA . MET B 1 223 ? 4.188 36.469 -1.257 1 97.81 223 MET B CA 1
ATOM 5216 C C . MET B 1 223 ? 2.898 37.125 -0.776 1 97.81 223 MET B C 1
ATOM 5218 O O . MET B 1 223 ? 2.891 38.312 -0.425 1 97.81 223 MET B O 1
ATOM 5222 N N . PRO B 1 224 ? 1.833 36.406 -0.759 1 97.94 224 PRO B N 1
ATOM 5223 C CA . PRO B 1 224 ? 0.551 37 -0.403 1 97.94 224 PRO B CA 1
ATOM 5224 C C . PRO B 1 224 ? 0.428 37.281 1.092 1 97.94 224 PRO B C 1
ATOM 5226 O O . PRO B 1 224 ? 0.971 36.562 1.913 1 97.94 224 PRO B O 1
ATOM 5229 N N . ALA B 1 225 ? -0.376 38.312 1.419 1 97.81 225 ALA B N 1
ATOM 5230 C CA . ALA B 1 225 ? -0.549 38.75 2.805 1 97.81 225 ALA B CA 1
ATOM 5231 C C . ALA B 1 225 ? -1.989 38.531 3.266 1 97.81 225 ALA B C 1
ATOM 5233 O O . ALA B 1 225 ? -2.281 38.594 4.461 1 97.81 225 ALA B O 1
ATOM 5234 N N . ALA B 1 226 ? -2.814 38.344 2.303 1 97.44 226 ALA B N 1
ATOM 5235 C CA . ALA B 1 226 ? -4.23 38.188 2.631 1 97.44 226 ALA B CA 1
ATOM 5236 C C . ALA B 1 226 ? -4.887 37.156 1.719 1 97.44 226 ALA B C 1
ATOM 5238 O O . ALA B 1 226 ? -4.512 37.031 0.551 1 97.44 226 ALA B O 1
ATOM 5239 N N . ILE B 1 227 ? -5.875 36.469 2.229 1 96.94 227 ILE B N 1
ATOM 5240 C CA . ILE B 1 227 ? -6.492 35.375 1.521 1 96.94 227 ILE B CA 1
ATOM 5241 C C . ILE B 1 227 ? -7.531 35.875 0.534 1 96.94 227 ILE B C 1
ATOM 5243 O O . ILE B 1 227 ? -7.758 35.281 -0.517 1 96.94 227 ILE B O 1
ATOM 5247 N N . ALA B 1 228 ? -8.148 37.062 0.764 1 94.31 228 ALA B N 1
ATOM 5248 C CA . ALA B 1 228 ? -9.281 37.562 -0.012 1 94.31 228 ALA B CA 1
ATOM 5249 C C . ALA B 1 228 ? -8.922 37.688 -1.488 1 94.31 228 ALA B C 1
ATOM 5251 O O . ALA B 1 228 ? -9.664 37.25 -2.359 1 94.31 228 ALA B O 1
ATOM 5252 N N . PRO B 1 229 ? -7.738 38.312 -1.819 1 94.12 229 PRO B N 1
ATOM 5253 C CA . PRO B 1 229 ? -7.379 38.406 -3.236 1 94.12 229 PRO B CA 1
ATOM 5254 C C . PRO B 1 229 ? -7.172 37.062 -3.902 1 94.12 229 PRO B C 1
ATOM 5256 O O . PRO B 1 229 ? -7.379 36.906 -5.109 1 94.12 229 PRO B O 1
ATOM 5259 N N . LEU B 1 230 ? -6.773 36.031 -3.17 1 94.12 230 LEU B N 1
ATOM 5260 C CA . LEU B 1 230 ? -6.477 34.719 -3.729 1 94.12 230 LEU B CA 1
ATOM 5261 C C . LEU B 1 230 ? -7.762 33.969 -4.059 1 94.12 230 LEU B C 1
ATOM 5263 O O . LEU B 1 230 ? -7.773 33.125 -4.957 1 94.12 230 LEU B O 1
ATOM 5267 N N . ILE B 1 231 ? -8.852 34.281 -3.334 1 92.12 231 ILE B N 1
ATOM 5268 C CA . ILE B 1 231 ? -10.055 33.469 -3.531 1 92.12 231 ILE B CA 1
ATOM 5269 C C . ILE B 1 231 ? -11.133 34.344 -4.207 1 92.12 231 ILE B C 1
ATOM 5271 O O . ILE B 1 231 ? -12.312 33.969 -4.199 1 92.12 231 ILE B O 1
ATOM 5275 N N . ASP B 1 232 ? -10.727 35.469 -4.691 1 91.56 232 ASP B N 1
ATOM 5276 C CA . ASP B 1 232 ? -11.648 36.344 -5.41 1 91.56 232 ASP B CA 1
ATOM 5277 C C . ASP B 1 232 ? -12.031 35.75 -6.758 1 91.56 232 ASP B C 1
ATOM 5279 O O . ASP B 1 232 ? -11.219 35.719 -7.684 1 91.56 232 ASP B O 1
ATOM 5283 N N . LYS B 1 233 ? -13.25 35.406 -6.934 1 88.31 233 LYS B N 1
ATOM 5284 C CA . LYS B 1 233 ? -13.719 34.75 -8.141 1 88.31 233 LYS B CA 1
ATOM 5285 C C . LYS B 1 233 ? -13.789 35.688 -9.32 1 88.31 233 LYS B C 1
ATOM 5287 O O . LYS B 1 233 ? -13.859 35.281 -10.477 1 88.31 233 LYS B O 1
ATOM 5292 N N . THR B 1 234 ? -13.734 36.969 -9.055 1 89.5 234 THR B N 1
ATOM 5293 C CA . THR B 1 234 ? -13.859 37.938 -10.117 1 89.5 234 THR B CA 1
ATOM 5294 C C . THR B 1 234 ? -12.492 38.406 -10.594 1 89.5 234 THR B C 1
ATOM 5296 O O . THR B 1 234 ? -12.383 39.125 -11.586 1 89.5 234 THR B O 1
ATOM 5299 N N . ALA B 1 235 ? -11.508 38 -9.945 1 90 235 ALA B N 1
ATOM 5300 C CA . ALA B 1 235 ? -10.156 38.438 -10.289 1 90 235 ALA B CA 1
ATOM 5301 C C . ALA B 1 235 ? -9.734 37.875 -11.648 1 90 235 ALA B C 1
ATOM 5303 O O . ALA B 1 235 ? -10.102 36.75 -12.016 1 90 235 ALA B O 1
ATOM 5304 N N . GLN B 1 236 ? -8.977 38.625 -12.414 1 91.75 236 GLN B N 1
ATOM 5305 C CA . GLN B 1 236 ? -8.453 38.219 -13.703 1 91.75 236 GLN B CA 1
ATOM 5306 C C . GLN B 1 236 ? -7.145 37.438 -13.539 1 91.75 236 GLN B C 1
ATOM 5308 O O . GLN B 1 236 ? -6.309 37.781 -12.703 1 91.75 236 GLN B O 1
ATOM 5313 N N . PRO B 1 237 ? -6.996 36.406 -14.398 1 93.25 237 PRO B N 1
ATOM 5314 C CA . PRO B 1 237 ? -5.754 35.625 -14.32 1 93.25 237 PRO B CA 1
ATOM 5315 C C . PRO B 1 237 ? -4.52 36.469 -14.641 1 93.25 237 PRO B C 1
ATOM 5317 O O . PRO B 1 237 ? -4.555 37.312 -15.531 1 93.25 237 PRO B O 1
ATOM 5320 N N . LEU B 1 238 ? -3.531 36.25 -13.938 1 93.69 238 LEU B N 1
ATOM 5321 C CA . LEU B 1 238 ? -2.264 36.938 -14.164 1 93.69 238 LEU B CA 1
ATOM 5322 C C . LEU B 1 238 ? -1.523 36.312 -15.352 1 93.69 238 LEU B C 1
ATOM 5324 O O . LEU B 1 238 ? -1.667 35.125 -15.641 1 93.69 238 LEU B O 1
ATOM 5328 N N . PRO B 1 239 ? -0.782 37.094 -16.047 1 93.94 239 PRO B N 1
ATOM 5329 C CA . PRO B 1 239 ? 0.05 36.562 -17.125 1 93.94 239 PRO B CA 1
ATOM 5330 C C . PRO B 1 239 ? 1.229 35.719 -16.594 1 93.94 239 PRO B C 1
ATOM 5332 O O . PRO B 1 239 ? 1.743 36.031 -15.508 1 93.94 239 PRO B O 1
ATOM 5335 N N . PRO B 1 240 ? 1.698 34.781 -17.375 1 93 240 PRO B N 1
ATOM 5336 C CA . PRO B 1 240 ? 2.729 33.844 -16.938 1 93 240 PRO B CA 1
ATOM 5337 C C . PRO B 1 240 ? 4.023 34.531 -16.516 1 93 240 PRO B C 1
ATOM 5339 O O . PRO B 1 240 ? 4.766 34 -15.688 1 93 240 PRO B O 1
ATOM 5342 N N . ASP B 1 241 ? 4.297 35.594 -17.031 1 92.88 241 ASP B N 1
ATOM 5343 C CA . ASP B 1 241 ? 5.551 36.281 -16.719 1 92.88 241 ASP B CA 1
ATOM 5344 C C . ASP B 1 241 ? 5.559 36.812 -15.289 1 92.88 241 ASP B C 1
ATOM 5346 O O . ASP B 1 241 ? 6.613 37.156 -14.75 1 92.88 241 ASP B O 1
ATOM 5350 N N . GLN B 1 242 ? 4.418 36.844 -14.695 1 94.31 242 GLN B N 1
ATOM 5351 C CA . GLN B 1 242 ? 4.312 37.375 -13.336 1 94.31 242 GLN B CA 1
ATOM 5352 C C . GLN B 1 242 ? 4.379 36.219 -12.312 1 94.31 242 GLN B C 1
ATOM 5354 O O . GLN B 1 242 ? 4.367 36.469 -11.109 1 94.31 242 GLN B O 1
ATOM 5359 N N . PHE B 1 243 ? 4.469 35.031 -12.797 1 95.94 243 PHE B N 1
ATOM 5360 C CA . PHE B 1 243 ? 4.547 33.906 -11.891 1 95.94 243 PHE B CA 1
ATOM 5361 C C . PHE B 1 243 ? 5.914 33.812 -11.227 1 95.94 243 PHE B C 1
ATOM 5363 O O . PHE B 1 243 ? 6.855 33.25 -11.789 1 95.94 243 PHE B O 1
ATOM 5370 N N . LYS B 1 244 ? 6.027 34.344 -10.023 1 96.88 244 LYS B N 1
ATOM 5371 C CA . LYS B 1 244 ? 7.312 34.344 -9.328 1 96.88 244 LYS B CA 1
ATOM 5372 C C . LYS B 1 244 ? 7.234 33.531 -8.023 1 96.88 244 LYS B C 1
ATOM 5374 O O . LYS B 1 244 ? 8.25 33.062 -7.531 1 96.88 244 LYS B O 1
ATOM 5379 N N . VAL B 1 245 ? 6.051 33.531 -7.48 1 97.88 245 VAL B N 1
ATOM 5380 C CA . VAL B 1 245 ? 5.82 32.844 -6.199 1 97.88 245 VAL B CA 1
ATOM 5381 C C . VAL B 1 245 ? 4.711 31.812 -6.344 1 97.88 245 VAL B C 1
ATOM 5383 O O . VAL B 1 245 ? 3.672 32.094 -6.949 1 97.88 245 VAL B O 1
ATOM 5386 N N . ALA B 1 246 ? 4.996 30.562 -5.887 1 98.19 246 ALA B N 1
ATOM 5387 C CA . ALA B 1 246 ? 3.943 29.562 -5.711 1 98.19 246 ALA B CA 1
ATOM 5388 C C . ALA B 1 246 ? 3.404 29.578 -4.285 1 98.19 246 ALA B C 1
ATOM 5390 O O . ALA B 1 246 ? 4.102 29.188 -3.344 1 98.19 246 ALA B O 1
ATOM 5391 N N . ALA B 1 247 ? 2.193 30.031 -4.133 1 98.06 247 ALA B N 1
ATOM 5392 C CA . ALA B 1 247 ? 1.582 30.156 -2.811 1 98.06 247 ALA B CA 1
ATOM 5393 C C . ALA B 1 247 ? 0.576 29.031 -2.57 1 98.06 247 ALA B C 1
ATOM 5395 O O . ALA B 1 247 ? -0.496 29 -3.18 1 98.06 247 ALA B O 1
ATOM 5396 N N . PHE B 1 248 ? 0.933 28.141 -1.691 1 96.75 248 PHE B N 1
ATOM 5397 C CA . PHE B 1 248 ? 0.011 27.094 -1.257 1 96.75 248 PHE B CA 1
ATOM 5398 C C . PHE B 1 248 ? -1.006 27.641 -0.266 1 96.75 248 PHE B C 1
ATOM 5400 O O . PHE B 1 248 ? -0.705 27.797 0.919 1 96.75 248 PHE B O 1
ATOM 5407 N N . TYR B 1 249 ? -2.201 27.859 -0.687 1 95.5 249 TYR B N 1
ATOM 5408 C CA . TYR B 1 249 ? -3.102 28.609 0.182 1 95.5 249 TYR B CA 1
ATOM 5409 C C . TYR B 1 249 ? -4.199 27.703 0.736 1 95.5 249 TYR B C 1
ATOM 5411 O O . TYR B 1 249 ? -4.945 28.109 1.631 1 95.5 249 TYR B O 1
ATOM 5419 N N . SER B 1 250 ? -4.281 26.516 0.242 1 93 250 SER B N 1
ATOM 5420 C CA . SER B 1 250 ? -5.258 25.578 0.782 1 93 250 SER B CA 1
ATOM 5421 C C . SER B 1 250 ? -4.766 24.141 0.658 1 93 250 SER B C 1
ATOM 5423 O O . SER B 1 250 ? -4.34 23.719 -0.418 1 93 250 SER B O 1
ATOM 5425 N N . ILE B 1 251 ? -4.707 23.469 1.73 1 89.12 251 ILE B N 1
ATOM 5426 C CA . ILE B 1 251 ? -4.441 22.031 1.798 1 89.12 251 ILE B CA 1
ATOM 5427 C C . ILE B 1 251 ? -5.539 21.344 2.607 1 89.12 251 ILE B C 1
ATOM 5429 O O . ILE B 1 251 ? -5.684 21.594 3.807 1 89.12 251 ILE B O 1
ATOM 5433 N N . SER B 1 252 ? -6.305 20.516 1.949 1 88.62 252 SER B N 1
ATOM 5434 C CA . SER B 1 252 ? -7.457 19.906 2.613 1 88.62 252 SER B CA 1
ATOM 5435 C C . SER B 1 252 ? -7.34 18.391 2.656 1 88.62 252 SER B C 1
ATOM 5437 O O . SER B 1 252 ? -6.91 17.766 1.683 1 88.62 252 SER B O 1
ATOM 5439 N N . ASN B 1 253 ? -7.598 17.875 3.801 1 85.62 253 ASN B N 1
ATOM 5440 C CA . ASN B 1 253 ? -7.773 16.438 3.939 1 85.62 253 ASN B CA 1
ATOM 5441 C C . ASN B 1 253 ? -9.211 16.016 3.646 1 85.62 253 ASN B C 1
ATOM 5443 O O . ASN B 1 253 ? -10.148 16.516 4.27 1 85.62 253 ASN B O 1
ATOM 5447 N N . CYS B 1 254 ? -9.367 15.055 2.807 1 89.19 254 CYS B N 1
ATOM 5448 C CA . CYS B 1 254 ? -10.703 14.773 2.289 1 89.19 254 CYS B CA 1
ATOM 5449 C C . CYS B 1 254 ? -11.289 13.523 2.934 1 89.19 254 CYS B C 1
ATOM 5451 O O . CYS B 1 254 ? -12.445 13.18 2.693 1 89.19 254 CYS B O 1
ATOM 5453 N N . GLU B 1 255 ? -10.516 12.812 3.738 1 90.88 255 GLU B N 1
ATOM 5454 C CA . GLU B 1 255 ? -11 11.539 4.273 1 90.88 255 GLU B CA 1
ATOM 5455 C C . GLU B 1 255 ? -10.906 11.516 5.797 1 90.88 255 GLU B C 1
ATOM 5457 O O . GLU B 1 255 ? -9.875 11.141 6.355 1 90.88 255 GLU B O 1
ATOM 5462 N N . PRO B 1 256 ? -12.055 11.773 6.496 1 90.38 256 PRO B N 1
ATOM 5463 C CA . PRO B 1 256 ? -12.062 11.789 7.961 1 90.38 256 PRO B CA 1
ATOM 5464 C C . PRO B 1 256 ? -11.633 10.453 8.57 1 90.38 256 PRO B C 1
ATOM 5466 O O . PRO B 1 256 ? -11.133 10.422 9.695 1 90.38 256 PRO B O 1
ATOM 5469 N N . GLY B 1 257 ? -11.844 9.398 7.836 1 93.12 257 GLY B N 1
ATOM 5470 C CA . GLY B 1 257 ? -11.422 8.086 8.305 1 93.12 257 GLY B CA 1
ATOM 5471 C C . GLY B 1 257 ? -9.922 7.961 8.461 1 93.12 257 GLY B C 1
ATOM 5472 O O . GLY B 1 257 ? -9.43 7.02 9.094 1 93.12 257 GLY B O 1
ATOM 5473 N N . LEU B 1 258 ? -9.211 8.891 7.941 1 92.75 258 LEU B N 1
ATOM 5474 C CA . LEU B 1 258 ? -7.75 8.867 8.016 1 92.75 258 LEU B CA 1
ATOM 5475 C C . LEU B 1 258 ? -7.238 9.906 9.008 1 92.75 258 LEU B C 1
ATOM 5477 O O . LEU B 1 258 ? -6.059 10.266 8.984 1 92.75 258 LEU B O 1
ATOM 5481 N N . ARG B 1 259 ? -8.102 10.367 9.828 1 88.69 259 ARG B N 1
ATOM 5482 C CA . ARG B 1 259 ? -7.672 11.32 10.852 1 88.69 259 ARG B CA 1
ATOM 5483 C C . ARG B 1 259 ? -6.516 10.758 11.672 1 88.69 259 ARG B C 1
ATOM 5485 O O . ARG B 1 259 ? -6.582 9.617 12.148 1 88.69 259 ARG B O 1
ATOM 5492 N N . GLY B 1 260 ? -5.477 11.523 11.781 1 84.06 260 GLY B N 1
ATOM 5493 C CA . GLY B 1 260 ? -4.328 11.109 12.578 1 84.06 260 GLY B CA 1
ATOM 5494 C C . GLY B 1 260 ? -3.305 10.32 11.781 1 84.06 260 GLY B C 1
ATOM 5495 O O . GLY B 1 260 ? -2.158 10.18 12.211 1 84.06 260 GLY B O 1
ATOM 5496 N N . VAL B 1 261 ? -3.693 9.719 10.672 1 87.38 261 VAL B N 1
ATOM 5497 C CA . VAL B 1 261 ? -2.771 8.977 9.812 1 87.38 261 VAL B CA 1
ATOM 5498 C C . VAL B 1 261 ? -1.913 9.961 9.016 1 87.38 261 VAL B C 1
ATOM 5500 O O . VAL B 1 261 ? -2.436 10.875 8.383 1 87.38 261 VAL B O 1
ATOM 5503 N N . SER B 1 262 ? -0.671 9.828 9.156 1 78.62 262 SER B N 1
ATOM 5504 C CA . SER B 1 262 ? 0.232 10.703 8.414 1 78.62 262 SER B CA 1
ATOM 5505 C C . SER B 1 262 ? 0.307 10.305 6.945 1 78.62 262 SER B C 1
ATOM 5507 O O . SER B 1 262 ? 0.705 9.188 6.617 1 78.62 262 SER B O 1
ATOM 5509 N N . LEU B 1 263 ? -0.107 11.133 6.055 1 76 263 LEU B N 1
ATOM 5510 C CA . LEU B 1 263 ? -0.074 10.852 4.625 1 76 263 LEU B CA 1
ATOM 5511 C C . LEU B 1 263 ? 1.162 11.469 3.979 1 76 263 LEU B C 1
ATOM 5513 O O . LEU B 1 263 ? 1.278 11.5 2.752 1 76 263 LEU B O 1
ATOM 5517 N N . GLY B 1 264 ? 2.131 11.82 4.738 1 67.06 264 GLY B N 1
ATOM 5518 C CA . GLY B 1 264 ? 3.42 12.227 4.199 1 67.06 264 GLY B CA 1
ATOM 5519 C C . GLY B 1 264 ? 3.762 13.672 4.488 1 67.06 264 GLY B C 1
ATOM 5520 O O . GLY B 1 264 ? 2.932 14.562 4.289 1 67.06 264 GLY B O 1
ATOM 5521 N N . ASN B 1 265 ? 4.895 13.836 5.027 1 62.88 265 ASN B N 1
ATOM 5522 C CA . ASN B 1 265 ? 5.453 15.156 5.316 1 62.88 265 ASN B CA 1
ATOM 5523 C C . ASN B 1 265 ? 6.086 15.781 4.078 1 62.88 265 ASN B C 1
ATOM 5525 O O . ASN B 1 265 ? 6.57 16.922 4.129 1 62.88 265 ASN B O 1
ATOM 5529 N N . PHE B 1 266 ? 5.84 15.031 2.986 1 71 266 PHE B N 1
ATOM 5530 C CA . PHE B 1 266 ? 6.574 15.641 1.881 1 71 266 PHE B CA 1
ATOM 5531 C C . PHE B 1 266 ? 5.652 15.891 0.693 1 71 266 PHE B C 1
ATOM 5533 O O . PHE B 1 266 ? 6.105 15.953 -0.45 1 71 266 PHE B O 1
ATOM 5540 N N . LEU B 1 267 ? 4.438 16 1.058 1 79.12 267 LEU B N 1
ATOM 5541 C CA . LEU B 1 267 ? 3.469 16.297 0.005 1 79.12 267 LEU B CA 1
ATOM 5542 C C . LEU B 1 267 ? 3.762 17.641 -0.646 1 79.12 267 LEU B C 1
ATOM 5544 O O . LEU B 1 267 ? 3.781 17.75 -1.874 1 79.12 267 LEU B O 1
ATOM 5548 N N . ILE B 1 268 ? 4.055 18.609 0.219 1 85.19 268 ILE B N 1
ATOM 5549 C CA . ILE B 1 268 ? 4.293 19.953 -0.303 1 85.19 268 ILE B CA 1
ATOM 5550 C C . ILE B 1 268 ? 5.582 19.969 -1.121 1 85.19 268 ILE B C 1
ATOM 5552 O O . ILE B 1 268 ? 5.648 20.609 -2.174 1 85.19 268 ILE B O 1
ATOM 5556 N N . LYS B 1 269 ? 6.512 19.281 -0.604 1 83.88 269 LYS B N 1
ATOM 5557 C CA . LYS B 1 269 ? 7.77 19.203 -1.346 1 83.88 269 LYS B CA 1
ATOM 5558 C C . LYS B 1 269 ? 7.547 18.609 -2.738 1 83.88 269 LYS B C 1
ATOM 5560 O O . LYS B 1 269 ? 8.094 19.109 -3.721 1 83.88 269 LYS B O 1
ATOM 5565 N N . ARG B 1 270 ? 6.75 17.609 -2.828 1 85.25 270 ARG B N 1
ATOM 5566 C CA . ARG B 1 270 ? 6.457 16.969 -4.105 1 85.25 270 ARG B CA 1
ATOM 5567 C C . ARG B 1 270 ? 5.766 17.938 -5.059 1 85.25 270 ARG B C 1
ATOM 5569 O O . ARG B 1 270 ? 6.102 18 -6.246 1 85.25 270 ARG B O 1
ATOM 5576 N N . VAL B 1 271 ? 4.871 18.672 -4.5 1 92.12 271 VAL B N 1
ATOM 5577 C CA . VAL B 1 271 ? 4.152 19.656 -5.312 1 92.12 271 VAL B CA 1
ATOM 5578 C C . VAL B 1 271 ? 5.105 20.766 -5.754 1 92.12 271 VAL B C 1
ATOM 5580 O O . VAL B 1 271 ? 5.109 21.156 -6.922 1 92.12 271 VAL B O 1
ATOM 5583 N N . ALA B 1 272 ? 5.91 21.203 -4.836 1 92.69 272 ALA B N 1
ATOM 5584 C CA . ALA B 1 272 ? 6.863 22.266 -5.137 1 92.69 272 ALA B CA 1
ATOM 5585 C C . ALA B 1 272 ? 7.848 21.828 -6.223 1 92.69 272 ALA B C 1
ATOM 5587 O O . ALA B 1 272 ? 8.141 22.609 -7.141 1 92.69 272 ALA B O 1
ATOM 5588 N N . GLU B 1 273 ? 8.305 20.688 -6.121 1 89.31 273 GLU B N 1
ATOM 5589 C CA . GLU B 1 273 ? 9.25 20.172 -7.109 1 89.31 273 GLU B CA 1
ATOM 5590 C C . GLU B 1 273 ? 8.602 20.047 -8.484 1 89.31 273 GLU B C 1
ATOM 5592 O O . GLU B 1 273 ? 9.211 20.375 -9.5 1 89.31 273 GLU B O 1
ATOM 5597 N N . GLN B 1 274 ? 7.402 19.562 -8.523 1 91.75 274 GLN B N 1
ATOM 5598 C CA . GLN B 1 274 ? 6.664 19.469 -9.773 1 91.75 274 GLN B CA 1
ATOM 5599 C C . GLN B 1 274 ? 6.469 20.844 -10.406 1 91.75 274 GLN B C 1
ATOM 5601 O O . GLN B 1 274 ? 6.637 21.016 -11.609 1 91.75 274 GLN B O 1
ATOM 5606 N N . LEU B 1 275 ? 6.109 21.797 -9.602 1 95.5 275 LEU B N 1
ATOM 5607 C CA . LEU B 1 275 ? 5.898 23.156 -10.078 1 95.5 275 LEU B CA 1
ATOM 5608 C C . LEU B 1 275 ? 7.199 23.75 -10.602 1 95.5 275 LEU B C 1
ATOM 5610 O O . LEU B 1 275 ? 7.203 24.453 -11.625 1 95.5 275 LEU B O 1
ATOM 5614 N N . LYS B 1 276 ? 8.234 23.469 -9.898 1 93.94 276 LYS B N 1
ATOM 5615 C CA . LYS B 1 276 ? 9.539 23.984 -10.32 1 93.94 276 LYS B CA 1
ATOM 5616 C C . LYS B 1 276 ? 9.945 23.422 -11.672 1 93.94 276 LYS B C 1
ATOM 5618 O O . LYS B 1 276 ? 10.539 24.125 -12.492 1 93.94 276 LYS B O 1
ATOM 5623 N N . ARG B 1 277 ? 9.641 22.219 -11.914 1 92.81 277 ARG B N 1
ATOM 5624 C CA . ARG B 1 277 ? 9.938 21.578 -13.188 1 92.81 277 ARG B CA 1
ATOM 5625 C C . ARG B 1 277 ? 9.086 22.188 -14.305 1 92.81 277 ARG B C 1
ATOM 5627 O O . ARG B 1 277 ? 9.586 22.422 -15.414 1 92.81 277 ARG B O 1
ATOM 5634 N N . GLU B 1 278 ? 7.895 22.5 -14.047 1 92.88 278 GLU B N 1
ATOM 5635 C CA . GLU B 1 278 ? 6.961 23.047 -15.031 1 92.88 278 GLU B CA 1
ATOM 5636 C C . GLU B 1 278 ? 7.219 24.531 -15.281 1 92.88 278 GLU B C 1
ATOM 5638 O O . GLU B 1 278 ? 7.062 25 -16.406 1 92.88 278 GLU B O 1
ATOM 5643 N N . LEU B 1 279 ? 7.512 25.203 -14.203 1 95.56 279 LEU B N 1
ATOM 5644 C CA . LEU B 1 279 ? 7.715 26.656 -14.234 1 95.56 279 LEU B CA 1
ATOM 5645 C C . LEU B 1 279 ? 9.039 27.031 -13.578 1 95.56 279 LEU B C 1
ATOM 5647 O O . LEU B 1 279 ? 9.062 27.531 -12.453 1 95.56 279 LEU B O 1
ATOM 5651 N N . PRO B 1 280 ? 10.125 26.906 -14.289 1 93.75 280 PRO B N 1
ATOM 5652 C CA . PRO B 1 280 ? 11.453 27.125 -13.719 1 93.75 280 PRO B CA 1
ATOM 5653 C C . PRO B 1 280 ? 11.648 28.562 -13.219 1 93.75 280 PRO B C 1
ATOM 5655 O O . PRO B 1 280 ? 12.57 28.828 -12.438 1 93.75 280 PRO B O 1
ATOM 5658 N N . GLN B 1 281 ? 10.812 29.453 -13.633 1 94.25 281 GLN B N 1
ATOM 5659 C CA . GLN B 1 281 ? 10.93 30.859 -13.227 1 94.25 281 GLN B CA 1
ATOM 5660 C C . GLN B 1 281 ? 10.477 31.047 -11.781 1 94.25 281 GLN B C 1
ATOM 5662 O O . GLN B 1 281 ? 10.719 32.094 -11.188 1 94.25 281 GLN B O 1
ATOM 5667 N N . LEU B 1 282 ? 9.797 30.047 -11.25 1 95.75 282 LEU B N 1
ATOM 5668 C CA . LEU B 1 282 ? 9.383 30.156 -9.859 1 95.75 282 LEU B CA 1
ATOM 5669 C C . LEU B 1 282 ? 10.594 30.219 -8.93 1 95.75 282 LEU B C 1
ATOM 5671 O O . LEU B 1 282 ? 11.523 29.422 -9.07 1 95.75 282 LEU B O 1
ATOM 5675 N N . ARG B 1 283 ? 10.523 31.125 -7.965 1 92.69 283 ARG B N 1
ATOM 5676 C CA . ARG B 1 283 ? 11.664 31.344 -7.078 1 92.69 283 ARG B CA 1
ATOM 5677 C C . ARG B 1 283 ? 11.289 31.062 -5.625 1 92.69 283 ARG B C 1
ATOM 5679 O O . ARG B 1 283 ? 12.156 30.719 -4.812 1 92.69 283 ARG B O 1
ATOM 5686 N N . THR B 1 284 ? 10.078 31.281 -5.379 1 96.69 284 THR B N 1
ATOM 5687 C CA . THR B 1 284 ? 9.648 31.203 -3.986 1 96.69 284 THR B CA 1
ATOM 5688 C C . THR B 1 284 ? 8.469 30.25 -3.836 1 96.69 284 THR B C 1
ATOM 5690 O O . THR B 1 284 ? 7.516 30.297 -4.613 1 96.69 284 THR B O 1
ATOM 5693 N N . PHE B 1 285 ? 8.578 29.359 -2.916 1 97.44 285 PHE B N 1
ATOM 5694 C CA . PHE B 1 285 ? 7.5 28.469 -2.533 1 97.44 285 PHE B CA 1
ATOM 5695 C C . PHE B 1 285 ? 7.078 28.703 -1.089 1 97.44 285 PHE B C 1
ATOM 5697 O O . PHE B 1 285 ? 7.867 28.5 -0.164 1 97.44 285 PHE B O 1
ATOM 5704 N N . CYS B 1 286 ? 5.809 29.156 -0.917 1 97.62 286 CYS B N 1
ATOM 5705 C CA . CYS B 1 286 ? 5.359 29.484 0.432 1 97.62 286 CYS B CA 1
ATOM 5706 C C . CYS B 1 286 ? 3.883 29.156 0.61 1 97.62 286 CYS B C 1
ATOM 5708 O O . CYS B 1 286 ? 3.205 28.781 -0.348 1 97.62 286 CYS B O 1
ATOM 5710 N N . THR B 1 287 ? 3.414 29.25 1.875 1 97.31 287 THR B N 1
ATOM 5711 C CA . THR B 1 287 ? 1.987 29.078 2.137 1 97.31 287 THR B CA 1
ATOM 5712 C C . THR B 1 287 ? 1.38 30.391 2.631 1 97.31 287 THR B C 1
ATOM 5714 O O . THR B 1 287 ? 2.102 31.344 2.92 1 97.31 287 THR B O 1
ATOM 5717 N N . LEU B 1 288 ? 0.214 30.578 2.533 1 97.94 288 LEU B N 1
ATOM 5718 C CA . LEU B 1 288 ? -0.617 31.453 3.35 1 97.94 288 LEU B CA 1
ATOM 5719 C C . LEU B 1 288 ? -1.609 30.641 4.18 1 97.94 288 LEU B C 1
ATOM 5721 O O . LEU B 1 288 ? -2.588 30.125 3.645 1 97.94 288 LEU B O 1
ATOM 5725 N N . SER B 1 289 ? -1.359 30.625 5.508 1 97.31 289 SER B N 1
ATOM 5726 C CA . SER B 1 289 ? -2.047 29.625 6.324 1 97.31 289 SER B CA 1
ATOM 5727 C C . SER B 1 289 ? -2.785 30.281 7.488 1 97.31 289 SER B C 1
ATOM 5729 O O . SER B 1 289 ? -2.334 31.297 8.023 1 97.31 289 SER B O 1
ATOM 5731 N N . PRO B 1 290 ? -3.898 29.688 7.828 1 96.62 290 PRO B N 1
ATOM 5732 C CA . PRO B 1 290 ? -4.562 30.125 9.055 1 96.62 290 PRO B CA 1
ATOM 5733 C C . PRO B 1 290 ? -3.812 29.703 10.32 1 96.62 290 PRO B C 1
ATOM 5735 O O . PRO B 1 290 ? -2.84 28.953 10.242 1 96.62 290 PRO B O 1
ATOM 5738 N N . ILE B 1 291 ? -4.184 30.281 11.414 1 97.5 291 ILE B N 1
ATOM 5739 C CA . ILE B 1 291 ? -3.656 29.938 12.727 1 97.5 291 ILE B CA 1
ATOM 5740 C C . ILE B 1 291 ? -4.805 29.562 13.664 1 97.5 291 ILE B C 1
ATOM 5742 O O . ILE B 1 291 ? -5.098 30.297 14.617 1 97.5 291 ILE B O 1
ATOM 5746 N N . PRO B 1 292 ? -5.32 28.406 13.539 1 95.38 292 PRO B N 1
ATOM 5747 C CA . PRO B 1 292 ? -6.609 28.078 14.148 1 95.38 292 PRO B CA 1
ATOM 5748 C C . PRO B 1 292 ? -6.551 28.062 15.672 1 95.38 292 PRO B C 1
ATOM 5750 O O . PRO B 1 292 ? -7.566 28.297 16.328 1 95.38 292 PRO B O 1
ATOM 5753 N N . GLY B 1 293 ? -5.512 27.922 16.312 1 94.81 293 GLY B N 1
ATOM 5754 C CA . GLY B 1 293 ? -5.461 27.734 17.75 1 94.81 293 GLY B CA 1
ATOM 5755 C C . GLY B 1 293 ? -5.105 29.016 18.5 1 94.81 293 GLY B C 1
ATOM 5756 O O . GLY B 1 293 ? -5.133 29.031 19.734 1 94.81 293 GLY B O 1
ATOM 5757 N N . PHE B 1 294 ? -4.883 30.109 17.859 1 97 294 PHE B N 1
ATOM 5758 C CA . PHE B 1 294 ? -4.277 31.281 18.484 1 97 294 PHE B CA 1
ATOM 5759 C C . PHE B 1 294 ? -5.277 31.984 19.391 1 97 294 PHE B C 1
ATOM 5761 O O . PHE B 1 294 ? -4.984 32.25 20.562 1 97 294 PHE B O 1
ATOM 5768 N N . ALA B 1 295 ? -6.445 32.25 18.812 1 96.19 295 ALA B N 1
ATOM 5769 C CA . ALA B 1 295 ? -7.441 33 19.594 1 96.19 295 ALA B CA 1
ATOM 5770 C C . ALA B 1 295 ? -7.805 32.25 20.875 1 96.19 295 ALA B C 1
ATOM 5772 O O . ALA B 1 295 ? -7.883 32.844 21.938 1 96.19 295 ALA B O 1
ATOM 5773 N N . GLU B 1 296 ? -7.988 30.984 20.75 1 95.25 296 GLU B N 1
ATOM 5774 C CA . GLU B 1 296 ? -8.312 30.172 21.922 1 95.25 296 GLU B CA 1
ATOM 5775 C C . GLU B 1 296 ? -7.164 30.156 22.922 1 95.25 296 GLU B C 1
ATOM 5777 O O . GLU B 1 296 ? -7.387 30.234 24.141 1 95.25 296 GLU B O 1
ATOM 5782 N N . TRP B 1 297 ? -5.996 30.047 22.484 1 95.5 297 TRP B N 1
ATOM 5783 C CA . TRP B 1 297 ? -4.809 30.031 23.328 1 95.5 297 TRP B CA 1
ATOM 5784 C C . TRP B 1 297 ? -4.691 31.344 24.109 1 95.5 297 TRP B C 1
ATOM 5786 O O . TRP B 1 297 ? -4.43 31.344 25.312 1 95.5 297 TRP B O 1
ATOM 5796 N N . LEU B 1 298 ? -4.871 32.469 23.422 1 94 298 LEU B N 1
ATOM 5797 C CA . LEU B 1 298 ? -4.77 33.781 24.047 1 94 298 LEU B CA 1
ATOM 5798 C C . LEU B 1 298 ? -5.867 34 25.094 1 94 298 LEU B C 1
ATOM 5800 O O . LEU B 1 298 ? -5.633 34.594 26.141 1 94 298 LEU B O 1
ATOM 5804 N N . ALA B 1 299 ? -7.012 33.5 24.766 1 92.69 299 ALA B N 1
ATOM 5805 C CA . ALA B 1 299 ? -8.164 33.656 25.656 1 92.69 299 ALA B CA 1
ATOM 5806 C C . ALA B 1 299 ? -7.941 32.906 26.969 1 92.69 299 ALA B C 1
ATOM 5808 O O . ALA B 1 299 ? -8.484 33.281 28.016 1 92.69 299 ALA B O 1
ATOM 5809 N N . LYS B 1 300 ? -7.176 31.859 26.938 1 92.69 300 LYS B N 1
ATOM 5810 C CA . LYS B 1 300 ? -6.902 31.062 28.125 1 92.69 300 LYS B CA 1
ATOM 5811 C C . LYS B 1 300 ? -5.898 31.766 29.031 1 92.69 300 LYS B C 1
ATOM 5813 O O . LYS B 1 300 ? -5.605 31.281 30.125 1 92.69 300 LYS B O 1
ATOM 5818 N N . ARG B 1 301 ? -5.398 32.875 28.734 1 90.19 301 ARG B N 1
ATOM 5819 C CA . ARG B 1 301 ? -4.461 33.688 29.516 1 90.19 301 ARG B CA 1
ATOM 5820 C C . ARG B 1 301 ? -3.268 32.844 29.969 1 90.19 301 ARG B C 1
ATOM 5822 O O . ARG B 1 301 ? -3.035 32.688 31.172 1 90.19 301 ARG B O 1
ATOM 5829 N N . PRO B 1 302 ? -2.512 32.375 28.891 1 91.94 302 PRO B N 1
ATOM 5830 C CA . PRO B 1 302 ? -1.341 31.562 29.219 1 91.94 302 PRO B CA 1
ATOM 5831 C C . PRO B 1 302 ? -0.298 32.312 30.031 1 91.94 302 PRO B C 1
ATOM 5833 O O . PRO B 1 302 ? -0.272 33.562 30.016 1 91.94 302 PRO B O 1
ATOM 5836 N N . ALA B 1 303 ? 0.524 31.562 30.812 1 93 303 ALA B N 1
ATOM 5837 C CA . ALA B 1 303 ? 1.664 32.156 31.5 1 93 303 ALA B CA 1
ATOM 5838 C C . ALA B 1 303 ? 2.766 32.531 30.516 1 93 303 ALA B C 1
ATOM 5840 O O . ALA B 1 303 ? 3.715 31.781 30.312 1 93 303 ALA B O 1
ATOM 5841 N N . LEU B 1 304 ? 2.66 33.75 30.031 1 94 304 LEU B N 1
ATOM 5842 C CA . LEU B 1 304 ? 3.518 34.188 28.953 1 94 304 LEU B CA 1
ATOM 5843 C C . LEU B 1 304 ? 4.98 34.219 29.375 1 94 304 LEU B C 1
ATOM 5845 O O . LEU B 1 304 ? 5.875 34.031 28.562 1 94 304 LEU B O 1
ATOM 5849 N N . ASP B 1 305 ? 5.207 34.438 30.625 1 92.38 305 ASP B N 1
ATOM 5850 C CA . ASP B 1 305 ? 6.57 34.531 31.141 1 92.38 305 ASP B CA 1
ATOM 5851 C C . ASP B 1 305 ? 7.168 33.156 31.375 1 92.38 305 ASP B C 1
ATOM 5853 O O . ASP B 1 305 ? 8.367 33.031 31.641 1 92.38 305 ASP B O 1
ATOM 5857 N N . GLN B 1 306 ? 6.418 32.125 31.125 1 92.06 306 GLN B N 1
ATOM 5858 C CA . GLN B 1 306 ? 6.883 30.766 31.359 1 92.06 306 GLN B CA 1
ATOM 5859 C C . GLN B 1 306 ? 6.922 29.969 30.062 1 92.06 306 GLN B C 1
ATOM 5861 O O . GLN B 1 306 ? 7.062 28.75 30.094 1 92.06 306 GLN B O 1
ATOM 5866 N N . LEU B 1 307 ? 6.758 30.625 28.984 1 92.62 307 LEU B N 1
ATOM 5867 C CA . LEU B 1 307 ? 6.844 29.906 27.703 1 92.62 307 LEU B CA 1
ATOM 5868 C C . LEU B 1 307 ? 8.234 29.312 27.516 1 92.62 307 LEU B C 1
ATOM 5870 O O . LEU B 1 307 ? 9.234 29.891 27.938 1 92.62 307 LEU B O 1
ATOM 5874 N N . PRO B 1 308 ? 8.297 28.188 26.906 1 88.88 308 PRO B N 1
ATOM 5875 C CA . PRO B 1 308 ? 9.594 27.531 26.719 1 88.88 308 PRO B CA 1
ATOM 5876 C C . PRO B 1 308 ? 10.523 28.328 25.797 1 88.88 308 PRO B C 1
ATOM 5878 O O . PRO B 1 308 ? 10.07 28.938 24.828 1 88.88 308 PRO B O 1
ATOM 5881 N N . GLY B 1 309 ? 11.82 28.375 26.188 1 86.06 309 GLY B N 1
ATOM 5882 C CA . GLY B 1 309 ? 12.852 28.891 25.297 1 86.06 309 GLY B CA 1
ATOM 5883 C C . GLY B 1 309 ? 12.906 30.406 25.266 1 86.06 309 GLY B C 1
ATOM 5884 O O . GLY B 1 309 ? 13.492 30.984 24.359 1 86.06 309 GLY B O 1
ATOM 5885 N N . LEU B 1 310 ? 12.234 31.031 26.219 1 89.25 310 LEU B N 1
ATOM 5886 C CA . LEU B 1 310 ? 12.234 32.469 26.234 1 89.25 310 LEU B CA 1
ATOM 5887 C C . LEU B 1 310 ? 13.625 33.031 26.562 1 89.25 310 LEU B C 1
ATOM 5889 O O . LEU B 1 310 ? 14.305 32.5 27.453 1 89.25 310 LEU B O 1
ATOM 5893 N N . LYS B 1 311 ? 14.047 33.938 25.75 1 82.62 311 LYS B N 1
ATOM 5894 C CA . LYS B 1 311 ? 15.312 34.625 26.016 1 82.62 311 LYS B CA 1
ATOM 5895 C C . LYS B 1 311 ? 15.109 35.75 27.016 1 82.62 311 LYS B C 1
ATOM 5897 O O . LYS B 1 311 ? 13.977 36.125 27.344 1 82.62 311 LYS B O 1
ATOM 5902 N N . ARG B 1 312 ? 16.234 36.25 27.422 1 82.56 312 ARG B N 1
ATOM 5903 C CA . ARG B 1 312 ? 16.234 37.344 28.375 1 82.56 312 ARG B CA 1
ATOM 5904 C C . ARG B 1 312 ? 15.438 38.531 27.859 1 82.56 312 ARG B C 1
ATOM 5906 O O . ARG B 1 312 ? 15.617 38.938 26.703 1 82.56 312 ARG B O 1
ATOM 5913 N N . GLY B 1 313 ? 14.531 38.969 28.562 1 88.81 313 GLY B N 1
ATOM 5914 C CA . GLY B 1 313 ? 13.789 40.156 28.188 1 88.81 313 GLY B CA 1
ATOM 5915 C C . GLY B 1 313 ? 12.508 39.875 27.438 1 88.81 313 GLY B C 1
ATOM 5916 O O . GLY B 1 313 ? 11.586 40.688 27.422 1 88.81 313 GLY B O 1
ATOM 5917 N N . GLU B 1 314 ? 12.414 38.75 26.797 1 91.62 314 GLU B N 1
ATOM 5918 C CA . GLU B 1 314 ? 11.234 38.406 26 1 91.62 314 GLU B CA 1
ATOM 5919 C C . GLU B 1 314 ? 10.008 38.25 26.891 1 91.62 314 GLU B C 1
ATOM 5921 O O . GLU B 1 314 ? 8.891 38.594 26.469 1 91.62 314 GLU B O 1
ATOM 5926 N N . ALA B 1 315 ? 10.312 37.812 28.062 1 93.75 315 ALA B N 1
ATOM 5927 C CA . ALA B 1 315 ? 9.203 37.656 29 1 93.75 315 ALA B CA 1
ATOM 5928 C C . ALA B 1 315 ? 8.539 39 29.312 1 93.75 315 ALA B C 1
ATOM 5930 O O . ALA B 1 315 ? 7.309 39.094 29.297 1 93.75 315 ALA B O 1
ATOM 5931 N N . ALA B 1 316 ? 9.422 39.906 29.578 1 94.12 316 ALA B N 1
ATOM 5932 C CA . ALA B 1 316 ? 8.906 41.219 29.891 1 94.12 316 ALA B CA 1
ATOM 5933 C C . ALA B 1 316 ? 8.18 41.844 28.688 1 94.12 316 ALA B C 1
ATOM 5935 O O . ALA B 1 316 ? 7.152 42.5 28.844 1 94.12 316 ALA B O 1
ATOM 5936 N N . ASP B 1 317 ? 8.727 41.625 27.562 1 94.81 317 ASP B N 1
ATOM 5937 C CA . ASP B 1 317 ? 8.125 42.156 26.328 1 94.81 317 ASP B CA 1
ATOM 5938 C C . ASP B 1 317 ? 6.746 41.531 26.094 1 94.81 317 ASP B C 1
ATOM 5940 O O . ASP B 1 317 ? 5.82 42.219 25.656 1 94.81 317 ASP B O 1
ATOM 5944 N N . LEU B 1 318 ? 6.625 40.312 26.375 1 96.44 318 LEU B N 1
ATOM 5945 C CA . LEU B 1 318 ? 5.363 39.594 26.188 1 96.44 318 LEU B CA 1
ATOM 5946 C C . LEU B 1 318 ? 4.301 40.094 27.156 1 96.44 318 LEU B C 1
ATOM 5948 O O . LEU B 1 318 ? 3.145 40.281 26.781 1 96.44 318 LEU B O 1
ATOM 5952 N N . LEU B 1 319 ? 4.797 40.281 28.391 1 95.81 319 LEU B N 1
ATOM 5953 C CA . LEU B 1 319 ? 3.867 40.812 29.391 1 95.81 319 LEU B CA 1
ATOM 5954 C C . LEU B 1 319 ? 3.418 42.219 29.031 1 95.81 319 LEU B C 1
ATOM 5956 O O . LEU B 1 319 ? 2.246 42.562 29.203 1 95.81 319 LEU B O 1
ATOM 5960 N N . ALA B 1 320 ? 4.332 42.938 28.531 1 95.88 320 ALA B N 1
ATOM 5961 C CA . ALA B 1 320 ? 4.012 44.281 28.094 1 95.88 320 ALA B CA 1
ATOM 5962 C C . ALA B 1 320 ? 3.049 44.25 26.906 1 95.88 320 ALA B C 1
ATOM 5964 O O . ALA B 1 320 ? 2.145 45.094 26.828 1 95.88 320 ALA B O 1
ATOM 5965 N N . ALA B 1 321 ? 3.238 43.375 26.016 1 96.5 321 ALA B N 1
ATOM 5966 C CA . ALA B 1 321 ? 2.361 43.25 24.859 1 96.5 321 ALA B CA 1
ATOM 5967 C C . ALA B 1 321 ? 0.949 42.844 25.281 1 96.5 321 ALA B C 1
ATOM 5969 O O . ALA B 1 321 ? -0.034 43.344 24.734 1 96.5 321 ALA B O 1
ATOM 5970 N N . GLU B 1 322 ? 0.882 41.938 26.188 1 95.38 322 GLU B N 1
ATOM 5971 C CA . GLU B 1 322 ? -0.423 41.531 26.703 1 95.38 322 GLU B CA 1
ATOM 5972 C C . GLU B 1 322 ? -1.176 42.719 27.312 1 95.38 322 GLU B C 1
ATOM 5974 O O . GLU B 1 322 ? -2.369 42.875 27.062 1 95.38 322 GLU B O 1
ATOM 5979 N N . ALA B 1 323 ? -0.422 43.438 28.109 1 95 323 ALA B N 1
ATOM 5980 C CA . ALA B 1 323 ? -1.018 44.625 28.75 1 95 323 ALA B CA 1
ATOM 5981 C C . ALA B 1 323 ? -1.457 45.656 27.703 1 95 323 ALA B C 1
ATOM 5983 O O . ALA B 1 323 ? -2.533 46.219 27.828 1 95 323 ALA B O 1
ATOM 5984 N N . ALA B 1 324 ? -0.621 45.844 26.75 1 95.38 324 ALA B N 1
ATOM 5985 C CA . ALA B 1 324 ? -0.917 46.781 25.688 1 95.38 324 ALA B CA 1
ATOM 5986 C C . ALA B 1 324 ? -2.15 46.375 24.906 1 95.38 324 ALA B C 1
ATOM 5988 O O . ALA B 1 324 ? -2.971 47.219 24.516 1 95.38 324 ALA B O 1
ATOM 5989 N N . LEU B 1 325 ? -2.289 45.156 24.641 1 95.19 325 LEU B N 1
ATOM 5990 C CA . LEU B 1 325 ? -3.443 44.625 23.906 1 95.19 325 LEU B CA 1
ATOM 5991 C C . LEU B 1 325 ? -4.723 44.812 24.719 1 95.19 325 LEU B C 1
ATOM 5993 O O . LEU B 1 325 ? -5.762 45.188 24.172 1 95.19 325 LEU B O 1
ATOM 5997 N N . GLN B 1 326 ? -4.641 44.531 25.984 1 93.12 326 GLN B N 1
ATOM 5998 C CA . GLN B 1 326 ? -5.789 44.688 26.875 1 93.12 326 GLN B CA 1
ATOM 5999 C C . GLN B 1 326 ? -6.25 46.125 26.922 1 93.12 326 GLN B C 1
ATOM 6001 O O . GLN B 1 326 ? -7.453 46.406 26.906 1 93.12 326 GLN B O 1
ATOM 6006 N N . GLN B 1 327 ? -5.305 46.938 26.984 1 93.25 327 GLN B N 1
ATOM 6007 C CA . GLN B 1 327 ? -5.617 48.375 27.016 1 93.25 327 GLN B CA 1
ATOM 6008 C C . GLN B 1 327 ? -6.25 48.812 25.703 1 93.25 327 GLN B C 1
ATOM 6010 O O . GLN B 1 327 ? -7.234 49.562 25.703 1 93.25 327 GLN B O 1
ATOM 6015 N N . ALA B 1 328 ? -5.695 48.312 24.656 1 92.88 328 ALA B N 1
ATOM 6016 C CA . ALA B 1 328 ? -6.164 48.719 23.328 1 92.88 328 ALA B CA 1
ATOM 6017 C C . ALA B 1 328 ? -7.586 48.219 23.094 1 92.88 328 ALA B C 1
ATOM 6019 O O . ALA B 1 328 ? -8.367 48.906 22.406 1 92.88 328 ALA B O 1
ATOM 6020 N N . CYS B 1 329 ? -7.93 47.094 23.625 1 91.06 329 CYS B N 1
ATOM 6021 C CA . CYS B 1 329 ? -9.266 46.531 23.406 1 91.06 329 CYS B CA 1
ATOM 6022 C C . CYS B 1 329 ? -10.227 47 24.5 1 91.06 329 CYS B C 1
ATOM 6024 O O . CYS B 1 329 ? -11.414 46.688 24.453 1 91.06 329 CYS B O 1
ATOM 6026 N N . GLY B 1 330 ? -9.734 47.75 25.469 1 86.56 330 GLY B N 1
ATOM 6027 C CA . GLY B 1 330 ? -10.555 48.219 26.578 1 86.56 330 GLY B CA 1
ATOM 6028 C C . GLY B 1 330 ? -11.031 47.062 27.484 1 86.56 330 GLY B C 1
ATOM 6029 O O . GLY B 1 330 ? -12.156 47.094 27.984 1 86.56 330 GLY B O 1
ATOM 6030 N N . GLY B 1 331 ? -10.266 46.031 27.469 1 81.38 331 GLY B N 1
ATOM 6031 C CA . GLY B 1 331 ? -10.609 44.906 28.297 1 81.38 331 GLY B CA 1
ATOM 6032 C C . GLY B 1 331 ? -11.641 43.969 27.672 1 81.38 331 GLY B C 1
ATOM 6033 O O . GLY B 1 331 ? -12.008 42.938 28.25 1 81.38 331 GLY B O 1
ATOM 6034 N N . ASP B 1 332 ? -12.062 44.375 26.469 1 85.56 332 ASP B N 1
ATOM 6035 C CA . ASP B 1 332 ? -13.078 43.594 25.781 1 85.56 332 ASP B CA 1
ATOM 6036 C C . ASP B 1 332 ? -12.469 42.781 24.625 1 85.56 332 ASP B C 1
ATOM 6038 O O . ASP B 1 332 ? -12.289 43.312 23.531 1 85.56 332 ASP B O 1
ATOM 6042 N N . ALA B 1 333 ? -12.336 41.531 24.844 1 82.5 333 ALA B N 1
ATOM 6043 C CA . ALA B 1 333 ? -11.688 40.625 23.875 1 82.5 333 ALA B CA 1
ATOM 6044 C C . ALA B 1 333 ? -12.555 40.438 22.641 1 82.5 333 ALA B C 1
ATOM 6046 O O . ALA B 1 333 ? -12.055 40.062 21.578 1 82.5 333 ALA B O 1
ATOM 6047 N N . ALA B 1 334 ? -13.836 40.688 22.766 1 83 334 ALA B N 1
ATOM 6048 C CA . ALA B 1 334 ? -14.758 40.531 21.641 1 83 334 ALA B CA 1
ATOM 6049 C C . ALA B 1 334 ? -14.406 41.5 20.516 1 83 334 ALA B C 1
ATOM 6051 O O . ALA B 1 334 ? -14.719 41.25 19.344 1 83 334 ALA B O 1
ATOM 6052 N N . LYS B 1 335 ? -13.75 42.656 20.859 1 87.06 335 LYS B N 1
ATOM 6053 C CA . LYS B 1 335 ? -13.344 43.625 19.859 1 87.06 335 LYS B CA 1
ATOM 6054 C C . LYS B 1 335 ? -12.352 43.031 18.875 1 87.06 335 LYS B C 1
ATOM 6056 O O . LYS B 1 335 ? -12.266 43.469 17.719 1 87.06 335 LYS B O 1
ATOM 6061 N N . LEU B 1 336 ? -11.711 42.062 19.312 1 91.5 336 LEU B N 1
ATOM 6062 C CA . LEU B 1 336 ? -10.719 41.438 18.453 1 91.5 336 LEU B CA 1
ATOM 6063 C C . LEU B 1 336 ? -11.391 40.562 17.406 1 91.5 336 LEU B C 1
ATOM 6065 O O . LEU B 1 336 ? -10.75 40.156 16.422 1 91.5 336 LEU B O 1
ATOM 6069 N N . ASN B 1 337 ? -12.656 40.312 17.453 1 91.75 337 ASN B N 1
ATOM 6070 C CA . ASN B 1 337 ? -13.359 39.406 16.562 1 91.75 337 ASN B CA 1
ATOM 6071 C C . ASN B 1 337 ? -14.172 40.156 15.508 1 91.75 337 ASN B C 1
ATOM 6073 O O . ASN B 1 337 ? -15.141 39.625 14.969 1 91.75 337 ASN B O 1
ATOM 6077 N N . SER B 1 338 ? -13.836 41.375 15.297 1 91.81 338 SER B N 1
ATOM 6078 C CA . SER B 1 338 ? -14.461 42.188 14.242 1 91.81 338 SER B CA 1
ATOM 6079 C C . SER B 1 338 ? -13.43 43.031 13.523 1 91.81 338 SER B C 1
ATOM 6081 O O . SER B 1 338 ? -12.438 43.469 14.125 1 91.81 338 SER B O 1
ATOM 6083 N N . ALA B 1 339 ? -13.734 43.312 12.242 1 89.5 339 ALA B N 1
ATOM 6084 C CA . ALA B 1 339 ? -12.836 44.156 11.461 1 89.5 339 ALA B CA 1
ATOM 6085 C C . ALA B 1 339 ? -12.727 45.531 12.055 1 89.5 339 ALA B C 1
ATOM 6087 O O . ALA B 1 339 ? -11.633 46.094 12.133 1 89.5 339 ALA B O 1
ATOM 6088 N N . ALA B 1 340 ? -13.766 46.031 12.484 1 89.5 340 ALA B N 1
ATOM 6089 C CA . ALA B 1 340 ? -13.812 47.344 13.086 1 89.5 340 ALA B CA 1
ATOM 6090 C C . ALA B 1 340 ? -13.016 47.406 14.383 1 89.5 340 ALA B C 1
ATOM 6092 O O . ALA B 1 340 ? -12.328 48.375 14.664 1 89.5 340 ALA B O 1
ATOM 6093 N N . GLY B 1 341 ? -13.172 46.406 15.086 1 90.06 341 GLY B N 1
ATOM 6094 C CA . GLY B 1 341 ? -12.422 46.312 16.328 1 90.06 341 GLY B CA 1
ATOM 6095 C C . GLY B 1 341 ? -10.922 46.281 16.109 1 90.06 341 GLY B C 1
ATOM 6096 O O . GLY B 1 341 ? -10.164 46.906 16.859 1 90.06 341 GLY B O 1
ATOM 6097 N N . LEU B 1 342 ? -10.57 45.562 15.148 1 91.81 342 LEU B N 1
ATOM 6098 C CA . LEU B 1 342 ? -9.148 45.469 14.836 1 91.81 342 LEU B CA 1
ATOM 6099 C C . LEU B 1 342 ? -8.602 46.812 14.359 1 91.81 342 LEU B C 1
ATOM 6101 O O . LEU B 1 342 ? -7.465 47.156 14.695 1 91.81 342 LEU B O 1
ATOM 6105 N N . ASP B 1 343 ? -9.398 47.531 13.648 1 90 343 ASP B N 1
ATOM 6106 C CA . ASP B 1 343 ? -9 48.844 13.18 1 90 343 ASP B CA 1
ATOM 6107 C C . ASP B 1 343 ? -8.812 49.812 14.352 1 90 343 ASP B C 1
ATOM 6109 O O . ASP B 1 343 ? -7.969 50.688 14.297 1 90 343 ASP B O 1
ATOM 6113 N N . ALA B 1 344 ? -9.523 49.5 15.391 1 90.81 344 ALA B N 1
ATOM 6114 C CA . ALA B 1 344 ? -9.531 50.406 16.547 1 90.81 344 ALA B CA 1
ATOM 6115 C C . ALA B 1 344 ? -8.359 50.094 17.484 1 90.81 344 ALA B C 1
ATOM 6117 O O . ALA B 1 344 ? -8.062 50.906 18.375 1 90.81 344 ALA B O 1
ATOM 6118 N N . LEU B 1 345 ? -7.695 49.062 17.266 1 91.81 345 LEU B N 1
ATOM 6119 C CA . LEU B 1 345 ? -6.605 48.656 18.156 1 91.81 345 LEU B CA 1
ATOM 6120 C C . LEU B 1 345 ? -5.469 49.688 18.094 1 91.81 345 LEU B C 1
ATOM 6122 O O . LEU B 1 345 ? -4.73 49.844 19.078 1 91.81 345 LEU B O 1
ATOM 6126 N N . GLY B 1 346 ? -5.324 50.375 17 1 90 346 GLY B N 1
ATOM 6127 C CA . GLY B 1 346 ? -4.184 51.25 16.812 1 90 346 GLY B CA 1
ATOM 6128 C C . GLY B 1 346 ? -2.889 50.5 16.547 1 90 346 GLY B C 1
ATOM 6129 O O . GLY B 1 346 ? -2.869 49.281 16.516 1 90 346 GLY B O 1
ATOM 6130 N N . LYS B 1 347 ? -1.876 51.281 16.391 1 93.19 347 LYS B N 1
ATOM 6131 C CA . LYS B 1 347 ? -0.573 50.75 16.047 1 93.19 347 LYS B CA 1
ATOM 6132 C C . LYS B 1 347 ? -0.014 49.906 17.188 1 93.19 347 LYS B C 1
ATOM 6134 O O . LYS B 1 347 ? 0.561 48.812 16.969 1 93.19 347 LYS B O 1
ATOM 6139 N N . GLU B 1 348 ? -0.192 50.344 18.359 1 92.81 348 GLU B N 1
ATOM 6140 C CA . GLU B 1 348 ? 0.342 49.656 19.531 1 92.81 348 GLU B CA 1
ATOM 6141 C C . GLU B 1 348 ? -0.391 48.344 19.781 1 92.81 348 GLU B C 1
ATOM 6143 O O . GLU B 1 348 ? 0.23 47.344 20.125 1 92.81 348 GLU B O 1
ATOM 6148 N N . GLY B 1 349 ? -1.684 48.406 19.672 1 94.31 349 GLY B N 1
ATOM 6149 C CA . GLY B 1 349 ? -2.477 47.188 19.828 1 94.31 349 GLY B CA 1
ATOM 6150 C C . GLY B 1 349 ? -2.176 46.156 18.781 1 94.31 349 GLY B C 1
ATOM 6151 O O . GLY B 1 349 ? -2.102 44.969 19.094 1 94.31 349 GLY B O 1
ATOM 6152 N N . GLU B 1 350 ? -2.041 46.562 17.578 1 95.19 350 GLU B N 1
ATOM 6153 C CA . GLU B 1 350 ? -1.701 45.656 16.5 1 95.19 350 GLU B CA 1
ATOM 6154 C C . GLU B 1 350 ? -0.319 45.031 16.719 1 95.19 350 GLU B C 1
ATOM 6156 O O . GLU B 1 350 ? -0.128 43.844 16.516 1 95.19 350 GLU B O 1
ATOM 6161 N N . ALA B 1 351 ? 0.623 45.875 17.094 1 96.19 351 ALA B N 1
ATOM 6162 C CA . ALA B 1 351 ? 1.973 45.375 17.375 1 96.19 351 ALA B CA 1
ATOM 6163 C C . ALA B 1 351 ? 1.964 44.344 18.5 1 96.19 351 ALA B C 1
ATOM 6165 O O . ALA B 1 351 ? 2.707 43.375 18.453 1 96.19 351 ALA B O 1
ATOM 6166 N N . ALA B 1 352 ? 1.178 44.656 19.5 1 96.5 352 ALA B N 1
ATOM 6167 C CA . ALA B 1 352 ? 1.051 43.719 20.625 1 96.5 352 ALA B CA 1
ATOM 6168 C C . ALA B 1 352 ? 0.487 42.375 20.172 1 96.5 352 ALA B C 1
ATOM 6170 O O . ALA B 1 352 ? 0.972 41.312 20.578 1 96.5 352 ALA B O 1
ATOM 6171 N N . LEU B 1 353 ? -0.516 42.469 19.328 1 96.38 353 LEU B N 1
ATOM 6172 C CA . LEU B 1 353 ? -1.136 41.25 18.797 1 96.38 353 LEU B CA 1
ATOM 6173 C C . LEU B 1 353 ? -0.126 40.438 18 1 96.38 353 LEU B C 1
ATOM 6175 O O . LEU B 1 353 ? -0.07 39.188 18.141 1 96.38 353 LEU B O 1
ATOM 6179 N N . LEU B 1 354 ? 0.661 41.031 17.219 1 97.69 354 LEU B N 1
ATOM 6180 C CA . LEU B 1 354 ? 1.68 40.375 16.406 1 97.69 354 LEU B CA 1
ATOM 6181 C C . LEU B 1 354 ? 2.746 39.75 17.281 1 97.69 354 LEU B C 1
ATOM 6183 O O . LEU B 1 354 ? 3.197 38.625 17.016 1 97.69 354 LEU B O 1
ATOM 6187 N N . THR B 1 355 ? 3.107 40.438 18.297 1 97.56 355 THR B N 1
ATOM 6188 C CA . THR B 1 355 ? 4.117 39.938 19.234 1 97.56 355 THR B CA 1
ATOM 6189 C C . THR B 1 355 ? 3.629 38.656 19.922 1 97.56 355 THR B C 1
ATOM 6191 O O . THR B 1 355 ? 4.355 37.656 19.984 1 97.56 355 THR B O 1
ATO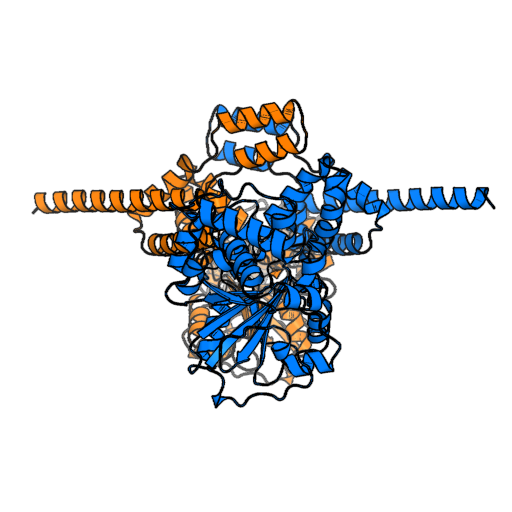M 6194 N N . LEU B 1 356 ? 2.434 38.688 20.344 1 97.25 356 LEU B N 1
ATOM 6195 C CA . LEU B 1 356 ? 1.87 37.531 21.047 1 97.25 356 LEU B CA 1
ATOM 6196 C C . LEU B 1 356 ? 1.715 36.344 20.109 1 97.25 356 LEU B C 1
ATOM 6198 O O . LEU B 1 356 ? 1.988 35.188 20.5 1 97.25 356 LEU B O 1
ATOM 6202 N N . CYS B 1 357 ? 1.29 36.594 18.875 1 97.88 357 CYS B N 1
ATOM 6203 C CA . CYS B 1 357 ? 1.138 35.531 17.906 1 97.88 357 CYS B CA 1
ATOM 6204 C C . CYS B 1 357 ? 2.492 34.938 17.531 1 97.88 357 CYS B C 1
ATOM 6206 O O . CYS B 1 357 ? 2.625 33.719 17.359 1 97.88 357 CYS B O 1
ATOM 6208 N N . SER B 1 358 ? 3.459 35.812 17.375 1 97.38 358 SER B N 1
ATOM 6209 C CA . SER B 1 358 ? 4.809 35.312 17.078 1 97.38 358 SER B CA 1
ATOM 6210 C C . SER B 1 358 ? 5.316 34.406 18.172 1 97.38 358 SER B C 1
ATOM 6212 O O . SER B 1 358 ? 5.898 33.344 17.891 1 97.38 358 SER B O 1
ATOM 6214 N N . ALA B 1 359 ? 5.086 34.75 19.406 1 96.31 359 ALA B N 1
ATOM 6215 C CA . ALA B 1 359 ? 5.484 33.938 20.531 1 96.31 359 ALA B CA 1
ATOM 6216 C C . ALA B 1 359 ? 4.773 32.594 20.5 1 96.31 359 ALA B C 1
ATOM 6218 O O . ALA B 1 359 ? 5.383 31.547 20.75 1 96.31 359 ALA B O 1
ATOM 6219 N N . TYR B 1 360 ? 3.496 32.625 20.172 1 96.75 360 TYR B N 1
ATOM 6220 C CA . TYR B 1 360 ? 2.701 31.391 20.078 1 96.75 360 TYR B CA 1
ATOM 6221 C C . TYR B 1 360 ? 3.277 30.453 19.047 1 96.75 360 TYR B C 1
ATOM 6223 O O . TYR B 1 360 ? 3.461 29.266 19.312 1 96.75 360 TYR B O 1
ATOM 6231 N N . LEU B 1 361 ? 3.625 30.938 17.875 1 97.5 361 LEU B N 1
ATOM 6232 C CA . LEU B 1 361 ? 4.09 30.109 16.766 1 97.5 361 LEU B CA 1
ATOM 6233 C C . LEU B 1 361 ? 5.531 29.656 16.984 1 97.5 361 LEU B C 1
ATOM 6235 O O . LEU B 1 361 ? 5.891 28.531 16.641 1 97.5 361 LEU B O 1
ATOM 6239 N N . MET B 1 362 ? 6.32 30.438 17.594 1 95.12 362 MET B N 1
ATOM 6240 C CA . MET B 1 362 ? 7.742 30.141 17.719 1 95.12 362 MET B CA 1
ATOM 6241 C C . MET B 1 362 ? 8.008 29.266 18.938 1 95.12 362 MET B C 1
ATOM 6243 O O . MET B 1 362 ? 8.883 28.391 18.906 1 95.12 362 MET B O 1
ATOM 6247 N N . ARG B 1 363 ? 7.215 29.453 19.984 1 93.88 363 ARG B N 1
ATOM 6248 C CA . ARG B 1 363 ? 7.566 28.812 21.25 1 93.88 363 ARG B CA 1
ATOM 6249 C C . ARG B 1 363 ? 6.605 27.672 21.578 1 93.88 363 ARG B C 1
ATOM 6251 O O . ARG B 1 363 ? 6.988 26.703 22.219 1 93.88 363 ARG B O 1
ATOM 6258 N N . VAL B 1 364 ? 5.406 27.75 21.141 1 93.88 364 VAL B N 1
ATOM 6259 C CA . VAL B 1 364 ? 4.391 26.812 21.578 1 93.88 364 VAL B CA 1
ATOM 6260 C C . VAL B 1 364 ? 4.211 25.719 20.531 1 93.88 364 VAL B C 1
ATOM 6262 O O . VAL B 1 364 ? 3.787 24.594 20.859 1 93.88 364 VAL B O 1
ATOM 6265 N N . SER B 1 365 ? 4.516 25.969 19.281 1 91.75 365 SER B N 1
ATOM 6266 C CA . SER B 1 365 ? 4.254 25.078 18.172 1 91.75 365 SER B CA 1
ATOM 6267 C C . SER B 1 365 ? 4.875 23.703 18.406 1 91.75 365 SER B C 1
ATOM 6269 O O . SER B 1 365 ? 4.27 22.672 18.078 1 91.75 365 SER B O 1
ATOM 6271 N N . PRO B 1 366 ? 6.102 23.594 18.938 1 87.62 366 PRO B N 1
ATOM 6272 C CA . PRO B 1 366 ? 6.715 22.281 19.125 1 87.62 366 PRO B CA 1
ATOM 6273 C C . PRO B 1 366 ? 6.117 21.516 20.297 1 87.62 366 PRO B C 1
ATOM 6275 O O . PRO B 1 366 ? 6.445 20.344 20.516 1 87.62 366 PRO B O 1
ATOM 6278 N N . THR B 1 367 ? 5.246 22.125 21.078 1 87.62 367 THR B N 1
ATOM 6279 C CA . THR B 1 367 ? 4.645 21.5 22.25 1 87.62 367 THR B CA 1
ATOM 6280 C C . THR B 1 367 ? 3.309 20.859 21.891 1 87.62 367 THR B C 1
ATOM 6282 O O . THR B 1 367 ? 2.777 21.078 20.812 1 87.62 367 THR B O 1
ATOM 6285 N N . PRO B 1 368 ? 2.752 20.078 22.75 1 82.5 368 PRO B N 1
ATOM 6286 C CA . PRO B 1 368 ? 1.46 19.438 22.5 1 82.5 368 PRO B CA 1
ATOM 6287 C C . PRO B 1 368 ? 0.329 20.453 22.312 1 82.5 368 PRO B C 1
ATOM 6289 O O . PRO B 1 368 ? -0.687 20.125 21.688 1 82.5 368 PRO B O 1
ATOM 6292 N N . ASP B 1 369 ? 0.536 21.594 22.766 1 86 369 ASP B N 1
ATOM 6293 C CA . ASP B 1 369 ? -0.49 22.625 22.672 1 86 369 ASP B CA 1
ATOM 6294 C C . ASP B 1 369 ? -0.279 23.484 21.438 1 86 369 ASP B C 1
ATOM 6296 O O . ASP B 1 369 ? -0.943 24.516 21.266 1 86 369 ASP B O 1
ATOM 6300 N N . GLY B 1 370 ? 0.602 23.062 20.672 1 91.62 370 GLY B N 1
ATOM 6301 C CA . GLY B 1 370 ? 0.937 23.859 19.484 1 91.62 370 GLY B CA 1
ATOM 6302 C C . GLY B 1 370 ? -0.181 23.906 18.469 1 91.62 370 GLY B C 1
ATOM 6303 O O . GLY B 1 370 ? -1.115 23.109 18.516 1 91.62 370 GLY B O 1
ATOM 6304 N N . ASP B 1 371 ? -0.159 24.938 17.641 1 94.12 371 ASP B N 1
ATOM 6305 C CA . ASP B 1 371 ? -1.111 25.078 16.531 1 94.12 371 ASP B CA 1
ATOM 6306 C C . ASP B 1 371 ? -0.979 23.922 15.539 1 94.12 371 ASP B C 1
ATOM 6308 O O . ASP B 1 371 ? 0.12 23.625 15.07 1 94.12 371 ASP B O 1
ATOM 6312 N N . PRO B 1 372 ? -2.082 23.281 15.227 1 89.44 372 PRO B N 1
ATOM 6313 C CA . PRO B 1 372 ? -2 22.109 14.352 1 89.44 372 PRO B CA 1
ATOM 6314 C C . PRO B 1 372 ? -1.475 22.438 12.961 1 89.44 372 PRO B C 1
ATOM 6316 O O . PRO B 1 372 ? -0.727 21.656 12.375 1 89.44 372 PRO B O 1
ATOM 6319 N N . VAL B 1 373 ? -1.896 23.578 12.414 1 92.25 373 VAL B N 1
ATOM 6320 C CA . VAL B 1 373 ? -1.451 23.953 11.078 1 92.25 373 VAL B CA 1
ATOM 6321 C C . VAL B 1 373 ? 0.037 24.297 11.109 1 92.25 373 VAL B C 1
ATOM 6323 O O . VAL B 1 373 ? 0.787 23.922 10.211 1 92.25 373 VAL B O 1
ATOM 6326 N N . ALA B 1 374 ? 0.429 25.016 12.172 1 94.75 374 ALA B N 1
ATOM 6327 C CA . ALA B 1 374 ? 1.85 25.312 12.328 1 94.75 374 ALA B CA 1
ATOM 6328 C C . ALA B 1 374 ? 2.676 24.031 12.438 1 94.75 374 ALA B C 1
ATOM 6330 O O . ALA B 1 374 ? 3.711 23.906 11.781 1 94.75 374 ALA B O 1
ATOM 6331 N N . ARG B 1 375 ? 2.229 23.156 13.234 1 88.56 375 ARG B N 1
ATOM 6332 C CA . ARG B 1 375 ? 2.939 21.891 13.414 1 88.56 375 ARG B CA 1
ATOM 6333 C C . ARG B 1 375 ? 3.074 21.141 12.094 1 88.56 375 ARG B C 1
ATOM 6335 O O . ARG B 1 375 ? 4.125 20.578 11.805 1 88.56 375 ARG B O 1
ATOM 6342 N N . PHE B 1 376 ? 2.064 21.188 11.336 1 86.06 376 PHE B N 1
ATOM 6343 C CA . PHE B 1 376 ? 2.078 20.516 10.039 1 86.06 376 PHE B CA 1
ATOM 6344 C C . PHE B 1 376 ? 3.168 21.094 9.148 1 86.06 376 PHE B C 1
ATOM 6346 O O . PHE B 1 376 ? 3.99 20.359 8.602 1 86.06 376 PHE B O 1
ATOM 6353 N N . HIS B 1 377 ? 3.152 22.375 8.953 1 91.19 377 HIS B N 1
ATOM 6354 C CA . HIS B 1 377 ? 4.09 23 8.031 1 91.19 377 HIS B CA 1
ATOM 6355 C C . HIS B 1 377 ? 5.52 22.922 8.555 1 91.19 377 HIS B C 1
ATOM 6357 O O . HIS B 1 377 ? 6.449 22.656 7.793 1 91.19 377 HIS B O 1
ATOM 6363 N N . LEU B 1 378 ? 5.645 23.172 9.836 1 91.06 378 LEU B N 1
ATOM 6364 C CA . LEU B 1 378 ? 6.984 23.141 10.406 1 91.06 378 LEU B CA 1
ATOM 6365 C C . LEU B 1 378 ? 7.547 21.734 10.391 1 91.06 378 LEU B C 1
ATOM 6367 O O . LEU B 1 378 ? 8.734 21.531 10.125 1 91.06 378 LEU B O 1
ATOM 6371 N N . ASP B 1 379 ? 6.699 20.812 10.594 1 82.38 379 ASP B N 1
ATOM 6372 C CA . ASP B 1 379 ? 7.094 19.406 10.516 1 82.38 379 ASP B CA 1
ATOM 6373 C C . ASP B 1 379 ? 7.469 19.016 9.086 1 82.38 379 ASP B C 1
ATOM 6375 O O . ASP B 1 379 ? 8.273 18.109 8.875 1 82.38 379 ASP B O 1
ATOM 6379 N N . ASN B 1 380 ? 6.855 19.75 8.164 1 81.94 380 ASN B N 1
ATOM 6380 C CA . ASN B 1 380 ? 7.16 19.516 6.758 1 81.94 380 ASN B CA 1
ATOM 6381 C C . ASN B 1 380 ? 8.391 20.297 6.305 1 81.94 380 ASN B C 1
ATOM 6383 O O . ASN B 1 380 ? 8.711 20.312 5.117 1 81.94 380 ASN B O 1
ATOM 6387 N N . GLY B 1 381 ? 9.039 20.922 7.254 1 86 381 GLY B N 1
ATOM 6388 C CA . GLY B 1 381 ? 10.328 21.547 6.98 1 86 381 GLY B CA 1
ATOM 6389 C C . GLY B 1 381 ? 10.203 22.984 6.527 1 86 381 GLY B C 1
ATOM 6390 O O . GLY B 1 381 ? 11.141 23.547 5.941 1 86 381 GLY B O 1
ATOM 6391 N N . ALA B 1 382 ? 9.109 23.562 6.812 1 93.12 382 ALA B N 1
ATOM 6392 C CA . ALA B 1 382 ? 8.93 24.969 6.438 1 93.12 382 ALA B CA 1
ATOM 6393 C C . ALA B 1 382 ? 9.555 25.891 7.477 1 93.12 382 ALA B C 1
ATOM 6395 O O . ALA B 1 382 ? 9.844 25.469 8.602 1 93.12 382 ALA B O 1
ATOM 6396 N N . ARG B 1 383 ? 9.836 27.062 7.105 1 96.38 383 ARG B N 1
ATOM 6397 C CA . ARG B 1 383 ? 10.289 28.141 7.984 1 96.38 383 ARG B CA 1
ATOM 6398 C C . ARG B 1 383 ? 9.18 29.156 8.211 1 96.38 383 ARG B C 1
ATOM 6400 O O . ARG B 1 383 ? 8.453 29.516 7.277 1 96.38 383 ARG B O 1
ATOM 6407 N N . LEU B 1 384 ? 9.07 29.578 9.484 1 97.38 384 LEU B N 1
ATOM 6408 C CA . LEU B 1 384 ? 8.18 30.703 9.758 1 97.38 384 LEU B CA 1
ATOM 6409 C C . LEU B 1 384 ? 8.695 31.984 9.109 1 97.38 384 LEU B C 1
ATOM 6411 O O . LEU B 1 384 ? 9.758 32.5 9.477 1 97.38 384 LEU B O 1
ATOM 6415 N N . GLU B 1 385 ? 7.863 32.531 8.219 1 97.94 385 GLU B N 1
ATOM 6416 C CA . GLU B 1 385 ? 8.438 33.594 7.387 1 97.94 385 GLU B CA 1
ATOM 6417 C C . GLU B 1 385 ? 7.863 34.938 7.754 1 97.94 385 GLU B C 1
ATOM 6419 O O . GLU B 1 385 ? 8.617 35.906 7.988 1 97.94 385 GLU B O 1
ATOM 6424 N N . ARG B 1 386 ? 6.527 35 7.781 1 98.12 386 ARG B N 1
ATOM 6425 C CA . ARG B 1 386 ? 5.93 36.312 7.941 1 98.12 386 ARG B CA 1
ATOM 6426 C C . ARG B 1 386 ? 4.527 36.219 8.531 1 98.12 386 ARG B C 1
ATOM 6428 O O . ARG B 1 386 ? 3.742 35.344 8.133 1 98.12 386 ARG B O 1
ATOM 6435 N N . LEU B 1 387 ? 4.266 37.094 9.523 1 98.06 387 LEU B N 1
ATOM 6436 C CA . LEU B 1 387 ? 2.92 37.25 10.062 1 98.06 387 LEU B CA 1
ATOM 6437 C C . LEU B 1 387 ? 2.166 38.344 9.352 1 98.06 387 LEU B C 1
ATOM 6439 O O . LEU B 1 387 ? 2.738 39.406 9.062 1 98.06 387 LEU B O 1
ATOM 6443 N N . ASN B 1 388 ? 0.923 38.094 9.023 1 98 388 ASN B N 1
ATOM 6444 C CA . ASN B 1 388 ? 0.133 39.062 8.258 1 98 388 ASN B CA 1
ATOM 6445 C C . ASN B 1 388 ? -1.108 39.5 9.023 1 98 388 ASN B C 1
ATOM 6447 O O . ASN B 1 388 ? -2.082 38.75 9.125 1 98 388 ASN B O 1
ATOM 6451 N N . PRO B 1 389 ? -1.105 40.719 9.531 1 96.44 389 PRO B N 1
ATOM 6452 C CA . PRO B 1 389 ? -2.338 41.219 10.133 1 96.44 389 PRO B CA 1
ATOM 6453 C C . PRO B 1 389 ? -3.471 41.375 9.117 1 96.44 389 PRO B C 1
ATOM 6455 O O . PRO B 1 389 ? -3.219 41.688 7.945 1 96.44 389 PRO B O 1
ATOM 6458 N N . ARG B 1 390 ? -4.633 41.156 9.5 1 95.31 390 ARG B N 1
ATOM 6459 C CA . ARG B 1 390 ? -5.82 41.281 8.664 1 95.31 390 ARG B CA 1
ATOM 6460 C C . ARG B 1 390 ? -5.707 40.375 7.438 1 95.31 390 ARG B C 1
ATOM 6462 O O . ARG B 1 390 ? -6.109 40.75 6.336 1 95.31 390 ARG B O 1
ATOM 6469 N N . GLY B 1 391 ? -5.039 39.281 7.586 1 96.62 391 GLY B N 1
ATOM 6470 C CA . GLY B 1 391 ? -4.859 38.312 6.496 1 96.62 391 GLY B CA 1
ATOM 6471 C C . GLY B 1 391 ? -6.145 37.625 6.102 1 96.62 391 GLY B C 1
ATOM 6472 O O . GLY B 1 391 ? -6.301 37.188 4.949 1 96.62 391 GLY B O 1
ATOM 6473 N N . ASN B 1 392 ? -7.008 37.375 7.051 1 96.69 392 ASN B N 1
ATOM 6474 C CA . ASN B 1 392 ? -8.312 36.75 6.832 1 96.69 392 ASN B CA 1
ATOM 6475 C C . ASN B 1 392 ? -9.391 37.375 7.695 1 96.69 392 ASN B C 1
ATOM 6477 O O . ASN B 1 392 ? -9.5 37.094 8.891 1 96.69 392 ASN B O 1
ATOM 6481 N N . LEU B 1 393 ? -10.266 38.125 7.137 1 94.5 393 LEU B N 1
ATOM 6482 C CA . LEU B 1 393 ? -11.25 38.875 7.895 1 94.5 393 LEU B CA 1
ATOM 6483 C C . LEU B 1 393 ? -12.625 38.219 7.824 1 94.5 393 LEU B C 1
ATOM 6485 O O . LEU B 1 393 ? -13.625 38.844 8.172 1 94.5 393 LEU B O 1
ATOM 6489 N N . SER B 1 394 ? -12.617 37.031 7.305 1 92.56 394 SER B N 1
ATOM 6490 C CA . SER B 1 394 ? -13.859 36.281 7.387 1 92.56 394 SER B CA 1
ATOM 6491 C C . SER B 1 394 ? -14.227 35.969 8.836 1 92.56 394 SER B C 1
ATOM 6493 O O . SER B 1 394 ? -13.414 36.156 9.742 1 92.56 394 SER B O 1
ATOM 6495 N N . ARG B 1 395 ? -15.477 35.562 9.047 1 92.69 395 ARG B N 1
ATOM 6496 C CA . ARG B 1 395 ? -15.93 35.188 10.391 1 92.69 395 ARG B CA 1
ATOM 6497 C C . ARG B 1 395 ? -15.039 34.094 10.984 1 92.69 395 ARG B C 1
ATOM 6499 O O . ARG B 1 395 ? -14.656 34.188 12.156 1 92.69 395 ARG B O 1
ATOM 6506 N N . LYS B 1 396 ? -14.711 33.125 10.227 1 92.56 396 LYS B N 1
ATOM 6507 C CA . LYS B 1 396 ? -13.859 32 10.672 1 92.56 396 LYS B CA 1
ATOM 6508 C C . LYS B 1 396 ? -12.453 32.5 10.992 1 92.56 396 LYS B C 1
ATOM 6510 O O . LYS B 1 396 ? -11.875 32.125 12.008 1 92.56 396 LYS B O 1
ATOM 6515 N N . GLY B 1 397 ? -11.906 33.344 10.148 1 94.81 397 GLY B N 1
ATOM 6516 C CA . GLY B 1 397 ? -10.57 33.875 10.352 1 94.81 397 GLY B CA 1
ATOM 6517 C C . GLY B 1 397 ? -10.453 34.719 11.609 1 94.81 397 GLY B C 1
ATOM 6518 O O . GLY B 1 397 ? -9.469 34.625 12.344 1 94.81 397 GLY B O 1
ATOM 6519 N N . LEU B 1 398 ? -11.469 35.5 11.836 1 95 398 LEU B N 1
ATOM 6520 C CA . LEU B 1 398 ? -11.484 36.344 13.023 1 95 398 LEU B CA 1
ATOM 6521 C C . LEU B 1 398 ? -11.594 35.5 14.289 1 95 398 LEU B C 1
ATOM 6523 O O . LEU B 1 398 ? -10.875 35.719 15.258 1 95 398 LEU B O 1
ATOM 6527 N N . LYS B 1 399 ? -12.375 34.531 14.234 1 94.25 399 LYS B N 1
ATOM 6528 C CA . LYS B 1 399 ? -12.609 33.656 15.391 1 94.25 399 LYS B CA 1
ATOM 6529 C C . LYS B 1 399 ? -11.375 32.844 15.727 1 94.25 399 LYS B C 1
ATOM 6531 O O . LYS B 1 399 ? -11.07 32.625 16.906 1 94.25 399 LYS B O 1
ATOM 6536 N N . GLN B 1 400 ? -10.625 32.438 14.758 1 94.75 400 GLN B N 1
ATOM 6537 C CA . GLN B 1 400 ? -9.523 31.484 14.945 1 94.75 400 GLN B CA 1
ATOM 6538 C C . GLN B 1 400 ? -8.242 32.219 15.344 1 94.75 400 GLN B C 1
ATOM 6540 O O . GLN B 1 400 ? -7.418 31.672 16.078 1 94.75 400 GLN B O 1
ATOM 6545 N N . SER B 1 401 ? -8.086 33.469 14.805 1 97.38 401 SER B N 1
ATOM 6546 C CA . SER B 1 401 ? -6.77 34.062 14.969 1 97.38 401 SER B CA 1
ATOM 6547 C C . SER B 1 401 ? -6.844 35.562 14.969 1 97.38 401 SER B C 1
ATOM 6549 O O . SER B 1 401 ? -5.855 36.25 14.68 1 97.38 401 SER B O 1
ATOM 6551 N N . HIS B 1 402 ? -8.078 36.125 15.164 1 96.94 402 HIS B N 1
ATOM 6552 C CA . HIS B 1 402 ? -8.266 37.562 15.141 1 96.94 402 HIS B CA 1
ATOM 6553 C C . HIS B 1 402 ? -7.766 38.156 13.828 1 96.94 402 HIS B C 1
ATOM 6555 O O . HIS B 1 402 ? -7.109 39.219 13.828 1 96.94 402 HIS B O 1
ATOM 6561 N N . GLY B 1 403 ? -7.957 37.406 12.734 1 96.38 403 GLY B N 1
ATOM 6562 C CA . GLY B 1 403 ? -7.688 37.875 11.391 1 96.38 403 GLY B CA 1
ATOM 6563 C C . GLY B 1 403 ? -6.258 37.625 10.945 1 96.38 403 GLY B C 1
ATOM 6564 O O . GLY B 1 403 ? -5.906 37.906 9.797 1 96.38 403 GLY B O 1
ATOM 6565 N N . LEU B 1 404 ? -5.41 37.156 11.805 1 97.88 404 LEU B N 1
ATOM 6566 C CA . LEU B 1 404 ? -4.004 36.938 11.477 1 97.88 404 LEU B CA 1
ATOM 6567 C C . LEU B 1 404 ? -3.828 35.719 10.594 1 97.88 404 LEU B C 1
ATOM 6569 O O . LEU B 1 404 ? -4.543 34.719 10.758 1 97.88 404 LEU B O 1
ATOM 6573 N N . MET B 1 405 ? -2.939 35.719 9.656 1 98.25 405 MET B N 1
ATOM 6574 C CA . MET B 1 405 ? -2.447 34.594 8.898 1 98.25 405 MET B CA 1
ATOM 6575 C C . MET B 1 405 ? -0.922 34.562 8.883 1 98.25 405 MET B C 1
ATOM 6577 O O . MET B 1 405 ? -0.275 35.5 9.328 1 98.25 405 MET B O 1
ATOM 6581 N N . VAL B 1 406 ? -0.411 33.5 8.5 1 98.5 406 VAL B N 1
ATOM 6582 C CA . VAL B 1 406 ? 1.041 33.344 8.539 1 98.5 406 VAL B CA 1
ATOM 6583 C C . VAL B 1 406 ? 1.538 32.688 7.254 1 98.5 406 VAL B C 1
ATOM 6585 O O . VAL B 1 406 ? 0.86 31.844 6.688 1 98.5 406 VAL B O 1
ATOM 6588 N N . ASN B 1 407 ? 2.676 33.188 6.727 1 98.44 407 ASN B N 1
ATOM 6589 C CA . ASN B 1 407 ? 3.385 32.531 5.621 1 98.44 407 ASN B CA 1
ATOM 6590 C C . ASN B 1 407 ? 4.473 31.594 6.125 1 98.44 407 ASN B C 1
ATOM 6592 O O . ASN B 1 407 ? 5.27 31.953 6.988 1 98.44 407 ASN B O 1
ATOM 6596 N N . TYR B 1 408 ? 4.41 30.422 5.656 1 97.56 408 TYR B N 1
ATOM 6597 C CA . TYR B 1 408 ? 5.52 29.484 5.812 1 97.56 408 TYR B CA 1
ATOM 6598 C C . TYR B 1 408 ? 6.32 29.375 4.52 1 97.56 408 TYR B C 1
ATOM 6600 O O . TYR B 1 408 ? 5.746 29.234 3.438 1 97.56 408 TYR B O 1
ATOM 6608 N N . LEU B 1 409 ? 7.598 29.484 4.625 1 97.56 409 LEU B N 1
ATOM 6609 C CA . LEU B 1 409 ? 8.461 29.391 3.453 1 97.56 409 LEU B CA 1
ATOM 6610 C C . LEU B 1 409 ? 9.062 28 3.34 1 97.56 409 LEU B C 1
ATOM 6612 O O . LEU B 1 409 ? 9.578 27.453 4.32 1 97.56 409 LEU B O 1
ATOM 6616 N N . TYR B 1 410 ? 8.93 27.391 2.209 1 94.06 410 TYR B N 1
ATOM 6617 C CA . TYR B 1 410 ? 9.57 26.109 1.903 1 94.06 410 TYR B CA 1
ATOM 6618 C C . TYR B 1 410 ? 10.828 26.328 1.062 1 94.06 410 TYR B C 1
ATOM 6620 O O . TYR B 1 410 ? 10.75 26.422 -0.164 1 94.06 410 TYR B O 1
ATOM 6628 N N . ASP B 1 411 ? 11.906 26.406 1.764 1 93.19 411 ASP B N 1
ATOM 6629 C CA . ASP B 1 411 ? 13.203 26.406 1.094 1 93.19 411 ASP B CA 1
ATOM 6630 C C . ASP B 1 411 ? 13.641 24.984 0.739 1 93.19 411 ASP B C 1
ATOM 6632 O O . ASP B 1 411 ? 14.125 24.25 1.598 1 93.19 411 ASP B O 1
ATOM 6636 N N . LEU B 1 412 ? 13.617 24.641 -0.542 1 86.75 412 LEU B N 1
ATOM 6637 C CA . LEU B 1 412 ? 13.781 23.281 -1.012 1 86.75 412 LEU B CA 1
ATOM 6638 C C . LEU B 1 412 ? 15.156 22.734 -0.63 1 86.75 412 LEU B C 1
ATOM 6640 O O . LEU B 1 412 ? 15.328 21.516 -0.481 1 86.75 412 LEU B O 1
ATOM 6644 N N . HIS B 1 413 ? 16.078 23.578 -0.351 1 87.44 413 HIS B N 1
ATOM 6645 C CA . HIS B 1 413 ? 17.438 23.141 -0.007 1 87.44 413 HIS B CA 1
ATOM 6646 C C . HIS B 1 413 ? 17.594 22.953 1.499 1 87.44 413 HIS B C 1
ATOM 6648 O O . HIS B 1 413 ? 18.547 22.344 1.959 1 87.44 413 HIS B O 1
ATOM 6654 N N . ARG B 1 414 ? 16.625 23.438 2.205 1 88.94 414 ARG B N 1
ATOM 6655 C CA . ARG B 1 414 ? 16.797 23.438 3.654 1 88.94 414 ARG B CA 1
ATOM 6656 C C . ARG B 1 414 ? 15.656 22.688 4.332 1 88.94 414 ARG B C 1
ATOM 6658 O O . ARG B 1 414 ? 15.508 22.734 5.555 1 88.94 414 ARG B O 1
ATOM 6665 N N . ILE B 1 415 ? 14.836 22.062 3.609 1 83.69 415 ILE B N 1
ATOM 6666 C CA . ILE B 1 415 ? 13.648 21.391 4.133 1 83.69 415 ILE B CA 1
ATOM 6667 C C . ILE B 1 415 ? 14.047 20.375 5.188 1 83.69 415 ILE B C 1
ATOM 6669 O O . ILE B 1 415 ? 13.508 20.359 6.293 1 83.69 415 ILE B O 1
ATOM 6673 N N . GLU B 1 416 ? 15.031 19.594 4.902 1 76.62 416 GLU B N 1
ATOM 6674 C CA . GLU B 1 416 ? 15.461 18.531 5.809 1 76.62 416 GLU B CA 1
ATOM 6675 C C . GLU B 1 416 ? 16.062 19.094 7.082 1 76.62 416 GLU B C 1
ATOM 6677 O O . GLU B 1 416 ? 15.758 18.641 8.188 1 76.62 416 GLU B O 1
ATOM 6682 N N . ALA B 1 417 ? 16.891 20.094 6.902 1 84.06 417 ALA B N 1
ATOM 6683 C CA . ALA B 1 417 ? 17.516 20.734 8.047 1 84.06 417 ALA B CA 1
ATOM 6684 C C . ALA B 1 417 ? 16.484 21.391 8.961 1 84.06 417 ALA B C 1
ATOM 6686 O O . ALA B 1 417 ? 16.578 21.297 10.188 1 84.06 417 ALA B O 1
ATOM 6687 N N . SER B 1 418 ? 15.539 22.078 8.383 1 87.31 418 SER B N 1
ATOM 6688 C CA . SER B 1 418 ? 14.492 22.75 9.156 1 87.31 418 SER B CA 1
ATOM 6689 C C . SER B 1 418 ? 13.625 21.734 9.891 1 87.31 418 SER B C 1
ATOM 6691 O O . SER B 1 418 ? 13.203 21.984 11.023 1 87.31 418 SER B O 1
ATOM 6693 N N . HIS B 1 419 ? 13.328 20.734 9.242 1 80.19 419 HIS B N 1
ATOM 6694 C CA . HIS B 1 419 ? 12.562 19.672 9.875 1 80.19 419 HIS B CA 1
ATOM 6695 C C . HIS B 1 419 ? 13.281 19.125 11.102 1 80.19 419 HIS B C 1
ATOM 6697 O O . HIS B 1 419 ? 12.664 18.922 12.148 1 80.19 419 HIS B O 1
ATOM 6703 N N . GLU B 1 420 ? 14.57 18.891 11 1 78.62 420 GLU B N 1
ATOM 6704 C CA . GLU B 1 420 ? 15.367 18.359 12.102 1 78.62 420 GLU B CA 1
ATOM 6705 C C . GLU B 1 420 ? 15.359 19.312 13.297 1 78.62 420 GLU B C 1
ATOM 6707 O O . GLU B 1 420 ? 15.234 18.875 14.445 1 78.62 420 GLU B O 1
ATOM 6712 N N . LYS B 1 421 ? 15.492 20.516 12.984 1 85.38 421 LYS B N 1
ATOM 6713 C CA . LYS B 1 421 ? 15.445 21.516 14.039 1 85.38 421 LYS B CA 1
ATOM 6714 C C . LYS B 1 421 ? 14.109 21.5 14.773 1 85.38 421 LYS B C 1
ATOM 6716 O O . LYS B 1 421 ? 14.062 21.578 16 1 85.38 421 LYS B O 1
ATOM 6721 N N . PHE B 1 422 ? 13.086 21.359 14.094 1 86.94 422 PHE B N 1
ATOM 6722 C CA . PHE B 1 422 ? 11.758 21.375 14.695 1 86.94 422 PHE B CA 1
ATOM 6723 C C . PHE B 1 422 ? 11.562 20.172 15.609 1 86.94 422 PHE B C 1
ATOM 6725 O O . PHE B 1 422 ? 10.969 20.297 16.688 1 86.94 422 PHE B O 1
ATOM 6732 N N . VAL B 1 423 ? 12.047 19.094 15.195 1 75.94 423 VAL B N 1
ATOM 6733 C CA . VAL B 1 423 ? 11.945 17.875 15.992 1 75.94 423 VAL B CA 1
ATOM 6734 C C . VAL B 1 423 ? 12.688 18.047 17.312 1 75.94 423 VAL B C 1
ATOM 6736 O O . VAL B 1 423 ? 12.289 17.484 18.344 1 75.94 423 VAL B O 1
ATOM 6739 N N . GLN B 1 424 ? 13.664 18.859 17.281 1 80.94 424 GLN B N 1
ATOM 6740 C CA . GLN B 1 424 ? 14.438 19.141 18.484 1 80.94 424 GLN B CA 1
ATOM 6741 C C . GLN B 1 424 ? 13.805 20.281 19.281 1 80.94 424 GLN B C 1
ATOM 6743 O O . GLN B 1 424 ? 14.352 20.703 20.312 1 80.94 424 GLN B O 1
ATOM 6748 N N . GLY B 1 425 ? 12.711 20.75 18.75 1 86.12 425 GLY B N 1
ATOM 6749 C CA . GLY B 1 425 ? 11.969 21.766 19.484 1 86.12 425 GLY B CA 1
ATOM 6750 C C . GLY B 1 425 ? 12.297 23.188 19.047 1 86.12 425 GLY B C 1
ATOM 6751 O O . GLY B 1 425 ? 11.898 24.141 19.703 1 86.12 425 GLY B O 1
ATOM 6752 N N . GLU B 1 426 ? 13.023 23.281 17.969 1 90.56 426 GLU B N 1
ATOM 6753 C CA . GLU B 1 426 ? 13.398 24.594 17.469 1 90.56 426 GLU B CA 1
ATOM 6754 C C . GLU B 1 426 ? 12.641 24.938 16.188 1 90.56 426 GLU B C 1
ATOM 6756 O O . GLU B 1 426 ? 12.57 24.125 15.266 1 90.56 426 GLU B O 1
ATOM 6761 N N . VAL B 1 427 ? 12.148 26.141 16.172 1 94.31 427 VAL B N 1
ATOM 6762 C CA . VAL B 1 427 ? 11.375 26.578 15.008 1 94.31 427 VAL B CA 1
ATOM 6763 C C . VAL B 1 427 ? 12.234 27.469 14.117 1 94.31 427 VAL B C 1
ATOM 6765 O O . VAL B 1 427 ? 12.742 28.5 14.562 1 94.31 427 VAL B O 1
ATOM 6768 N N . ALA B 1 428 ? 12.484 27.031 12.922 1 95 428 ALA B N 1
ATOM 6769 C CA . ALA B 1 428 ? 13.125 27.906 11.953 1 95 428 ALA B CA 1
ATOM 6770 C C . ALA B 1 428 ? 12.25 29.109 11.641 1 95 428 ALA B C 1
ATOM 6772 O O . ALA B 1 428 ? 11.039 28.984 11.461 1 95 428 ALA B O 1
ATOM 6773 N N . HIS B 1 429 ? 12.852 30.266 11.648 1 96.44 429 HIS B N 1
ATOM 6774 C CA . HIS B 1 429 ? 12.078 31.5 11.445 1 96.44 429 HIS B CA 1
ATOM 6775 C C . HIS B 1 429 ? 12.898 32.562 10.727 1 96.44 429 HIS B C 1
ATOM 6777 O O . HIS B 1 429 ? 14.133 32.5 10.703 1 96.44 429 HIS B O 1
ATOM 6783 N N . SER B 1 430 ? 12.219 33.469 10.109 1 96.88 430 SER B N 1
ATOM 6784 C CA . SER B 1 430 ? 12.875 34.594 9.477 1 96.88 430 SER B CA 1
ATOM 6785 C C . SER B 1 430 ? 13.305 35.625 10.508 1 96.88 430 SER B C 1
ATOM 6787 O O . SER B 1 430 ? 12.906 35.562 11.672 1 96.88 430 SER B O 1
ATOM 6789 N N . ARG B 1 431 ? 14.094 36.594 10.047 1 95.12 431 ARG B N 1
ATOM 6790 C CA . ARG B 1 431 ? 14.5 37.688 10.914 1 95.12 431 ARG B CA 1
ATOM 6791 C C . ARG B 1 431 ? 13.305 38.562 11.297 1 95.12 431 ARG B C 1
ATOM 6793 O O . ARG B 1 431 ? 13.234 39.062 12.414 1 95.12 431 ARG B O 1
ATOM 6800 N N . ALA B 1 432 ? 12.484 38.688 10.375 1 94.12 432 ALA B N 1
ATOM 6801 C CA . ALA B 1 432 ? 11.289 39.5 10.602 1 94.12 432 ALA B CA 1
ATOM 6802 C C . ALA B 1 432 ? 10.43 38.906 11.711 1 94.12 432 ALA B C 1
ATOM 6804 O O . ALA B 1 432 ? 9.883 39.656 12.539 1 94.12 432 ALA B O 1
ATOM 6805 N N . MET B 1 433 ? 10.32 37.656 11.766 1 95.5 433 MET B N 1
ATOM 6806 C CA . MET B 1 433 ? 9.547 36.969 12.797 1 95.5 433 MET B CA 1
ATOM 6807 C C . MET B 1 433 ? 10.211 37.125 14.164 1 95.5 433 MET B C 1
ATOM 6809 O O . MET B 1 433 ? 9.531 37.375 15.164 1 95.5 433 MET B O 1
ATOM 6813 N N . ALA B 1 434 ? 11.477 37.031 14.18 1 92.62 434 ALA B N 1
ATOM 6814 C CA . ALA B 1 434 ? 12.234 37.188 15.422 1 92.62 434 ALA B CA 1
ATOM 6815 C C . ALA B 1 434 ? 12.094 38.594 15.984 1 92.62 434 ALA B C 1
ATOM 6817 O O . ALA B 1 434 ? 12.055 38.781 17.203 1 92.62 434 ALA B O 1
ATOM 6818 N N . ALA B 1 435 ? 12.031 39.5 15.102 1 94.31 435 ALA B N 1
ATOM 6819 C CA . ALA B 1 435 ? 11.969 40.906 15.5 1 94.31 435 ALA B CA 1
ATOM 6820 C C . ALA B 1 435 ? 10.648 41.219 16.188 1 94.31 435 ALA B C 1
ATOM 6822 O O . ALA B 1 435 ? 10.539 42.219 16.922 1 94.31 435 ALA B O 1
ATOM 6823 N N . LEU B 1 436 ? 9.688 40.438 16 1 93.75 436 LEU B N 1
ATOM 6824 C CA . LEU B 1 436 ? 8.391 40.656 16.625 1 93.75 436 LEU B CA 1
ATOM 6825 C C . LEU B 1 436 ? 8.422 40.281 18.109 1 93.75 436 LEU B C 1
ATOM 6827 O O . LEU B 1 436 ? 7.574 40.719 18.891 1 93.75 436 LEU B O 1
ATOM 6831 N N . LEU B 1 437 ? 9.297 39.438 18.438 1 88.25 437 LEU B N 1
ATOM 6832 C CA . LEU B 1 437 ? 9.391 38.969 19.812 1 88.25 437 LEU B CA 1
ATOM 6833 C C . LEU B 1 437 ? 10.383 39.812 20.609 1 88.25 437 LEU B C 1
ATOM 6835 O O . LEU B 1 437 ? 10.297 39.875 21.844 1 88.25 437 LEU B O 1
#

Radius of gyration: 32.71 Å; Cα contacts (8 Å, |Δi|>4): 1451; chains: 2; bounding box: 106×103×74 Å

Organism: Piscinibacter sakaiensis (NCBI:txid1547922)

pLDDT: mean 90.74, std 6.88, range [58.19, 98.5]

Secondary structure (DSSP, 8-state):
-HHHHHHHHHHHHHHHHHHHHHHHHHHHHHHH---HHHHHHHHHHHHHHHHT--HHHHHHHHHHHHHHTSPPHHHHHHHHHHHHH---HHHHHHHHHHHS-HHHHHHHHHHTSTTHHHHHHHHHHHHHTTTTT-GGGHHHHHHHHHHHHHHS-GGG-EEEEE-TTS-HHHHHHHHHH--SS---HHHHHHHTTSTTEEEEEEEBTTBTTS-SEEEEEEEESS--S-SGGGG-TTPPPPPGGG--EEEEEEEEE--GGGTT----TTHHHHHHHHHHHH-TT--EEEE-B--TTHHHHHHT---GGG-TTPPTTHHHHHHHHHHHHHHHHTT-GGGGGSHHHHHHTHHHHHHHHHHHHHHIIIIITTSTTS-HHHHHHHHTT-EEEEEETTS--SHHHHHHHTT-EEEEE--TTTHHHHHHHHHTT---B-HHHHHT-/-HHHHHHHHHHHHHHHHHHHHHHHHHHHHHHH---HHHHHHHHHHHHHHHHT--HHHHHHHHHHHHHHTSPPHHHHHHHHHHHHH---HHHHHHHHHHHS-HHHHHHHHHHTSTTHHHHHHHHHHHHHTTTTT-GGGHHHHHHHHHHHHHHS-GGG-EEEEE-TTS-HHHHHHHHHH--SS---HHHHHHHTTSTTEEEEEEEBTTBTTS-SEEEEEEEESS--S-SGGGG-TTPPPPPGGG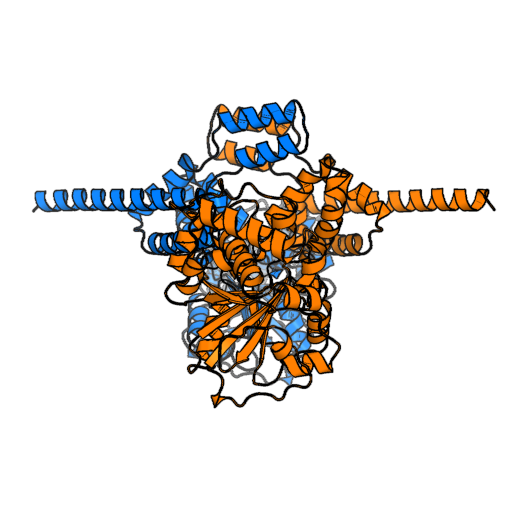--EEEEEEEEE--GGGTT----TTHHHHHHHHHHHH-TT--EEEE-B--TTHHHHHHT---GGG-TTPPTTHHHHHHHHHHHHHHHHTT-GGGGGSHHHHHHTHHHHHHHHHHHHHHIIIIITTSTTS-HHHHHHHHTT-EEEEEETTS--SHHHHHHHTT-EEEEE--TTTHHHHHHHHHTT---B-HHHHHT-

Solvent-accessible surface area (backbone atoms only — not comparable to full-atom values): 44802 Å² total; per-residue (Å²): 116,69,66,58,53,51,53,48,51,51,49,51,48,52,50,40,51,50,52,48,53,51,53,52,48,50,52,53,49,41,67,68,47,80,45,67,48,53,27,30,51,47,22,36,54,50,40,54,50,61,70,69,52,50,71,78,45,45,55,59,49,52,50,43,52,43,60,73,28,42,48,54,40,66,61,29,30,52,29,26,49,50,17,48,75,46,80,43,37,67,36,46,51,52,27,46,63,38,52,47,35,53,47,54,57,45,50,53,45,29,43,54,13,83,61,15,54,59,46,52,33,53,51,44,42,60,48,64,74,40,38,87,85,36,60,61,42,48,41,48,49,50,46,52,50,54,52,47,46,63,72,42,33,42,52,47,46,44,80,43,81,51,45,85,84,45,59,65,71,56,55,52,47,52,45,72,39,37,70,78,66,72,49,70,57,65,64,33,49,51,52,53,44,32,92,33,29,43,30,37,33,30,24,40,61,69,34,76,86,45,60,41,35,39,40,36,32,41,44,29,66,55,88,70,56,45,51,63,79,78,69,41,61,82,60,78,77,59,62,76,89,44,38,29,20,41,31,41,58,36,76,26,75,52,47,75,47,46,66,90,47,68,64,49,56,48,55,63,55,52,52,51,53,52,45,39,70,77,39,68,70,45,77,42,42,32,32,43,36,71,41,68,46,47,36,60,49,60,71,65,63,62,67,64,73,67,48,61,87,66,51,90,62,34,32,58,47,44,53,48,22,53,52,40,32,36,59,40,44,68,72,36,72,70,36,45,57,37,73,67,35,52,67,60,24,46,73,63,17,49,51,17,51,49,22,54,52,40,45,45,60,54,44,34,22,71,43,93,82,23,34,68,60,53,37,51,43,33,47,42,8,23,26,42,42,43,79,21,76,68,10,29,78,47,75,67,32,15,60,20,29,50,7,35,24,35,27,35,33,48,49,86,90,40,23,67,61,28,21,49,37,31,68,74,56,37,63,46,59,33,71,69,43,56,70,45,76,116,70,64,59,53,50,53,48,52,51,48,50,49,51,49,41,50,51,53,46,52,51,52,53,50,49,52,52,49,41,66,67,44,81,45,67,47,54,27,31,52,48,21,36,52,48,41,54,49,61,73,68,53,51,72,77,45,46,56,58,49,51,51,43,52,42,59,74,27,43,49,55,40,64,60,28,31,52,29,25,50,49,17,49,75,46,79,42,37,68,36,45,52,51,27,48,64,39,52,48,36,54,47,52,56,46,51,53,44,29,43,54,11,84,60,16,54,59,44,51,32,52,51,43,42,60,47,64,76,40,38,86,86,36,62,61,42,49,43,48,49,50,46,51,50,54,52,49,46,64,72,42,33,43,51,48,48,43,78,42,80,52,47,85,83,45,59,66,71,56,55,51,46,52,46,71,37,38,72,76,67,72,49,72,58,67,66,34,47,48,51,53,44,33,92,32,28,42,32,37,33,30,24,40,60,70,33,75,85,44,61,42,34,38,40,36,32,39,42,30,68,56,87,70,56,44,51,63,77,76,69,41,59,82,62,76,77,58,60,76,89,44,37,30,19,42,31,40,58,36,75,26,73,52,47,75,47,46,67,91,48,67,63,49,56,49,55,62,56,53,50,50,51,52,46,38,71,76,39,70,69,45,76,40,43,31,31,43,36,72,42,69,47,48,36,62,49,59,71,66,62,63,66,65,72,66,47,62,87,64,52,90,62,33,32,58,46,46,52,49,22,52,52,40,31,36,59,39,45,70,72,36,72,69,36,46,54,36,74,66,35,52,65,61,23,45,72,63,18,48,51,17,50,49,22,53,50,41,45,46,60,53,44,34,22,71,42,96,82,23,33,68,61,54,36,51,44,31,46,41,9,22,25,44,42,42,79,22,77,67,9,28,78,47,74,67,32,15,60,21,27,49,8,34,24,35,27,34,33,49,48,85,89,42,24,68,61,28,20,50,38,29,69,74,56,36,62,44,58,33,71,68,42,57,69,46,77

Foldseek 3Di:
DVVVVVVVVVVVVVVLVVLLVVLVVLLVVLLPDDDLVVNQVSLVVSLVSLVPRDLVSLVVNLVCLLPVQAADVVLLVVLVVVCVVPVDPVSVVSNVVRHDGSSLVSLVSNCPYQCSVVSLLVSLLSLVVCCVVPVSSVVVNVSSLVVVLVLLELVQKDKDKDAPPPDPLLLVLCQVFFDFDHQDDDLLSNQQRDPQKTKMFIDGPSGRSDTQKIWIKGFAQDDDQACCQVSPSPDDDDDLVSRAEIEGEGMTGRRPSCVPRDNDLCPLVVVVVVCCVVRVNHDWYKYKFAQQAQLVVVVVVDQQLPFPPDDPPLSVVLVVLNVLLCVLQVVDSVLLQAPNSVVSSPPSNVLSLLLSVLSLLFGVQLDPSHGPVSVSLQLSQWAFEDKHAQRARDNSRCNRRSNIITMTTDDSVRSVVSNVCSNVVGGHYDPVSVVSD/DVVVVVVVVVVVVVVLVVLLVVLVVLLVVLLPDDDLVVNQVSLVVSLVSLVPRDLVSLVVNLVCLLPVQAADVVLLVVLVVVCVVPVDPVSVVSNVVRHDGSSLVSLVSNCPYQCSVVSLLVSLLSLVVCCVVPVSSVVVNVSSLVVVLVLLELVQKDKDKDAPPPDPLLLVLCQVFFDFDHQDDDLLSNQQRDPQKTKMFIAGPSGRSDTFKIWIKGFAQDDDQACCQVSPSPDDDDDLVSRAEIEGEGMTGRRPSCVPRDNDLCPLVVVVVVCCVVRVNHDWYKYKFAQQAALVVVVVVDQQLPFPPDDPPLSVVLVVLNVLLCVLQVNDSVLLQAPNSVVSSPPSNVLSLLLSVLSLLFGVQLDPSHGPVSVSNQLSQWAFEDKHAQRYRDNSRCNRRSNIITMTTDDSVRSVVSNVCSPVVGGHYDPRSVVSD

Nearest PDB structures (foldseek):
  4ksa-assembly1_B  TM=8.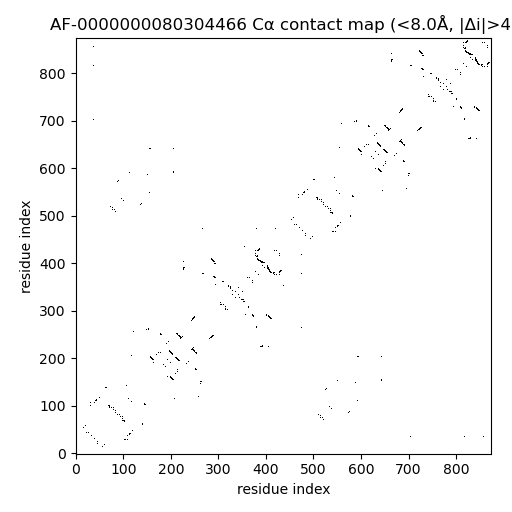970E-01  e=4.978E-38  Rhodopseudomonas palustris CGA009
  4f0x-assembly1_C  TM=7.957E-01  e=3.877E-29  Homo sapiens
  4f0x-assembly2_H  TM=7.803E-01  e=1.792E-28  Homo sapiens
  4f0x-assembly1_A  TM=7.922E-01  e=2.890E-28  Homo sapiens
  4f0x-assembly2_E  TM=8.016E-01  e=4.446E-28  Homo sapiens

Sequence (874 aa):
MPMLDELRQVARRASQDRALRKLLADCRRLLSERGEANSVAIAGELVERLRTLPDETRDGFFDHLARDFSPEPMAVLTGAQAYAADPNAENLMRLMALAEPARQELFRRINRAPGGTAALLRLRRALLGRLKAQPQLRAVEADLFHLLSSWFNPGFLQMRKVDWNSPARLLEKVIRHEAVHEVDGWDDLRRRLEPDRRLFAFFHPQLPDEPLIFVEVALVPEMPAAIAPLIDKTAQPLPPDQFKVAAFYSISNCEPGLRGVSLGNFLIKRVAEQLKRELPQLRTFCTLSPIPGFAEWLAKRPALDQLPGLKRGEAADLLAAEAALQQACGGDAAKLNSAAGLDALGKEGEAALLTLCSAYLMRVSPTPDGDPVARFHLDNGARLERLNPRGNLSRKGLKQSHGLMVNYLYDLHRIEASHEKFVQGEVAHSRAMAALLMPMLDELRQVARRASQDRALRKLLADCRRLLSERGEANSVAIAGELVERLRTLPDETRDGFFDHLARDFSPEPMAVLTGAQAYAADPNAENLMRLMALAEPARQELFRRINRAPGGTAALLRLRRALLGRLKAQPQLRAVEADLFHLLSSWFNPGFLQMRKVDWNSPARLLEKVIRHEAVHEVDGWDDLRRRLEPDRRLFAFFHPQLPDEPLIFVEVALVPEMPAAIAPLIDKTAQPLPPDQFKVAAFYSISNCEPGLRGVSLGNFLIKRVAEQLKRELPQLRTFCTLSPIPGFAEWLAKRPALDQLPGLKRGEAADLLAAEAALQQACGGDAAKLNSAAGLDALGKEGEAALLTLCSAYLMRVSPTPDGDPVARFHLDNGARLERLNPRGNLSRKGLKQSHGLMVNYLYDLHRIEASHEKFVQGEVAHSRAMAALL

InterPro domains:
  IPR007956 Malonyl-CoA decarboxylase, C-terminal [PF05292] (155-411)
  IPR035372 Malonyl-CoA decarboxylase, N-terminal [PF17408] (69-152)
  IPR038351 Malonyl-CoA decarboxylase, N-terminal domain superfamily [G3DSA:1.20.140.90] (10-151)
  IPR038917 Malonyl-CoA decarboxylase [PTHR28641] (11-435)
  IPR042303 Malonyl-CoA decarboxylase, C-terminal catalytic domain superfamily [G3DSA:3.40.630.150] (154-437)